Protein AF-0000000084732394 (afdb_homodimer)

Radius of gyration: 26.56 Å; Cα contacts (8 Å, |Δi|>4): 1773; chains: 2; bounding box: 67×70×64 Å

Foldseek 3Di:
DDWDWDAFPLGAIEIEAEDAVFQKKKKKKKFQDAQLPDDPLCRQLVVLLQVQLLQDFPVDGNVRSVVLLVVQDFDWGWDGHHGIIMTMGMGGQVCLLVVLLSVLRSLQGRPSDQVSLVVSLVVLQVVVVVLCVDPVSVLVLVQLCFWQPPRSNSGDNSGDNVSSVPDDSVNSVVVSLVTRASQRMHMYMYYHYDPVSNSVSNCVSNVRGHRDHNDQPPPPDQGDINQGEDEDEDADQKKKKKKKFWFAAPPDLCNLLVQLLQCQQFVDCNHPLNCQQPVPPNFFDDWGWDKDHHLRIIIIMIITIGGPVCVVVSVVSSLVSLVCQQPPFDDPVSLVVSLVVVLVVVVVLCVDNNSVRVQQVVCCSRVVGHDDSVNSNVSSVPDDSVSSNVVSNVRVGNVRMHMGIYYHPDD/DDWDWDAFPLGAIEIEAEDAPFQKKKKKKKFQDAQLPDDPLCRQLVVLLQVQLLQDFPVDGNVRSVVLLVVQDFDWGWDGHRGIIMTMGMGGQVCLLVVLLSVLRSLQGRPSDQVSLVVSLVVLQVVVVVLCVDPVSVLVLVQLCFWQPPRSNSGDNSGDNVSSVPDDSVNSVVVSLVTFASQRMHMYMYYHYDPVSNSVSNCVSNVRGHRDHNDQPPPPDAGDINQGEDEDEDADQKKKKKKKFWFAAPPDLCNLLVQLLQCQQFVDCNHPLNCQQPVPPNFFDDWGWDKDHHLRIIIIMIITIGGPVCVVVSVVSSLVSLVCQQPPFDDPVSLVVSLCVVLVVVVVLVVDNNSVRVQQVVCCSRVVGHDDSVNSNVSSVPDDSVSSNVVSNVRVGNVRMHMGMYYHPDD

Nearest PDB structures (foldseek):
  8bq5-assembly1_AB  TM=9.394E-01  e=5.765E-37  Arabidopsis thaliana
  8ab7-assembly1_A  TM=9.262E-01  e=1.089E-35  Yarrowia lipolytica
  3gwb-assembly1_A  TM=9.019E-01  e=3.569E-32  Pseudomonas protegens Pf-5
  3gwb-assembly1_B  TM=9.046E-01  e=3.987E-32  Pseudomonas protegens Pf-5
  3amj-assembly1_B  TM=9.032E-01  e=2.485E-31  Sphingomonas sp. A1

pLDDT: mean 94.42, std 7.28, range [42.09, 98.69]

Secondary structure (DSSP, 8-state):
---EEEE-TTS-EEEEEE-TT-SEEEEEEEES--GGGS-GGGTTHHHHHHHHTTSB-SS-BHHHHHHHHHHH-SEEEEEE-SS-EEEEEEEEGGGHHHHHHHHHHHHHH----HHHHHHHHHHHHHHHHHHHH-HHHHHHHHHHHHHHTTSGGGS-TT--HHHHHH--HHHHHHHHHHH-STTTEEEEEEES--HHHHHHHHHHHTTTPPP----------PPPP---EEEEE---SSEEEEEEEE---TT-TTHHHHHHHHHHHHSSTTSHHIIIIIITT---S-EEEEEEE-SS-EEEEEEEEE-GGGHHHHHHHHHHHHHHHHHSPPPHHHHHHHHHHHHHHHHHHTT-HHHHHHHHHHHHHHHSSPPPHHHHHHHHHH--HHHHHHHHHHHTTTTS-EEEEEE-S--/---EEEE-TTS-EEEEEE-TT-SEEEEEEEES--GGGS-GGGTTHHHHHHHHTTSB-SS-BHHHHHHHHHHH-SEEEEEE-SS-EEEEEEEEGGGHHHHHHHHHHHHH-----HHHHHHHHHHHHHHHHHHHH-HHHHHHHHHHHHHHTTSGGGS-TT--HHHHHH--HHHHHHHHHHH-STTTEEEEEEES--HHHHHHHHHHHTTTPPP----------PPPP---EEEEE---SSEEEEEEEE---TT-TTHHHHHHHHHHHHSSTTSHHIIIIIITT---S-EEEEEEE-SS-EEEEEEEEE-GGGHHHHHHHHHHHHHHHHHSPPPHHHHHHHHHHHHHHHHHHTT-HHHHHHHHHHHHHHHSSPPPHHHHHHHHHH--HHHHHHHHHHHTTTTS-EEEEEE-S--

Organism: NCBI:txid412449

InterPro domains:
  IPR001431 Peptidase M16, zinc-binding site [PS00143] (34-57)
  IPR007863 Peptidase M16, C-terminal [PF05193] (166-341)
  IPR011249 Metalloenzyme, LuxS/M16 peptidase-like [SSF63411] (2-213)
  IPR011249 Metalloenzyme, LuxS/M16 peptidase-like [SSF63411] (230-410)
  IPR011765 Peptidase M16, N-terminal [PF00675] (21-160)
  IPR050361 Mitochondrial Processing Peptidase/Ubiquinol-cytochrome c Reductase Complex [PTHR11851] (7-393)

Solvent-accessible surface area (backbone atoms only — not comparable to full-atom values): 40675 Å² total; per-residue (Å²): 97,83,62,48,82,45,65,45,96,65,56,32,37,34,38,35,34,83,31,82,88,44,71,29,24,12,40,33,41,38,29,69,45,16,38,41,76,44,52,84,80,38,35,17,44,56,42,49,46,62,59,41,35,56,52,20,33,91,88,32,49,35,66,53,46,26,42,49,53,41,39,59,16,52,46,71,53,68,52,66,45,56,64,29,26,38,43,35,36,38,27,45,33,90,40,50,41,60,49,37,31,50,53,22,39,32,70,49,40,44,62,57,51,64,71,57,49,56,37,48,48,42,19,52,48,38,40,53,36,53,43,64,44,30,60,69,53,39,29,49,49,49,26,32,34,20,24,33,40,86,42,49,76,23,54,56,53,78,34,45,70,68,38,57,70,65,62,45,61,64,55,52,51,51,52,43,64,73,47,54,28,28,20,32,34,38,35,26,34,14,19,22,74,58,63,72,59,36,49,52,28,42,50,62,25,45,61,72,40,46,70,47,71,71,60,70,78,69,89,63,72,69,71,73,68,58,39,29,73,47,77,46,73,41,93,45,63,35,30,36,39,28,36,36,26,67,42,50,23,62,78,42,88,56,44,60,48,50,50,42,48,38,33,46,42,14,56,46,65,57,7,51,45,24,35,59,38,26,64,74,60,18,51,21,56,55,54,35,37,48,77,45,62,37,89,53,27,37,34,31,35,38,41,38,36,24,48,64,94,46,46,66,60,50,54,53,53,52,51,50,56,47,45,37,46,52,72,50,63,57,49,71,66,56,46,52,29,29,44,36,26,55,51,34,44,53,57,58,43,62,71,35,43,57,47,43,23,49,52,45,46,52,27,35,72,72,66,69,40,70,69,45,59,66,57,53,50,49,55,52,68,67,59,44,44,66,56,41,27,50,50,34,50,72,57,33,48,70,82,40,40,15,35,12,39,33,18,55,72,82,133,97,82,63,46,84,44,65,44,95,65,56,33,37,34,38,36,33,82,31,81,88,44,72,30,24,12,40,36,42,37,30,69,45,18,39,41,75,44,52,84,80,40,36,16,46,56,42,49,46,62,57,40,35,57,54,20,32,91,90,33,49,36,66,53,46,26,42,49,53,40,38,57,16,51,46,71,51,68,51,67,46,55,64,29,27,38,43,35,37,38,27,46,34,92,40,50,40,59,50,38,32,50,53,22,38,32,69,49,40,44,62,58,50,64,69,56,47,56,37,47,48,41,19,52,47,39,40,52,36,52,4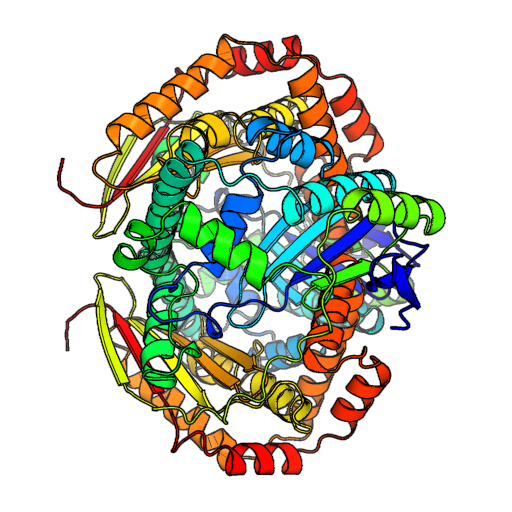3,65,44,32,62,69,53,39,28,48,49,51,25,31,35,22,27,32,41,88,43,48,78,22,54,57,54,78,34,44,69,67,39,56,72,66,62,44,60,65,54,52,50,50,53,44,65,74,48,54,27,26,20,31,34,39,36,27,32,15,19,23,74,57,62,72,59,36,49,53,27,42,48,62,24,45,61,71,40,47,71,47,72,70,60,70,78,70,88,61,71,69,72,72,66,57,38,28,74,45,78,48,72,40,96,46,62,36,30,35,38,28,37,37,24,67,44,49,22,61,78,41,88,57,44,60,47,52,50,42,49,39,33,46,41,16,56,46,66,56,7,50,44,24,35,58,39,28,66,74,61,19,51,20,55,54,54,36,36,49,77,45,62,36,88,53,26,38,33,30,34,37,40,36,38,24,46,65,93,46,46,66,60,50,54,50,52,53,51,50,56,47,43,38,46,52,72,50,63,56,48,72,67,57,48,51,27,31,44,36,26,55,50,35,44,53,59,57,43,60,71,34,42,57,49,43,24,49,51,46,48,50,26,34,72,70,66,69,39,71,70,44,60,68,55,53,51,50,53,49,69,67,60,46,44,66,57,40,28,51,49,34,50,72,58,34,47,70,82,39,40,16,36,12,38,32,15,54,76,80,133

Sequence (822 aa):
MPYIKHTLSNGLAVYSDPVTSSRSAAIGVWVRAGSRYESPKEAGMTHFLEHMCFKGTPSRNAQEIANEMDFLGGEMNAFTSQEMTCFYAHLLTENVSRAALLLGDLLTRSVFDGEELDRERGVVIEEIAESRDDPDDLVTQNLYEAHFGSHPLSRPILGTEESLSSFSREDVQSYFRRNYHSGSMFVTVSGRFSWPSLRESLEQAFSDLPQAPSQRMEDRSAFLPAYGKTQKEKKLEQVHVAIGMPGLPVAHPDQTLLRLLNVHLGGGMSSRLFQEVREKRGLAYSVYSTGQSFADGGLVRISASTRPSKKRELLEILGEEIARLESVPLTDEELSRAKNQVKSSLLLGLESIGTRMNKMGRDILYWGEEVPVETIEARIDSATPEDILRLARAQGFSASRSLSVLGPEKEMPYIKHTLSNGLAVYSDPVTSSRSAAIGVWVRAGSRYESPKEAGMTHFLEHMCFKGTPSRNAQEIANEMDFLGGEMNAFTSQEMTCFYAHLLTENVSRAALLLGDLLTRSVFDGEELDRERGVVIEEIAESRDDPDDLVTQNLYEAHFGSHPLSRPILGTEESLSSFSREDVQSYFRRNYHSGSMFVTVSGRFSWPSLRESLEQAFSDLPQAPSQRMEDRSAFLPAYGKTQKEKKLEQVHVAIGMPGLPVAHPDQTLLRLLNVHLGGGMSSRLFQEVREKRGLAYSVYSTGQSFADGGLVRISASTRPSKKRELLEILGEEIARLESVPLTDEELSRAKNQVKSSLLLGLESIGTRMNKMGRDILYWGEEVPVETIEARIDSATPEDILRLARAQGFSASRSLSVLGPEKE

Structure (mmCIF, N/CA/C/O backbone):
data_AF-0000000084732394-model_v1
#
loop_
_entity.id
_entity.type
_entity.pdbx_description
1 polymer 'Processing peptidase'
#
loop_
_atom_site.group_PDB
_atom_site.id
_atom_site.type_symbol
_atom_site.label_atom_id
_atom_site.label_alt_id
_atom_site.label_comp_id
_atom_site.label_asym_id
_atom_site.label_entity_id
_atom_site.label_seq_id
_atom_site.pdbx_PDB_ins_code
_atom_site.Cartn_x
_atom_site.Cartn_y
_atom_site.Cartn_z
_atom_site.occupancy
_atom_site.B_iso_or_equiv
_atom_site.auth_seq_id
_atom_site.auth_comp_id
_atom_site.auth_asym_id
_atom_site.auth_atom_id
_atom_site.pdbx_PDB_model_num
ATOM 1 N N . MET A 1 1 ? 17.688 -12.133 14.086 1 65.81 1 MET A N 1
ATOM 2 C CA . MET A 1 1 ? 16.969 -12.969 15.047 1 65.81 1 MET A CA 1
ATOM 3 C C . MET A 1 1 ? 17.375 -14.43 14.906 1 65.81 1 MET A C 1
ATOM 5 O O . MET A 1 1 ? 17.703 -14.883 13.805 1 65.81 1 MET A O 1
ATOM 9 N N . PRO A 1 2 ? 17.531 -14.969 16 1 77.38 2 PRO A N 1
ATOM 10 C CA . PRO A 1 2 ? 17.984 -16.359 15.906 1 77.38 2 PRO A CA 1
ATOM 11 C C . PRO A 1 2 ? 16.953 -17.266 15.219 1 77.38 2 PRO A C 1
ATOM 13 O O . PRO A 1 2 ? 15.75 -17.125 15.461 1 77.38 2 PRO A O 1
ATOM 16 N N . TYR A 1 3 ? 17.375 -17.797 14.047 1 90.44 3 TYR A N 1
ATOM 17 C CA . TYR A 1 3 ? 16.531 -18.812 13.414 1 90.44 3 TYR A CA 1
ATOM 18 C C . TYR A 1 3 ? 17.062 -20.219 13.695 1 90.44 3 TYR A C 1
ATOM 20 O O . TYR A 1 3 ? 18.188 -20.375 14.172 1 90.44 3 TYR A O 1
ATOM 28 N N . ILE A 1 4 ? 16.203 -21.203 13.57 1 95.38 4 ILE A N 1
ATOM 29 C CA . ILE A 1 4 ? 16.578 -22.609 13.633 1 95.38 4 ILE A CA 1
ATOM 30 C C . ILE A 1 4 ? 16.578 -23.219 12.227 1 95.38 4 ILE A C 1
ATOM 32 O O . ILE A 1 4 ? 15.578 -23.094 11.508 1 95.38 4 ILE A O 1
ATOM 36 N N . LYS A 1 5 ? 17.688 -23.812 11.883 1 95.88 5 LYS A N 1
ATOM 37 C CA . LYS A 1 5 ? 17.781 -24.469 10.57 1 95.88 5 LYS A CA 1
ATOM 38 C C . LYS A 1 5 ? 17.406 -25.938 10.656 1 95.88 5 LYS A C 1
ATOM 40 O O . LYS A 1 5 ? 17.859 -26.656 11.547 1 95.88 5 LYS A O 1
ATOM 45 N N . HIS A 1 6 ? 16.531 -26.297 9.789 1 96.31 6 HIS A N 1
ATOM 46 C CA . HIS A 1 6 ? 16.125 -27.688 9.602 1 96.31 6 HIS A CA 1
ATOM 47 C C . HIS A 1 6 ? 16.344 -28.141 8.164 1 96.31 6 HIS A C 1
ATOM 49 O O . HIS A 1 6 ? 16.562 -27.328 7.273 1 96.31 6 HIS A O 1
ATOM 55 N N . THR A 1 7 ? 16.406 -29.438 8.008 1 95.25 7 THR A N 1
ATOM 56 C CA . THR A 1 7 ? 16.484 -30.031 6.672 1 95.25 7 THR A CA 1
ATOM 57 C C . THR A 1 7 ? 15.492 -31.188 6.543 1 95.25 7 THR A C 1
ATOM 59 O O . THR A 1 7 ? 15.438 -32.062 7.402 1 95.25 7 THR A O 1
ATOM 62 N N . LEU A 1 8 ? 14.742 -31.078 5.578 1 95.75 8 LEU A N 1
ATOM 63 C CA . LEU A 1 8 ? 13.805 -32.156 5.328 1 95.75 8 LEU A CA 1
ATOM 64 C C . LEU A 1 8 ? 14.531 -33.375 4.762 1 95.75 8 LEU A C 1
ATOM 66 O O . LEU A 1 8 ? 15.719 -33.312 4.457 1 95.75 8 LEU A O 1
ATOM 70 N N . SER A 1 9 ? 13.812 -34.5 4.621 1 93.69 9 SER A N 1
ATOM 71 C CA . SER A 1 9 ? 14.383 -35.75 4.176 1 93.69 9 SER A CA 1
ATOM 72 C C . SER A 1 9 ? 14.93 -35.656 2.758 1 93.69 9 SER A C 1
ATOM 74 O O . SER A 1 9 ? 15.898 -36.312 2.404 1 93.69 9 SER A O 1
ATOM 76 N N . ASN A 1 10 ? 14.383 -34.781 1.988 1 92.12 10 ASN A N 1
ATOM 77 C CA . ASN A 1 10 ? 14.797 -34.656 0.597 1 92.12 10 ASN A CA 1
ATOM 78 C C . ASN A 1 10 ? 15.859 -33.562 0.433 1 92.12 10 ASN A C 1
ATOM 80 O O . ASN A 1 10 ? 16.188 -33.188 -0.689 1 92.12 10 ASN A O 1
ATOM 84 N N . GLY A 1 11 ? 16.234 -33 1.517 1 92.19 11 GLY A N 1
ATOM 85 C CA . GLY A 1 11 ? 17.312 -32.031 1.469 1 92.19 11 GLY A CA 1
ATOM 86 C C . GLY A 1 11 ? 16.828 -30.594 1.47 1 92.19 11 GLY A C 1
ATOM 87 O O . GLY A 1 11 ? 17.625 -29.656 1.549 1 92.19 11 GLY A O 1
ATOM 88 N N . LEU A 1 12 ? 15.562 -30.359 1.409 1 95.56 12 LEU A N 1
ATOM 89 C CA . LEU A 1 12 ? 15.016 -29 1.423 1 95.56 12 LEU A CA 1
ATOM 90 C C . LEU A 1 12 ? 15.266 -28.328 2.77 1 95.56 12 LEU A C 1
ATOM 92 O O . LEU A 1 12 ? 14.914 -28.875 3.816 1 95.56 12 LEU A O 1
ATOM 96 N N . ALA A 1 13 ? 15.906 -27.203 2.688 1 95.81 13 ALA A N 1
ATOM 97 C CA . ALA A 1 13 ? 16.203 -26.469 3.912 1 95.81 13 ALA A CA 1
ATOM 98 C C . ALA A 1 13 ? 14.984 -25.703 4.418 1 95.81 13 ALA A C 1
ATOM 100 O O . ALA A 1 13 ? 14.227 -25.141 3.625 1 95.81 13 ALA A O 1
ATOM 101 N N . VAL A 1 14 ? 14.766 -25.719 5.727 1 97.69 14 VAL A N 1
ATOM 102 C CA . VAL A 1 14 ? 13.711 -24.953 6.387 1 97.69 14 VAL A CA 1
ATOM 103 C C . VAL A 1 14 ? 14.312 -24.125 7.523 1 97.69 14 VAL A C 1
ATOM 105 O O . VAL A 1 14 ? 15.031 -24.656 8.375 1 97.69 14 VAL A O 1
ATOM 108 N N . TYR A 1 15 ? 14.039 -22.828 7.445 1 97.81 15 TYR A N 1
ATOM 109 C CA . TYR A 1 15 ? 14.492 -21.922 8.492 1 97.81 15 TYR A CA 1
ATOM 110 C C . TYR A 1 15 ? 13.32 -21.406 9.32 1 97.81 15 TYR A C 1
ATOM 112 O O . TYR A 1 15 ? 12.359 -20.844 8.773 1 97.81 15 TYR A O 1
ATOM 120 N N . SER A 1 16 ? 13.328 -21.578 10.641 1 97.12 16 SER A N 1
ATOM 121 C CA . SER A 1 16 ? 12.195 -21.234 11.477 1 97.12 16 SER A CA 1
ATOM 122 C C . SER A 1 16 ? 12.586 -20.203 12.531 1 97.12 16 SER A C 1
ATOM 124 O O . SER A 1 16 ? 13.695 -20.25 13.07 1 97.12 16 SER A O 1
ATOM 126 N N . ASP A 1 17 ? 11.742 -19.25 12.727 1 96 17 ASP A N 1
ATOM 127 C CA . ASP A 1 17 ? 11.812 -18.219 13.75 1 96 17 ASP A CA 1
ATOM 128 C C . ASP A 1 17 ? 10.555 -18.219 14.617 1 96 17 ASP A C 1
ATOM 130 O O . ASP A 1 17 ? 9.625 -17.453 14.383 1 96 17 ASP A O 1
ATOM 134 N N . PRO A 1 18 ? 10.562 -19.094 15.695 1 95.81 18 PRO A N 1
ATOM 135 C CA . PRO A 1 18 ? 9.367 -19.203 16.547 1 95.81 18 PRO A CA 1
ATOM 136 C C . PRO A 1 18 ? 9.148 -17.953 17.406 1 95.81 18 PRO A C 1
ATOM 138 O O . PRO A 1 18 ? 10.086 -17.453 18.031 1 95.81 18 PRO A O 1
ATOM 141 N N . VAL A 1 19 ? 7.988 -17.469 17.344 1 93.88 19 VAL A N 1
ATOM 142 C CA . VAL A 1 19 ? 7.531 -16.359 18.172 1 93.88 19 VAL A CA 1
ATOM 143 C C . VAL A 1 19 ? 6.285 -16.781 18.953 1 93.88 19 VAL A C 1
ATOM 145 O O . VAL A 1 19 ? 5.16 -16.609 18.484 1 93.88 19 VAL A O 1
ATOM 148 N N . THR A 1 20 ? 6.398 -17.125 20.203 1 91.25 20 THR A N 1
ATOM 149 C CA . THR A 1 20 ? 5.352 -17.781 20.984 1 91.25 20 THR A CA 1
ATOM 150 C C . THR A 1 20 ? 4.258 -16.781 21.359 1 91.25 20 THR A C 1
ATOM 152 O O . THR A 1 20 ? 3.125 -17.172 21.641 1 91.25 20 THR A O 1
ATOM 155 N N . SER A 1 21 ? 4.559 -15.531 21.375 1 88.5 21 SER A N 1
ATOM 156 C CA . SER A 1 21 ? 3.59 -14.523 21.797 1 88.5 21 SER A CA 1
ATOM 157 C C . SER A 1 21 ? 2.633 -14.18 20.656 1 88.5 21 SER A C 1
ATOM 159 O O . SER A 1 21 ? 1.611 -13.523 20.875 1 88.5 21 SER A O 1
ATOM 161 N N . SER A 1 22 ? 2.975 -14.648 19.469 1 92 22 SER A N 1
ATOM 162 C CA . SER A 1 22 ? 2.154 -14.312 18.312 1 92 22 SER A CA 1
ATOM 163 C C . SER A 1 22 ? 0.938 -15.227 18.203 1 92 22 SER A C 1
ATOM 165 O O . SER A 1 22 ? 0.935 -16.328 18.766 1 92 22 SER A O 1
ATOM 167 N N . ARG A 1 23 ? -0.1 -14.758 17.516 1 91.56 23 ARG A N 1
ATOM 168 C CA . ARG A 1 23 ? -1.273 -15.57 17.219 1 91.56 23 ARG A CA 1
ATOM 169 C C . ARG A 1 23 ? -1.266 -16.031 15.766 1 91.56 23 ARG A C 1
ATOM 171 O O . ARG A 1 23 ? -2.205 -16.688 15.305 1 91.56 23 ARG A O 1
ATOM 178 N N . SER A 1 24 ? -0.222 -15.617 15.055 1 96.19 24 SER A N 1
ATOM 179 C CA . SER A 1 24 ? -0.157 -15.914 13.625 1 96.19 24 SER A CA 1
ATOM 180 C C . SER A 1 24 ? 1.202 -16.484 13.242 1 96.19 24 SER A C 1
ATOM 182 O O . SER A 1 24 ? 2.111 -16.547 14.07 1 96.19 24 SER A O 1
ATOM 184 N N . ALA A 1 25 ? 1.259 -16.938 12.062 1 97.31 25 ALA A N 1
ATOM 185 C CA . ALA A 1 25 ? 2.498 -17.422 11.453 1 97.31 25 ALA A CA 1
ATOM 186 C C . ALA A 1 25 ? 2.574 -17.047 9.977 1 97.31 25 ALA A C 1
ATOM 188 O O . ALA A 1 25 ? 1.546 -16.844 9.328 1 97.31 25 ALA A O 1
ATOM 189 N N . ALA A 1 26 ? 3.758 -16.828 9.586 1 98.06 26 ALA A N 1
ATOM 190 C CA . ALA A 1 26 ? 4.043 -16.578 8.172 1 98.06 26 ALA A CA 1
ATOM 191 C C . ALA A 1 26 ? 5.016 -17.609 7.609 1 98.06 26 ALA A C 1
ATOM 193 O O . ALA A 1 26 ? 6.012 -17.938 8.25 1 98.06 26 ALA A O 1
ATOM 194 N N . ILE A 1 27 ? 4.68 -18.109 6.48 1 98.56 27 ILE A N 1
ATOM 195 C CA . ILE A 1 27 ? 5.527 -19.094 5.812 1 98.56 27 ILE A CA 1
ATOM 196 C C . ILE A 1 27 ? 5.809 -18.641 4.379 1 98.56 27 ILE A C 1
ATOM 198 O O . ILE A 1 27 ? 4.922 -18.125 3.699 1 98.56 27 ILE A O 1
ATOM 202 N N . GLY A 1 28 ? 7.066 -18.734 4.02 1 98.62 28 GLY A N 1
ATOM 203 C CA . GLY A 1 28 ? 7.48 -18.406 2.666 1 98.62 28 GLY A CA 1
ATOM 204 C C . GLY A 1 28 ? 8.336 -19.484 2.023 1 98.62 28 GLY A C 1
ATOM 205 O O . GLY A 1 28 ? 9.211 -20.047 2.67 1 98.62 28 GLY A O 1
ATOM 206 N N . VAL A 1 29 ? 7.969 -19.844 0.833 1 98.69 29 VAL A N 1
ATOM 207 C CA . VAL A 1 29 ? 8.805 -20.688 -0.005 1 98.69 29 VAL A CA 1
ATOM 208 C C . VAL A 1 29 ? 9.547 -19.844 -1.036 1 98.69 29 VAL A C 1
ATOM 210 O O . VAL A 1 29 ? 8.922 -19.219 -1.902 1 98.69 29 VAL A O 1
ATOM 213 N N . TRP A 1 30 ? 10.836 -19.922 -0.92 1 97.94 30 TRP A N 1
ATOM 214 C CA . TRP A 1 30 ? 11.688 -19.078 -1.745 1 97.94 30 TRP A CA 1
ATOM 215 C C . TRP A 1 30 ? 12.336 -19.891 -2.867 1 97.94 30 TRP A C 1
ATOM 217 O O . TRP A 1 30 ? 12.852 -20.984 -2.633 1 97.94 30 TRP A O 1
ATOM 227 N N . VAL A 1 31 ? 12.242 -19.359 -4.039 1 96.81 31 VAL A N 1
ATOM 228 C CA . VAL A 1 31 ? 12.852 -19.969 -5.219 1 96.81 31 VAL A CA 1
ATOM 229 C C . VAL A 1 31 ? 13.891 -19.016 -5.812 1 96.81 31 VAL A C 1
ATOM 231 O O . VAL A 1 31 ? 13.594 -17.859 -6.117 1 96.81 31 VAL A O 1
ATOM 234 N N . ARG A 1 32 ? 15.109 -19.484 -5.953 1 93.56 32 ARG A N 1
ATOM 235 C CA . ARG A 1 32 ? 16.172 -18.719 -6.586 1 93.56 32 ARG A CA 1
ATOM 236 C C . ARG A 1 32 ? 15.969 -18.641 -8.094 1 93.56 32 ARG A C 1
ATOM 238 O O . ARG A 1 32 ? 16.812 -19.094 -8.867 1 93.56 32 ARG A O 1
ATOM 245 N N . ALA A 1 33 ? 14.93 -18.109 -8.469 1 93.31 33 ALA A N 1
ATOM 246 C CA . ALA A 1 33 ? 14.531 -17.875 -9.852 1 93.31 33 ALA A CA 1
ATOM 247 C C . ALA A 1 33 ? 13.891 -16.5 -10.008 1 93.31 33 ALA A C 1
ATOM 249 O O . ALA A 1 33 ? 12.906 -16.188 -9.328 1 93.31 33 ALA A O 1
ATOM 250 N N . GLY A 1 34 ? 14.484 -15.672 -10.82 1 94.88 34 GLY A N 1
ATOM 251 C CA . GLY A 1 34 ? 14.008 -14.336 -11.125 1 94.88 34 GLY A CA 1
ATOM 252 C C . GLY A 1 34 ? 14.164 -13.969 -12.586 1 94.88 34 GLY A C 1
ATOM 253 O O . GLY A 1 34 ? 14.773 -14.711 -13.359 1 94.88 34 GLY A O 1
ATOM 254 N N . SER A 1 35 ? 13.648 -12.867 -12.953 1 95.31 35 SER A N 1
ATOM 255 C CA . SER A 1 35 ? 13.594 -12.469 -14.359 1 95.31 35 SER A CA 1
ATOM 256 C C . SER A 1 35 ? 15 -12.289 -14.93 1 95.31 35 SER A C 1
ATOM 258 O O . SER A 1 35 ? 15.211 -12.461 -16.141 1 95.31 35 SER A O 1
ATOM 260 N N . ARG A 1 36 ? 15.93 -11.969 -14.062 1 92.31 36 ARG A N 1
ATOM 261 C CA . ARG A 1 36 ? 17.281 -11.711 -14.562 1 92.31 36 ARG A CA 1
ATOM 262 C C . ARG A 1 36 ? 17.906 -12.992 -15.109 1 92.31 36 ARG A C 1
ATOM 264 O O . ARG A 1 36 ? 18.859 -12.93 -15.906 1 92.31 36 ARG A O 1
ATOM 271 N N . TYR A 1 37 ? 17.438 -14.141 -14.719 1 91.88 37 TYR A N 1
ATOM 272 C CA . TYR A 1 37 ? 18.047 -15.414 -15.086 1 91.88 37 TYR A CA 1
ATOM 273 C C . TYR A 1 37 ? 17.391 -16.016 -16.312 1 91.88 37 TYR A C 1
ATOM 275 O O . TYR A 1 37 ? 17.797 -17.062 -16.812 1 91.88 37 TYR A O 1
ATOM 283 N N . GLU A 1 38 ? 16.438 -15.367 -16.797 1 95.12 38 GLU A N 1
ATOM 284 C CA . GLU A 1 38 ? 15.727 -15.82 -18 1 95.12 38 GLU A CA 1
ATOM 285 C C . GLU A 1 38 ? 16.578 -15.602 -19.25 1 95.12 38 GLU A C 1
ATOM 287 O O . GLU A 1 38 ? 17.328 -14.633 -19.328 1 95.12 38 GLU A O 1
ATOM 292 N N . SER A 1 39 ? 16.453 -16.547 -20.219 1 93.31 39 SER A N 1
ATOM 293 C CA . SER A 1 39 ? 16.922 -16.234 -21.562 1 93.31 39 SER A CA 1
ATOM 294 C C . SER A 1 39 ? 16.016 -15.211 -22.234 1 93.31 39 SER A C 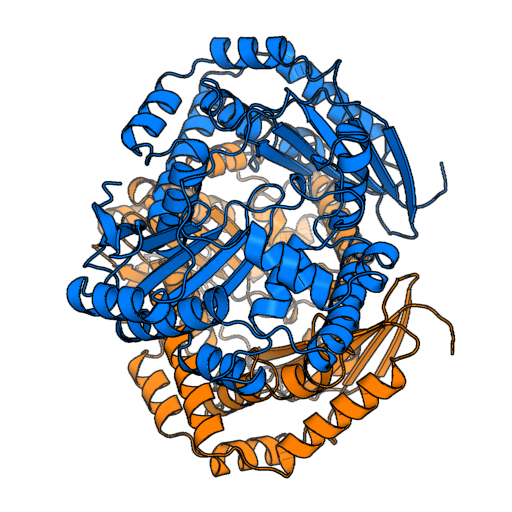1
ATOM 296 O O . SER A 1 39 ? 14.891 -14.969 -21.781 1 93.31 39 SER A O 1
ATOM 298 N N . PRO A 1 40 ? 16.484 -14.594 -23.266 1 92.06 40 PRO A N 1
ATOM 299 C CA . PRO A 1 40 ? 15.633 -13.633 -23.969 1 92.06 40 PRO A CA 1
ATOM 300 C C . PRO A 1 40 ? 14.312 -14.242 -24.422 1 92.06 40 PRO A C 1
ATOM 302 O O . PRO A 1 40 ? 13.266 -13.586 -24.375 1 92.06 40 PRO A O 1
ATOM 305 N N . LYS A 1 41 ? 14.367 -15.508 -24.781 1 94 41 LYS A N 1
ATOM 306 C CA . LYS A 1 41 ? 13.164 -16.203 -25.234 1 94 41 LYS A CA 1
ATOM 307 C C . LYS A 1 41 ? 12.219 -16.484 -24.078 1 94 41 LYS A C 1
ATOM 309 O O . LYS A 1 41 ? 11.023 -16.703 -24.281 1 94 41 LYS A O 1
ATOM 314 N N . GLU A 1 42 ? 12.766 -16.453 -22.906 1 96.12 42 GLU A N 1
ATOM 315 C CA . GLU A 1 42 ? 11.992 -16.797 -21.703 1 96.12 42 GLU A CA 1
ATOM 316 C C . GLU A 1 42 ? 11.531 -15.539 -20.969 1 96.12 42 GLU A C 1
ATOM 318 O O . GLU A 1 42 ? 11.094 -15.617 -19.828 1 96.12 42 GLU A O 1
ATOM 323 N N . ALA A 1 43 ? 11.586 -14.406 -21.656 1 96.56 43 ALA A N 1
ATOM 324 C CA . ALA A 1 43 ? 11.25 -13.141 -21 1 96.56 43 ALA A CA 1
ATOM 325 C C . ALA A 1 43 ? 9.844 -13.18 -20.422 1 96.56 43 ALA A C 1
ATOM 327 O O . ALA A 1 43 ? 8.859 -13.305 -21.172 1 96.56 43 ALA A O 1
ATOM 328 N N . GLY A 1 44 ? 9.75 -13.102 -19.125 1 97.94 44 GLY A N 1
ATOM 329 C CA . GLY A 1 44 ? 8.469 -13.094 -18.438 1 97.94 44 GLY A CA 1
ATOM 330 C C . GLY A 1 44 ? 8.055 -14.461 -17.922 1 97.94 44 GLY A C 1
ATOM 331 O O . GLY A 1 44 ? 7.02 -14.602 -17.281 1 97.94 44 GLY A O 1
ATOM 332 N N . MET A 1 45 ? 8.883 -15.445 -18.125 1 98.06 45 MET A N 1
ATOM 333 C CA . MET A 1 45 ? 8.539 -16.828 -17.812 1 98.06 45 MET A CA 1
ATOM 334 C C . MET A 1 45 ? 8.43 -17.031 -16.297 1 98.06 45 MET A C 1
ATOM 336 O O . MET A 1 45 ? 7.531 -17.719 -15.828 1 98.06 45 MET A O 1
ATOM 340 N N . THR A 1 46 ? 9.344 -16.453 -15.531 1 98.06 46 THR A N 1
ATOM 341 C CA . THR A 1 46 ? 9.328 -16.625 -14.086 1 98.06 46 THR A CA 1
ATOM 342 C C . THR A 1 46 ? 8.008 -16.141 -13.5 1 98.06 46 THR A C 1
ATOM 344 O O . THR A 1 46 ? 7.371 -16.844 -12.711 1 98.06 46 THR A O 1
ATOM 347 N N . HIS A 1 47 ? 7.66 -14.93 -13.898 1 98.5 47 HIS A N 1
ATOM 348 C CA . HIS A 1 47 ? 6.402 -14.352 -13.43 1 98.5 47 HIS A CA 1
ATOM 349 C C . HIS A 1 47 ? 5.207 -15.156 -13.93 1 98.5 47 HIS A C 1
ATOM 351 O O . HIS A 1 47 ? 4.238 -15.359 -13.195 1 98.5 47 HIS A O 1
ATOM 357 N N . PHE A 1 48 ? 5.273 -15.586 -15.188 1 98.38 48 PHE A N 1
ATOM 358 C CA . PHE A 1 48 ? 4.191 -16.375 -15.758 1 98.38 48 PHE A CA 1
ATOM 359 C C . PHE A 1 48 ? 4.012 -17.688 -15 1 98.38 48 PHE A C 1
ATOM 361 O O . PHE A 1 48 ? 2.885 -18.094 -14.711 1 98.38 48 PHE A O 1
ATOM 368 N N . LEU A 1 49 ? 5.078 -18.266 -14.688 1 97.75 49 LEU A N 1
ATOM 369 C CA . LEU A 1 49 ? 5.066 -19.5 -13.906 1 97.75 49 LEU A CA 1
ATOM 370 C C . LEU A 1 49 ? 4.465 -19.266 -12.523 1 97.75 49 LEU A C 1
ATOM 372 O O . LEU A 1 49 ? 3.752 -20.125 -12 1 97.75 49 LEU A O 1
ATOM 376 N N . GLU A 1 50 ? 4.812 -18.172 -11.906 1 97.69 50 GLU A N 1
ATOM 377 C CA . GLU A 1 50 ? 4.211 -17.797 -10.625 1 97.69 50 GLU A CA 1
ATOM 378 C C . GLU A 1 50 ? 2.689 -17.859 -10.695 1 97.69 50 GLU A C 1
ATOM 380 O O . GLU A 1 50 ? 2.049 -18.422 -9.805 1 97.69 50 GLU A O 1
ATOM 385 N N . HIS A 1 51 ? 2.105 -17.312 -11.766 1 97.38 51 HIS A N 1
ATOM 386 C CA . HIS A 1 51 ? 0.665 -17.391 -11.992 1 97.38 51 HIS A CA 1
ATOM 387 C C . HIS A 1 51 ? 0.209 -18.844 -12.164 1 97.38 51 HIS A C 1
ATOM 389 O O . HIS A 1 51 ? -0.777 -19.266 -11.562 1 97.38 51 HIS A O 1
ATOM 395 N N . MET A 1 52 ? 0.919 -19.594 -12.977 1 97.88 52 MET A N 1
ATOM 396 C CA . MET A 1 52 ? 0.513 -20.922 -13.414 1 97.88 52 MET A CA 1
ATOM 397 C C . MET A 1 52 ? 0.548 -21.906 -12.242 1 97.88 52 MET A C 1
ATOM 399 O O . MET A 1 52 ? -0.208 -22.875 -12.227 1 97.88 52 MET A O 1
ATOM 403 N N . CYS A 1 53 ? 1.354 -21.625 -11.258 1 97.62 53 CYS A N 1
ATOM 404 C CA . CYS A 1 53 ? 1.443 -22.516 -10.102 1 97.62 53 CYS A CA 1
ATOM 405 C C . CYS A 1 53 ? 0.116 -22.578 -9.359 1 97.62 53 CYS A C 1
ATOM 407 O O . CYS A 1 53 ? -0.157 -23.547 -8.648 1 97.62 53 CYS A O 1
ATOM 409 N N . PHE A 1 54 ? -0.706 -21.625 -9.523 1 97.38 54 PHE A N 1
ATOM 410 C CA . PHE A 1 54 ? -1.97 -21.562 -8.797 1 97.38 54 PHE A CA 1
ATOM 411 C C . PHE A 1 54 ? -3.105 -22.109 -9.641 1 97.38 54 PHE A C 1
ATOM 413 O O . PHE A 1 54 ? -4.273 -22.016 -9.266 1 97.38 54 PHE A O 1
ATOM 420 N N . LYS A 1 55 ? -2.777 -22.703 -10.781 1 97.19 55 LYS A N 1
ATOM 421 C CA . LYS A 1 55 ? -3.84 -23.016 -11.734 1 97.19 55 LYS A CA 1
ATOM 422 C C . LYS A 1 55 ? -4.188 -24.5 -11.695 1 97.19 55 LYS A C 1
ATOM 424 O O . LYS A 1 55 ? -5.07 -24.953 -12.43 1 97.19 55 LYS A O 1
ATOM 429 N N . GLY A 1 56 ? -3.477 -25.266 -10.898 1 96.75 56 GLY A N 1
ATOM 430 C CA . GLY A 1 56 ? -3.98 -26.625 -10.742 1 96.75 56 GLY A CA 1
ATOM 431 C C . GLY A 1 56 ? -2.885 -27.641 -10.5 1 96.75 56 GLY A C 1
ATOM 432 O O . GLY A 1 56 ? -1.766 -27.484 -10.992 1 96.75 56 GLY A O 1
ATOM 433 N N . THR A 1 57 ? -3.232 -28.609 -9.75 1 97.06 57 THR A N 1
ATOM 434 C CA . THR A 1 57 ? -2.467 -29.828 -9.492 1 97.06 57 THR A CA 1
ATOM 435 C C . THR A 1 57 ? -3.307 -31.062 -9.781 1 97.06 57 THR A C 1
ATOM 437 O O . THR A 1 57 ? -4.492 -30.953 -10.109 1 97.06 57 THR A O 1
ATOM 440 N N . PRO A 1 58 ? -2.684 -32.25 -9.766 1 96.06 58 PRO A N 1
ATOM 441 C CA . PRO A 1 58 ? -3.508 -33.469 -9.969 1 96.06 58 PRO A CA 1
ATOM 442 C C . PRO A 1 58 ? -4.629 -33.594 -8.938 1 96.06 58 PRO A C 1
ATOM 444 O O . PRO A 1 58 ? -5.688 -34.125 -9.242 1 96.06 58 PRO A O 1
ATOM 447 N N . SER A 1 59 ? -4.477 -32.969 -7.77 1 95.19 59 SER A N 1
ATOM 448 C CA . SER A 1 59 ? -5.426 -33.156 -6.676 1 95.19 59 SER A CA 1
ATOM 449 C C . SER A 1 59 ? -6.363 -31.953 -6.555 1 95.19 59 SER A C 1
ATOM 451 O O . SER A 1 59 ? -7.387 -32.031 -5.871 1 95.19 59 SER A O 1
ATOM 453 N N . ARG A 1 60 ? -6.016 -30.828 -7.156 1 96.38 60 ARG A N 1
ATOM 454 C CA . ARG A 1 60 ? -6.781 -29.594 -7.02 1 96.38 60 ARG A CA 1
ATOM 455 C C . ARG A 1 60 ? -6.832 -28.828 -8.336 1 96.38 60 ARG A C 1
ATOM 457 O O . ARG A 1 60 ? -5.805 -28.625 -8.984 1 96.38 60 ARG A O 1
ATOM 464 N N . ASN A 1 61 ? -8.039 -28.438 -8.734 1 96.12 61 ASN A N 1
ATOM 465 C CA . ASN A 1 61 ? -8.109 -27.484 -9.836 1 96.12 61 ASN A CA 1
ATOM 466 C C . ASN A 1 61 ? -7.988 -26.031 -9.344 1 96.12 61 ASN A C 1
ATOM 468 O O . ASN A 1 61 ? -7.855 -25.797 -8.141 1 96.12 61 ASN A O 1
ATOM 472 N N . ALA A 1 62 ? -8 -25.094 -10.234 1 95.94 62 ALA A N 1
ATOM 473 C CA . ALA A 1 62 ? -7.777 -23.688 -9.906 1 95.94 62 ALA A CA 1
ATOM 474 C C . ALA A 1 62 ? -8.812 -23.188 -8.914 1 95.94 62 ALA A C 1
ATOM 476 O O . ALA A 1 62 ? -8.477 -22.484 -7.957 1 95.94 62 ALA A O 1
ATOM 477 N N . GLN A 1 63 ? -10.023 -23.562 -9.078 1 95.81 63 GLN A N 1
ATOM 478 C CA . GLN A 1 63 ? -11.102 -23.125 -8.195 1 95.81 63 GLN A CA 1
ATOM 479 C C . GLN A 1 63 ? -10.922 -23.703 -6.793 1 95.81 63 GLN A C 1
ATOM 481 O O . GLN A 1 63 ? -11.141 -23 -5.801 1 95.81 63 GLN A O 1
ATOM 486 N N . GLU A 1 64 ? -10.57 -24.922 -6.75 1 96.81 64 GLU A N 1
ATOM 487 C CA . GLU A 1 64 ? -10.352 -25.562 -5.457 1 96.81 64 GLU A CA 1
ATOM 488 C C . GLU A 1 64 ? -9.188 -24.922 -4.707 1 96.81 64 GLU A C 1
ATOM 490 O O . GLU A 1 64 ? -9.242 -24.75 -3.488 1 96.81 64 GLU A O 1
ATOM 495 N N . ILE A 1 65 ? -8.148 -24.625 -5.41 1 97.19 65 ILE A N 1
ATOM 496 C CA . ILE A 1 65 ? -7.012 -23.922 -4.82 1 97.19 65 ILE A CA 1
ATOM 497 C C . ILE A 1 65 ? -7.469 -22.578 -4.262 1 97.19 65 ILE A C 1
ATOM 499 O O . ILE A 1 65 ? -7.18 -22.25 -3.109 1 97.19 65 ILE A O 1
ATOM 503 N N . ALA A 1 66 ? -8.203 -21.828 -5.039 1 96.44 66 ALA A N 1
ATOM 504 C CA . ALA A 1 66 ? -8.711 -20.531 -4.613 1 96.44 66 ALA A CA 1
ATOM 505 C C . ALA A 1 66 ? -9.594 -20.656 -3.373 1 96.44 66 ALA A C 1
ATOM 507 O O . ALA A 1 66 ? -9.469 -19.875 -2.432 1 96.44 66 ALA A O 1
ATOM 508 N N . ASN A 1 67 ? -10.484 -21.656 -3.41 1 96.5 67 ASN A N 1
ATOM 509 C CA . ASN A 1 67 ? -11.359 -21.906 -2.27 1 96.5 67 ASN A CA 1
ATOM 510 C C . ASN A 1 67 ? -10.555 -22.203 -1.002 1 96.5 67 ASN A C 1
ATOM 512 O O . ASN A 1 67 ? -10.883 -21.688 0.071 1 96.5 67 ASN A O 1
ATOM 516 N N . GLU A 1 68 ? -9.594 -23 -1.168 1 95.75 68 GLU A N 1
ATOM 517 C CA . GLU A 1 68 ? -8.773 -23.359 -0.014 1 95.75 68 GLU A CA 1
ATOM 518 C C . GLU A 1 68 ? -8 -22.141 0.514 1 95.75 68 GLU A C 1
ATOM 520 O O . GLU A 1 68 ? -7.934 -21.922 1.726 1 95.75 68 GLU A O 1
ATOM 525 N N . MET A 1 69 ? -7.41 -21.422 -0.33 1 95.62 69 MET A N 1
ATOM 526 C CA . MET A 1 69 ? -6.68 -20.219 0.062 1 95.62 69 MET A CA 1
ATOM 527 C C . MET A 1 69 ? -7.578 -19.266 0.838 1 95.62 69 MET A C 1
ATOM 529 O O . MET A 1 69 ? -7.195 -18.75 1.896 1 95.62 69 MET A O 1
ATOM 533 N N . ASP A 1 70 ? -8.734 -19.031 0.312 1 94.56 70 ASP A N 1
ATOM 534 C CA . ASP A 1 70 ? -9.656 -18.094 0.953 1 94.56 70 ASP A CA 1
ATOM 535 C C . ASP A 1 70 ? -10.172 -18.656 2.277 1 94.56 70 ASP A C 1
ATOM 537 O O . ASP A 1 70 ? -10.383 -17.922 3.234 1 94.56 70 ASP A O 1
ATOM 541 N N . PHE A 1 71 ? -10.359 -19.953 2.287 1 93.19 71 PHE A N 1
ATOM 542 C CA . PHE A 1 71 ? -10.828 -20.594 3.51 1 93.19 71 PHE A CA 1
ATOM 543 C C . PHE A 1 71 ? -9.812 -20.453 4.629 1 93.19 71 PHE A C 1
ATOM 545 O O . PHE A 1 71 ? -10.172 -20.203 5.781 1 93.19 71 PHE A O 1
ATOM 552 N N . LEU A 1 72 ? -8.57 -20.656 4.309 1 92.81 72 LEU A N 1
ATOM 553 C CA . LEU A 1 72 ? -7.508 -20.547 5.301 1 92.81 72 LEU A CA 1
ATOM 554 C C . LEU A 1 72 ? -7.461 -19.125 5.887 1 92.81 72 LEU A C 1
ATOM 556 O O . LEU A 1 72 ? -7.027 -18.938 7.023 1 92.81 72 LEU A O 1
ATOM 560 N N . GLY A 1 73 ? -7.949 -18.219 5.086 1 89.38 73 GLY A N 1
ATOM 561 C CA . GLY A 1 73 ? -7.926 -16.844 5.547 1 89.38 73 GLY A CA 1
ATOM 562 C C . GLY A 1 73 ? -6.527 -16.25 5.609 1 89.38 73 GLY A C 1
ATOM 563 O O . GLY A 1 73 ? -5.555 -16.922 5.25 1 89.38 73 GLY A O 1
ATOM 564 N N . GLY A 1 74 ? -6.43 -15.062 5.973 1 91.06 74 GLY A N 1
ATOM 565 C CA . GLY A 1 74 ? -5.137 -14.398 5.941 1 91.06 74 GLY A CA 1
ATOM 566 C C . GLY A 1 74 ? -4.707 -14 4.543 1 91.06 74 GLY A C 1
ATOM 567 O O . GLY A 1 74 ? -5.547 -13.695 3.691 1 91.06 74 GLY A O 1
ATOM 568 N N . GLU A 1 75 ? -3.434 -13.875 4.449 1 93.5 75 GLU A N 1
ATOM 569 C CA . GLU A 1 75 ? -2.863 -13.469 3.168 1 93.5 75 GLU A CA 1
ATOM 570 C C . GLU A 1 75 ? -2.027 -14.594 2.561 1 93.5 75 GLU A C 1
ATOM 572 O O . GLU A 1 75 ? -1.135 -15.141 3.217 1 93.5 75 GLU A O 1
ATOM 577 N N . MET A 1 76 ? -2.363 -15.016 1.429 1 94.69 76 MET A N 1
ATOM 578 C CA . MET A 1 76 ? -1.564 -15.953 0.636 1 94.69 76 MET A CA 1
ATOM 579 C C . MET A 1 76 ? -1.317 -15.398 -0.765 1 94.69 76 MET A C 1
ATOM 581 O O . MET A 1 76 ? -2.262 -15.039 -1.469 1 94.69 76 MET A O 1
ATOM 585 N N . ASN A 1 77 ? -0.129 -15.328 -1.084 1 96.25 77 ASN A N 1
ATOM 586 C CA . ASN A 1 77 ? 0.234 -14.703 -2.352 1 96.25 77 ASN A CA 1
ATOM 587 C C . ASN A 1 77 ? 1.64 -15.102 -2.791 1 96.25 77 ASN A C 1
ATOM 589 O O . ASN A 1 77 ? 2.209 -16.062 -2.27 1 96.25 77 ASN A O 1
ATOM 593 N N . ALA A 1 78 ? 2.037 -14.578 -3.865 1 97.94 78 ALA A N 1
ATOM 594 C CA . ALA A 1 78 ? 3.398 -14.742 -4.371 1 97.94 78 ALA A CA 1
ATOM 595 C C . ALA A 1 78 ? 3.906 -13.461 -5.02 1 97.94 78 ALA A C 1
ATOM 597 O O . ALA A 1 78 ? 3.121 -12.562 -5.336 1 97.94 78 ALA A O 1
ATOM 598 N N . PHE A 1 79 ? 5.199 -13.352 -5.062 1 97.81 79 PHE A N 1
ATOM 599 C CA . PHE A 1 79 ? 5.785 -12.25 -5.824 1 97.81 79 PHE A CA 1
ATOM 600 C C . PHE A 1 79 ? 7.055 -12.703 -6.535 1 97.81 79 PHE A C 1
ATOM 602 O O . PHE A 1 79 ? 7.742 -13.609 -6.07 1 97.81 79 PHE A O 1
ATOM 609 N N . THR A 1 80 ? 7.289 -12.078 -7.676 1 98.06 80 THR A N 1
ATOM 610 C CA . THR A 1 80 ? 8.461 -12.32 -8.508 1 98.06 80 THR A CA 1
ATOM 611 C C . THR A 1 80 ? 9.305 -11.055 -8.633 1 98.06 80 THR A C 1
ATOM 613 O O . THR A 1 80 ? 8.766 -9.953 -8.797 1 98.06 80 THR A O 1
ATOM 616 N N . SER A 1 81 ? 10.539 -11.156 -8.383 1 96.81 81 SER A N 1
ATOM 617 C CA . SER A 1 81 ? 11.492 -10.07 -8.602 1 96.81 81 SER A CA 1
ATOM 618 C C . SER A 1 81 ? 12.57 -10.477 -9.602 1 96.81 81 SER A C 1
ATOM 620 O O . SER A 1 81 ? 12.43 -11.484 -10.297 1 96.81 81 SER A O 1
ATOM 622 N N . GLN A 1 82 ? 13.594 -9.672 -9.773 1 94.56 82 GLN A N 1
ATOM 623 C CA . GLN A 1 82 ? 14.664 -9.93 -10.734 1 94.56 82 GLN A CA 1
ATOM 624 C C . GLN A 1 82 ? 15.492 -11.141 -10.328 1 94.56 82 GLN A C 1
ATOM 626 O O . GLN A 1 82 ? 16.047 -11.844 -11.18 1 94.56 82 GLN A O 1
ATOM 631 N N . GLU A 1 83 ? 15.469 -11.453 -8.984 1 93.94 83 GLU A N 1
ATOM 632 C CA . GLU A 1 83 ? 16.438 -12.469 -8.602 1 93.94 83 GLU A CA 1
ATOM 633 C C . GLU A 1 83 ? 15.766 -13.617 -7.848 1 93.94 83 GLU A C 1
ATOM 635 O O . GLU A 1 83 ? 16.406 -14.625 -7.547 1 93.94 83 GLU A O 1
ATOM 640 N N . MET A 1 84 ? 14.438 -13.43 -7.59 1 95.38 84 MET A N 1
ATOM 641 C CA . MET A 1 84 ? 13.805 -14.469 -6.789 1 95.38 84 MET A CA 1
ATOM 642 C C . MET A 1 84 ? 12.289 -14.461 -6.98 1 95.38 84 MET A C 1
ATOM 644 O O . MET A 1 84 ? 11.734 -13.492 -7.488 1 95.38 84 MET A O 1
ATOM 648 N N . THR A 1 85 ? 11.688 -15.547 -6.664 1 98 85 THR A N 1
ATOM 649 C CA . THR A 1 85 ? 10.25 -15.711 -6.516 1 98 85 THR A CA 1
ATOM 650 C C . THR A 1 85 ? 9.906 -16.25 -5.129 1 98 85 THR A C 1
ATOM 652 O O . THR A 1 85 ? 10.609 -17.109 -4.602 1 98 85 THR A O 1
ATOM 655 N N . CYS A 1 86 ? 8.922 -15.68 -4.492 1 98.56 86 CYS A N 1
ATOM 656 C CA . CYS A 1 86 ? 8.508 -16.125 -3.17 1 98.56 86 CYS A CA 1
ATOM 657 C C . CYS A 1 86 ? 7.008 -16.406 -3.137 1 98.56 86 CYS A C 1
ATOM 659 O O . CYS A 1 86 ? 6.207 -15.578 -3.57 1 98.56 86 CYS A O 1
ATOM 661 N N . PHE A 1 87 ? 6.629 -17.609 -2.758 1 98.62 87 PHE A N 1
ATOM 662 C CA . PHE A 1 87 ? 5.262 -17.969 -2.418 1 98.62 87 PHE A CA 1
ATOM 663 C C . PHE A 1 87 ? 5.059 -17.969 -0.908 1 98.62 87 PHE A C 1
ATOM 665 O O . PHE A 1 87 ? 5.781 -18.656 -0.177 1 98.62 87 PHE A O 1
ATOM 672 N N . TYR A 1 88 ? 4.047 -17.172 -0.461 1 98.44 88 TYR A N 1
ATOM 673 C CA . TYR A 1 88 ? 3.994 -17.016 0.987 1 98.44 88 TYR A CA 1
ATOM 674 C C . TYR A 1 88 ? 2.553 -17 1.481 1 98.44 88 TYR A C 1
ATOM 676 O O . TYR A 1 88 ? 1.619 -16.844 0.689 1 98.44 88 TYR A O 1
ATOM 684 N N . ALA A 1 89 ? 2.436 -17.234 2.791 1 98 89 ALA A N 1
ATOM 685 C CA . ALA A 1 89 ? 1.17 -17.141 3.514 1 98 89 ALA A CA 1
ATOM 686 C C . ALA A 1 89 ? 1.372 -16.547 4.906 1 98 89 ALA A C 1
ATOM 688 O O . ALA A 1 89 ? 2.359 -16.859 5.578 1 98 89 ALA A O 1
ATOM 689 N N . HIS A 1 90 ? 0.648 -15.656 5.234 1 97.75 90 HIS A N 1
ATOM 690 C CA . HIS A 1 90 ? 0.537 -15.102 6.582 1 97.75 90 HIS A CA 1
ATOM 691 C C . HIS A 1 90 ? -0.86 -15.32 7.152 1 97.75 90 HIS A C 1
ATOM 693 O O . HIS A 1 90 ? -1.826 -14.711 6.691 1 97.75 90 HIS A O 1
ATOM 699 N N . LEU A 1 91 ? -0.995 -16.156 8.117 1 97.31 91 LEU A N 1
ATOM 700 C CA . LEU A 1 91 ? -2.301 -16.625 8.57 1 97.31 91 LEU A CA 1
ATOM 701 C C . LEU A 1 91 ? -2.271 -16.969 10.055 1 97.31 91 LEU A C 1
ATOM 703 O O . LEU A 1 91 ? -1.227 -16.859 10.703 1 97.31 91 LEU A O 1
ATOM 707 N N . LEU A 1 92 ? -3.439 -17.328 10.586 1 96.06 92 LEU A N 1
ATOM 708 C CA . LEU A 1 92 ? -3.529 -17.75 11.977 1 96.06 92 LEU A CA 1
ATOM 709 C C . LEU A 1 92 ? -2.758 -19.047 12.195 1 96.06 92 LEU A C 1
ATOM 711 O O . LEU A 1 92 ? -2.707 -19.906 11.312 1 96.06 92 LEU A O 1
ATOM 715 N N . THR A 1 93 ? -2.273 -19.203 13.414 1 96.38 93 THR A N 1
ATOM 716 C CA . THR A 1 93 ? -1.388 -20.297 13.805 1 96.38 93 THR A CA 1
ATOM 717 C C . THR A 1 93 ? -1.998 -21.641 13.43 1 96.38 93 THR A C 1
ATOM 719 O O . THR A 1 93 ? -1.296 -22.531 12.953 1 96.38 93 THR A O 1
ATOM 722 N N . GLU A 1 94 ? -3.283 -21.781 13.578 1 95.56 94 GLU A N 1
ATOM 723 C CA . GLU A 1 94 ? -3.951 -23.078 13.398 1 95.56 94 GLU A CA 1
ATOM 724 C C . GLU A 1 94 ? -3.963 -23.5 11.938 1 95.56 94 GLU A C 1
ATOM 726 O O . GLU A 1 94 ? -4.223 -24.656 11.617 1 95.56 94 GLU A O 1
ATOM 731 N N . ASN A 1 95 ? -3.631 -22.562 11.047 1 96.69 95 ASN A N 1
ATOM 732 C CA . ASN A 1 95 ? -3.771 -22.859 9.617 1 96.69 95 ASN A CA 1
ATOM 733 C C . ASN A 1 95 ? -2.412 -23.031 8.945 1 96.69 95 ASN A C 1
ATOM 735 O O . ASN A 1 95 ? -2.34 -23.312 7.75 1 96.69 95 ASN A O 1
ATOM 739 N N . VAL A 1 96 ? -1.31 -22.922 9.633 1 97.19 96 VAL A N 1
ATOM 740 C CA . VAL A 1 96 ? 0.014 -22.844 9.023 1 97.19 96 VAL A CA 1
ATOM 741 C C . VAL A 1 96 ? 0.365 -24.188 8.375 1 97.19 96 VAL A C 1
ATOM 743 O O . VAL A 1 96 ? 0.942 -24.219 7.289 1 97.19 96 VAL A O 1
ATOM 746 N N . SER A 1 97 ? -0.002 -25.312 9.023 1 97.69 97 SER A N 1
ATOM 747 C CA . SER A 1 97 ? 0.293 -26.641 8.469 1 97.69 97 SER A CA 1
ATOM 748 C C . SER A 1 97 ? -0.481 -26.875 7.176 1 97.69 97 SER A C 1
ATOM 750 O O . SER A 1 97 ? 0.06 -27.422 6.215 1 97.69 97 SER A O 1
ATOM 752 N N . ARG A 1 98 ? -1.668 -26.469 7.16 1 96.88 98 ARG A N 1
ATOM 753 C CA . ARG A 1 98 ? -2.482 -26.594 5.953 1 96.88 98 ARG A CA 1
ATOM 754 C C . ARG A 1 98 ? -1.935 -25.719 4.828 1 96.88 98 ARG A C 1
ATOM 756 O O . ARG A 1 98 ? -1.951 -26.125 3.662 1 96.88 98 ARG A O 1
ATOM 763 N N . ALA A 1 99 ? -1.51 -24.547 5.219 1 97.88 99 ALA A N 1
ATOM 764 C CA . ALA A 1 99 ? -0.896 -23.672 4.227 1 97.88 99 ALA A CA 1
ATOM 765 C C . ALA A 1 99 ? 0.362 -24.297 3.639 1 97.88 99 ALA A C 1
ATOM 767 O O . ALA A 1 99 ? 0.606 -24.203 2.434 1 97.88 99 ALA A O 1
ATOM 768 N N . ALA A 1 100 ? 1.104 -24.953 4.484 1 98.19 100 ALA A N 1
ATOM 769 C CA . ALA A 1 100 ? 2.311 -25.641 4.027 1 98.19 100 ALA A CA 1
ATOM 770 C C . ALA A 1 100 ? 1.968 -26.75 3.035 1 98.19 100 ALA A C 1
ATOM 772 O O . ALA A 1 100 ? 2.637 -26.891 2.008 1 98.19 100 ALA A O 1
ATOM 773 N N . LEU A 1 101 ? 0.933 -27.5 3.33 1 98 101 LEU A N 1
ATOM 774 C CA . LEU A 1 101 ? 0.487 -28.562 2.441 1 98 101 LEU A CA 1
ATOM 775 C C . LEU A 1 101 ? 0.069 -28 1.086 1 98 101 LEU A C 1
ATOM 777 O O . LEU A 1 101 ? 0.441 -28.547 0.043 1 98 101 LEU A O 1
ATOM 781 N N . LEU A 1 102 ? -0.614 -26.938 1.143 1 97.81 102 LEU A N 1
ATOM 782 C CA . LEU A 1 102 ? -1.076 -26.328 -0.096 1 97.81 102 LEU A CA 1
ATOM 783 C C . LEU A 1 102 ? 0.1 -25.797 -0.915 1 97.81 102 LEU A C 1
ATOM 785 O O . LEU A 1 102 ? 0.209 -26.094 -2.107 1 97.81 102 LEU A O 1
ATOM 789 N N . LEU A 1 103 ? 0.996 -25.047 -0.285 1 97.94 103 LEU A N 1
ATOM 790 C CA . LEU A 1 103 ? 2.152 -24.484 -0.974 1 97.94 103 LEU A CA 1
ATOM 791 C C . LEU A 1 103 ? 3.008 -25.594 -1.587 1 97.94 103 LEU A C 1
ATOM 793 O O . LEU A 1 103 ? 3.457 -25.469 -2.729 1 97.94 103 LEU A O 1
ATOM 797 N N . GLY A 1 104 ? 3.207 -26.641 -0.831 1 97.31 104 GLY A N 1
ATOM 798 C CA . GLY A 1 104 ? 3.975 -27.766 -1.362 1 97.31 104 GLY A CA 1
ATOM 799 C C . GLY A 1 104 ? 3.322 -28.406 -2.566 1 97.31 104 GLY A C 1
ATOM 800 O O . GLY A 1 104 ? 4 -28.75 -3.541 1 97.31 104 GLY A O 1
ATOM 801 N N . ASP A 1 105 ? 2.037 -28.562 -2.482 1 96.88 105 ASP A N 1
ATOM 802 C CA . ASP A 1 105 ? 1.3 -29.156 -3.598 1 96.88 105 ASP A CA 1
ATOM 803 C C . ASP A 1 105 ? 1.446 -28.297 -4.859 1 96.88 105 ASP A C 1
ATOM 805 O O . ASP A 1 105 ? 1.724 -28.828 -5.938 1 96.88 105 ASP A O 1
ATOM 809 N N . LEU A 1 106 ? 1.359 -27.031 -4.719 1 97.12 106 LEU A N 1
ATOM 810 C CA . LEU A 1 106 ? 1.449 -26.094 -5.832 1 97.12 106 LEU A CA 1
ATOM 811 C C . LEU A 1 106 ? 2.848 -26.094 -6.441 1 97.12 106 LEU A C 1
ATOM 813 O O . LEU A 1 106 ? 2.998 -26.031 -7.664 1 97.12 106 LEU A O 1
ATOM 817 N N . LEU A 1 107 ? 3.854 -26.25 -5.598 1 97.31 107 LEU A N 1
ATOM 818 C CA . LEU A 1 107 ? 5.219 -26 -6.047 1 97.31 107 LEU A CA 1
ATOM 819 C C . LEU A 1 107 ? 5.926 -27.312 -6.402 1 97.31 107 LEU A C 1
ATOM 821 O O . LEU A 1 107 ? 7.082 -27.297 -6.828 1 97.31 107 LEU A O 1
ATOM 825 N N . THR A 1 108 ? 5.219 -28.469 -6.262 1 96 108 THR A N 1
ATOM 826 C CA . THR A 1 108 ? 5.852 -29.734 -6.602 1 96 108 THR A CA 1
ATOM 827 C C . THR A 1 108 ? 5.012 -30.5 -7.625 1 96 108 THR A C 1
ATOM 829 O O . THR A 1 108 ? 5.527 -31.359 -8.336 1 96 108 THR A O 1
ATOM 832 N N . ARG A 1 109 ? 3.729 -30.156 -7.746 1 95.5 109 ARG A N 1
ATOM 833 C CA . ARG A 1 109 ? 2.871 -31.031 -8.531 1 95.5 109 ARG A CA 1
ATOM 834 C C . ARG A 1 109 ? 1.998 -30.234 -9.492 1 95.5 109 ARG A C 1
ATOM 836 O O . ARG A 1 109 ? 0.943 -30.719 -9.914 1 95.5 109 ARG A O 1
ATOM 843 N N . SER A 1 110 ? 2.367 -29.031 -9.711 1 96.38 110 SER A N 1
ATOM 844 C CA . SER A 1 110 ? 1.573 -28.266 -10.664 1 96.38 110 SER A CA 1
ATOM 845 C C . SER A 1 110 ? 1.519 -28.953 -12.023 1 96.38 110 SER A C 1
ATOM 847 O O . SER A 1 110 ? 2.523 -29.5 -12.492 1 96.38 110 SER A O 1
ATOM 849 N N . VAL A 1 111 ? 0.333 -28.922 -12.688 1 95.94 111 VAL A N 1
ATOM 850 C CA . VAL A 1 111 ? 0.167 -29.719 -13.898 1 95.94 111 VAL A CA 1
ATOM 851 C C . VAL A 1 111 ? 0.32 -28.828 -15.133 1 95.94 111 VAL A C 1
ATOM 853 O O . VAL A 1 111 ? 0.493 -29.328 -16.25 1 95.94 111 VAL A O 1
ATOM 856 N N . PHE A 1 112 ? 0.171 -27.484 -15 1 97.06 112 PHE A N 1
ATOM 857 C CA . PHE A 1 112 ? 0.289 -26.516 -16.078 1 97.06 112 PHE A CA 1
ATOM 858 C C . PHE A 1 112 ? -0.63 -26.891 -17.25 1 97.06 112 PHE A C 1
ATOM 860 O O . PHE A 1 112 ? -0.184 -27 -18.391 1 97.06 112 PHE A O 1
ATOM 867 N N . ASP A 1 113 ? -1.904 -26.969 -16.922 1 96.5 113 ASP A N 1
ATOM 868 C CA . ASP A 1 113 ? -2.918 -27.328 -17.891 1 96.5 113 ASP A CA 1
ATOM 869 C C . ASP A 1 113 ? -2.926 -26.359 -19.078 1 96.5 113 ASP A C 1
ATOM 871 O O . ASP A 1 113 ? -2.818 -25.141 -18.891 1 96.5 113 ASP A O 1
ATOM 875 N N . GLY A 1 114 ? -3.072 -26.938 -20.297 1 96.38 114 GLY A N 1
ATOM 876 C CA . GLY A 1 114 ? -3.002 -26.125 -21.5 1 96.38 114 GLY A CA 1
ATOM 877 C C . GLY A 1 114 ? -4.086 -25.062 -21.562 1 96.38 114 GLY A C 1
ATOM 878 O O . GLY A 1 114 ? -3.826 -23.922 -21.969 1 96.38 114 GLY A O 1
ATOM 879 N N . GLU A 1 115 ? -5.266 -25.438 -21.266 1 95.75 115 GLU A N 1
ATOM 880 C CA . GLU A 1 115 ? -6.371 -24.484 -21.297 1 95.75 115 GLU A CA 1
ATOM 881 C C . GLU A 1 115 ? -6.156 -23.359 -20.281 1 95.75 115 GLU A C 1
ATOM 883 O O . GLU A 1 115 ? -6.438 -22.203 -20.562 1 95.75 115 GLU A O 1
ATOM 888 N N . GLU A 1 116 ? -5.672 -23.797 -19.141 1 96.56 116 GLU A N 1
ATOM 889 C CA . GLU A 1 116 ? -5.363 -22.797 -18.109 1 96.56 116 GLU A CA 1
ATOM 890 C C . GLU A 1 116 ? -4.25 -21.859 -18.562 1 96.56 116 GLU A C 1
ATOM 892 O O . GLU A 1 116 ? -4.277 -20.672 -18.266 1 96.56 116 GLU A O 1
ATOM 897 N N . LEU A 1 117 ? -3.307 -22.406 -19.234 1 97.12 117 LEU A N 1
ATOM 898 C CA . LEU A 1 117 ? -2.197 -21.625 -19.734 1 97.12 117 LEU A CA 1
ATOM 899 C C . LEU A 1 117 ? -2.697 -20.531 -20.688 1 97.12 117 LEU A C 1
ATOM 901 O O . LEU A 1 117 ? -2.297 -19.375 -20.578 1 97.12 117 LEU A O 1
ATOM 905 N N . ASP A 1 118 ? -3.557 -20.922 -21.547 1 95.75 118 ASP A N 1
ATOM 906 C CA . ASP A 1 118 ? -4.098 -19.969 -22.516 1 95.75 118 ASP A CA 1
ATOM 907 C C . ASP A 1 118 ? -4.902 -18.875 -21.812 1 95.75 118 ASP A C 1
ATOM 909 O O . ASP A 1 118 ? -4.77 -17.688 -22.156 1 95.75 118 ASP A O 1
ATOM 913 N N . ARG A 1 119 ? -5.676 -19.234 -20.922 1 95.06 119 ARG A N 1
ATOM 914 C CA . ARG A 1 119 ? -6.469 -18.266 -20.172 1 95.06 119 ARG A CA 1
ATOM 915 C C . ARG A 1 119 ? -5.574 -17.312 -19.391 1 95.06 119 ARG A C 1
ATOM 917 O O . ARG A 1 119 ? -5.793 -16.094 -19.406 1 95.06 119 ARG A O 1
ATOM 924 N N . GLU A 1 120 ? -4.582 -17.891 -18.75 1 96.62 120 GLU A N 1
ATOM 925 C CA . GLU A 1 120 ? -3.703 -17.078 -17.922 1 96.62 120 GLU A CA 1
ATOM 926 C C . GLU A 1 120 ? -2.863 -16.125 -18.75 1 96.62 120 GLU A C 1
ATOM 928 O O . GLU A 1 120 ? -2.529 -15.023 -18.312 1 96.62 120 GLU A O 1
ATOM 933 N N . ARG A 1 121 ? -2.52 -16.547 -19.953 1 96.69 121 ARG A N 1
ATOM 934 C CA . ARG A 1 121 ? -1.83 -15.648 -20.875 1 96.69 121 ARG A CA 1
ATOM 935 C C . ARG A 1 121 ? -2.613 -14.352 -21.078 1 96.69 121 ARG A C 1
ATOM 937 O O . ARG A 1 121 ? -2.041 -13.266 -21.016 1 96.69 121 ARG A O 1
ATOM 944 N N . GLY A 1 122 ? -3.895 -14.508 -21.281 1 95.44 122 GLY A N 1
ATOM 945 C CA . GLY A 1 122 ? -4.746 -13.336 -21.406 1 95.44 122 GLY A CA 1
ATOM 946 C C . GLY A 1 122 ? -4.742 -12.461 -20.172 1 95.44 122 GLY A C 1
ATOM 947 O O . GLY A 1 122 ? -4.684 -11.234 -20.281 1 95.44 122 GLY A O 1
ATOM 948 N N . VAL A 1 123 ? -4.758 -13.055 -19.016 1 97.38 123 VAL A N 1
ATOM 949 C CA . VAL A 1 123 ? -4.77 -12.336 -17.75 1 97.38 123 VAL A CA 1
ATOM 950 C C . VAL A 1 123 ? -3.477 -11.531 -17.594 1 97.38 123 VAL A C 1
ATOM 952 O O . VAL A 1 123 ? -3.508 -10.359 -17.219 1 97.38 123 VAL A O 1
ATOM 955 N N . VAL A 1 124 ? -2.336 -12.148 -17.875 1 98.06 124 VAL A N 1
ATOM 956 C CA . VAL A 1 124 ? -1.041 -11.492 -17.719 1 98.06 124 VAL A CA 1
ATOM 957 C C . VAL A 1 124 ? -0.908 -10.359 -18.734 1 98.06 124 VAL A C 1
ATOM 959 O O . VAL A 1 124 ? -0.313 -9.32 -18.438 1 98.06 124 VAL A O 1
ATOM 962 N N . ILE A 1 125 ? -1.46 -10.555 -19.922 1 97.12 125 ILE A N 1
ATOM 963 C CA . ILE A 1 125 ? -1.453 -9.492 -20.922 1 97.12 125 ILE A CA 1
ATOM 964 C C . ILE A 1 125 ? -2.242 -8.289 -20.406 1 97.12 125 ILE A C 1
ATOM 966 O O . ILE A 1 125 ? -1.827 -7.141 -20.578 1 97.12 125 ILE A O 1
ATOM 970 N N . GLU A 1 126 ? -3.383 -8.539 -19.781 1 96.69 126 GLU A N 1
ATOM 971 C CA . GLU A 1 126 ? -4.141 -7.465 -19.141 1 96.69 126 GLU A CA 1
ATOM 972 C C . GLU A 1 126 ? -3.326 -6.797 -18.031 1 96.69 126 GLU A C 1
ATOM 974 O O . GLU A 1 126 ? -3.414 -5.582 -17.844 1 96.69 126 GLU A O 1
ATOM 979 N N . GLU A 1 127 ? -2.572 -7.578 -17.312 1 97.19 127 GLU A N 1
ATOM 980 C CA . GLU A 1 127 ? -1.699 -7.043 -16.281 1 97.19 127 GLU A CA 1
ATOM 981 C C . GLU A 1 127 ? -0.659 -6.094 -16.859 1 97.19 127 GLU A C 1
ATOM 983 O O . GLU A 1 127 ? -0.391 -5.031 -16.297 1 97.19 127 GLU A O 1
ATOM 988 N N . ILE A 1 128 ? -0.048 -6.5 -17.953 1 97.62 128 ILE A N 1
ATOM 989 C CA . ILE A 1 128 ? 0.926 -5.672 -18.641 1 97.62 128 ILE A CA 1
ATOM 990 C C . ILE A 1 128 ? 0.275 -4.352 -19.062 1 97.62 128 ILE A C 1
ATOM 992 O O . ILE A 1 128 ? 0.844 -3.279 -18.859 1 97.62 128 ILE A O 1
ATOM 996 N N . ALA A 1 129 ? -0.917 -4.43 -19.594 1 96.5 129 ALA A N 1
ATOM 997 C CA . ALA A 1 129 ? -1.648 -3.24 -20.016 1 96.5 129 ALA A CA 1
ATOM 998 C C . ALA A 1 129 ? -1.948 -2.326 -18.828 1 96.5 129 ALA A C 1
ATOM 1000 O O . ALA A 1 129 ? -1.83 -1.104 -18.938 1 96.5 129 ALA A O 1
ATOM 1001 N N . GLU A 1 130 ? -2.34 -2.941 -17.75 1 95.69 130 GLU A N 1
ATOM 1002 C CA . GLU A 1 130 ? -2.607 -2.178 -16.547 1 95.69 130 GLU A CA 1
ATOM 1003 C C . GLU A 1 130 ? -1.358 -1.439 -16.062 1 95.69 130 GLU A C 1
ATOM 1005 O O . GLU A 1 130 ? -1.43 -0.272 -15.68 1 95.69 130 GLU A O 1
ATOM 1010 N N . SER A 1 131 ? -0.247 -2.121 -16.047 1 96 131 SER A N 1
ATOM 1011 C CA . SER A 1 131 ? 1.022 -1.521 -15.656 1 96 131 SER A CA 1
ATOM 1012 C C . SER A 1 131 ? 1.391 -0.356 -16.578 1 96 131 SER A C 1
ATOM 1014 O O . SER A 1 131 ? 1.911 0.662 -16.109 1 96 131 SER A O 1
ATOM 1016 N N . ARG A 1 132 ? 1.122 -0.415 -17.844 1 95.56 132 ARG A N 1
ATOM 1017 C CA . ARG A 1 132 ? 1.436 0.619 -18.828 1 95.56 132 ARG A CA 1
ATOM 1018 C C . ARG A 1 132 ? 0.555 1.849 -18.625 1 95.56 132 ARG A C 1
ATOM 1020 O O . ARG A 1 132 ? 0.905 2.947 -19.062 1 95.56 132 ARG A O 1
ATOM 1027 N N . ASP A 1 133 ? -0.562 1.633 -18 1 95.81 133 ASP A N 1
ATOM 1028 C CA . ASP A 1 133 ? -1.479 2.738 -17.719 1 95.81 133 ASP A CA 1
ATOM 1029 C C . ASP A 1 133 ? -1.07 3.496 -16.469 1 95.81 133 ASP A C 1
ATOM 1031 O O . ASP A 1 133 ? -1.571 4.594 -16.203 1 95.81 133 ASP A O 1
ATOM 1035 N N . ASP A 1 134 ? -0.18 2.934 -15.664 1 96.56 134 ASP A N 1
ATOM 1036 C CA . ASP A 1 134 ? 0.315 3.592 -14.461 1 96.56 134 ASP A CA 1
ATOM 1037 C C . ASP A 1 134 ? 1.61 4.352 -14.734 1 96.56 134 ASP A C 1
ATOM 1039 O O . ASP A 1 134 ? 2.645 3.74 -15.016 1 96.56 134 ASP A O 1
ATOM 1043 N N . PRO A 1 135 ? 1.585 5.676 -14.602 1 96.56 135 PRO A N 1
ATOM 1044 C CA . PRO A 1 135 ? 2.756 6.469 -14.984 1 96.56 135 PRO A CA 1
ATOM 1045 C C . PRO A 1 135 ? 3.998 6.117 -14.172 1 96.56 135 PRO A C 1
ATOM 1047 O O . PRO A 1 135 ? 5.113 6.145 -14.695 1 96.56 135 PRO A O 1
ATOM 1050 N N . ASP A 1 136 ? 3.807 5.809 -12.922 1 96.5 136 ASP A N 1
ATOM 1051 C CA . ASP A 1 136 ? 4.953 5.473 -12.086 1 96.5 136 ASP A CA 1
ATOM 1052 C C . ASP A 1 136 ? 5.602 4.168 -12.531 1 96.5 136 ASP A C 1
ATOM 1054 O O . ASP A 1 136 ? 6.832 4.059 -12.57 1 96.5 136 ASP A O 1
ATOM 1058 N N . ASP A 1 137 ? 4.785 3.188 -12.875 1 96.75 137 ASP A N 1
ATOM 1059 C CA . ASP A 1 137 ? 5.312 1.926 -13.391 1 96.75 137 ASP A CA 1
ATOM 1060 C C . ASP A 1 137 ? 6.055 2.135 -14.703 1 96.75 137 ASP A C 1
ATOM 1062 O O . ASP A 1 137 ? 7.145 1.594 -14.898 1 96.75 137 ASP A O 1
ATOM 1066 N N . LEU A 1 138 ? 5.453 2.893 -15.531 1 97.06 138 LEU A N 1
ATOM 1067 C CA . LEU A 1 138 ? 5.988 3.074 -16.875 1 97.06 138 LEU A CA 1
ATOM 1068 C C . LEU A 1 138 ? 7.305 3.842 -16.844 1 97.06 138 LEU A C 1
ATOM 1070 O O . LEU A 1 138 ? 8.281 3.441 -17.484 1 97.06 138 LEU A O 1
ATOM 1074 N N . VAL A 1 139 ? 7.367 4.941 -16.078 1 97.94 139 VAL A N 1
ATOM 1075 C CA . VAL A 1 139 ? 8.578 5.746 -16.016 1 97.94 139 VAL A CA 1
ATOM 1076 C C . VAL A 1 139 ? 9.703 4.938 -15.375 1 97.94 139 VAL A C 1
ATOM 1078 O O . VAL A 1 139 ? 10.867 5.074 -15.742 1 97.94 139 VAL A O 1
ATOM 1081 N N . THR A 1 140 ? 9.406 4.105 -14.438 1 98 140 THR A N 1
ATOM 1082 C CA . THR A 1 140 ? 10.391 3.266 -13.766 1 98 140 THR A CA 1
ATOM 1083 C C . THR A 1 140 ? 10.938 2.197 -14.711 1 98 140 THR A C 1
ATOM 1085 O O . THR A 1 140 ? 12.141 1.962 -14.758 1 98 140 THR A O 1
ATOM 1088 N N . GLN A 1 141 ? 10.055 1.533 -15.438 1 97.44 141 GLN A N 1
ATOM 1089 C CA . GLN A 1 141 ? 10.508 0.536 -16.406 1 97.44 141 GLN A CA 1
ATOM 1090 C C . GLN A 1 141 ? 11.414 1.163 -17.453 1 97.44 141 GLN A C 1
ATOM 1092 O O . GLN A 1 141 ? 12.43 0.579 -17.828 1 97.44 141 GLN A O 1
ATOM 1097 N N . ASN A 1 142 ? 11.008 2.363 -17.969 1 97.88 142 ASN A N 1
ATOM 1098 C CA . ASN A 1 142 ? 11.852 3.1 -18.906 1 97.88 142 ASN A CA 1
ATOM 1099 C C . ASN A 1 142 ? 13.227 3.393 -18.297 1 97.88 142 ASN A C 1
ATOM 1101 O O . ASN A 1 142 ? 14.242 3.322 -18.984 1 97.88 142 ASN A O 1
ATOM 1105 N N . LEU A 1 143 ? 13.234 3.682 -17.047 1 98.38 143 LEU A N 1
ATOM 1106 C CA . LEU A 1 143 ? 14.492 3.951 -16.359 1 98.38 143 LEU A CA 1
ATOM 1107 C C . LEU A 1 143 ? 15.375 2.703 -16.328 1 98.38 143 LEU A C 1
ATOM 1109 O O . LEU A 1 143 ? 16.578 2.785 -16.531 1 98.38 143 LEU A O 1
ATOM 1113 N N . TYR A 1 144 ? 14.805 1.607 -16.031 1 96.75 144 TYR A N 1
ATOM 1114 C CA . TYR A 1 144 ? 15.57 0.367 -16.016 1 96.75 144 TYR A CA 1
ATOM 1115 C C . TYR A 1 144 ? 16.25 0.127 -17.359 1 96.75 144 TYR A C 1
ATOM 1117 O O . TYR A 1 144 ? 17.438 -0.233 -17.422 1 96.75 144 TYR A O 1
ATOM 1125 N N . GLU A 1 145 ? 15.508 0.359 -18.359 1 96.19 145 GLU A N 1
ATOM 1126 C CA . GLU A 1 145 ? 16.078 0.185 -19.703 1 96.19 145 GLU A CA 1
ATOM 1127 C C . GLU A 1 145 ? 17.234 1.153 -19.938 1 96.19 145 GLU A C 1
ATOM 1129 O O . GLU A 1 145 ? 18.266 0.771 -20.5 1 96.19 145 GLU A O 1
ATOM 1134 N N . ALA A 1 146 ? 17 2.357 -19.516 1 97.38 146 ALA A N 1
ATOM 1135 C CA . ALA A 1 146 ? 18.031 3.373 -19.703 1 97.38 146 ALA A CA 1
ATOM 1136 C C . ALA A 1 146 ? 19.266 3.078 -18.828 1 97.38 146 ALA A C 1
ATOM 1138 O O . ALA A 1 146 ? 20.391 3.322 -19.25 1 97.38 146 ALA A O 1
ATOM 1139 N N . HIS A 1 147 ? 19.047 2.568 -17.672 1 96.94 147 HIS A N 1
ATOM 1140 C CA . HIS A 1 147 ? 20.109 2.396 -16.688 1 96.94 147 HIS A CA 1
ATOM 1141 C C . HIS A 1 147 ? 20.891 1.117 -16.938 1 96.94 147 HIS A C 1
ATOM 1143 O O . HIS A 1 147 ? 22.125 1.128 -16.922 1 96.94 147 HIS A O 1
ATOM 1149 N N . PHE A 1 148 ? 20.203 0.075 -17.281 1 94.56 148 PHE A N 1
ATOM 1150 C CA . PHE A 1 148 ? 20.859 -1.226 -17.359 1 94.56 148 PHE A CA 1
ATOM 1151 C C . PHE A 1 148 ? 21.156 -1.599 -18.797 1 94.56 148 PHE A C 1
ATOM 1153 O O . PHE A 1 148 ? 21.922 -2.525 -19.062 1 94.56 148 PHE A O 1
ATOM 1160 N N . GLY A 1 149 ? 20.578 -0.895 -19.75 1 92.5 149 GLY A N 1
ATOM 1161 C CA . GLY A 1 149 ? 20.812 -1.188 -21.156 1 92.5 149 GLY A CA 1
ATOM 1162 C C . GLY A 1 149 ? 20.312 -2.562 -21.562 1 92.5 149 GLY A C 1
ATOM 1163 O O . GLY A 1 149 ? 19.156 -2.91 -21.328 1 92.5 149 GLY A O 1
ATOM 1164 N N . SER A 1 150 ? 21.172 -3.393 -22.031 1 89.31 150 SER A N 1
ATOM 1165 C CA . SER A 1 150 ? 20.797 -4.707 -22.531 1 89.31 150 SER A CA 1
ATOM 1166 C C . SER A 1 150 ? 20.906 -5.773 -21.453 1 89.31 150 SER A C 1
ATOM 1168 O O . SER A 1 150 ? 20.594 -6.941 -21.688 1 89.31 150 SER A O 1
ATOM 1170 N N . HIS A 1 151 ? 21.406 -5.352 -20.328 1 91.19 151 HIS A N 1
ATOM 1171 C CA . HIS A 1 151 ? 21.516 -6.324 -19.25 1 91.19 151 HIS A CA 1
ATOM 1172 C C . HIS A 1 151 ? 20.156 -6.883 -18.859 1 91.19 151 HIS A C 1
ATOM 1174 O O . HIS A 1 151 ? 19.156 -6.164 -18.891 1 91.19 151 HIS A O 1
ATOM 1180 N N . PRO A 1 152 ? 20.047 -8.133 -18.391 1 91.25 152 PRO A N 1
ATOM 1181 C CA . PRO A 1 152 ? 18.766 -8.781 -18.078 1 91.25 152 PRO A CA 1
ATOM 1182 C C . PRO A 1 152 ? 18 -8.055 -16.969 1 91.25 152 PRO A C 1
ATOM 1184 O O . PRO A 1 152 ? 16.781 -8.203 -16.859 1 91.25 152 PRO A O 1
ATOM 1187 N N . LEU A 1 153 ? 18.672 -7.27 -16.219 1 93.12 153 LEU A N 1
ATOM 1188 C CA . LEU A 1 153 ? 18.031 -6.52 -15.141 1 93.12 153 LEU A CA 1
ATOM 1189 C C . LEU A 1 153 ? 17.062 -5.484 -15.711 1 93.12 153 LEU A C 1
ATOM 1191 O O . LEU A 1 153 ? 16.203 -4.977 -14.984 1 93.12 153 LEU A O 1
ATOM 1195 N N . SER A 1 154 ? 17.234 -5.164 -16.969 1 93.25 154 SER A N 1
ATOM 1196 C CA . SER A 1 154 ? 16.391 -4.148 -17.594 1 93.25 154 SER A CA 1
ATOM 1197 C C . SER A 1 154 ? 15.078 -4.746 -18.078 1 93.25 154 SER A C 1
ATOM 1199 O O . SER A 1 154 ? 14.125 -4.016 -18.344 1 93.25 154 SER A O 1
ATOM 1201 N N . ARG A 1 155 ? 15.031 -6.031 -18.203 1 93.5 155 ARG A N 1
ATOM 1202 C CA . ARG A 1 155 ? 13.859 -6.68 -18.781 1 93.5 155 ARG A CA 1
ATOM 1203 C C . ARG A 1 155 ? 12.656 -6.578 -17.844 1 93.5 155 ARG A C 1
ATOM 1205 O O . ARG A 1 155 ? 12.797 -6.746 -16.641 1 93.5 155 ARG A O 1
ATOM 1212 N N . PRO A 1 156 ? 11.469 -6.305 -18.438 1 96.38 156 PRO A N 1
ATOM 1213 C CA . PRO A 1 156 ? 10.273 -6.297 -17.594 1 96.38 156 PRO A CA 1
ATOM 1214 C C . PRO A 1 156 ? 10 -7.652 -16.938 1 96.38 156 PRO A C 1
ATOM 1216 O O . PRO A 1 156 ? 10.047 -8.688 -17.609 1 96.38 156 PRO A O 1
ATOM 1219 N N . ILE A 1 157 ? 9.727 -7.637 -15.656 1 97.56 157 ILE A N 1
ATOM 1220 C CA . ILE A 1 157 ? 9.43 -8.852 -14.906 1 97.56 157 ILE A CA 1
ATOM 1221 C C . ILE A 1 157 ? 8.203 -9.539 -15.5 1 97.56 157 ILE A C 1
ATOM 1223 O O . ILE A 1 157 ? 8.156 -10.773 -15.586 1 97.56 157 ILE A O 1
ATOM 1227 N N . LEU A 1 158 ? 7.254 -8.766 -16.031 1 97.44 158 LEU A N 1
ATOM 1228 C CA . LEU A 1 158 ? 6 -9.289 -16.562 1 97.44 158 LEU A CA 1
ATOM 1229 C C . LEU A 1 158 ? 6.203 -9.891 -17.953 1 97.44 158 LEU A C 1
ATOM 1231 O O . LEU A 1 158 ? 5.336 -10.609 -18.453 1 97.44 158 LEU A O 1
ATOM 1235 N N . GLY A 1 159 ? 7.297 -9.633 -18.641 1 97 159 GLY A N 1
ATOM 1236 C CA . GLY A 1 159 ? 7.496 -10.023 -20.016 1 97 159 GLY A CA 1
ATOM 1237 C C . GLY A 1 159 ? 6.828 -9.078 -21 1 97 159 GLY A C 1
ATOM 1238 O O . GLY A 1 159 ? 6.59 -7.914 -20.688 1 97 159 GLY A O 1
ATOM 1239 N N . THR A 1 160 ? 6.801 -9.508 -22.188 1 95.75 160 THR A N 1
ATOM 1240 C CA . THR A 1 160 ? 6.125 -8.789 -23.266 1 95.75 160 THR A CA 1
ATOM 1241 C C . THR A 1 160 ? 5 -9.633 -23.859 1 95.75 160 THR A C 1
ATOM 1243 O O . THR A 1 160 ? 4.949 -10.852 -23.641 1 95.75 160 THR A O 1
ATOM 1246 N N . GLU A 1 161 ? 4.121 -8.914 -24.5 1 95.5 161 GLU A N 1
ATOM 1247 C CA . GLU A 1 161 ? 3.053 -9.656 -25.156 1 95.5 161 GLU A CA 1
ATOM 1248 C C . GLU A 1 161 ? 3.617 -10.68 -26.141 1 95.5 161 GLU A C 1
ATOM 1250 O O . GLU A 1 161 ? 3.098 -11.789 -26.266 1 95.5 161 GLU A O 1
ATOM 1255 N N . GLU A 1 162 ? 4.621 -10.328 -26.797 1 96.12 162 GLU A N 1
ATOM 1256 C CA . GLU A 1 162 ? 5.258 -11.203 -27.781 1 96.12 162 GLU A CA 1
ATOM 1257 C C . GLU A 1 162 ? 5.848 -12.445 -27.125 1 96.12 162 GLU A C 1
ATOM 1259 O O . GLU A 1 162 ? 5.617 -13.562 -27.578 1 96.12 162 GLU A O 1
ATOM 1264 N N . SER A 1 163 ? 6.598 -12.234 -26.078 1 96.62 163 SER A N 1
ATOM 1265 C CA . SER A 1 163 ? 7.199 -13.375 -25.406 1 96.62 163 SER A CA 1
ATOM 1266 C C . SER A 1 163 ? 6.137 -14.297 -24.812 1 96.62 163 SER A C 1
ATOM 1268 O O . SER A 1 163 ? 6.195 -15.516 -24.984 1 96.62 163 SER A O 1
ATOM 1270 N N . LEU A 1 164 ? 5.145 -13.742 -24.156 1 96.5 164 LEU A N 1
ATOM 1271 C CA . LEU A 1 164 ? 4.086 -14.523 -23.531 1 96.5 164 LEU A CA 1
ATOM 1272 C C . LEU A 1 164 ? 3.352 -15.375 -24.562 1 96.5 164 LEU A C 1
ATOM 1274 O O . LEU A 1 164 ? 3 -16.531 -24.281 1 96.5 164 LEU A O 1
ATOM 1278 N N . SER A 1 165 ? 3.143 -14.812 -25.734 1 95.62 165 SER A N 1
ATOM 1279 C CA . SER A 1 165 ? 2.396 -15.5 -26.766 1 95.62 165 SER A CA 1
ATOM 1280 C C . SER A 1 165 ? 3.18 -16.688 -27.312 1 95.62 165 SER A C 1
ATOM 1282 O O . SER A 1 165 ? 2.605 -17.594 -27.938 1 95.62 165 SER A O 1
ATOM 1284 N N . SER A 1 166 ? 4.41 -16.719 -27.078 1 96 166 SER A N 1
ATOM 1285 C CA . SER A 1 166 ? 5.262 -17.75 -27.656 1 96 166 SER A CA 1
ATOM 1286 C C . SER A 1 166 ? 5.438 -18.922 -26.688 1 96 166 SER A C 1
ATOM 1288 O O . SER A 1 166 ? 5.918 -19.984 -27.078 1 96 166 SER A O 1
ATOM 1290 N N . PHE A 1 167 ? 5.039 -18.781 -25.453 1 97.12 167 PHE A N 1
ATOM 1291 C CA . PHE A 1 167 ? 5.266 -19.828 -24.469 1 97.12 167 PHE A CA 1
ATOM 1292 C C . PHE A 1 167 ? 4.395 -21.047 -24.734 1 97.12 167 PHE A C 1
ATOM 1294 O O . PHE A 1 167 ? 3.174 -20.922 -24.844 1 97.12 167 PHE A O 1
ATOM 1301 N N . SER A 1 168 ? 4.969 -22.172 -24.844 1 96.94 168 SER A N 1
ATOM 1302 C CA . SER A 1 168 ? 4.23 -23.438 -24.891 1 96.94 168 SER A CA 1
ATOM 1303 C C . SER A 1 168 ? 4.16 -24.094 -23.516 1 96.94 168 SER A C 1
ATOM 1305 O O . SER A 1 168 ? 4.887 -23.688 -22.594 1 96.94 168 SER A O 1
ATOM 1307 N N . ARG A 1 169 ? 3.248 -25 -23.438 1 97.31 169 ARG A N 1
ATOM 1308 C CA . ARG A 1 169 ? 3.143 -25.766 -22.219 1 97.31 169 ARG A CA 1
ATOM 1309 C C . ARG A 1 169 ? 4.465 -26.453 -21.875 1 97.31 169 ARG A C 1
ATOM 1311 O O . ARG A 1 169 ? 4.891 -26.469 -20.719 1 97.31 169 ARG A O 1
ATOM 1318 N N . GLU A 1 170 ? 5.102 -26.938 -22.891 1 97.12 170 GLU A N 1
ATOM 1319 C CA . GLU A 1 170 ? 6.383 -27.609 -22.703 1 97.12 170 GLU A CA 1
ATOM 1320 C C . GLU A 1 170 ? 7.449 -26.641 -22.203 1 97.12 170 GLU A C 1
ATOM 1322 O O . GLU A 1 170 ? 8.289 -27.016 -21.375 1 97.12 170 GLU A O 1
ATOM 1327 N N . ASP A 1 171 ? 7.43 -25.453 -22.703 1 97.19 171 ASP A N 1
ATOM 1328 C CA . ASP A 1 171 ? 8.367 -24.438 -22.25 1 97.19 171 ASP A CA 1
ATOM 1329 C C . ASP A 1 171 ? 8.219 -24.172 -20.75 1 97.19 171 ASP A C 1
ATOM 1331 O O . ASP A 1 171 ? 9.211 -24.109 -20.031 1 97.19 171 ASP A O 1
ATOM 1335 N N . VAL A 1 172 ? 6.984 -24.078 -20.312 1 97.5 172 VAL A N 1
ATOM 1336 C CA . VAL A 1 172 ? 6.684 -23.781 -18.922 1 97.5 172 VAL A CA 1
ATOM 1337 C C . VAL A 1 172 ? 7.121 -24.953 -18.031 1 97.5 172 VAL A C 1
ATOM 1339 O O . VAL A 1 172 ? 7.77 -24.75 -17 1 97.5 172 VAL A O 1
ATOM 1342 N N . GLN A 1 173 ? 6.824 -26.125 -18.484 1 97 173 GLN A N 1
ATOM 1343 C CA . GLN A 1 173 ? 7.18 -27.328 -17.719 1 97 173 GLN A CA 1
ATOM 1344 C C . GLN A 1 173 ? 8.695 -27.469 -17.609 1 97 173 GLN A C 1
ATOM 1346 O O . GLN A 1 173 ? 9.219 -27.812 -16.547 1 97 173 GLN A O 1
ATOM 1351 N N . SER A 1 174 ? 9.297 -27.25 -18.734 1 96.62 174 SER A N 1
ATOM 1352 C CA . SER A 1 174 ? 10.75 -27.359 -18.766 1 96.62 174 SER A CA 1
ATOM 1353 C C . SER A 1 174 ? 11.391 -26.328 -17.828 1 96.62 174 SER A C 1
ATOM 1355 O O . SER A 1 174 ? 12.328 -26.656 -17.094 1 96.62 174 SER A O 1
ATOM 1357 N N . TYR A 1 175 ? 10.914 -25.125 -17.906 1 96.56 175 TYR A N 1
ATOM 1358 C CA . TYR A 1 175 ? 11.422 -24.078 -17.031 1 96.56 175 TYR A CA 1
ATOM 1359 C C . TYR A 1 175 ? 11.195 -24.438 -15.562 1 96.56 175 TYR A C 1
ATOM 1361 O O . TYR A 1 175 ? 12.062 -24.219 -14.719 1 96.56 175 TYR A O 1
ATOM 1369 N N . PHE A 1 176 ? 10.07 -25.016 -15.25 1 96.62 176 PHE A N 1
ATOM 1370 C CA . PHE A 1 176 ? 9.711 -25.438 -13.898 1 96.62 176 PHE A CA 1
ATOM 1371 C C . PHE A 1 176 ? 10.68 -26.5 -13.398 1 96.62 176 PHE A C 1
ATOM 1373 O O . PHE A 1 176 ? 11.234 -26.391 -12.305 1 96.62 176 PHE A O 1
ATOM 1380 N N . ARG A 1 177 ? 10.922 -27.422 -14.195 1 94.12 177 ARG A N 1
ATOM 1381 C CA . ARG A 1 177 ? 11.805 -28.531 -13.828 1 94.12 177 ARG A CA 1
ATOM 1382 C C . ARG A 1 177 ? 13.234 -28.031 -13.586 1 94.12 177 ARG A C 1
ATOM 1384 O O . ARG A 1 177 ? 13.922 -28.531 -12.695 1 94.12 177 ARG A O 1
ATOM 1391 N N . ARG A 1 178 ? 13.57 -27.094 -14.312 1 93.25 178 ARG A N 1
ATOM 1392 C CA . ARG A 1 178 ? 14.93 -26.578 -14.234 1 93.25 178 ARG A CA 1
ATOM 1393 C C . ARG A 1 178 ? 15.133 -25.75 -12.977 1 93.25 178 ARG A C 1
ATOM 1395 O O . ARG A 1 178 ? 16.234 -25.719 -12.414 1 93.25 178 ARG A O 1
ATOM 1402 N N . ASN A 1 179 ? 14.078 -25.125 -12.492 1 94.19 179 ASN A N 1
ATOM 1403 C CA . ASN A 1 179 ? 14.297 -24.094 -11.477 1 94.19 179 ASN A CA 1
ATOM 1404 C C . ASN A 1 179 ? 13.695 -24.484 -10.133 1 94.19 179 ASN A C 1
ATOM 1406 O O . ASN A 1 179 ? 14.031 -23.906 -9.102 1 94.19 179 ASN A O 1
ATOM 1410 N N . TYR A 1 180 ? 12.805 -25.375 -10.125 1 95.25 180 TYR A N 1
ATOM 1411 C CA . TYR A 1 180 ? 12.102 -25.734 -8.891 1 95.25 180 TYR A CA 1
ATOM 1412 C C . TYR A 1 180 ? 12.562 -27.094 -8.375 1 95.25 180 TYR A C 1
ATOM 1414 O O . TYR A 1 180 ? 11.938 -28.109 -8.672 1 95.25 180 TYR A O 1
ATOM 1422 N N . HIS A 1 181 ? 13.547 -27.125 -7.645 1 94.44 181 HIS A N 1
ATOM 1423 C CA . HIS A 1 181 ? 14.141 -28.297 -7.016 1 94.44 181 HIS A CA 1
ATOM 1424 C C . HIS A 1 181 ? 14.75 -27.953 -5.66 1 94.44 181 HIS A C 1
ATOM 1426 O O . HIS A 1 181 ? 14.844 -26.766 -5.305 1 94.44 181 HIS A O 1
ATOM 1432 N N . SER A 1 182 ? 15.133 -28.938 -4.895 1 93.31 182 SER A N 1
ATOM 1433 C CA . SER A 1 182 ? 15.562 -28.75 -3.516 1 93.31 182 SER A CA 1
ATOM 1434 C C . SER A 1 182 ? 16.797 -27.859 -3.439 1 93.31 182 SER A C 1
ATOM 1436 O O . SER A 1 182 ? 17.031 -27.203 -2.426 1 93.31 182 SER A O 1
ATOM 1438 N N . GLY A 1 183 ? 17.578 -27.781 -4.473 1 91.56 183 GLY A N 1
ATOM 1439 C CA . GLY A 1 183 ? 18.781 -26.984 -4.484 1 91.56 183 GLY A CA 1
ATOM 1440 C C . GLY A 1 183 ? 18.531 -25.516 -4.746 1 91.56 183 GLY A C 1
ATOM 1441 O O . GLY A 1 183 ? 19.391 -24.672 -4.496 1 91.56 183 GLY A O 1
ATOM 1442 N N . SER A 1 184 ? 17.375 -25.203 -5.227 1 93.44 184 SER A N 1
ATOM 1443 C CA . SER A 1 184 ? 17.078 -23.812 -5.602 1 93.44 184 SER A CA 1
ATOM 1444 C C . SER A 1 184 ? 16.016 -23.219 -4.688 1 93.44 184 SER A C 1
ATOM 1446 O O . SER A 1 184 ? 15.719 -22.031 -4.773 1 93.44 184 SER A O 1
ATOM 1448 N N . MET A 1 185 ? 15.523 -24.062 -3.801 1 96.25 185 MET A N 1
ATOM 1449 C CA . MET A 1 185 ? 14.406 -23.609 -2.971 1 96.25 185 MET A CA 1
ATOM 1450 C C . MET A 1 185 ? 14.75 -23.719 -1.488 1 96.25 185 MET A C 1
ATOM 1452 O O . MET A 1 185 ? 15.633 -24.5 -1.112 1 96.25 185 MET A O 1
ATOM 1456 N N . PHE A 1 186 ? 14.133 -23.016 -0.673 1 96.88 186 PHE A N 1
ATOM 1457 C CA . PHE A 1 186 ? 14.125 -23.172 0.776 1 96.88 186 PHE A CA 1
ATOM 1458 C C . PHE A 1 186 ? 12.867 -22.578 1.386 1 96.88 186 PHE A C 1
ATOM 1460 O O . PHE A 1 186 ? 12.133 -21.844 0.717 1 96.88 186 PHE A O 1
ATOM 1467 N N . VAL A 1 187 ? 12.594 -22.922 2.639 1 98.31 187 VAL A N 1
ATOM 1468 C CA . VAL A 1 187 ? 11.375 -22.484 3.318 1 98.31 187 VAL A CA 1
ATOM 1469 C C . VAL A 1 187 ? 11.742 -21.656 4.555 1 98.31 187 VAL A C 1
ATOM 1471 O O . VAL A 1 187 ? 12.68 -22 5.277 1 98.31 187 VAL A O 1
ATOM 1474 N N . THR A 1 188 ? 11.055 -20.547 4.723 1 98.31 188 THR A N 1
ATOM 1475 C CA . THR A 1 188 ? 11.148 -19.781 5.961 1 98.31 188 THR A CA 1
ATOM 1476 C C . THR A 1 188 ? 9.797 -19.75 6.676 1 98.31 188 THR A C 1
ATOM 1478 O O . THR A 1 188 ? 8.75 -19.672 6.035 1 98.31 188 THR A O 1
ATOM 1481 N N . VAL A 1 189 ? 9.812 -19.812 8 1 98.31 189 VAL A N 1
ATOM 1482 C CA . VAL A 1 189 ? 8.594 -19.734 8.805 1 98.31 189 VAL A CA 1
ATOM 1483 C C . VAL A 1 189 ? 8.867 -18.891 10.055 1 98.31 189 VAL A C 1
ATOM 1485 O O . VAL A 1 189 ? 9.867 -19.109 10.742 1 98.31 189 VAL A O 1
ATOM 1488 N N . SER A 1 190 ? 8.039 -17.922 10.25 1 97.56 190 SER A N 1
ATOM 1489 C CA . SER A 1 190 ? 8.109 -17.109 11.453 1 97.56 190 SER A CA 1
ATOM 1490 C C . SER A 1 190 ? 6.758 -17.047 12.164 1 97.56 190 SER A C 1
ATOM 1492 O O . SER A 1 190 ? 5.707 -17.109 11.516 1 97.56 190 SER A O 1
ATOM 1494 N N . GLY A 1 191 ? 6.773 -16.938 13.445 1 96.75 191 GLY A N 1
ATOM 1495 C CA . GLY A 1 191 ? 5.551 -16.797 14.219 1 96.75 191 GLY A CA 1
ATOM 1496 C C . GLY A 1 191 ? 5.301 -17.953 15.156 1 96.75 191 GLY A C 1
ATOM 1497 O O . GLY A 1 191 ? 6.242 -18.625 15.602 1 96.75 191 GLY A O 1
ATOM 1498 N N . ARG A 1 192 ? 4.074 -18.188 15.625 1 96.38 192 ARG A N 1
ATOM 1499 C CA . ARG A 1 192 ? 3.693 -19.312 16.484 1 96.38 192 ARG A CA 1
ATOM 1500 C C . ARG A 1 192 ? 3.275 -20.516 15.664 1 96.38 192 ARG A C 1
ATOM 1502 O O . ARG A 1 192 ? 2.418 -20.406 14.781 1 96.38 192 ARG A O 1
ATOM 1509 N N . PHE A 1 193 ? 3.885 -21.625 15.891 1 97.06 193 PHE A N 1
ATOM 1510 C CA . PHE A 1 193 ? 3.574 -22.875 15.211 1 97.06 193 PHE A CA 1
ATOM 1511 C C . PHE A 1 193 ? 4.148 -24.062 15.969 1 97.06 193 PHE A C 1
ATOM 1513 O O . PHE A 1 193 ? 5.039 -23.906 16.797 1 97.06 193 PHE A O 1
ATOM 1520 N N . SER A 1 194 ? 3.59 -25.266 15.781 1 96.44 194 SER A N 1
ATOM 1521 C CA . SER A 1 194 ? 4.152 -26.516 16.25 1 96.44 194 SER A CA 1
ATOM 1522 C C . SER A 1 194 ? 5.109 -27.109 15.219 1 96.4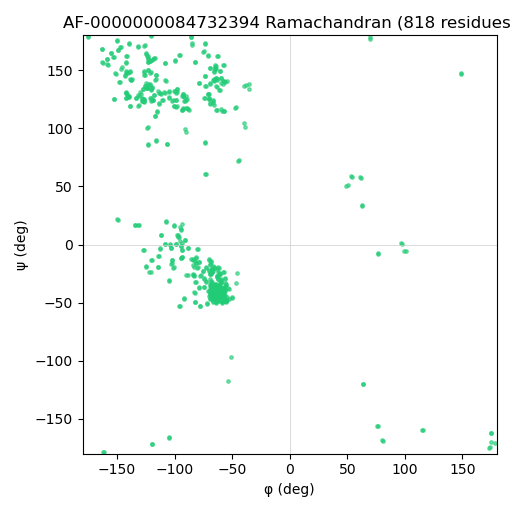4 194 SER A C 1
ATOM 1524 O O . SER A 1 194 ? 4.676 -27.578 14.156 1 96.44 194 SER A O 1
ATOM 1526 N N . TRP A 1 195 ? 6.371 -27.203 15.617 1 96.12 195 TRP A N 1
ATOM 1527 C CA . TRP A 1 195 ? 7.355 -27.672 14.648 1 96.12 195 TRP A CA 1
ATOM 1528 C C . TRP A 1 195 ? 7.082 -29.125 14.258 1 96.12 195 TRP A C 1
ATOM 1530 O O . TRP A 1 195 ? 7.098 -29.469 13.07 1 96.12 195 TRP A O 1
ATOM 1540 N N . PRO A 1 196 ? 6.781 -30 15.203 1 96.94 196 PRO A N 1
ATOM 1541 C CA . PRO A 1 196 ? 6.523 -31.375 14.789 1 96.94 196 PRO A CA 1
ATOM 1542 C C . PRO A 1 196 ? 5.387 -31.484 13.773 1 96.94 196 PRO A C 1
ATOM 1544 O O . PRO A 1 196 ? 5.516 -32.188 12.773 1 96.94 196 PRO A O 1
ATOM 1547 N N . SER A 1 197 ? 4.383 -30.734 14.031 1 97.44 197 SER A N 1
ATOM 1548 C CA . SER A 1 197 ? 3.238 -30.766 13.125 1 97.44 197 SER A CA 1
ATOM 1549 C C . SER A 1 197 ? 3.582 -30.156 11.773 1 97.44 197 SER A C 1
ATOM 1551 O O . SER A 1 197 ? 3.246 -30.719 10.727 1 97.44 197 SER A O 1
ATOM 1553 N N . LEU A 1 198 ? 4.246 -29.031 11.828 1 98 198 LEU A N 1
ATOM 1554 C CA . LEU A 1 198 ? 4.621 -28.359 10.594 1 98 198 LEU A CA 1
ATOM 1555 C C . LEU A 1 198 ? 5.617 -29.188 9.789 1 98 198 LEU A C 1
ATOM 1557 O O . LEU A 1 198 ? 5.512 -29.266 8.562 1 98 198 LEU A O 1
ATOM 1561 N N . ARG A 1 199 ? 6.539 -29.781 10.445 1 97.81 199 ARG A N 1
ATOM 1562 C CA . ARG A 1 199 ? 7.523 -30.625 9.773 1 97.81 199 ARG A CA 1
ATOM 1563 C C . ARG A 1 199 ? 6.844 -31.766 9.031 1 97.81 199 ARG A C 1
ATOM 1565 O O . ARG A 1 199 ? 7.195 -32.062 7.887 1 97.81 199 ARG A O 1
ATOM 1572 N N . GLU A 1 200 ? 5.934 -32.375 9.68 1 98.19 200 GLU A N 1
ATOM 1573 C CA . GLU A 1 200 ? 5.195 -33.469 9.047 1 98.19 200 GLU A CA 1
ATOM 1574 C C . GLU A 1 200 ? 4.504 -33 7.77 1 98.19 200 GLU A C 1
ATOM 1576 O O . GLU A 1 200 ? 4.574 -33.688 6.738 1 98.19 200 GLU A O 1
ATOM 1581 N N . SER A 1 201 ? 3.867 -31.859 7.867 1 98.19 201 SER A N 1
ATOM 1582 C CA . SER A 1 201 ? 3.18 -31.297 6.711 1 98.19 201 SER A CA 1
ATOM 1583 C C . SER A 1 201 ? 4.16 -30.969 5.594 1 98.19 201 SER A C 1
ATOM 1585 O O . SER A 1 201 ? 3.889 -31.234 4.422 1 98.19 201 SER A O 1
ATOM 1587 N N . LEU A 1 202 ? 5.293 -30.391 5.938 1 98.31 202 LEU A N 1
ATOM 1588 C CA . LEU A 1 202 ? 6.297 -30.016 4.949 1 98.31 202 LEU A CA 1
ATOM 1589 C C . LEU A 1 202 ? 6.898 -31.25 4.285 1 98.31 202 LEU A C 1
ATOM 1591 O O . LEU A 1 202 ? 7.094 -31.281 3.068 1 98.31 202 LEU A O 1
ATOM 1595 N N . GLU A 1 203 ? 7.156 -32.312 5.109 1 98.12 203 GLU A N 1
ATOM 1596 C CA . GLU A 1 203 ? 7.688 -33.531 4.566 1 98.12 203 GLU A CA 1
ATOM 1597 C C . GLU A 1 203 ? 6.723 -34.156 3.559 1 98.12 203 GLU A C 1
ATOM 1599 O O . GLU A 1 203 ? 7.141 -34.625 2.49 1 98.12 203 GLU A O 1
ATOM 1604 N N . GLN A 1 204 ? 5.531 -34.125 3.916 1 97.31 204 GLN A N 1
ATOM 1605 C CA . GLN A 1 204 ? 4.504 -34.656 3.029 1 97.31 204 GLN A CA 1
ATOM 1606 C C . GLN A 1 204 ? 4.375 -33.812 1.763 1 97.31 204 GLN A C 1
ATOM 1608 O O . GLN A 1 204 ? 4.367 -34.344 0.653 1 97.31 204 GLN A O 1
ATOM 1613 N N . ALA A 1 205 ? 4.324 -32.562 1.905 1 96.44 205 ALA A N 1
ATOM 1614 C CA . ALA A 1 205 ? 4.02 -31.641 0.815 1 96.44 205 ALA A CA 1
ATOM 1615 C C . ALA A 1 205 ? 5.148 -31.609 -0.211 1 96.44 205 ALA A C 1
ATOM 1617 O O . ALA A 1 205 ? 4.898 -31.5 -1.413 1 96.44 205 ALA A O 1
ATOM 1618 N N . PHE A 1 206 ? 6.371 -31.719 0.256 1 96.81 206 PHE A N 1
ATOM 1619 C CA . PHE A 1 206 ? 7.508 -31.547 -0.642 1 96.81 206 PHE A CA 1
ATOM 1620 C C . PHE A 1 206 ? 8.188 -32.875 -0.924 1 96.81 206 PHE A C 1
ATOM 1622 O O . PHE A 1 206 ? 9.328 -32.906 -1.383 1 96.81 206 PHE A O 1
ATOM 1629 N N . SER A 1 207 ? 7.445 -33.906 -0.698 1 93.94 207 SER A N 1
ATOM 1630 C CA . SER A 1 207 ? 8 -35.25 -0.872 1 93.94 207 SER A CA 1
ATOM 1631 C C . SER A 1 207 ? 8.43 -35.5 -2.318 1 93.94 207 SER A C 1
ATOM 1633 O O . SER A 1 207 ? 9.406 -36.188 -2.574 1 93.94 207 SER A O 1
ATOM 1635 N N . ASP A 1 208 ? 7.758 -34.844 -3.281 1 91.5 208 ASP A N 1
ATOM 1636 C CA . ASP A 1 208 ? 7.996 -35.094 -4.699 1 91.5 208 ASP A CA 1
ATOM 1637 C C . ASP A 1 208 ? 8.961 -34.062 -5.277 1 91.5 208 ASP A C 1
ATOM 1639 O O . ASP A 1 208 ? 9.195 -34.031 -6.488 1 91.5 208 ASP A O 1
ATOM 1643 N N . LEU A 1 209 ? 9.492 -33.25 -4.457 1 94.5 209 LEU A N 1
ATOM 1644 C CA . LEU A 1 209 ? 10.422 -32.25 -4.934 1 94.5 209 LEU A CA 1
ATOM 1645 C C . LEU A 1 209 ? 11.727 -32.875 -5.402 1 94.5 209 LEU A C 1
ATOM 1647 O O . LEU A 1 209 ? 12.367 -33.625 -4.645 1 94.5 209 LEU A O 1
ATOM 1651 N N . PRO A 1 210 ? 12.062 -32.656 -6.66 1 93.5 210 PRO A N 1
ATOM 1652 C CA . PRO A 1 210 ? 13.328 -33.188 -7.133 1 93.5 210 PRO A CA 1
ATOM 1653 C C . PRO A 1 210 ? 14.523 -32.75 -6.297 1 93.5 210 PRO A C 1
ATOM 1655 O O . PRO A 1 210 ? 14.602 -31.578 -5.914 1 93.5 210 PRO A O 1
ATOM 1658 N N . GLN A 1 211 ? 15.406 -33.656 -6.102 1 92.25 211 GLN A N 1
ATOM 1659 C CA . GLN A 1 211 ? 16.609 -33.344 -5.34 1 92.25 211 GLN A CA 1
ATOM 1660 C C . GLN A 1 211 ? 17.734 -32.875 -6.262 1 92.25 211 GLN A C 1
ATOM 1662 O O . GLN A 1 211 ? 17.969 -33.469 -7.32 1 92.25 211 GLN A O 1
ATOM 1667 N N . ALA A 1 212 ? 18.234 -31.781 -5.938 1 88.31 212 ALA A N 1
ATOM 1668 C CA . ALA A 1 212 ? 19.391 -31.25 -6.652 1 88.31 212 ALA A CA 1
ATOM 1669 C C . ALA A 1 212 ? 20.312 -30.484 -5.711 1 88.31 212 ALA A C 1
ATOM 1671 O O . ALA A 1 212 ? 19.875 -30.016 -4.656 1 88.31 212 ALA A O 1
ATOM 1672 N N . PRO A 1 213 ? 21.641 -30.469 -6.117 1 81.62 213 PRO A N 1
ATOM 1673 C CA . PRO A 1 213 ? 22.547 -29.688 -5.281 1 81.62 213 PRO A CA 1
ATOM 1674 C C . PRO A 1 213 ? 22.219 -28.188 -5.312 1 81.62 213 PRO A C 1
ATOM 1676 O O . PRO A 1 213 ? 21.625 -27.703 -6.273 1 81.62 213 PRO A O 1
ATOM 1679 N N . SER A 1 214 ? 22.594 -27.656 -4.199 1 72.75 214 SER A N 1
ATOM 1680 C CA . SER A 1 214 ? 22.359 -26.219 -4.09 1 72.75 214 SER A CA 1
ATOM 1681 C C . SER A 1 214 ? 23.094 -25.453 -5.191 1 72.75 214 SER A C 1
ATOM 1683 O O . SER A 1 214 ? 24.266 -25.719 -5.469 1 72.75 214 SER A O 1
ATOM 1685 N N . GLN A 1 215 ? 22.281 -24.812 -6.023 1 61.75 215 GLN A N 1
ATOM 1686 C CA . GLN A 1 215 ? 22.859 -23.984 -7.07 1 61.75 215 GLN A CA 1
ATOM 1687 C C . GLN A 1 215 ? 23.031 -22.547 -6.594 1 61.75 215 GLN A C 1
ATOM 1689 O O . GLN A 1 215 ? 22.094 -21.922 -6.105 1 61.75 215 GLN A O 1
ATOM 1694 N N . ARG A 1 216 ? 24.344 -22.281 -6.188 1 56.28 216 ARG A N 1
ATOM 1695 C CA . ARG A 1 216 ? 24.562 -20.859 -5.938 1 56.28 216 ARG A CA 1
ATOM 1696 C C . ARG A 1 216 ? 24.453 -20.062 -7.227 1 56.28 216 ARG A C 1
ATOM 1698 O O . ARG A 1 216 ? 24.781 -20.547 -8.305 1 56.28 216 ARG A O 1
ATOM 1705 N N . MET A 1 217 ? 23.609 -19.156 -7.266 1 56.56 217 MET A N 1
ATOM 1706 C CA . MET A 1 217 ? 23.469 -18.266 -8.414 1 56.56 217 MET A CA 1
ATOM 1707 C C . MET A 1 217 ? 24.828 -17.906 -8.992 1 56.56 217 MET A C 1
ATOM 1709 O O . MET A 1 217 ? 25.734 -17.516 -8.266 1 56.56 217 MET A O 1
ATOM 1713 N N . GLU A 1 218 ? 25.203 -18.516 -10.039 1 54.91 218 GLU A N 1
ATOM 1714 C CA . GLU A 1 218 ? 26.484 -18.266 -10.688 1 54.91 218 GLU A CA 1
ATOM 1715 C C . GLU A 1 218 ? 26.875 -16.797 -10.586 1 54.91 218 GLU A C 1
ATOM 1717 O O . GLU A 1 218 ? 26 -15.922 -10.5 1 54.91 218 GLU A O 1
ATOM 1722 N N . ASP A 1 219 ? 28.219 -16.672 -10.289 1 52.91 219 ASP A N 1
ATOM 1723 C CA . ASP A 1 219 ? 28.969 -15.414 -10.297 1 52.91 219 ASP A CA 1
ATOM 1724 C C . ASP A 1 219 ? 28.625 -14.578 -11.531 1 52.91 219 ASP A C 1
ATOM 1726 O O . ASP A 1 219 ? 28.984 -14.945 -12.656 1 52.91 219 ASP A O 1
ATOM 1730 N N . ARG A 1 220 ? 27.5 -14 -11.617 1 56.5 220 ARG A N 1
ATOM 1731 C CA . ARG A 1 220 ? 27.219 -13.18 -12.797 1 56.5 220 ARG A CA 1
ATOM 1732 C C . ARG A 1 220 ? 28.062 -11.906 -12.773 1 56.5 220 ARG A C 1
ATOM 1734 O O . ARG A 1 220 ? 28.438 -11.414 -11.703 1 56.5 220 ARG A O 1
ATOM 1741 N N . SER A 1 221 ? 28.781 -11.656 -13.789 1 56.84 221 SER A N 1
ATOM 1742 C CA . SER A 1 221 ? 29.641 -10.5 -14.039 1 56.84 221 SER A CA 1
ATOM 1743 C C . SER A 1 221 ? 28.984 -9.211 -13.539 1 56.84 221 SER A C 1
ATOM 1745 O O . SER A 1 221 ? 27.766 -9.07 -13.586 1 56.84 221 SER A O 1
ATOM 1747 N N . ALA A 1 222 ? 29.844 -8.508 -12.938 1 62.47 222 ALA A N 1
ATOM 1748 C CA . ALA A 1 222 ? 29.484 -7.156 -12.516 1 62.47 222 ALA A CA 1
ATOM 1749 C C . ALA A 1 222 ? 28.812 -6.387 -13.641 1 62.47 222 ALA A C 1
ATOM 1751 O O . ALA A 1 222 ? 29.25 -6.449 -14.797 1 62.47 222 ALA A O 1
ATOM 1752 N N . PHE A 1 223 ? 27.625 -6.055 -13.367 1 71.62 223 PHE A N 1
ATOM 1753 C CA . PHE A 1 223 ? 26.922 -5.277 -14.375 1 71.62 223 PHE A CA 1
ATOM 1754 C C . PHE A 1 223 ? 27.422 -3.842 -14.406 1 71.62 223 PHE A C 1
ATOM 1756 O O . PHE A 1 223 ? 27.734 -3.258 -13.367 1 71.62 223 PHE A O 1
ATOM 1763 N N . LEU A 1 224 ? 27.828 -3.41 -15.648 1 77.38 224 LEU A N 1
ATOM 1764 C CA . LEU A 1 224 ? 28.109 -1.997 -15.875 1 77.38 224 LEU A CA 1
ATOM 1765 C C . LEU A 1 224 ? 26.859 -1.279 -16.406 1 77.38 224 LEU A C 1
ATOM 1767 O O . LEU A 1 224 ? 26.406 -1.564 -17.516 1 77.38 224 LEU A O 1
ATOM 1771 N N . PRO A 1 225 ? 26.422 -0.359 -15.625 1 87.25 225 PRO A N 1
ATOM 1772 C CA . PRO A 1 225 ? 25.234 0.358 -16.078 1 87.25 225 PRO A CA 1
ATOM 1773 C C . PRO A 1 225 ? 25.484 1.186 -17.328 1 87.25 225 PRO A C 1
ATOM 1775 O O . PRO A 1 225 ? 26.578 1.695 -17.531 1 87.25 225 PRO A O 1
ATOM 1778 N N . ALA A 1 226 ? 24.5 1.384 -18.188 1 88.69 226 ALA A N 1
ATOM 1779 C CA . ALA A 1 226 ? 24.594 2.139 -19.438 1 88.69 226 ALA A CA 1
ATOM 1780 C C . ALA A 1 226 ? 24.422 3.635 -19.188 1 88.69 226 ALA A C 1
ATOM 1782 O O . ALA A 1 226 ? 24.906 4.461 -19.953 1 88.69 226 ALA A O 1
ATOM 1783 N N . TYR A 1 227 ? 23.766 4.008 -18.219 1 94.31 227 TYR A N 1
ATOM 1784 C CA . TYR A 1 227 ? 23.453 5.379 -17.812 1 94.31 227 TYR A CA 1
ATOM 1785 C C . TYR A 1 227 ? 22.891 6.172 -18.984 1 94.31 227 TYR A C 1
ATOM 1787 O O . TYR A 1 227 ? 23.344 7.281 -19.281 1 94.31 227 TYR A O 1
ATOM 1795 N N . GLY A 1 228 ? 21.875 5.59 -19.625 1 95.69 228 GLY A N 1
ATOM 1796 C CA . GLY A 1 228 ? 21.234 6.23 -20.75 1 95.69 228 GLY A CA 1
ATOM 1797 C C . GLY A 1 228 ? 20.156 7.207 -20.344 1 95.69 228 GLY A C 1
ATOM 1798 O O . GLY A 1 228 ? 19.891 7.398 -19.156 1 95.69 228 GLY A O 1
ATOM 1799 N N . LYS A 1 229 ? 19.625 7.941 -21.359 1 97.06 229 LYS A N 1
ATOM 1800 C CA . LYS A 1 229 ? 18.516 8.867 -21.172 1 97.06 229 LYS A CA 1
ATOM 1801 C C . LYS A 1 229 ? 17.359 8.539 -22.125 1 97.06 229 LYS A C 1
ATOM 1803 O O . LYS A 1 229 ? 17.594 8.172 -23.281 1 97.06 229 LYS A O 1
ATOM 1808 N N . THR A 1 230 ? 16.203 8.625 -21.594 1 96.88 230 THR A N 1
ATOM 1809 C CA . THR A 1 230 ? 15.023 8.398 -22.422 1 96.88 230 THR A CA 1
ATOM 1810 C C . THR A 1 230 ? 13.922 9.406 -22.094 1 96.88 230 THR A C 1
ATOM 1812 O O . THR A 1 230 ? 13.789 9.844 -20.953 1 96.88 230 THR A O 1
ATOM 1815 N N . GLN A 1 231 ? 13.219 9.844 -23.125 1 96.38 231 GLN A N 1
ATOM 1816 C CA . GLN A 1 231 ? 12.047 10.703 -23 1 96.38 231 GLN A CA 1
ATOM 1817 C C . GLN A 1 231 ? 10.891 10.164 -23.844 1 96.38 231 GLN A C 1
ATOM 1819 O O . GLN A 1 231 ? 11.031 9.969 -25.062 1 96.38 231 GLN A O 1
ATOM 1824 N N . LYS A 1 232 ? 9.898 9.883 -23.203 1 96.31 232 LYS A N 1
ATOM 1825 C CA . LYS A 1 232 ? 8.719 9.367 -23.891 1 96.31 232 LYS A CA 1
ATOM 1826 C C . LYS A 1 232 ? 7.508 10.266 -23.656 1 96.31 232 LYS A C 1
ATOM 1828 O O . LYS A 1 232 ? 7.383 10.883 -22.594 1 96.31 232 LYS A O 1
ATOM 1833 N N . GLU A 1 233 ? 6.664 10.281 -24.688 1 95.5 233 GLU A N 1
ATOM 1834 C CA . GLU A 1 233 ? 5.473 11.117 -24.609 1 95.5 233 GLU A CA 1
ATOM 1835 C C . GLU A 1 233 ? 4.254 10.305 -24.188 1 95.5 233 GLU A C 1
ATOM 1837 O O . GLU A 1 233 ? 4.066 9.172 -24.641 1 95.5 233 GLU A O 1
ATOM 1842 N N . LYS A 1 234 ? 3.535 10.844 -23.281 1 94.88 234 LYS A N 1
ATOM 1843 C CA . LYS A 1 234 ? 2.236 10.336 -22.844 1 94.88 234 LYS A CA 1
ATOM 1844 C C . LYS A 1 234 ? 1.316 11.469 -22.406 1 94.88 234 LYS A C 1
ATOM 1846 O O . LYS A 1 234 ? 1.771 12.453 -21.828 1 94.88 234 LYS A O 1
ATOM 1851 N N . LYS A 1 235 ? -0.009 11.383 -22.766 1 93.69 235 LYS A N 1
ATOM 1852 C CA . LYS A 1 235 ? -0.97 12.422 -22.406 1 93.69 235 LYS A CA 1
ATOM 1853 C C . LYS A 1 235 ? -1.315 12.375 -20.922 1 93.69 235 LYS A C 1
ATOM 1855 O O . LYS A 1 235 ? -2.291 11.734 -20.531 1 93.69 235 LYS A O 1
ATOM 1860 N N . LEU A 1 236 ? -0.561 13.039 -20.125 1 95.94 236 LEU A N 1
ATOM 1861 C CA . LEU A 1 236 ? -0.7 13.102 -18.672 1 95.94 236 LEU A CA 1
ATOM 1862 C C . LEU A 1 236 ? -0.808 14.547 -18.203 1 95.94 236 LEU A C 1
ATOM 1864 O O . LEU A 1 236 ? -0.549 15.477 -18.969 1 95.94 236 LEU A O 1
ATOM 1868 N N . GLU A 1 237 ? -1.255 14.664 -16.984 1 95.69 237 GLU A N 1
ATOM 1869 C CA . GLU A 1 237 ? -1.276 15.984 -16.359 1 95.69 237 GLU A CA 1
ATOM 1870 C C . GLU A 1 237 ? 0.128 16.422 -15.961 1 95.69 237 GLU A C 1
ATOM 1872 O O . GLU A 1 237 ? 0.456 17.609 -16.047 1 95.69 237 GLU A O 1
ATOM 1877 N N . GLN A 1 238 ? 0.916 15.477 -15.531 1 97.44 238 GLN A N 1
ATOM 1878 C CA . GLN A 1 238 ? 2.242 15.797 -15.016 1 97.44 238 GLN A CA 1
ATOM 1879 C C . GLN A 1 238 ? 3.334 15.164 -15.867 1 97.44 238 GLN A C 1
ATOM 1881 O O . GLN A 1 238 ? 3.057 14.273 -16.672 1 97.44 238 GLN A O 1
ATOM 1886 N N . VAL A 1 239 ? 4.531 15.742 -15.703 1 97.75 239 VAL A N 1
ATOM 1887 C CA . VAL A 1 239 ? 5.75 15.086 -16.172 1 97.75 239 VAL A CA 1
ATOM 1888 C C . VAL A 1 239 ? 6.34 14.234 -15.055 1 97.75 239 VAL A C 1
ATOM 1890 O O . VAL A 1 239 ? 6.582 14.734 -13.953 1 97.75 239 VAL A O 1
ATOM 1893 N N . HIS A 1 240 ? 6.504 12.969 -15.344 1 98.06 240 HIS A N 1
ATOM 1894 C CA . HIS A 1 240 ? 7.113 12.047 -14.391 1 98.06 240 HIS A CA 1
ATOM 1895 C C . HIS A 1 240 ? 8.594 11.836 -14.703 1 98.06 240 HIS A C 1
ATOM 1897 O O . HIS A 1 240 ? 8.953 11.555 -15.844 1 98.06 240 HIS A O 1
ATOM 1903 N N . VAL A 1 241 ? 9.398 11.969 -13.664 1 98.12 241 VAL A N 1
ATOM 1904 C CA . VAL A 1 241 ? 10.852 11.891 -13.82 1 98.12 241 VAL A CA 1
ATOM 1905 C C . VAL A 1 241 ? 11.414 10.805 -12.898 1 98.12 241 VAL A C 1
ATOM 1907 O O . VAL A 1 241 ? 11.016 10.703 -11.734 1 98.12 241 VAL A O 1
ATOM 1910 N N . ALA A 1 242 ? 12.297 10.008 -13.445 1 98.56 242 ALA A N 1
ATOM 1911 C CA . ALA A 1 242 ? 13.086 9.047 -12.664 1 98.56 242 ALA A CA 1
ATOM 1912 C C . ALA A 1 242 ? 14.562 9.148 -13.008 1 98.56 242 ALA A C 1
ATOM 1914 O O . ALA A 1 242 ? 14.938 9.164 -14.188 1 98.56 242 ALA A O 1
ATOM 1915 N N . ILE A 1 243 ? 15.375 9.289 -12.016 1 98.62 243 ILE A N 1
ATOM 1916 C CA . ILE A 1 243 ? 16.828 9.312 -12.18 1 98.62 243 ILE A CA 1
ATOM 1917 C C . ILE A 1 243 ? 17.438 8.078 -11.523 1 98.62 243 ILE A C 1
ATOM 1919 O O . ILE A 1 243 ? 17.078 7.723 -10.398 1 98.62 243 ILE A O 1
ATOM 1923 N N . GLY A 1 244 ? 18.281 7.414 -12.258 1 98.19 244 GLY A N 1
ATOM 1924 C CA . GLY A 1 244 ? 18.984 6.262 -11.734 1 98.19 244 GLY A CA 1
ATOM 1925 C C . GLY A 1 244 ? 20.469 6.531 -11.484 1 98.19 244 GLY A C 1
ATOM 1926 O O . GLY A 1 244 ? 21.156 7.094 -12.344 1 98.19 244 GLY A O 1
ATOM 1927 N N . MET A 1 245 ? 20.906 6.18 -10.328 1 97.62 245 MET A N 1
ATOM 1928 C CA . MET A 1 245 ? 22.297 6.281 -9.93 1 97.62 245 MET A CA 1
ATOM 1929 C C . MET A 1 245 ? 22.844 4.926 -9.484 1 97.62 245 MET A C 1
ATOM 1931 O O . MET A 1 245 ? 22.062 4.004 -9.211 1 97.62 245 MET A O 1
ATOM 1935 N N . PRO A 1 246 ? 24.172 4.871 -9.469 1 95.56 246 PRO A N 1
ATOM 1936 C CA . PRO A 1 246 ? 24.719 3.574 -9.078 1 95.56 246 PRO A CA 1
ATOM 1937 C C . PRO A 1 246 ? 24.375 3.191 -7.641 1 95.56 246 PRO A C 1
ATOM 1939 O O . PRO A 1 246 ? 24.375 4.047 -6.75 1 95.56 246 PRO A O 1
ATOM 1942 N N . GLY A 1 247 ? 23.984 1.909 -7.484 1 95.38 247 GLY A N 1
ATOM 1943 C CA . GLY A 1 247 ? 23.828 1.317 -6.168 1 95.38 247 GLY A CA 1
ATOM 1944 C C . GLY A 1 247 ? 24.953 0.367 -5.797 1 95.38 247 GLY A C 1
ATOM 1945 O O . GLY A 1 247 ? 26.047 0.455 -6.344 1 95.38 247 GLY A O 1
ATOM 1946 N N . LEU A 1 248 ? 24.734 -0.425 -4.738 1 95.12 248 LEU A N 1
ATOM 1947 C CA . LEU A 1 248 ? 25.703 -1.4 -4.258 1 95.12 248 LEU A CA 1
ATOM 1948 C C . LEU A 1 248 ? 25.094 -2.803 -4.234 1 95.12 248 LEU A C 1
ATOM 1950 O O . LEU A 1 248 ? 23.891 -2.959 -4.074 1 95.12 248 LEU A O 1
ATOM 1954 N N . PRO A 1 249 ? 25.984 -3.816 -4.434 1 92.62 249 PRO A N 1
ATOM 1955 C CA . PRO A 1 249 ? 25.5 -5.176 -4.188 1 92.62 249 PRO A CA 1
ATOM 1956 C C . PRO A 1 249 ? 24.969 -5.363 -2.771 1 92.62 249 PRO A C 1
ATOM 1958 O O . PRO A 1 249 ? 25.406 -4.68 -1.845 1 92.62 249 PRO A O 1
ATOM 1961 N N . VAL A 1 250 ? 24.094 -6.289 -2.611 1 91.5 250 VAL A N 1
ATOM 1962 C CA . VAL A 1 250 ? 23.422 -6.535 -1.341 1 91.5 250 VAL A CA 1
ATOM 1963 C C . VAL A 1 250 ? 24.453 -6.828 -0.256 1 91.5 250 VAL A C 1
ATOM 1965 O O . VAL A 1 250 ? 24.328 -6.352 0.875 1 91.5 250 VAL A O 1
ATOM 1968 N N . ALA A 1 251 ? 25.469 -7.555 -0.55 1 87.69 251 ALA A N 1
ATOM 1969 C CA . ALA A 1 251 ? 26.422 -8.016 0.453 1 87.69 251 ALA A CA 1
ATOM 1970 C C . ALA A 1 251 ? 27.578 -7.027 0.607 1 87.69 251 ALA A C 1
ATOM 1972 O O . ALA A 1 251 ? 28.547 -7.301 1.32 1 87.69 251 ALA A O 1
ATOM 1973 N N . HIS A 1 252 ? 27.516 -5.914 -0.089 1 92.25 252 HIS A N 1
ATOM 1974 C CA . HIS A 1 252 ? 28.594 -4.922 0.013 1 92.25 252 HIS A CA 1
ATOM 1975 C C . HIS A 1 252 ? 28.688 -4.371 1.431 1 92.25 252 HIS A C 1
ATOM 1977 O O . HIS A 1 252 ? 27.672 -4.086 2.068 1 92.25 252 HIS A O 1
ATOM 1983 N N . PRO A 1 253 ? 29.844 -4.117 1.961 1 92.62 253 PRO A N 1
ATOM 1984 C CA . PRO A 1 253 ? 30.031 -3.662 3.342 1 92.62 253 PRO A CA 1
ATOM 1985 C C . PRO A 1 253 ? 29.469 -2.256 3.574 1 92.62 253 PRO A C 1
ATOM 1987 O O . PRO A 1 253 ? 29.125 -1.904 4.707 1 92.62 253 PRO A O 1
ATOM 1990 N N . ASP A 1 254 ? 29.344 -1.515 2.518 1 96.5 254 ASP A N 1
ATOM 1991 C CA . ASP A 1 254 ? 28.922 -0.123 2.646 1 96.5 254 ASP A CA 1
ATOM 1992 C C . ASP A 1 254 ? 27.422 0.012 2.475 1 96.5 254 ASP A C 1
ATOM 1994 O O . ASP A 1 254 ? 26.906 1.116 2.273 1 96.5 254 ASP A O 1
ATOM 1998 N N . GLN A 1 255 ? 26.734 -1.104 2.516 1 95.62 255 GLN A N 1
ATOM 1999 C CA . GLN A 1 255 ? 25.297 -1.072 2.303 1 95.62 255 GLN A CA 1
ATOM 2000 C C . GLN A 1 255 ? 24.609 -0.19 3.338 1 95.62 255 GLN A C 1
ATOM 2002 O O . GLN A 1 255 ? 23.656 0.533 3.016 1 95.62 255 GLN A O 1
ATOM 2007 N N . THR A 1 256 ? 25.062 -0.288 4.562 1 96.69 256 THR A N 1
ATOM 2008 C CA . THR A 1 256 ? 24.484 0.523 5.621 1 96.69 256 THR A CA 1
ATOM 2009 C C . THR A 1 256 ? 24.703 2.01 5.348 1 96.69 256 THR A C 1
ATOM 2011 O O . THR A 1 256 ? 23.797 2.82 5.547 1 96.69 256 THR A O 1
ATOM 2014 N N . LEU A 1 257 ? 25.859 2.379 4.871 1 98.06 257 LEU A N 1
ATOM 2015 C CA . LEU A 1 257 ? 26.156 3.764 4.527 1 98.06 257 LEU A CA 1
ATOM 2016 C C . LEU A 1 257 ? 25.25 4.25 3.402 1 98.06 257 LEU A C 1
ATOM 2018 O O . LEU A 1 257 ? 24.75 5.379 3.439 1 98.06 257 LEU A O 1
ATOM 2022 N N . LEU A 1 258 ? 25.047 3.385 2.424 1 97.94 258 LEU A N 1
ATOM 2023 C CA . LEU A 1 258 ? 24.188 3.742 1.311 1 97.94 258 LEU A CA 1
ATOM 2024 C C . LEU A 1 258 ? 22.75 3.963 1.789 1 97.94 258 LEU A C 1
ATOM 2026 O O . LEU A 1 258 ? 22.062 4.871 1.312 1 97.94 258 LEU A O 1
ATOM 2030 N N . ARG A 1 259 ? 22.297 3.135 2.695 1 97.19 259 ARG A N 1
ATOM 2031 C CA . ARG A 1 259 ? 20.969 3.289 3.254 1 97.19 259 ARG A CA 1
ATOM 2032 C C . ARG A 1 259 ? 20.812 4.625 3.977 1 97.19 259 ARG A C 1
ATOM 2034 O O . ARG A 1 259 ? 19.812 5.32 3.814 1 97.19 259 ARG A O 1
ATOM 2041 N N . LEU A 1 260 ? 21.766 4.934 4.77 1 98.06 260 LEU A N 1
ATOM 2042 C CA . LEU A 1 260 ? 21.75 6.207 5.48 1 98.06 260 LEU A CA 1
ATOM 2043 C C . LEU A 1 260 ? 21.766 7.375 4.5 1 98.06 260 LEU A C 1
ATOM 2045 O O . LEU A 1 260 ? 21.047 8.359 4.691 1 98.06 260 LEU A O 1
ATOM 2049 N N . LEU A 1 261 ? 22.578 7.23 3.479 1 97.94 261 LEU A N 1
ATOM 2050 C CA . LEU A 1 261 ? 22.641 8.258 2.441 1 97.94 261 LEU A CA 1
ATOM 2051 C C . LEU A 1 261 ? 21.281 8.422 1.758 1 97.94 261 LEU A C 1
ATOM 2053 O O . LEU A 1 261 ? 20.859 9.539 1.494 1 97.94 261 LEU A O 1
ATOM 2057 N N . ASN A 1 262 ? 20.672 7.34 1.458 1 97.62 262 ASN A N 1
ATOM 2058 C CA . ASN A 1 262 ? 19.375 7.375 0.803 1 97.62 262 ASN A CA 1
ATOM 2059 C C . ASN A 1 262 ? 18.328 8.062 1.675 1 97.62 262 ASN A C 1
ATOM 2061 O O . ASN A 1 262 ? 17.484 8.797 1.17 1 97.62 262 ASN A O 1
ATOM 2065 N N . VAL A 1 263 ? 18.328 7.738 2.949 1 96.81 263 VAL A N 1
ATOM 2066 C CA . VAL A 1 263 ? 17.406 8.375 3.881 1 96.81 263 VAL A CA 1
ATOM 2067 C C . VAL A 1 263 ? 17.625 9.891 3.877 1 96.81 263 VAL A C 1
ATOM 2069 O O . VAL A 1 263 ? 16.672 10.664 3.863 1 96.81 263 VAL A O 1
ATOM 2072 N N . HIS A 1 264 ? 18.859 10.273 3.885 1 97.12 264 HIS A N 1
ATOM 2073 C CA . HIS A 1 264 ? 19.219 11.68 3.855 1 97.12 264 HIS A CA 1
ATOM 2074 C C . HIS A 1 264 ? 18.766 12.344 2.561 1 97.12 264 HIS A C 1
ATOM 2076 O O . HIS A 1 264 ? 18.266 13.477 2.574 1 97.12 264 HIS A O 1
ATOM 2082 N N . LEU A 1 265 ? 18.828 11.641 1.493 1 97.94 265 LEU A N 1
ATOM 2083 C CA . LEU A 1 265 ? 18.547 12.18 0.17 1 97.94 265 LEU A CA 1
ATOM 2084 C C . LEU A 1 265 ? 17.047 12.312 -0.056 1 97.94 265 LEU A C 1
ATOM 2086 O O . LEU A 1 265 ? 16.562 13.383 -0.435 1 97.94 265 LEU A O 1
ATOM 2090 N N . GLY A 1 266 ? 16.375 11.18 0.176 1 97.31 266 GLY A N 1
ATOM 2091 C CA . GLY A 1 266 ? 14.969 11.211 -0.176 1 97.31 266 GLY A CA 1
ATOM 2092 C C . GLY A 1 266 ? 14.117 10.32 0.703 1 97.31 266 GLY A C 1
ATOM 2093 O O . GLY A 1 266 ? 13.047 9.867 0.288 1 97.31 266 GLY A O 1
ATOM 2094 N N . GLY A 1 267 ? 14.492 9.891 1.938 1 92.12 267 GLY A N 1
ATOM 2095 C CA . GLY A 1 267 ? 13.805 8.898 2.758 1 92.12 267 GLY A CA 1
ATOM 2096 C C . GLY A 1 267 ? 12.828 9.508 3.742 1 92.12 267 GLY A C 1
ATOM 2097 O O . GLY A 1 267 ? 12.273 8.812 4.594 1 92.12 267 GLY A O 1
ATOM 2098 N N . GLY A 1 268 ? 12.359 10.695 3.662 1 91.38 268 GLY A N 1
ATOM 2099 C CA . GLY A 1 268 ? 11.453 11.289 4.625 1 91.38 268 GLY A CA 1
ATOM 2100 C C . GLY A 1 268 ? 11.164 12.758 4.352 1 91.38 268 GLY A C 1
ATOM 2101 O O . GLY A 1 268 ? 11.555 13.281 3.309 1 91.38 268 GLY A O 1
ATOM 2102 N N . MET A 1 269 ? 10.523 13.281 5.359 1 94 269 MET A N 1
ATOM 2103 C CA . MET A 1 269 ? 10.07 14.656 5.168 1 94 269 MET A CA 1
ATOM 2104 C C . MET A 1 269 ? 11.219 15.633 5.344 1 94 269 MET A C 1
ATOM 2106 O O . MET A 1 269 ? 11.18 16.75 4.816 1 94 269 MET A O 1
ATOM 2110 N N . SER A 1 270 ? 12.227 15.289 6.117 1 95.56 270 SER A N 1
ATOM 2111 C CA . SER A 1 270 ? 13.359 16.188 6.359 1 95.56 270 SER A CA 1
ATOM 2112 C C . SER A 1 270 ? 14.445 15.992 5.301 1 95.56 270 SER A C 1
ATOM 2114 O O . SER A 1 270 ? 15.461 16.688 5.32 1 95.56 270 SER A O 1
ATOM 2116 N N . SER A 1 271 ? 14.25 15.055 4.398 1 97.06 271 SER A N 1
ATOM 2117 C CA . SER A 1 271 ? 15.25 14.75 3.381 1 97.06 271 SER A CA 1
ATOM 2118 C C . SER A 1 271 ? 15.5 15.945 2.473 1 97.06 271 SER A C 1
ATOM 2120 O O . SER A 1 271 ? 14.656 16.844 2.369 1 97.06 271 SER A O 1
ATOM 2122 N N . ARG A 1 272 ? 16.594 15.914 1.782 1 97.31 272 ARG A N 1
ATOM 2123 C CA . ARG A 1 272 ? 17 17.031 0.919 1 97.31 272 ARG A CA 1
ATOM 2124 C C . ARG A 1 272 ? 16.016 17.203 -0.235 1 97.31 272 ARG A C 1
ATOM 2126 O O . ARG A 1 272 ? 15.594 18.312 -0.537 1 97.31 272 ARG A O 1
ATOM 2133 N N . LEU A 1 273 ? 15.688 16.125 -0.807 1 98.19 273 LEU A N 1
ATOM 2134 C CA . LEU A 1 273 ? 14.781 16.203 -1.95 1 98.19 273 LEU A CA 1
ATOM 2135 C C . LEU A 1 273 ? 13.414 16.734 -1.529 1 98.19 273 LEU A C 1
ATOM 2137 O O . LEU A 1 273 ? 12.852 17.594 -2.197 1 98.19 273 LEU A O 1
ATOM 2141 N N . PHE A 1 274 ? 12.914 16.266 -0.446 1 97.5 274 PHE A N 1
ATOM 2142 C CA . PHE A 1 274 ? 11.609 16.719 0.033 1 97.5 274 PHE A CA 1
ATOM 2143 C C . PHE A 1 274 ? 11.648 18.203 0.361 1 97.5 274 PHE A C 1
ATOM 2145 O O . PHE A 1 274 ? 10.758 18.953 -0.045 1 97.5 274 PHE A O 1
ATOM 2152 N N . GLN A 1 275 ? 12.633 18.609 1.058 1 97.38 275 GLN A N 1
ATOM 2153 C CA . GLN A 1 275 ? 12.742 20 1.48 1 97.38 275 GLN A CA 1
ATOM 2154 C C . GLN A 1 275 ? 12.938 20.922 0.283 1 97.38 275 GLN A C 1
ATOM 2156 O O . GLN A 1 275 ? 12.227 21.922 0.137 1 97.38 275 GLN A O 1
ATOM 2161 N N . GLU A 1 276 ? 13.812 20.578 -0.628 1 97.81 276 GLU A N 1
ATOM 2162 C CA . GLU A 1 276 ? 14.195 21.469 -1.716 1 97.81 276 GLU A CA 1
ATOM 2163 C C . GLU A 1 276 ? 13.141 21.469 -2.822 1 97.81 276 GLU A C 1
ATOM 2165 O O . GLU A 1 276 ? 12.867 22.516 -3.424 1 97.81 276 GLU A O 1
ATOM 2170 N N . VAL A 1 277 ? 12.57 20.344 -3.059 1 97.81 277 VAL A N 1
ATOM 2171 C CA . VAL A 1 277 ? 11.672 20.234 -4.203 1 97.81 277 VAL A CA 1
ATOM 2172 C C . VAL A 1 277 ? 10.242 20.531 -3.77 1 97.81 277 VAL A C 1
ATOM 2174 O O . VAL A 1 277 ? 9.547 21.328 -4.406 1 97.81 277 VAL A O 1
ATOM 2177 N N . ARG A 1 278 ? 9.789 19.984 -2.691 1 96.62 278 ARG A N 1
ATOM 2178 C CA . ARG A 1 278 ? 8.391 20.078 -2.293 1 96.62 278 ARG A CA 1
ATOM 2179 C C . ARG A 1 278 ? 8.18 21.203 -1.296 1 96.62 278 ARG A C 1
ATOM 2181 O O . ARG A 1 278 ? 7.375 22.109 -1.538 1 96.62 278 ARG A O 1
ATOM 2188 N N . GLU A 1 279 ? 8.922 21.234 -0.228 1 95.44 279 GLU A N 1
ATOM 2189 C CA . GLU A 1 279 ? 8.664 22.172 0.869 1 95.44 279 GLU A CA 1
ATOM 2190 C C . GLU A 1 279 ? 9.016 23.594 0.477 1 95.44 279 GLU A C 1
ATOM 2192 O O . GLU A 1 279 ? 8.203 24.516 0.637 1 95.44 279 GLU A O 1
ATOM 2197 N N . LYS A 1 280 ? 10.172 23.844 -0.045 1 95.69 280 LYS A N 1
ATOM 2198 C CA . LYS A 1 280 ? 10.664 25.203 -0.305 1 95.69 280 LYS A CA 1
ATOM 2199 C C . LYS A 1 280 ? 10.117 25.734 -1.623 1 95.69 280 LYS A C 1
ATOM 2201 O O . LYS A 1 280 ? 9.844 26.938 -1.743 1 95.69 280 LYS A O 1
ATOM 2206 N N . ARG A 1 281 ? 9.898 24.828 -2.615 1 96 281 ARG A N 1
ATOM 2207 C CA . ARG A 1 281 ? 9.625 25.344 -3.951 1 96 281 ARG A CA 1
ATOM 2208 C C . ARG A 1 281 ? 8.258 24.906 -4.449 1 96 281 ARG A C 1
ATOM 2210 O O . ARG A 1 281 ? 7.77 25.391 -5.469 1 96 281 ARG A O 1
ATOM 2217 N N . GLY A 1 282 ? 7.641 23.938 -3.779 1 94.88 282 GLY A N 1
ATOM 2218 C CA . GLY A 1 282 ? 6.312 23.484 -4.164 1 94.88 282 GLY A CA 1
ATOM 2219 C C . GLY A 1 282 ? 6.273 22.875 -5.555 1 94.88 282 GLY A C 1
ATOM 2220 O O . GLY A 1 282 ? 5.258 22.953 -6.246 1 94.88 282 GLY A O 1
ATOM 2221 N N . LEU A 1 283 ? 7.328 22.203 -6.008 1 95 283 LEU A N 1
ATOM 2222 C CA . LEU A 1 283 ? 7.457 21.719 -7.379 1 95 283 LEU A CA 1
ATOM 2223 C C . LEU A 1 283 ? 6.754 20.375 -7.559 1 95 283 LEU A C 1
ATOM 2225 O O . LEU A 1 283 ? 6.41 20 -8.68 1 95 283 LEU A O 1
ATOM 2229 N N . ALA A 1 284 ? 6.633 19.656 -6.477 1 96.31 284 ALA A N 1
ATOM 2230 C CA . ALA A 1 284 ? 6.098 18.297 -6.574 1 96.31 284 ALA A CA 1
ATOM 2231 C C . ALA A 1 284 ? 5.395 17.891 -5.277 1 96.31 284 ALA A C 1
ATOM 2233 O O . ALA A 1 284 ? 5.781 18.328 -4.191 1 96.31 284 ALA A O 1
ATOM 2234 N N . TYR A 1 285 ? 4.395 17.094 -5.496 1 93.31 285 TYR A N 1
ATOM 2235 C CA . TYR A 1 285 ? 3.795 16.453 -4.332 1 93.31 285 TYR A CA 1
ATOM 2236 C C . TYR A 1 285 ? 4.586 15.219 -3.924 1 93.31 285 TYR A C 1
ATOM 2238 O O . TYR A 1 285 ? 4.898 15.031 -2.746 1 93.31 285 TYR A O 1
ATOM 2246 N N . SER A 1 286 ? 4.859 14.391 -4.895 1 94.75 286 SER A N 1
ATOM 2247 C CA . SER A 1 286 ? 5.645 13.195 -4.629 1 94.75 286 SER A CA 1
ATOM 2248 C C . SER A 1 286 ? 7.09 13.367 -5.086 1 94.75 286 SER A C 1
ATOM 2250 O O . SER A 1 286 ? 7.348 13.633 -6.262 1 94.75 286 SER A O 1
ATOM 2252 N N . VAL A 1 287 ? 8.07 13.188 -4.211 1 97.62 287 VAL A N 1
ATOM 2253 C CA . VAL A 1 287 ? 9.5 13.172 -4.488 1 97.62 287 VAL A CA 1
ATOM 2254 C C . VAL A 1 287 ? 10.219 12.312 -3.451 1 97.62 287 VAL A C 1
ATOM 2256 O O . VAL A 1 287 ? 10.047 12.516 -2.246 1 97.62 287 VAL A O 1
ATOM 2259 N N . TYR A 1 288 ? 10.961 11.359 -3.938 1 98.25 288 TYR A N 1
ATOM 2260 C CA . TYR A 1 288 ? 11.648 10.461 -3.023 1 98.25 288 TYR A CA 1
ATOM 2261 C C . TYR A 1 288 ? 12.766 9.703 -3.74 1 98.25 288 TYR A C 1
ATOM 2263 O O . TYR A 1 288 ? 12.883 9.781 -4.965 1 98.25 288 TYR A O 1
ATOM 2271 N N . SER A 1 289 ? 13.562 9.086 -2.949 1 98.31 289 SER A N 1
ATOM 2272 C CA . SER A 1 289 ? 14.586 8.18 -3.469 1 98.31 289 SER A CA 1
ATOM 2273 C C . SER A 1 289 ? 14.484 6.805 -2.82 1 98.31 289 SER A C 1
ATOM 2275 O O . SER A 1 289 ? 14.055 6.684 -1.669 1 98.31 289 SER A O 1
ATOM 2277 N N . THR A 1 290 ? 14.789 5.855 -3.609 1 97.56 290 THR A N 1
ATOM 2278 C CA . THR A 1 290 ? 14.773 4.48 -3.125 1 97.56 290 THR A CA 1
ATOM 2279 C C . THR A 1 290 ? 15.969 3.705 -3.664 1 97.56 290 THR A C 1
ATOM 2281 O O . THR A 1 290 ? 16.469 3.998 -4.754 1 97.56 290 THR A O 1
ATOM 2284 N N . GLY A 1 291 ? 16.406 2.76 -2.828 1 95.94 291 GLY A N 1
ATOM 2285 C CA . GLY A 1 291 ? 17.484 1.892 -3.258 1 95.94 291 GLY A CA 1
ATOM 2286 C C . GLY A 1 291 ? 17.031 0.481 -3.58 1 95.94 291 GLY A C 1
ATOM 2287 O O . GLY A 1 291 ? 16.141 -0.053 -2.92 1 95.94 291 GLY A O 1
ATOM 2288 N N . GLN A 1 292 ? 17.609 -0.032 -4.602 1 95 292 GLN A N 1
ATOM 2289 C CA . GLN A 1 292 ? 17.453 -1.437 -4.965 1 95 292 GLN A CA 1
ATOM 2290 C C . GLN A 1 292 ? 18.812 -2.107 -5.16 1 95 292 GLN A C 1
ATOM 2292 O O . GLN A 1 292 ? 19.656 -1.612 -5.914 1 95 292 GLN A O 1
ATOM 2297 N N . SER A 1 293 ? 19 -3.174 -4.406 1 94.5 293 SER A N 1
ATOM 2298 C CA . SER A 1 293 ? 20.281 -3.873 -4.516 1 94.5 293 SER A CA 1
ATOM 2299 C C . SER A 1 293 ? 20.094 -5.289 -5.055 1 94.5 293 SER A C 1
ATOM 2301 O O . SER A 1 293 ? 19.078 -5.93 -4.785 1 94.5 293 SER A O 1
ATOM 2303 N N . PHE A 1 294 ? 21.062 -5.727 -5.816 1 92.38 294 PHE A N 1
ATOM 2304 C CA . PHE A 1 294 ? 21.141 -7.074 -6.371 1 92.38 294 PHE A CA 1
ATOM 2305 C C . PHE A 1 294 ? 22.406 -7.777 -5.914 1 92.38 294 PHE A C 1
ATOM 2307 O O . PHE A 1 294 ? 23.172 -7.234 -5.109 1 92.38 294 PHE A O 1
ATOM 2314 N N . ALA A 1 295 ? 22.562 -8.984 -6.359 1 88.5 295 ALA A N 1
ATOM 2315 C CA . ALA A 1 295 ? 23.719 -9.781 -5.957 1 88.5 295 ALA A CA 1
ATOM 2316 C C . ALA A 1 295 ? 25.016 -9.117 -6.383 1 88.5 295 ALA A C 1
ATOM 2318 O O . ALA A 1 295 ? 26.031 -9.195 -5.672 1 88.5 295 ALA A O 1
ATOM 2319 N N . ASP A 1 296 ? 25.031 -8.375 -7.527 1 88.62 296 ASP A N 1
ATOM 2320 C CA . ASP A 1 296 ? 26.281 -7.887 -8.094 1 88.62 296 ASP A CA 1
ATOM 2321 C C . ASP A 1 296 ? 26.203 -6.398 -8.43 1 88.62 296 ASP A C 1
ATOM 2323 O O . ASP A 1 296 ? 27 -5.887 -9.211 1 88.62 296 ASP A O 1
ATOM 2327 N N . GLY A 1 297 ? 25.25 -5.727 -7.887 1 90.69 297 GLY A N 1
ATOM 2328 C CA . GLY A 1 297 ? 25.094 -4.301 -8.109 1 90.69 297 GLY A CA 1
ATOM 2329 C C . GLY A 1 297 ? 23.828 -3.729 -7.48 1 90.69 297 GLY A C 1
ATOM 2330 O O . GLY A 1 297 ? 23.328 -4.266 -6.488 1 90.69 297 GLY A O 1
ATOM 2331 N N . GLY A 1 298 ? 23.5 -2.545 -7.988 1 93.69 298 GLY A N 1
ATOM 2332 C CA . GLY A 1 298 ? 22.297 -1.917 -7.457 1 93.69 298 GLY A CA 1
ATOM 2333 C C . GLY A 1 298 ? 21.938 -0.629 -8.172 1 93.69 298 GLY A C 1
ATOM 2334 O O . GLY A 1 298 ? 22.547 -0.271 -9.172 1 93.69 298 GLY A O 1
ATOM 2335 N N . LEU A 1 299 ? 20.875 -0.067 -7.723 1 96.19 299 LEU A N 1
ATOM 2336 C CA . LEU A 1 299 ? 20.297 1.155 -8.273 1 96.19 299 LEU A CA 1
ATOM 2337 C C . LEU A 1 299 ? 19.734 2.039 -7.168 1 96.19 299 LEU A C 1
ATOM 2339 O O . LEU A 1 299 ? 19.016 1.558 -6.293 1 96.19 299 LEU A O 1
ATOM 2343 N N . VAL A 1 300 ? 20.156 3.275 -7.117 1 97.5 300 VAL A N 1
ATOM 2344 C CA . VAL A 1 300 ? 19.469 4.301 -6.355 1 97.5 300 VAL A CA 1
ATOM 2345 C C . VAL A 1 300 ? 18.578 5.129 -7.289 1 97.5 300 VAL A C 1
ATOM 2347 O O . VAL A 1 300 ? 19.078 5.758 -8.227 1 97.5 300 VAL A O 1
ATOM 2350 N N . ARG A 1 301 ? 17.344 5.117 -7.055 1 98.19 301 ARG A N 1
ATOM 2351 C CA . ARG A 1 301 ? 16.406 5.777 -7.945 1 98.19 301 ARG A CA 1
ATOM 2352 C C . ARG A 1 301 ? 15.758 6.98 -7.266 1 98.19 301 ARG A C 1
ATOM 2354 O O . ARG A 1 301 ? 15.32 6.891 -6.117 1 98.19 301 ARG A O 1
ATOM 2361 N N . ILE A 1 302 ? 15.75 8.078 -7.887 1 98.56 302 ILE A N 1
ATOM 2362 C CA . ILE A 1 302 ? 14.969 9.242 -7.492 1 98.56 302 ILE A CA 1
ATOM 2363 C C . ILE A 1 302 ? 13.703 9.328 -8.352 1 98.56 302 ILE A C 1
ATOM 2365 O O . ILE A 1 302 ? 13.758 9.125 -9.562 1 98.56 302 ILE A O 1
ATOM 2369 N N . SER A 1 303 ? 12.617 9.523 -7.746 1 98.5 303 SER A N 1
ATOM 2370 C CA . SER A 1 303 ? 11.344 9.68 -8.438 1 98.5 303 SER A CA 1
ATOM 2371 C C . SER A 1 303 ? 10.648 10.977 -8.031 1 98.5 303 SER A C 1
ATOM 2373 O O . SER A 1 303 ? 10.586 11.312 -6.852 1 98.5 303 SER A O 1
ATOM 2375 N N . ALA A 1 304 ? 10.117 11.672 -9.031 1 98.19 304 ALA A N 1
ATOM 2376 C CA . ALA A 1 304 ? 9.344 12.891 -8.805 1 98.19 304 ALA A CA 1
ATOM 2377 C C . ALA A 1 304 ? 8.43 13.188 -9.992 1 98.19 304 ALA A C 1
ATOM 2379 O O . ALA A 1 304 ? 8.656 12.695 -11.094 1 98.19 304 ALA A O 1
ATOM 2380 N N . SER A 1 305 ? 7.434 13.867 -9.773 1 97.62 305 SER A N 1
ATOM 2381 C CA . SER A 1 305 ? 6.523 14.32 -10.82 1 97.62 305 SER A CA 1
ATOM 2382 C C . SER A 1 305 ? 6.105 15.766 -10.602 1 97.62 305 SER A C 1
ATOM 2384 O O . SER A 1 305 ? 5.938 16.203 -9.453 1 97.62 305 SER A O 1
ATOM 2386 N N . THR A 1 306 ? 5.984 16.516 -11.633 1 97.56 306 THR A N 1
ATOM 2387 C CA . THR A 1 306 ? 5.633 17.938 -11.57 1 97.56 306 THR A CA 1
ATOM 2388 C C . THR A 1 306 ? 4.848 18.359 -12.812 1 97.56 306 THR A C 1
ATOM 2390 O O . THR A 1 306 ? 4.699 17.562 -13.75 1 97.56 306 THR A O 1
ATOM 2393 N N . ARG A 1 307 ? 4.258 19.531 -12.75 1 96.12 307 ARG A N 1
ATOM 2394 C CA . ARG A 1 307 ? 3.609 20.078 -13.945 1 96.12 307 ARG A CA 1
ATOM 2395 C C . ARG A 1 307 ? 4.625 20.344 -15.047 1 96.12 307 ARG A C 1
ATOM 2397 O O . ARG A 1 307 ? 5.781 20.672 -14.766 1 96.12 307 ARG A O 1
ATOM 2404 N N . PRO A 1 308 ? 4.18 20.312 -16.297 1 96.38 308 PRO A N 1
ATOM 2405 C CA . PRO A 1 308 ? 5.094 20.438 -17.438 1 96.38 308 PRO A CA 1
ATOM 2406 C C . PRO A 1 308 ? 5.898 21.734 -17.422 1 96.38 308 PRO A C 1
ATOM 2408 O O . PRO A 1 308 ? 7.094 21.719 -17.734 1 96.38 308 PRO A O 1
ATOM 2411 N N . SER A 1 309 ? 5.352 22.828 -17.016 1 95.69 309 SER A N 1
ATOM 2412 C CA . SER A 1 309 ? 6.008 24.125 -17.047 1 95.69 309 SER A CA 1
ATOM 2413 C C . SER A 1 309 ? 7.164 24.188 -16.062 1 95.69 309 SER A C 1
ATOM 2415 O O . SER A 1 309 ? 8.008 25.078 -16.125 1 95.69 309 SER A O 1
ATOM 2417 N N . LYS A 1 310 ? 7.238 23.234 -15.133 1 96.38 310 LYS A N 1
ATOM 2418 C CA . LYS A 1 310 ? 8.258 23.281 -14.086 1 96.38 310 LYS A CA 1
ATOM 2419 C C . LYS A 1 310 ? 9.273 22.156 -14.266 1 96.38 310 LYS A C 1
ATOM 2421 O O . LYS A 1 310 ? 10.125 21.938 -13.398 1 96.38 310 LYS A O 1
ATOM 2426 N N . LYS A 1 311 ? 9.195 21.453 -15.359 1 96.56 311 LYS A N 1
ATOM 2427 C CA . LYS A 1 311 ? 10.055 20.297 -15.633 1 96.56 311 LYS A CA 1
ATOM 2428 C C . LYS A 1 311 ? 11.531 20.688 -15.539 1 96.56 311 LYS A C 1
ATOM 2430 O O . LYS A 1 311 ? 12.305 20.016 -14.852 1 96.56 311 LYS A O 1
ATOM 2435 N N . ARG A 1 312 ? 11.914 21.781 -16.203 1 96.75 312 ARG A N 1
ATOM 2436 C CA . ARG A 1 312 ? 13.305 22.219 -16.25 1 96.75 312 ARG A CA 1
ATOM 2437 C C . ARG A 1 312 ? 13.812 22.578 -14.859 1 96.75 312 ARG A C 1
ATOM 2439 O O . ARG A 1 312 ? 14.914 22.172 -14.469 1 96.75 312 ARG A O 1
ATOM 2446 N N . GLU A 1 313 ? 13.047 23.312 -14.211 1 97.75 313 GLU A N 1
ATOM 2447 C CA . GLU A 1 313 ? 13.422 23.703 -12.852 1 97.75 313 GLU A CA 1
ATOM 2448 C C . GLU A 1 313 ? 13.609 22.469 -11.969 1 97.75 313 GLU A C 1
ATOM 2450 O O . GLU A 1 313 ? 14.586 22.391 -11.219 1 97.75 313 GLU A O 1
ATOM 2455 N N . LEU A 1 314 ? 12.711 21.516 -12.023 1 97.94 314 LEU A N 1
ATOM 2456 C CA . LEU A 1 314 ? 12.797 20.297 -11.242 1 97.94 314 LEU A CA 1
ATOM 2457 C C . LEU A 1 314 ? 14.094 19.547 -11.539 1 97.94 314 LEU A C 1
ATOM 2459 O O . LEU A 1 314 ? 14.828 19.172 -10.625 1 97.94 314 LEU A O 1
ATOM 2463 N N . LEU A 1 315 ? 14.383 19.375 -12.82 1 97.56 315 LEU A N 1
ATOM 2464 C CA . LEU A 1 315 ? 15.57 18.625 -13.219 1 97.56 315 LEU A CA 1
ATOM 2465 C C . LEU A 1 315 ? 16.844 19.328 -12.727 1 97.56 315 LEU A C 1
ATOM 2467 O O . LEU A 1 315 ? 17.797 18.656 -12.32 1 97.56 315 LEU A O 1
ATOM 2471 N N . GLU A 1 316 ? 16.828 20.625 -12.781 1 98.06 316 GLU A N 1
ATOM 2472 C CA . GLU A 1 316 ? 17.984 21.391 -12.312 1 98.06 316 GLU A CA 1
ATOM 2473 C C . GLU A 1 316 ? 18.203 21.188 -10.812 1 98.06 316 GLU A C 1
ATOM 2475 O O . GLU A 1 316 ? 19.328 20.938 -10.383 1 98.06 316 GLU A O 1
ATOM 2480 N N . ILE A 1 317 ? 17.172 21.266 -10.086 1 98.19 317 ILE A N 1
ATOM 2481 C CA . ILE A 1 317 ? 17.266 21.125 -8.641 1 98.19 317 ILE A CA 1
ATOM 2482 C C . ILE A 1 317 ? 17.688 19.703 -8.281 1 98.19 317 ILE A C 1
ATOM 2484 O O . ILE A 1 317 ? 18.516 19.5 -7.383 1 98.19 317 ILE A O 1
ATOM 2488 N N . LEU A 1 318 ? 17.125 18.688 -8.938 1 98.31 318 LEU A N 1
ATOM 2489 C CA . LEU A 1 318 ? 17.516 17.297 -8.695 1 98.31 318 LEU A CA 1
ATOM 2490 C C . LEU A 1 318 ? 19.016 17.125 -8.969 1 98.31 318 LEU A C 1
ATOM 2492 O O . LEU A 1 318 ? 19.719 16.484 -8.188 1 98.31 318 LEU A O 1
ATOM 2496 N N . GLY A 1 319 ? 19.484 17.688 -10.07 1 97.81 319 GLY A N 1
ATOM 2497 C CA . GLY A 1 319 ? 20.891 17.625 -10.398 1 97.81 319 GLY A CA 1
ATOM 2498 C C . GLY A 1 319 ? 21.781 18.266 -9.344 1 97.81 319 GLY A C 1
ATOM 2499 O O . GLY A 1 319 ? 22.828 17.719 -8.992 1 97.81 319 GLY A O 1
ATOM 2500 N N . GLU A 1 320 ? 21.328 19.375 -8.883 1 97.94 320 GLU A N 1
ATOM 2501 C CA . GLU A 1 320 ? 22.078 20.094 -7.852 1 97.94 320 GLU A CA 1
ATOM 2502 C C . GLU A 1 320 ? 22.172 19.281 -6.566 1 97.94 320 GLU A C 1
ATOM 2504 O O . GLU A 1 320 ? 23.25 19.188 -5.961 1 97.94 320 GLU A O 1
ATOM 2509 N N . GLU A 1 321 ? 21.078 18.719 -6.156 1 97.94 321 GLU A N 1
ATOM 2510 C CA . GLU A 1 321 ? 21.047 17.953 -4.914 1 97.94 321 GLU A CA 1
ATOM 2511 C C . GLU A 1 321 ? 21.906 16.703 -5.031 1 97.94 321 GLU A C 1
ATOM 2513 O O . GLU A 1 321 ? 22.516 16.266 -4.055 1 97.94 321 GLU A O 1
ATOM 2518 N N . ILE A 1 322 ? 21.922 16.109 -6.199 1 98 322 ILE A N 1
ATOM 2519 C CA . ILE A 1 322 ? 22.781 14.945 -6.438 1 98 322 ILE A CA 1
ATOM 2520 C C . ILE A 1 322 ? 24.25 15.359 -6.32 1 98 322 ILE A C 1
ATOM 2522 O O . ILE A 1 322 ? 25.031 14.672 -5.656 1 98 322 ILE A O 1
ATOM 2526 N N . ALA A 1 323 ? 24.594 16.484 -6.926 1 97.5 323 ALA A N 1
ATOM 2527 C CA . ALA A 1 323 ? 25.969 16.984 -6.871 1 97.5 323 ALA A CA 1
ATOM 2528 C C . ALA A 1 323 ? 26.391 17.281 -5.438 1 97.5 323 ALA A C 1
ATOM 2530 O O . ALA A 1 323 ? 27.547 17.031 -5.055 1 97.5 323 ALA A O 1
ATOM 2531 N N . ARG A 1 324 ? 25.5 17.719 -4.68 1 97.25 324 ARG A N 1
ATOM 2532 C CA . ARG A 1 324 ? 25.781 18.094 -3.299 1 97.25 324 ARG A CA 1
ATOM 2533 C C . ARG A 1 324 ? 26.094 16.875 -2.447 1 97.25 324 ARG A C 1
ATOM 2535 O O . ARG A 1 324 ? 26.766 16.984 -1.424 1 97.25 324 ARG A O 1
ATOM 2542 N N . LEU A 1 325 ? 25.609 15.727 -2.83 1 96.69 325 LEU A N 1
ATOM 2543 C CA . LEU A 1 325 ? 25.906 14.508 -2.09 1 96.69 325 LEU A CA 1
ATOM 2544 C C . LEU A 1 325 ? 27.406 14.25 -2.062 1 96.69 325 LEU A C 1
ATOM 2546 O O . LEU A 1 325 ? 27.922 13.672 -1.104 1 96.69 325 LEU A O 1
ATOM 2550 N N . GLU A 1 326 ? 28.094 14.688 -3.096 1 96.94 326 GLU A N 1
ATOM 2551 C CA . GLU A 1 326 ? 29.516 14.391 -3.266 1 96.94 326 GLU A CA 1
ATOM 2552 C C . GLU A 1 326 ? 30.391 15.5 -2.695 1 96.94 326 GLU A C 1
ATOM 2554 O O . GLU A 1 326 ? 31.594 15.336 -2.549 1 96.94 326 GLU A O 1
ATOM 2559 N N . SER A 1 327 ? 29.75 16.641 -2.348 1 96.75 327 SER A N 1
ATOM 2560 C CA . SER A 1 327 ? 30.594 17.781 -1.987 1 96.75 327 SER A CA 1
ATOM 2561 C C . SER A 1 327 ? 30.281 18.266 -0.57 1 96.75 327 SER A C 1
ATOM 2563 O O . SER A 1 327 ? 31.125 18.891 0.07 1 96.75 327 SER A O 1
ATOM 2565 N N . VAL A 1 328 ? 29.094 17.984 -0.096 1 96.5 328 VAL A N 1
ATOM 2566 C CA . VAL A 1 328 ? 28.688 18.5 1.204 1 96.5 328 VAL A CA 1
ATOM 2567 C C . VAL A 1 328 ? 28.469 17.344 2.18 1 96.5 328 VAL A C 1
ATOM 2569 O O . VAL A 1 328 ? 27.531 16.547 2.025 1 96.5 328 VAL A O 1
ATOM 2572 N N . PRO A 1 329 ? 29.25 17.266 3.182 1 96.75 329 PRO A N 1
ATOM 2573 C CA . PRO A 1 329 ? 29.062 16.219 4.18 1 96.75 329 PRO A CA 1
ATOM 2574 C C . PRO A 1 329 ? 27.797 16.422 5.02 1 96.75 329 PRO A C 1
ATOM 2576 O O . PRO A 1 329 ? 27.375 17.562 5.219 1 96.75 329 PRO A O 1
ATOM 2579 N N . LEU A 1 330 ? 27.281 15.305 5.469 1 97.56 330 LEU A N 1
ATOM 2580 C CA . LEU A 1 330 ? 26.188 15.398 6.422 1 97.56 330 LEU A CA 1
ATOM 2581 C C . LEU A 1 330 ? 26.656 16.062 7.715 1 97.56 330 LEU A C 1
ATOM 2583 O O . LEU A 1 330 ? 27.766 15.836 8.172 1 97.56 330 LEU A O 1
ATOM 2587 N N . THR A 1 331 ? 25.75 16.859 8.297 1 97.12 331 THR A N 1
ATOM 2588 C CA . THR A 1 331 ? 26.016 17.328 9.656 1 97.12 331 THR A CA 1
ATOM 2589 C C . THR A 1 331 ? 25.766 16.203 10.664 1 97.12 331 THR A C 1
ATOM 2591 O O . THR A 1 331 ? 25.141 15.203 10.336 1 97.12 331 THR A O 1
ATOM 2594 N N . ASP A 1 332 ? 26.234 16.406 11.859 1 96.62 332 ASP A N 1
ATOM 2595 C CA . ASP A 1 332 ? 26.016 15.422 12.914 1 96.62 332 ASP A CA 1
ATOM 2596 C C . ASP A 1 332 ? 24.516 15.25 13.195 1 96.62 332 ASP A C 1
ATOM 2598 O O . ASP A 1 332 ? 24.062 14.141 13.469 1 96.62 332 ASP A O 1
ATOM 2602 N N . GLU A 1 333 ? 23.828 16.281 13.133 1 95.94 333 GLU A N 1
ATOM 2603 C CA . GLU A 1 333 ? 22.391 16.234 13.375 1 95.94 333 GLU A CA 1
ATOM 2604 C C . GLU A 1 333 ? 21.672 15.453 12.281 1 95.94 333 GLU A C 1
ATOM 2606 O O . GLU A 1 333 ? 20.797 14.648 12.57 1 95.94 333 GLU A O 1
ATOM 2611 N N . GLU A 1 334 ? 22.062 15.734 11.055 1 96.62 334 GLU A N 1
ATOM 2612 C CA . GLU A 1 334 ? 21.469 15.016 9.922 1 96.62 334 GLU A CA 1
ATOM 2613 C C . GLU A 1 334 ? 21.75 13.523 10.016 1 96.62 334 GLU A C 1
ATOM 2615 O O . GLU A 1 334 ? 20.859 12.703 9.781 1 96.62 334 GLU A O 1
ATOM 2620 N N . LEU A 1 335 ? 22.969 13.203 10.336 1 97.75 335 LEU A N 1
ATOM 2621 C CA . LEU A 1 335 ? 23.344 11.797 10.438 1 97.75 335 LEU A CA 1
ATOM 2622 C C . LEU A 1 335 ? 22.594 11.125 11.594 1 97.75 335 LEU A C 1
ATOM 2624 O O . LEU A 1 335 ? 22.125 9.992 11.461 1 97.75 335 LEU A O 1
ATOM 2628 N N . SER A 1 336 ? 22.562 11.812 12.703 1 96.81 336 SER A N 1
ATOM 2629 C CA . SER A 1 336 ? 21.844 11.258 13.852 1 96.81 336 SER A CA 1
ATOM 2630 C C . SER A 1 336 ? 20.391 10.977 13.516 1 96.81 336 SER A C 1
ATOM 2632 O O . SER A 1 336 ? 19.844 9.945 13.906 1 96.81 336 SER A O 1
ATOM 2634 N N . ARG A 1 337 ? 19.766 11.836 12.836 1 95.62 337 ARG A N 1
ATOM 2635 C CA . ARG A 1 337 ? 18.375 11.656 12.414 1 95.62 337 ARG A CA 1
ATOM 2636 C C . ARG A 1 337 ? 18.25 10.461 11.484 1 95.62 337 ARG A C 1
ATOM 2638 O O . ARG A 1 337 ? 17.328 9.648 11.641 1 95.62 337 ARG A O 1
ATOM 2645 N N . ALA A 1 338 ? 19.078 10.383 10.523 1 96.81 338 ALA A N 1
ATOM 2646 C CA . ALA A 1 338 ? 19.062 9.25 9.594 1 96.81 338 ALA A CA 1
ATOM 2647 C C . ALA A 1 338 ? 19.266 7.93 10.328 1 96.81 338 ALA A C 1
ATOM 2649 O O . ALA A 1 338 ? 18.562 6.953 10.062 1 96.81 338 ALA A O 1
ATOM 2650 N N . LYS A 1 339 ? 20.25 7.949 11.258 1 97.25 339 LYS A N 1
ATOM 2651 C CA . LYS A 1 339 ? 20.5 6.75 12.055 1 97.25 339 LYS A CA 1
ATOM 2652 C C . LYS A 1 339 ? 19.25 6.332 12.836 1 97.25 339 LYS A C 1
ATOM 2654 O O . LYS A 1 339 ? 18.875 5.16 12.812 1 97.25 339 LYS A O 1
ATOM 2659 N N . ASN A 1 340 ? 18.641 7.246 13.453 1 94.81 340 ASN A N 1
ATOM 2660 C CA . ASN A 1 340 ? 17.453 6.957 14.234 1 94.81 340 ASN A CA 1
ATOM 2661 C C . ASN A 1 340 ? 16.312 6.43 13.352 1 94.81 340 ASN A C 1
ATOM 2663 O O . ASN A 1 340 ? 15.594 5.512 13.75 1 94.81 340 ASN A O 1
ATOM 2667 N N . GLN A 1 341 ? 16.188 7.012 12.219 1 94.69 341 GLN A N 1
ATOM 2668 C CA . GLN A 1 341 ? 15.141 6.594 11.297 1 94.69 341 GLN A CA 1
ATOM 2669 C C . GLN A 1 341 ? 15.352 5.156 10.836 1 94.69 341 GLN A C 1
ATOM 2671 O O . GLN A 1 341 ? 14.414 4.352 10.852 1 94.69 341 GLN A O 1
ATOM 2676 N N . VAL A 1 342 ? 16.547 4.84 10.414 1 95.44 342 VAL A N 1
ATOM 2677 C CA . VAL A 1 342 ? 16.844 3.502 9.914 1 95.44 342 VAL A CA 1
ATOM 2678 C C . VAL A 1 342 ? 16.688 2.479 11.031 1 95.44 342 VAL A C 1
ATOM 2680 O O . VAL A 1 342 ? 16.094 1.416 10.836 1 95.44 342 VAL A O 1
ATOM 2683 N N . LYS A 1 343 ? 17.141 2.842 12.227 1 95.06 343 LYS A N 1
ATOM 2684 C CA . LYS A 1 343 ? 17.047 1.937 13.367 1 95.06 343 LYS A CA 1
ATOM 2685 C C . LYS A 1 343 ? 15.586 1.719 13.773 1 95.06 343 LYS A C 1
ATOM 2687 O O . LYS A 1 343 ? 15.164 0.587 14.031 1 95.06 343 LYS A O 1
ATOM 2692 N N . SER A 1 344 ? 14.883 2.773 13.859 1 93.94 344 SER A N 1
ATOM 2693 C CA . SER A 1 344 ? 13.469 2.676 14.227 1 93.94 344 SER A CA 1
ATOM 2694 C C . SER A 1 344 ? 12.695 1.819 13.227 1 93.94 344 SER A C 1
ATOM 2696 O O . SER A 1 344 ? 11.891 0.978 13.617 1 93.94 344 SER A O 1
ATOM 2698 N N . SER A 1 345 ? 12.914 2.096 11.945 1 93.5 345 SER A N 1
ATOM 2699 C CA . SER A 1 345 ? 12.242 1.314 10.906 1 93.5 345 SER A CA 1
ATOM 2700 C C . SER A 1 345 ? 12.57 -0.17 11.039 1 93.5 345 SER A C 1
ATOM 2702 O O . SER A 1 345 ? 11.695 -1.021 10.875 1 93.5 345 SER A O 1
ATOM 2704 N N . LEU A 1 346 ? 13.766 -0.456 11.297 1 92.56 346 LEU A N 1
ATOM 2705 C CA . LEU A 1 346 ? 14.203 -1.835 11.484 1 92.56 346 LEU A CA 1
ATOM 2706 C C . LEU A 1 346 ? 13.484 -2.477 12.664 1 92.56 346 LEU A C 1
ATOM 2708 O O . LEU A 1 346 ? 12.898 -3.555 12.539 1 92.56 346 LEU A O 1
ATOM 2712 N N . LEU A 1 347 ? 13.453 -1.813 13.742 1 91.31 347 LEU A N 1
ATOM 2713 C CA . LEU A 1 347 ? 12.898 -2.357 14.977 1 91.31 347 LEU A CA 1
ATOM 2714 C C . LEU A 1 347 ? 11.375 -2.484 14.875 1 91.31 347 LEU A C 1
ATOM 2716 O O . LEU A 1 347 ? 10.805 -3.48 15.32 1 91.31 347 LEU A O 1
ATOM 2720 N N . LEU A 1 348 ? 10.758 -1.516 14.281 1 92.44 348 LEU A N 1
ATOM 2721 C CA . LEU A 1 348 ? 9.312 -1.579 14.094 1 92.44 348 LEU A CA 1
ATOM 2722 C C . LEU A 1 348 ? 8.938 -2.699 13.125 1 92.44 348 LEU A C 1
ATOM 2724 O O . LEU A 1 348 ? 7.926 -3.375 13.312 1 92.44 348 LEU A O 1
ATOM 2728 N N . GLY A 1 349 ? 9.742 -2.812 12.031 1 91.88 349 GLY A N 1
ATOM 2729 C CA . GLY A 1 349 ? 9.508 -3.898 11.094 1 91.88 349 GLY A CA 1
ATOM 2730 C C . GLY A 1 349 ? 9.547 -5.27 11.742 1 91.88 349 GLY A C 1
ATOM 2731 O O . GLY A 1 349 ? 8.773 -6.156 11.375 1 91.88 349 GLY A O 1
ATOM 2732 N N . LEU A 1 350 ? 10.258 -5.469 12.75 1 88.56 350 LEU A N 1
ATOM 2733 C CA . LEU A 1 350 ? 10.461 -6.758 13.398 1 88.56 350 LEU A CA 1
ATOM 2734 C C . LEU A 1 350 ? 9.281 -7.102 14.297 1 88.56 350 LEU A C 1
ATOM 2736 O O . LEU A 1 350 ? 9.172 -8.234 14.781 1 88.56 350 LEU A O 1
ATOM 2740 N N . GLU A 1 351 ? 8.352 -6.195 14.398 1 88.88 351 GLU A N 1
ATOM 2741 C CA . GLU A 1 351 ? 7.129 -6.492 15.133 1 88.88 351 GLU A CA 1
ATOM 2742 C C . GLU A 1 351 ? 6.152 -7.301 14.281 1 88.88 351 GLU A C 1
ATOM 2744 O O . GLU A 1 351 ? 5.254 -7.957 14.812 1 88.88 351 GLU A O 1
ATOM 2749 N N . SER A 1 352 ? 6.324 -7.266 13.016 1 91.94 352 SER A N 1
ATOM 2750 C CA . SER A 1 352 ? 5.453 -7.98 12.086 1 91.94 352 SER A CA 1
ATOM 2751 C C . SER A 1 352 ? 6.004 -9.359 11.758 1 91.94 352 SER A C 1
ATOM 2753 O O . SER A 1 352 ? 7.137 -9.492 11.289 1 91.94 352 SER A O 1
ATOM 2755 N N . ILE A 1 353 ? 5.129 -10.352 11.938 1 94.62 353 ILE A N 1
ATOM 2756 C CA . ILE A 1 353 ? 5.523 -11.734 11.664 1 94.62 353 ILE A CA 1
ATOM 2757 C C . ILE A 1 353 ? 5.848 -11.898 10.18 1 94.62 353 ILE A C 1
ATOM 2759 O O . ILE A 1 353 ? 6.805 -12.586 9.82 1 94.62 353 ILE A O 1
ATOM 2763 N N . GLY A 1 354 ? 5.062 -11.266 9.336 1 96 354 GLY A N 1
ATOM 2764 C CA . GLY A 1 354 ? 5.34 -11.312 7.91 1 96 354 GLY A CA 1
ATOM 2765 C C . GLY A 1 354 ? 6.672 -10.68 7.543 1 96 354 GLY A C 1
ATOM 2766 O O . GLY A 1 354 ? 7.402 -11.211 6.703 1 96 354 GLY A O 1
ATOM 2767 N N . THR A 1 355 ? 6.996 -9.555 8.18 1 95.06 355 THR A N 1
ATOM 2768 C CA . THR A 1 355 ? 8.258 -8.875 7.914 1 95.06 355 THR A CA 1
ATOM 2769 C C . THR A 1 355 ? 9.438 -9.727 8.383 1 95.06 355 THR A C 1
ATOM 2771 O O . THR A 1 355 ? 10.469 -9.781 7.719 1 95.06 355 THR A O 1
ATOM 2774 N N . ARG A 1 356 ? 9.266 -10.344 9.523 1 95 356 ARG A N 1
ATOM 2775 C CA . ARG A 1 356 ? 10.312 -11.227 10.039 1 95 356 ARG A CA 1
ATOM 2776 C C . ARG A 1 356 ? 10.594 -12.367 9.062 1 95 356 ARG A C 1
ATOM 2778 O O . ARG A 1 356 ? 11.75 -12.656 8.75 1 95 356 ARG A O 1
ATOM 2785 N N . MET A 1 357 ? 9.555 -12.977 8.625 1 97.19 357 MET A N 1
ATOM 2786 C CA . MET A 1 357 ? 9.688 -14.078 7.676 1 97.19 357 MET A CA 1
ATOM 2787 C C . MET A 1 357 ? 10.383 -13.625 6.398 1 97.19 357 MET A C 1
ATOM 2789 O O . MET A 1 357 ? 11.289 -14.297 5.906 1 97.19 357 MET A O 1
ATOM 2793 N N . ASN A 1 358 ? 9.992 -12.477 5.902 1 96.56 358 ASN A N 1
ATOM 2794 C CA . ASN A 1 358 ? 10.562 -11.938 4.668 1 96.56 358 ASN A CA 1
ATOM 2795 C C . ASN A 1 358 ? 12.023 -11.547 4.844 1 96.56 358 ASN A C 1
ATOM 2797 O O . ASN A 1 358 ? 12.852 -11.82 3.973 1 96.56 358 ASN A O 1
ATOM 2801 N N . LYS A 1 359 ? 12.312 -10.867 5.934 1 94.75 359 LYS A N 1
ATOM 2802 C CA . LYS A 1 359 ? 13.703 -10.5 6.211 1 94.75 359 LYS A CA 1
ATOM 2803 C C . LYS A 1 359 ? 14.594 -11.734 6.262 1 94.75 359 LYS A C 1
ATOM 2805 O O . LYS A 1 359 ? 15.688 -11.742 5.691 1 94.75 359 LYS A O 1
ATOM 2810 N N . MET A 1 360 ? 14.172 -12.766 6.957 1 95.75 360 MET A N 1
ATOM 2811 C CA . MET A 1 360 ? 14.914 -14.016 7.055 1 95.75 360 MET A CA 1
ATOM 2812 C C . MET A 1 360 ? 15.18 -14.602 5.672 1 95.75 360 MET A C 1
ATOM 2814 O O . MET A 1 360 ? 16.312 -14.984 5.359 1 95.75 360 MET A O 1
ATOM 2818 N N . GLY A 1 361 ? 14.133 -14.664 4.863 1 96.31 361 GLY A N 1
ATOM 2819 C CA . GLY A 1 361 ? 14.273 -15.203 3.52 1 96.31 361 GLY A CA 1
ATOM 2820 C C . GLY A 1 361 ? 15.281 -14.445 2.674 1 96.31 361 GLY A C 1
ATOM 2821 O O . GLY A 1 361 ? 16.125 -15.047 2.018 1 96.31 361 GLY A O 1
ATOM 2822 N N . ARG A 1 362 ? 15.234 -13.195 2.738 1 93.88 362 ARG A N 1
ATOM 2823 C CA . ARG A 1 362 ? 16.156 -12.367 1.961 1 93.88 362 ARG A CA 1
ATOM 2824 C C . ARG A 1 362 ? 17.578 -12.516 2.463 1 93.88 362 ARG A C 1
ATOM 2826 O O . ARG A 1 362 ? 18.516 -12.602 1.668 1 93.88 362 ARG A O 1
ATOM 2833 N N . ASP A 1 363 ? 17.781 -12.508 3.799 1 92.81 363 ASP A N 1
ATOM 2834 C CA . ASP A 1 363 ? 19.109 -12.688 4.363 1 92.81 363 ASP A CA 1
ATOM 2835 C C . ASP A 1 363 ? 19.719 -14.008 3.904 1 92.81 363 ASP A C 1
ATOM 2837 O O . ASP A 1 363 ? 20.891 -14.055 3.523 1 92.81 363 ASP A O 1
ATOM 2841 N N . ILE A 1 364 ? 18.922 -15.023 3.959 1 92.88 364 ILE A N 1
ATOM 2842 C CA . ILE A 1 364 ? 19.406 -16.328 3.557 1 92.88 364 ILE A CA 1
ATOM 2843 C C . ILE A 1 364 ? 19.75 -16.328 2.068 1 92.88 364 ILE A C 1
ATOM 2845 O O . ILE A 1 364 ? 20.781 -16.875 1.658 1 92.88 364 ILE A O 1
ATOM 2849 N N . LEU A 1 365 ? 18.953 -15.688 1.317 1 91.06 365 LEU A N 1
ATOM 2850 C CA . LEU A 1 365 ? 19.156 -15.633 -0.127 1 91.06 365 LEU A CA 1
ATOM 2851 C C . LEU A 1 365 ? 20.453 -14.922 -0.473 1 91.06 365 LEU A C 1
ATOM 2853 O O . LEU A 1 365 ? 21.203 -15.391 -1.329 1 91.06 365 LEU A O 1
ATOM 2857 N N . TYR A 1 366 ? 20.797 -13.906 0.217 1 88.5 366 TYR A N 1
ATOM 2858 C CA . TYR A 1 366 ? 21.891 -13.047 -0.236 1 88.5 366 TYR A CA 1
ATOM 2859 C C . TYR A 1 366 ? 23.141 -13.289 0.592 1 88.5 366 TYR A C 1
ATOM 2861 O O . TYR A 1 366 ? 24.266 -13.133 0.094 1 88.5 366 TYR A O 1
ATOM 2869 N N . TRP A 1 367 ? 22.953 -13.656 1.861 1 87.38 367 TRP A N 1
ATOM 2870 C CA . TRP A 1 367 ? 24.109 -13.805 2.734 1 87.38 367 TRP A CA 1
ATOM 2871 C C . TRP A 1 367 ? 24.281 -15.258 3.166 1 87.38 367 TRP A C 1
ATOM 2873 O O . TRP A 1 367 ? 25.312 -15.617 3.748 1 87.38 367 TRP A O 1
ATOM 2883 N N . GLY A 1 368 ? 23.344 -16.078 2.893 1 87.62 368 GLY A N 1
ATOM 2884 C CA . GLY A 1 368 ? 23.406 -17.469 3.309 1 87.62 368 GLY A CA 1
ATOM 2885 C C . GLY A 1 368 ? 23.094 -17.656 4.777 1 87.62 368 GLY A C 1
ATOM 2886 O O . GLY A 1 368 ? 22.969 -18.797 5.246 1 87.62 368 GLY A O 1
ATOM 2887 N N . GLU A 1 369 ? 22.984 -16.547 5.469 1 89.44 369 GLU A N 1
ATOM 2888 C CA . GLU A 1 369 ? 22.656 -16.562 6.887 1 89.44 369 GLU A CA 1
ATOM 2889 C C . GLU A 1 369 ? 21.953 -15.273 7.312 1 89.44 369 GLU A C 1
ATOM 2891 O O . GLU A 1 369 ? 21.984 -14.273 6.59 1 89.44 369 GLU A O 1
ATOM 2896 N N . GLU A 1 370 ? 21.328 -15.438 8.422 1 89.12 370 GLU A N 1
ATOM 2897 C CA . GLU A 1 370 ? 20.656 -14.25 8.938 1 89.12 370 GLU A CA 1
ATOM 2898 C C . GLU A 1 370 ? 21.656 -13.25 9.492 1 89.12 370 GLU A C 1
ATOM 2900 O O . GLU A 1 370 ? 22.641 -13.633 10.148 1 89.12 370 GLU A O 1
ATOM 2905 N N . VAL A 1 371 ? 21.516 -12.008 9.211 1 89.06 371 VAL A N 1
ATOM 2906 C CA . VAL A 1 371 ? 22.312 -10.938 9.797 1 89.06 371 VAL A CA 1
ATOM 2907 C C . VAL A 1 371 ? 21.641 -10.438 11.07 1 89.06 371 VAL A C 1
ATOM 2909 O O . VAL A 1 371 ? 20.531 -9.906 11.031 1 89.06 371 VAL A O 1
ATOM 2912 N N . PRO A 1 372 ? 22.328 -10.602 12.164 1 90.06 372 PRO A N 1
ATOM 2913 C CA . PRO A 1 372 ? 21.734 -10.18 13.438 1 90.06 372 PRO A CA 1
ATOM 2914 C C . PRO A 1 372 ? 21.406 -8.68 13.469 1 90.06 372 PRO A C 1
ATOM 2916 O O . PRO A 1 372 ? 22.172 -7.875 12.922 1 90.06 372 PRO A O 1
ATOM 2919 N N . VAL A 1 373 ? 20.328 -8.414 14.102 1 90.5 373 VAL A N 1
ATOM 2920 C CA . VAL A 1 373 ? 19.875 -7.031 14.211 1 90.5 373 VAL A CA 1
ATOM 2921 C C . VAL A 1 373 ? 20.953 -6.191 14.891 1 90.5 373 VAL A C 1
ATOM 2923 O O . VAL A 1 373 ? 21.203 -5.043 14.516 1 90.5 373 VAL A O 1
ATOM 2926 N N . GLU A 1 374 ? 21.641 -6.766 15.875 1 92.81 374 GLU A N 1
ATOM 2927 C CA . GLU A 1 374 ? 22.688 -6.074 16.609 1 92.81 374 GLU A CA 1
ATOM 2928 C C . GLU A 1 374 ? 23.844 -5.672 15.688 1 92.81 374 GLU A C 1
ATOM 2930 O O . GLU A 1 374 ? 24.453 -4.621 15.875 1 92.81 374 GLU A O 1
ATOM 2935 N N . THR A 1 375 ? 24.094 -6.527 14.781 1 93.06 375 THR A N 1
ATOM 2936 C CA . THR A 1 375 ? 25.156 -6.23 13.812 1 93.06 375 THR A CA 1
ATOM 2937 C C . THR A 1 375 ? 24.766 -5.043 12.938 1 93.06 375 THR A C 1
ATOM 2939 O O . THR A 1 375 ? 25.578 -4.148 12.695 1 93.06 375 THR A O 1
ATOM 2942 N N . ILE A 1 376 ? 23.547 -5.051 12.508 1 93.12 376 ILE A N 1
ATOM 2943 C CA . ILE A 1 376 ? 23.047 -3.953 11.688 1 93.12 376 ILE A CA 1
ATOM 2944 C C . ILE A 1 376 ? 23.094 -2.652 12.484 1 93.12 376 ILE A C 1
ATOM 2946 O O . ILE A 1 376 ? 23.562 -1.626 11.992 1 93.12 376 ILE A O 1
ATOM 2950 N N . GLU A 1 377 ? 22.656 -2.711 13.719 1 95.06 377 GLU A N 1
ATOM 2951 C CA . GLU A 1 377 ? 22.656 -1.538 14.586 1 95.06 377 GLU A CA 1
ATOM 2952 C C . GLU A 1 377 ? 24.062 -1.009 14.797 1 95.06 377 GLU A C 1
ATOM 2954 O O . GLU A 1 377 ? 24.281 0.204 14.781 1 95.06 377 GLU A O 1
ATOM 2959 N N . ALA A 1 378 ? 24.984 -1.896 14.977 1 96.81 378 ALA A N 1
ATOM 2960 C CA . ALA A 1 378 ? 26.375 -1.507 15.188 1 96.81 378 ALA A CA 1
ATOM 2961 C C . ALA A 1 378 ? 26.953 -0.799 13.961 1 96.81 378 ALA A C 1
ATOM 2963 O O . ALA A 1 378 ? 27.688 0.184 14.086 1 96.81 378 ALA A O 1
ATOM 2964 N N . ARG A 1 379 ? 26.594 -1.325 12.812 1 96.81 379 ARG A N 1
ATOM 2965 C CA . ARG A 1 379 ? 27.047 -0.699 11.57 1 96.81 379 ARG A CA 1
ATOM 2966 C C . ARG A 1 379 ? 26.469 0.703 11.43 1 96.81 379 ARG A C 1
ATOM 2968 O O . ARG A 1 379 ? 27.172 1.631 11.008 1 96.81 379 ARG A O 1
ATOM 2975 N N . ILE A 1 380 ? 25.219 0.835 11.758 1 97.81 380 ILE A N 1
ATOM 2976 C CA . ILE A 1 380 ? 24.562 2.137 11.703 1 97.81 380 ILE A CA 1
ATOM 2977 C C . ILE A 1 380 ? 25.25 3.104 12.664 1 97.81 380 ILE A C 1
ATOM 2979 O O . ILE A 1 380 ? 25.594 4.227 12.289 1 97.81 380 ILE A O 1
ATOM 2983 N N . ASP A 1 381 ? 25.562 2.662 13.859 1 97.56 381 ASP A N 1
ATOM 2984 C CA . ASP A 1 381 ? 26.125 3.508 14.906 1 97.56 381 ASP A CA 1
ATOM 2985 C C . ASP A 1 381 ? 27.547 3.938 14.555 1 97.56 381 ASP A C 1
ATOM 2987 O O . ASP A 1 381 ? 27.969 5.039 14.914 1 97.56 381 ASP A O 1
ATOM 2991 N N . SER A 1 382 ? 28.219 3.158 13.859 1 97.75 382 SER A N 1
ATOM 2992 C CA . SER A 1 382 ? 29.625 3.406 13.594 1 97.75 382 SER A CA 1
ATOM 2993 C C . SER A 1 382 ? 29.797 4.332 12.391 1 97.75 382 SER A C 1
ATOM 2995 O O . SER A 1 382 ? 30.891 4.855 12.156 1 97.75 382 SER A O 1
ATOM 2997 N N . ALA A 1 383 ? 28.766 4.539 11.664 1 98.31 383 ALA A N 1
ATOM 2998 C CA . ALA A 1 383 ? 28.859 5.355 10.453 1 98.31 383 ALA A CA 1
ATOM 2999 C C . ALA A 1 383 ? 29.188 6.809 10.797 1 98.31 383 ALA A C 1
ATOM 3001 O O . ALA A 1 383 ? 28.656 7.355 11.766 1 98.31 383 ALA A O 1
ATOM 3002 N N . THR A 1 384 ? 30.031 7.473 10 1 98.25 384 THR A N 1
ATOM 3003 C CA . THR A 1 384 ? 30.391 8.883 10.156 1 98.25 384 THR A CA 1
ATOM 3004 C C . THR A 1 384 ? 30.047 9.672 8.898 1 98.25 384 THR A C 1
ATOM 3006 O O . THR A 1 384 ? 29.875 9.094 7.824 1 98.25 384 THR A O 1
ATOM 3009 N N . PRO A 1 385 ? 29.906 10.992 9.102 1 98.19 385 PRO A N 1
ATOM 3010 C CA . PRO A 1 385 ? 29.672 11.812 7.91 1 98.19 385 PRO A CA 1
ATOM 3011 C C . PRO A 1 385 ? 30.75 11.633 6.844 1 98.19 385 PRO A C 1
ATOM 3013 O O . PRO A 1 385 ? 30.453 11.633 5.648 1 98.19 385 PRO A O 1
ATOM 3016 N N . GLU A 1 386 ? 31.969 11.438 7.27 1 97.88 386 GLU A N 1
ATOM 3017 C CA . GLU A 1 386 ? 33.062 11.25 6.34 1 97.88 386 GLU A CA 1
ATOM 3018 C C . GLU A 1 386 ? 32.938 9.945 5.562 1 97.88 386 GLU A C 1
ATOM 3020 O O . GLU A 1 386 ? 33.25 9.883 4.379 1 97.88 386 GLU A O 1
ATOM 3025 N N . ASP A 1 387 ? 32.438 8.906 6.273 1 98.12 387 ASP A N 1
ATOM 3026 C CA . ASP A 1 387 ? 32.188 7.633 5.602 1 98.12 387 ASP A CA 1
ATOM 3027 C C . ASP A 1 387 ? 31.188 7.793 4.473 1 98.12 387 ASP A C 1
ATOM 3029 O O . ASP A 1 387 ? 31.359 7.242 3.387 1 98.12 387 ASP A O 1
ATOM 3033 N N . ILE A 1 388 ? 30.172 8.523 4.75 1 98.25 388 ILE A N 1
ATOM 3034 C CA . ILE A 1 388 ? 29.078 8.703 3.793 1 98.25 388 ILE A CA 1
ATOM 3035 C C . ILE A 1 388 ? 29.562 9.539 2.609 1 98.25 388 ILE A C 1
ATOM 3037 O O . ILE A 1 388 ? 29.266 9.227 1.456 1 98.25 388 ILE A O 1
ATOM 3041 N N . LEU A 1 389 ? 30.312 10.578 2.916 1 98.12 389 LEU A N 1
ATOM 3042 C CA . LEU A 1 389 ? 30.859 11.406 1.853 1 98.12 389 LEU A CA 1
ATOM 3043 C C . LEU A 1 389 ? 31.812 10.594 0.975 1 98.12 389 LEU A C 1
ATOM 3045 O O . LEU A 1 389 ? 31.797 10.727 -0.251 1 98.12 389 LEU A O 1
ATOM 3049 N N . ARG A 1 390 ? 32.656 9.828 1.612 1 98 390 ARG A N 1
ATOM 3050 C CA . ARG A 1 390 ? 33.562 8.945 0.879 1 98 390 ARG A CA 1
ATOM 3051 C C . ARG A 1 390 ? 32.781 8.031 -0.069 1 98 390 ARG A C 1
ATOM 3053 O O . ARG A 1 390 ? 33.156 7.883 -1.233 1 98 390 ARG A O 1
ATOM 3060 N N . LEU A 1 391 ? 31.75 7.43 0.429 1 98.06 391 LEU A N 1
ATOM 3061 C CA . LEU A 1 391 ? 30.922 6.543 -0.393 1 98.06 391 LEU A CA 1
ATOM 3062 C C . LEU A 1 391 ? 30.312 7.301 -1.57 1 98.06 391 LEU A C 1
ATOM 3064 O O . LEU A 1 391 ? 30.328 6.809 -2.701 1 98.06 391 LEU A O 1
ATOM 3068 N N . ALA A 1 392 ? 29.766 8.461 -1.307 1 97.88 392 ALA A N 1
ATOM 3069 C CA . ALA A 1 392 ? 29.141 9.258 -2.355 1 97.88 392 ALA A CA 1
ATOM 3070 C C . ALA A 1 392 ? 30.125 9.594 -3.465 1 97.88 392 ALA A C 1
ATOM 3072 O O . ALA A 1 392 ? 29.812 9.484 -4.648 1 97.88 392 ALA A O 1
ATOM 3073 N N . ARG A 1 393 ? 31.328 9.953 -3.08 1 97.5 393 ARG A N 1
ATOM 3074 C CA . ARG A 1 393 ? 32.375 10.289 -4.043 1 97.5 393 ARG A CA 1
ATOM 3075 C C . ARG A 1 393 ? 32.812 9.055 -4.832 1 97.5 393 ARG A C 1
ATOM 3077 O O . ARG A 1 393 ? 33.031 9.125 -6.043 1 97.5 393 ARG A O 1
ATOM 3084 N N . ALA A 1 394 ? 32.875 7.992 -4.137 1 96.56 394 ALA A N 1
ATOM 3085 C CA . ALA A 1 394 ? 33.281 6.746 -4.789 1 96.56 394 ALA A CA 1
ATOM 3086 C C . ALA A 1 394 ? 32.219 6.32 -5.82 1 96.56 394 ALA A C 1
ATOM 3088 O O . ALA A 1 394 ? 32.562 5.77 -6.871 1 96.56 394 ALA A O 1
ATOM 3089 N N . GLN A 1 395 ? 30.969 6.535 -5.504 1 95 395 GLN A N 1
ATOM 3090 C CA . GLN A 1 395 ? 29.875 6.148 -6.395 1 95 395 GLN A CA 1
ATOM 3091 C C . GLN A 1 395 ? 29.797 7.074 -7.605 1 95 395 GLN A C 1
ATOM 3093 O O . GLN A 1 395 ? 29.344 6.664 -8.68 1 95 395 GLN A O 1
ATOM 3098 N N . GLY A 1 396 ? 30.156 8.305 -7.445 1 95.62 396 GLY A N 1
ATOM 3099 C CA . GLY A 1 396 ? 30.125 9.266 -8.539 1 95.62 396 GLY A CA 1
ATOM 3100 C C . GLY A 1 396 ? 28.734 9.469 -9.117 1 95.62 396 GLY A C 1
ATOM 3101 O O . GLY A 1 396 ? 28.547 9.344 -10.328 1 95.62 396 GLY A O 1
ATOM 3102 N N . PHE A 1 397 ? 27.828 9.867 -8.312 1 94.69 397 PHE A N 1
ATOM 3103 C CA . PHE A 1 397 ? 26.422 9.977 -8.68 1 94.69 397 PHE A CA 1
ATOM 3104 C C . PHE A 1 397 ? 26.234 11.008 -9.781 1 94.69 397 PHE A C 1
ATOM 3106 O O . PHE A 1 397 ? 25.391 10.82 -10.672 1 94.69 397 PHE A O 1
ATOM 3113 N N . SER A 1 398 ? 26.953 12.07 -9.742 1 93.81 398 SER A N 1
ATOM 3114 C CA . SER A 1 398 ? 26.781 13.164 -10.688 1 93.81 398 SER A CA 1
ATOM 3115 C C . SER A 1 398 ? 27.219 12.758 -12.086 1 93.81 398 SER A C 1
ATOM 3117 O O . SER A 1 398 ? 26.594 13.156 -13.078 1 93.81 398 SER A O 1
ATOM 3119 N N . ALA A 1 399 ? 28.203 11.945 -12.164 1 93.75 399 ALA A N 1
ATOM 3120 C CA . ALA A 1 399 ? 28.766 11.562 -13.453 1 93.75 399 ALA A CA 1
ATOM 3121 C C . ALA A 1 399 ? 28.062 10.328 -14.008 1 93.75 399 ALA A C 1
ATOM 3123 O O . ALA A 1 399 ? 28.047 10.117 -15.227 1 93.75 399 ALA A O 1
ATOM 3124 N N . SER A 1 400 ? 27.562 9.602 -13.188 1 94.62 400 SER A N 1
ATOM 3125 C CA . SER A 1 400 ? 26.938 8.336 -13.57 1 94.62 400 SER A CA 1
ATOM 3126 C C . SER A 1 400 ? 25.453 8.344 -13.266 1 94.62 400 SER A C 1
ATOM 3128 O O . SER A 1 400 ? 25.031 7.891 -12.195 1 94.62 400 SER A O 1
ATOM 3130 N N . ARG A 1 401 ? 24.703 8.766 -14.219 1 95.88 401 ARG A N 1
ATOM 3131 C CA . ARG A 1 401 ? 23.266 8.836 -13.984 1 95.88 401 ARG A CA 1
ATOM 3132 C C . ARG A 1 401 ? 22.484 8.461 -15.242 1 95.88 401 ARG A C 1
ATOM 3134 O O . ARG A 1 401 ? 22.938 8.711 -16.359 1 95.88 401 ARG A O 1
ATOM 3141 N N . SER A 1 402 ? 21.391 7.848 -15.062 1 98 402 SER A N 1
ATOM 3142 C CA . SER A 1 402 ? 20.391 7.621 -16.094 1 98 402 SER A CA 1
ATOM 3143 C C . SER A 1 402 ? 19.156 8.484 -15.852 1 98 402 SER A C 1
ATOM 3145 O O . SER A 1 402 ? 18.938 8.961 -14.742 1 98 402 SER A O 1
ATOM 3147 N N . LEU A 1 403 ? 18.406 8.75 -16.922 1 98.19 403 LEU A N 1
ATOM 3148 C CA . LEU A 1 403 ? 17.25 9.625 -16.828 1 98.19 403 LEU A CA 1
ATOM 3149 C C . LEU A 1 403 ? 16.078 9.086 -17.656 1 98.19 403 LEU A C 1
ATOM 3151 O O . LEU A 1 403 ? 16.266 8.68 -18.797 1 98.19 403 LEU A O 1
ATOM 3155 N N . SER A 1 404 ? 14.961 8.969 -17 1 98.5 404 SER A N 1
ATOM 3156 C CA . SER A 1 404 ? 13.703 8.68 -17.688 1 98.5 404 SER A CA 1
ATOM 3157 C C . SER A 1 404 ? 12.68 9.789 -17.453 1 98.5 404 SER A C 1
ATOM 3159 O O . SER A 1 404 ? 12.375 10.133 -16.312 1 98.5 404 SER A O 1
ATOM 3161 N N . VAL A 1 405 ? 12.172 10.367 -18.516 1 98.12 405 VAL A N 1
ATOM 3162 C CA . VAL A 1 405 ? 11.148 11.406 -18.469 1 98.12 405 VAL A CA 1
ATOM 3163 C C . VAL A 1 405 ? 9.914 10.953 -19.234 1 98.12 405 VAL A C 1
ATOM 3165 O O . VAL A 1 405 ? 10.016 10.477 -20.375 1 98.12 405 VAL A O 1
ATOM 3168 N N . LEU A 1 406 ? 8.805 11 -18.562 1 97.81 406 LEU A N 1
ATOM 3169 C CA . LEU A 1 406 ? 7.512 10.617 -19.125 1 97.81 406 LEU A CA 1
ATOM 3170 C C . LEU A 1 406 ? 6.488 11.734 -18.953 1 97.81 406 LEU A C 1
ATOM 3172 O O . LEU A 1 406 ? 6.223 12.164 -17.828 1 97.81 406 LEU A O 1
ATOM 3176 N N . GLY A 1 407 ? 5.902 12.227 -20 1 95.38 407 GLY A N 1
ATOM 3177 C CA . GLY A 1 407 ? 4.918 13.281 -19.859 1 95.38 407 GLY A CA 1
ATOM 3178 C C . GLY A 1 407 ? 4.441 13.844 -21.188 1 95.38 407 GLY A C 1
ATOM 3179 O O . GLY A 1 407 ? 4.688 13.25 -22.234 1 95.38 407 GLY A O 1
ATOM 3180 N N . PRO A 1 408 ? 3.609 14.914 -21.141 1 91.06 408 PRO A N 1
ATOM 3181 C CA . PRO A 1 408 ? 3.041 15.477 -22.375 1 91.06 408 PRO A CA 1
ATOM 3182 C C . PRO A 1 408 ? 4.094 16.109 -23.266 1 91.06 408 PRO A C 1
ATOM 3184 O O . PRO A 1 408 ? 5.18 16.469 -22.812 1 91.06 408 PRO A O 1
ATOM 3187 N N . GLU A 1 409 ? 4.047 15.977 -24.828 1 65.5 409 GLU A N 1
ATOM 3188 C CA . GLU A 1 409 ? 4.969 16.406 -25.891 1 65.5 409 GLU A CA 1
ATOM 3189 C C . GLU A 1 409 ? 5.426 17.844 -25.672 1 65.5 409 GLU A C 1
ATOM 3191 O O . GLU A 1 409 ? 6.457 18.25 -26.203 1 65.5 409 GLU A O 1
ATOM 3196 N N . LYS A 1 410 ? 4.77 18.828 -25.156 1 56.22 410 LYS A N 1
ATOM 3197 C CA . LYS A 1 410 ? 5.094 20.125 -25.719 1 56.22 410 LYS A CA 1
ATOM 3198 C C . LYS A 1 410 ? 6.602 20.375 -25.719 1 56.22 410 LYS A C 1
ATOM 3200 O O . LYS A 1 410 ? 7.184 20.734 -26.734 1 56.22 410 LYS A O 1
ATOM 3205 N N . GLU A 1 411 ? 7.234 21.125 -24.688 1 42.91 411 GLU A N 1
ATOM 3206 C CA . GLU A 1 411 ? 8.531 21.781 -24.781 1 42.91 411 GLU A CA 1
ATOM 3207 C C . GLU A 1 411 ? 9.664 20.844 -24.375 1 42.91 411 GLU A C 1
ATOM 3209 O O . GLU A 1 411 ? 9.508 20.047 -23.438 1 42.91 411 GLU A O 1
ATOM 3214 N N . MET B 1 1 ? -11.547 -4.82 22.016 1 65.81 1 MET B N 1
ATOM 3215 C CA . MET B 1 1 ? -10.492 -4.844 23.016 1 65.81 1 MET B CA 1
ATOM 3216 C C . MET B 1 1 ? -10.758 -3.818 24.109 1 65.81 1 MET B C 1
ATOM 3218 O O . MET B 1 1 ? -11.328 -2.758 23.859 1 65.81 1 MET B O 1
ATOM 3222 N N . PRO B 1 2 ? -10.562 -4.277 25.234 1 77.12 2 PRO B N 1
ATOM 3223 C CA . PRO B 1 2 ? -10.844 -3.332 26.312 1 77.12 2 PRO B CA 1
ATOM 3224 C C . PRO B 1 2 ? -9.945 -2.1 26.281 1 77.12 2 PRO B C 1
ATOM 3226 O O . PRO B 1 2 ? -8.742 -2.219 26.016 1 77.12 2 PRO B O 1
ATOM 3229 N N . TYR B 1 3 ? -10.594 -0.932 26.047 1 90.25 3 TYR B N 1
ATOM 3230 C CA . TYR B 1 3 ? -9.852 0.316 26.172 1 90.25 3 TYR B CA 1
ATOM 3231 C C . TYR B 1 3 ? -10.133 0.987 27.516 1 90.25 3 TYR B C 1
ATOM 3233 O O . TYR B 1 3 ? -11.07 0.611 28.219 1 90.25 3 TYR B O 1
ATOM 3241 N N . ILE B 1 4 ? -9.234 1.846 27.953 1 95.38 4 ILE B N 1
ATOM 3242 C CA . ILE B 1 4 ? -9.414 2.697 29.125 1 95.38 4 ILE B CA 1
ATOM 3243 C C . ILE B 1 4 ? -9.695 4.133 28.672 1 95.38 4 ILE B C 1
ATOM 3245 O O . ILE B 1 4 ? -8.938 4.699 27.875 1 95.38 4 ILE B O 1
ATOM 3249 N N . LYS B 1 5 ? -10.789 4.656 29.188 1 96 5 LYS B N 1
ATOM 3250 C CA . LYS B 1 5 ? -11.133 6.035 28.859 1 96 5 LYS B CA 1
ATOM 3251 C C . LYS B 1 5 ? -10.578 7.008 29.891 1 96 5 LYS B C 1
ATOM 3253 O O . LYS B 1 5 ? -10.703 6.777 31.094 1 96 5 LYS B O 1
ATOM 3258 N N . HIS B 1 6 ? -9.922 7.996 29.406 1 96.38 6 HIS B N 1
ATOM 3259 C CA . HIS B 1 6 ? -9.422 9.102 30.203 1 96.38 6 HIS B CA 1
ATOM 3260 C C . HIS B 1 6 ? -9.953 10.438 29.703 1 96.38 6 HIS B C 1
ATOM 3262 O O . HIS B 1 6 ? -10.484 10.516 28.594 1 96.38 6 HIS B O 1
ATOM 3268 N N . THR B 1 7 ? -9.898 11.406 30.547 1 95.31 7 THR B N 1
ATOM 3269 C CA . THR B 1 7 ? -10.242 12.773 30.172 1 95.31 7 THR B CA 1
ATOM 3270 C C . THR B 1 7 ? -9.195 13.758 30.688 1 95.31 7 THR B C 1
ATOM 3272 O O . THR B 1 7 ? -8.82 13.719 31.859 1 95.31 7 THR B O 1
ATOM 3275 N N . LEU B 1 8 ? -8.734 14.477 29.797 1 95.81 8 LEU B N 1
ATOM 3276 C CA . LEU B 1 8 ? -7.77 15.492 30.203 1 95.81 8 LEU B CA 1
ATOM 3277 C C . LEU B 1 8 ? -8.469 16.641 30.938 1 95.81 8 LEU B C 1
ATOM 3279 O O . LEU B 1 8 ? -9.695 16.688 31 1 95.81 8 LEU B O 1
ATOM 3283 N N . SER B 1 9 ? -7.684 17.562 31.484 1 93.69 9 SER B N 1
ATOM 3284 C CA . SER B 1 9 ? -8.203 18.672 32.281 1 93.69 9 SER B CA 1
ATOM 3285 C C . SER B 1 9 ? -9.102 19.594 31.453 1 93.69 9 SER B C 1
ATOM 3287 O O . SER B 1 9 ? -10.039 20.188 31.969 1 93.69 9 SER B O 1
ATOM 3289 N N . ASN B 1 10 ? -8.859 19.641 30.203 1 92.12 10 ASN B N 1
ATOM 3290 C CA . ASN B 1 10 ? -9.633 20.531 29.328 1 92.12 10 ASN B CA 1
ATOM 3291 C C . ASN B 1 10 ? -10.812 19.797 28.703 1 92.12 10 ASN B C 1
ATOM 3293 O O . ASN B 1 10 ? -11.461 20.328 27.797 1 92.12 10 ASN B O 1
ATOM 3297 N N . GLY B 1 11 ? -10.961 18.578 29.047 1 92.19 11 GLY B N 1
ATOM 3298 C CA . GLY B 1 11 ? -12.125 17.844 28.578 1 92.19 11 GLY B CA 1
ATOM 3299 C C . GLY B 1 11 ? -11.828 16.938 27.406 1 92.19 11 GLY B C 1
ATOM 3300 O O . GLY B 1 11 ? -12.688 16.172 26.969 1 92.19 11 GLY B O 1
ATOM 3301 N N . LEU B 1 12 ? -10.656 16.969 26.859 1 95.56 12 LEU B N 1
ATOM 3302 C CA . LEU B 1 12 ? -10.289 16.109 25.734 1 95.56 12 LEU B CA 1
ATOM 3303 C C . LEU B 1 12 ? -10.258 14.648 26.156 1 95.56 12 LEU B C 1
ATOM 3305 O O . LEU B 1 12 ? -9.586 14.289 27.125 1 95.56 12 LEU B O 1
ATOM 3309 N N . ALA B 1 13 ? -11.016 13.883 25.438 1 95.88 13 ALA B N 1
ATOM 3310 C CA . ALA B 1 13 ? -11.086 12.453 25.75 1 95.88 13 ALA B CA 1
ATOM 3311 C C . ALA B 1 13 ? -9.867 11.719 25.203 1 95.88 13 ALA B C 1
ATOM 3313 O O . ALA B 1 13 ? -9.406 12.008 24.094 1 95.88 13 ALA B O 1
ATOM 3314 N N . VAL B 1 14 ? -9.328 10.789 25.969 1 97.75 14 VAL B N 1
ATOM 3315 C CA . VAL B 1 14 ? -8.242 9.914 25.547 1 97.75 14 VAL B CA 1
ATOM 3316 C C . VAL B 1 14 ? -8.625 8.453 25.812 1 97.75 14 VAL B C 1
ATOM 3318 O O . VAL B 1 14 ? -9.039 8.102 26.922 1 97.75 14 VAL B O 1
ATOM 3321 N N . TYR B 1 15 ? -8.516 7.68 24.734 1 97.81 15 TYR B N 1
ATOM 3322 C CA . TYR B 1 15 ? -8.789 6.25 24.844 1 97.81 15 TYR B CA 1
ATOM 3323 C C . TYR B 1 15 ? -7.508 5.438 24.688 1 97.81 15 TYR B C 1
ATOM 3325 O O . TYR B 1 15 ? -6.793 5.574 23.703 1 97.81 15 TYR B O 1
ATOM 3333 N N . SER B 1 16 ? -7.172 4.59 25.641 1 97.19 16 SER B N 1
ATOM 3334 C CA . SER B 1 16 ? -5.902 3.871 25.625 1 97.19 16 SER B CA 1
ATOM 3335 C C . SER B 1 16 ? -6.125 2.361 25.641 1 97.19 16 SER B C 1
ATOM 3337 O O . SER B 1 16 ? -7.051 1.871 26.281 1 97.19 16 SER B O 1
ATOM 3339 N N . ASP B 1 17 ? -5.375 1.679 24.859 1 96.06 17 ASP B N 1
ATOM 3340 C CA . ASP B 1 17 ? -5.297 0.225 24.75 1 96.06 17 ASP B CA 1
ATOM 3341 C C . ASP B 1 17 ? -3.867 -0.264 24.984 1 96.06 17 ASP B C 1
ATOM 3343 O O . ASP B 1 17 ? -3.127 -0.502 24.031 1 96.06 17 ASP B O 1
ATOM 3347 N N . PRO B 1 18 ? -3.492 -0.469 26.312 1 95.88 18 PRO B N 1
ATOM 3348 C CA . PRO B 1 18 ? -2.119 -0.886 26.609 1 95.88 18 PRO B CA 1
ATOM 3349 C C . PRO B 1 18 ? -1.834 -2.324 26.172 1 95.88 18 PRO B C 1
ATOM 3351 O O . PRO B 1 18 ? -2.637 -3.223 26.438 1 95.88 18 PRO B O 1
ATOM 3354 N N . VAL B 1 19 ? -0.794 -2.471 25.469 1 93.94 19 VAL B N 1
ATOM 3355 C CA . VAL B 1 19 ? -0.272 -3.771 25.062 1 93.94 19 VAL B CA 1
ATOM 3356 C C . VAL B 1 19 ? 1.17 -3.922 25.547 1 93.94 19 VAL B C 1
ATOM 3358 O O . VAL B 1 19 ? 2.109 -3.566 24.844 1 93.94 19 VAL B O 1
ATOM 3361 N N . THR B 1 20 ? 1.413 -4.621 26.609 1 91.19 20 THR B N 1
ATOM 3362 C CA . THR B 1 20 ? 2.689 -4.633 27.328 1 91.19 20 THR B CA 1
ATOM 3363 C C . THR B 1 20 ? 3.723 -5.453 26.547 1 91.19 20 THR B C 1
ATOM 3365 O O . THR B 1 20 ? 4.93 -5.262 26.734 1 91.19 20 THR B O 1
ATOM 3368 N N . SER B 1 21 ? 3.303 -6.332 25.719 1 88.56 21 SER B N 1
ATOM 3369 C CA . SER B 1 21 ? 4.223 -7.199 25 1 88.56 21 SER B CA 1
ATOM 3370 C C . SER B 1 21 ? 4.812 -6.488 23.781 1 88.56 21 SER B C 1
ATOM 3372 O O . SER B 1 21 ? 5.777 -6.969 23.188 1 88.56 21 SER B O 1
ATOM 3374 N N . SER B 1 22 ? 4.234 -5.34 23.469 1 92.12 22 SER B N 1
ATOM 3375 C CA . SER B 1 22 ? 4.688 -4.621 22.281 1 92.12 22 SER B CA 1
ATOM 3376 C C . SER B 1 22 ? 5.934 -3.797 22.578 1 92.12 22 SER B C 1
ATOM 3378 O O . SER B 1 22 ? 6.211 -3.479 23.734 1 92.12 22 SER B O 1
ATOM 3380 N N . ARG B 1 23 ? 6.703 -3.484 21.531 1 91.75 23 ARG B N 1
ATOM 3381 C CA . ARG B 1 23 ? 7.844 -2.584 21.641 1 91.75 23 ARG B CA 1
ATOM 3382 C C . ARG B 1 23 ? 7.523 -1.214 21.062 1 91.75 23 ARG B C 1
ATOM 3384 O O . ARG B 1 23 ? 8.391 -0.337 21 1 91.75 23 ARG B O 1
ATOM 3391 N N . SER B 1 24 ? 6.289 -1.092 20.578 1 96.25 24 SER B N 1
ATOM 3392 C CA . SER B 1 24 ? 5.898 0.146 19.922 1 96.25 24 SER B CA 1
ATOM 3393 C C . SER B 1 24 ? 4.559 0.654 20.438 1 96.25 24 SER B C 1
ATOM 3395 O O . SER B 1 24 ? 3.904 -0.017 21.25 1 96.25 24 SER B O 1
ATOM 3397 N N . ALA B 1 25 ? 4.258 1.828 20.062 1 97.38 25 ALA B N 1
ATOM 3398 C CA . ALA B 1 25 ? 2.967 2.451 20.344 1 97.38 25 ALA B CA 1
ATOM 3399 C C . ALA B 1 25 ? 2.473 3.27 19.156 1 97.38 25 ALA B C 1
ATOM 3401 O O . ALA B 1 25 ? 3.271 3.734 18.344 1 97.38 25 ALA B O 1
ATOM 3402 N N . ALA B 1 26 ? 1.205 3.281 19.047 1 98.06 26 ALA B N 1
ATOM 3403 C CA . ALA B 1 26 ? 0.542 4.109 18.047 1 98.06 26 ALA B CA 1
ATOM 3404 C C . ALA B 1 26 ? -0.419 5.098 18.703 1 98.06 26 ALA B C 1
ATOM 3406 O O . ALA B 1 26 ? -1.173 4.734 19.609 1 98.06 26 ALA B O 1
ATOM 3407 N N . ILE B 1 27 ? -0.333 6.305 18.281 1 98.56 27 ILE B N 1
ATOM 3408 C CA . ILE B 1 27 ? -1.202 7.355 18.797 1 98.56 27 ILE B CA 1
ATOM 3409 C C . ILE B 1 27 ? -1.892 8.07 17.641 1 98.56 27 ILE B C 1
ATOM 3411 O O . ILE B 1 27 ? -1.274 8.328 16.609 1 98.56 27 ILE B O 1
ATOM 3415 N N . GLY B 1 28 ? -3.182 8.258 17.797 1 98.62 28 GLY B N 1
ATOM 3416 C CA . GLY B 1 28 ? -3.967 8.977 16.812 1 98.62 28 GLY B CA 1
ATOM 3417 C C . GLY B 1 28 ? -4.824 10.078 17.406 1 98.62 28 GLY B C 1
ATOM 3418 O O . GLY B 1 28 ? -5.438 9.883 18.469 1 98.62 28 GLY B O 1
ATOM 3419 N N . VAL B 1 29 ? -4.734 11.234 16.844 1 98.69 29 VAL B N 1
ATOM 3420 C CA . VAL B 1 29 ? -5.648 12.32 17.156 1 98.69 29 VAL B CA 1
ATOM 3421 C C . VAL B 1 29 ? -6.719 12.43 16.062 1 98.69 29 VAL B C 1
ATOM 3423 O O . VAL B 1 29 ? -6.414 12.727 14.914 1 98.69 29 VAL B O 1
ATOM 3426 N N . TRP B 1 30 ? -7.918 12.242 16.531 1 97.94 30 TRP B N 1
ATOM 3427 C CA . TRP B 1 30 ? -9.047 12.188 15.609 1 97.94 30 TRP B CA 1
ATOM 3428 C C . TRP B 1 30 ? -9.859 13.477 15.664 1 97.94 30 TRP B C 1
ATOM 3430 O O . TRP B 1 30 ? -10.164 13.984 16.75 1 97.94 30 TRP B O 1
ATOM 3440 N N . VAL B 1 31 ? -10.141 13.992 14.508 1 96.88 31 VAL B N 1
ATOM 3441 C CA . VAL B 1 31 ? -10.953 15.195 14.367 1 96.88 31 VAL B CA 1
ATOM 3442 C C . VAL B 1 31 ? -12.211 14.875 13.57 1 96.88 31 VAL B C 1
ATOM 3444 O O . VAL B 1 31 ? -12.133 14.359 12.445 1 96.88 31 VAL B O 1
ATOM 3447 N N . ARG B 1 32 ? -13.367 15.156 14.133 1 93.62 32 ARG B N 1
ATOM 3448 C CA . ARG B 1 32 ? -14.641 14.977 13.438 1 93.62 32 ARG B CA 1
ATOM 3449 C C . ARG B 1 32 ? -14.836 16.062 12.375 1 93.62 32 ARG B C 1
ATOM 3451 O O . ARG B 1 32 ? -15.789 16.828 12.445 1 93.62 32 ARG B O 1
ATOM 3458 N N . ALA B 1 33 ? -13.992 16.094 11.5 1 93.38 33 ALA B N 1
ATOM 3459 C CA . ALA B 1 33 ? -13.992 17 10.352 1 93.38 33 ALA B CA 1
ATOM 3460 C C . ALA B 1 33 ? -13.578 16.266 9.078 1 93.38 33 ALA B C 1
ATOM 3462 O O . ALA B 1 33 ? -12.5 15.672 9.016 1 93.38 33 ALA B O 1
ATOM 3463 N N . GLY B 1 34 ? -14.461 16.234 8.109 1 94.94 34 GLY B N 1
ATOM 3464 C CA . GLY B 1 34 ? -14.234 15.625 6.809 1 94.94 34 GLY B CA 1
ATOM 3465 C C . GLY B 1 34 ? -14.797 16.438 5.66 1 94.94 34 GLY B C 1
ATOM 3466 O O . GLY B 1 34 ? -15.5 17.438 5.883 1 94.94 34 GLY B O 1
ATOM 3467 N N . SER B 1 35 ? -14.516 16.047 4.488 1 95.38 35 SER B N 1
ATOM 3468 C CA . SER B 1 35 ? -14.875 16.812 3.303 1 95.38 35 SER B CA 1
ATOM 3469 C C . SER B 1 35 ? -16.391 16.953 3.164 1 95.38 35 SER B C 1
ATOM 3471 O O . SER B 1 35 ? -16.875 17.938 2.598 1 95.38 35 SER B O 1
ATOM 3473 N N . ARG B 1 36 ? -17.094 16 3.709 1 92.38 36 ARG B N 1
ATOM 3474 C CA . ARG B 1 36 ? -18.547 16.047 3.555 1 92.38 36 ARG B CA 1
ATOM 3475 C C . ARG B 1 36 ? -19.141 17.219 4.309 1 92.38 36 ARG B C 1
ATOM 3477 O O . ARG B 1 36 ? -20.25 17.656 4.004 1 92.38 36 ARG B O 1
ATOM 3484 N N . TYR B 1 37 ? -18.453 17.75 5.285 1 92.06 37 TYR B N 1
ATOM 3485 C CA . TYR B 1 37 ? -19 18.797 6.145 1 92.06 37 TYR B CA 1
ATOM 3486 C C . TYR B 1 37 ? -18.609 20.172 5.641 1 92.06 37 TYR B C 1
ATOM 3488 O O . TYR B 1 37 ? -19 21.188 6.219 1 92.06 37 TYR B O 1
ATOM 3496 N N . GLU B 1 38 ? -17.891 20.219 4.621 1 95.19 38 GLU B N 1
ATOM 3497 C CA . GLU B 1 38 ? -17.469 21.484 4.02 1 95.19 38 GLU B CA 1
ATOM 3498 C C . GLU B 1 38 ? -18.625 22.156 3.287 1 95.19 38 GLU B C 1
ATOM 3500 O O . GLU B 1 38 ? -19.484 21.469 2.705 1 95.19 38 GLU B O 1
ATOM 3505 N N . SER B 1 39 ? -18.641 23.516 3.334 1 93.56 39 SER B N 1
ATOM 3506 C CA . SER B 1 39 ? -19.469 24.234 2.373 1 93.56 39 SER B CA 1
ATOM 3507 C C . SER B 1 39 ? -18.891 24.156 0.966 1 93.56 39 SER B C 1
ATOM 3509 O O . SER B 1 39 ? -17.734 23.781 0.792 1 93.56 39 SER B O 1
ATOM 3511 N N . PRO B 1 40 ? -19.688 24.438 -0.013 1 92.38 40 PRO B N 1
ATOM 3512 C CA . PRO B 1 40 ? -19.156 24.391 -1.377 1 92.38 40 PRO B CA 1
ATOM 3513 C C . PRO B 1 40 ? -17.938 25.297 -1.556 1 92.38 40 PRO B C 1
ATOM 3515 O O . PRO B 1 40 ? -16.984 24.938 -2.266 1 92.38 40 PRO B O 1
ATOM 3518 N N . LYS B 1 41 ? -17.938 26.406 -0.842 1 94.12 41 LYS B N 1
ATOM 3519 C CA . LYS B 1 41 ? -16.812 27.344 -0.933 1 94.12 41 LYS B CA 1
ATOM 3520 C C . LYS B 1 41 ? -15.578 26.797 -0.236 1 94.12 41 LYS B C 1
ATOM 3522 O O . LYS B 1 41 ? -14.461 27.234 -0.518 1 94.12 41 LYS B O 1
ATOM 3527 N N . GLU B 1 42 ? -15.812 25.844 0.633 1 96.25 42 GLU B N 1
ATOM 3528 C CA . GLU B 1 42 ? -14.719 25.297 1.436 1 96.25 42 GLU B CA 1
ATOM 3529 C C . GLU B 1 42 ? -14.227 23.969 0.865 1 96.25 42 GLU B C 1
ATOM 3531 O O . GLU B 1 42 ? -13.5 23.234 1.533 1 96.25 42 GLU B O 1
ATOM 3536 N N . ALA B 1 43 ? -14.586 23.703 -0.38 1 96.62 43 ALA B N 1
ATOM 3537 C CA . ALA B 1 43 ? -14.242 22.422 -0.977 1 96.62 43 ALA B CA 1
ATOM 3538 C C . ALA B 1 43 ? -12.734 22.172 -0.95 1 96.62 43 ALA B C 1
ATOM 3540 O O . ALA B 1 43 ? -11.977 22.922 -1.577 1 96.62 43 ALA B O 1
ATOM 3541 N N . GLY B 1 44 ? -12.328 21.188 -0.213 1 97.94 44 GLY B N 1
ATOM 3542 C CA . GLY B 1 44 ? -10.914 20.828 -0.118 1 97.94 44 GLY B CA 1
ATOM 3543 C C . GLY B 1 44 ? -10.234 21.406 1.107 1 97.94 44 GLY B C 1
ATOM 3544 O O . GLY B 1 44 ? -9.062 21.141 1.354 1 97.94 44 GLY B O 1
ATOM 3545 N N . MET B 1 45 ? -10.969 22.125 1.92 1 98.12 45 MET B N 1
ATOM 3546 C CA . MET B 1 45 ? -10.391 22.859 3.045 1 98.12 45 MET B CA 1
ATOM 3547 C C . MET B 1 45 ? -9.883 21.891 4.117 1 98.12 45 MET B C 1
ATOM 3549 O O . MET B 1 45 ? -8.82 22.109 4.699 1 98.12 45 MET B O 1
ATOM 3553 N N . THR B 1 46 ? -10.633 20.828 4.406 1 98.06 46 THR B N 1
ATOM 3554 C CA . THR B 1 46 ? -10.227 19.891 5.438 1 98.06 46 THR B CA 1
ATOM 3555 C C . THR B 1 46 ? -8.867 19.281 5.109 1 98.06 46 THR B C 1
ATOM 3557 O O . THR B 1 46 ? -7.977 19.234 5.961 1 98.06 46 THR B O 1
ATOM 3560 N N . HIS B 1 47 ? -8.773 18.812 3.887 1 98.56 47 HIS B N 1
ATOM 3561 C CA . HIS B 1 47 ? -7.516 18.219 3.438 1 98.56 47 HIS B CA 1
ATOM 3562 C C . HIS B 1 47 ? -6.402 19.266 3.406 1 98.56 47 HIS B C 1
ATOM 3564 O O . HIS B 1 47 ? -5.262 18.969 3.773 1 98.56 47 HIS B O 1
ATOM 3570 N N . PHE B 1 48 ? -6.73 20.469 2.945 1 98.44 48 PHE B N 1
ATOM 3571 C CA . PHE B 1 48 ? -5.75 21.547 2.893 1 98.44 48 PHE B CA 1
ATOM 3572 C C . PHE B 1 48 ? -5.234 21.875 4.289 1 98.44 48 PHE B C 1
ATOM 3574 O O . PHE B 1 48 ? -4.031 22.078 4.48 1 98.44 48 PHE B O 1
ATOM 3581 N N . LEU B 1 49 ? -6.113 21.922 5.18 1 97.75 49 LEU B N 1
ATOM 3582 C CA . LEU B 1 49 ? -5.762 22.172 6.574 1 97.75 49 LEU B CA 1
ATOM 3583 C C . LEU B 1 49 ? -4.859 21.062 7.113 1 97.75 49 LEU B C 1
ATOM 3585 O O . LEU B 1 49 ? -3.943 21.328 7.895 1 97.75 49 LEU B O 1
ATOM 3589 N N . GLU B 1 50 ? -5.148 19.828 6.789 1 97.75 50 GLU B N 1
ATOM 3590 C CA . GLU B 1 50 ? -4.289 18.719 7.164 1 97.75 50 GLU B CA 1
ATOM 3591 C C . GLU B 1 50 ? -2.838 18.984 6.781 1 97.75 50 GLU B C 1
ATOM 3593 O O . GLU B 1 50 ? -1.931 18.781 7.594 1 97.75 50 GLU B O 1
ATOM 3598 N N . HIS B 1 51 ? -2.617 19.469 5.559 1 97.38 51 HIS B N 1
ATOM 3599 C CA . HIS B 1 51 ? -1.282 19.859 5.109 1 97.38 51 HIS B CA 1
ATOM 3600 C C . HIS B 1 51 ? -0.726 21 5.945 1 97.38 51 HIS B C 1
ATOM 3602 O O . HIS B 1 51 ? 0.427 20.953 6.379 1 97.38 51 HIS B O 1
ATOM 3608 N N . MET B 1 52 ? -1.528 22.016 6.172 1 97.88 52 MET B N 1
ATOM 3609 C CA . MET B 1 52 ? -1.099 23.281 6.777 1 97.88 52 MET B CA 1
ATOM 3610 C C . MET B 1 52 ? -0.719 23.078 8.242 1 97.88 52 MET B C 1
ATOM 3612 O O . MET B 1 52 ? 0.125 23.797 8.773 1 97.88 52 MET B O 1
ATOM 3616 N N . CYS B 1 53 ? -1.264 22.062 8.859 1 97.62 53 CYS B N 1
ATOM 3617 C CA . CYS B 1 53 ? -0.953 21.797 10.258 1 97.62 53 CYS B CA 1
ATOM 3618 C C . CYS B 1 53 ? 0.519 21.438 10.43 1 97.62 53 CYS B C 1
ATOM 3620 O O . CYS B 1 53 ? 1.073 21.594 11.523 1 97.62 53 CYS B O 1
ATOM 3622 N N . PHE B 1 54 ? 1.152 21.031 9.406 1 97.38 54 PHE B N 1
ATOM 3623 C CA . PHE B 1 54 ? 2.545 20.594 9.492 1 97.38 54 PHE B CA 1
ATOM 3624 C C . PHE B 1 54 ? 3.482 21.719 9.078 1 97.38 54 PHE B C 1
ATOM 3626 O O . PHE B 1 54 ? 4.691 21.516 8.953 1 97.38 54 PHE B O 1
ATOM 3633 N N . LYS B 1 55 ? 2.949 22.922 8.883 1 97.19 55 LYS B N 1
ATOM 3634 C CA . LYS B 1 55 ? 3.758 23.953 8.242 1 97.19 55 LYS B CA 1
ATOM 3635 C C . LYS B 1 55 ? 4.277 24.969 9.266 1 97.19 55 LYS B C 1
ATOM 3637 O O . LYS B 1 55 ? 4.996 25.891 8.914 1 97.19 55 LYS B O 1
ATOM 3642 N N . GLY B 1 56 ? 3.875 24.797 10.516 1 96.75 56 GLY B N 1
ATOM 3643 C CA . GLY B 1 56 ? 4.555 25.656 11.484 1 96.75 56 GLY B CA 1
ATOM 3644 C C . GLY B 1 56 ? 3.68 26.031 12.664 1 96.75 56 GLY B C 1
ATOM 3645 O O . GLY B 1 56 ? 2.463 26.156 12.523 1 96.75 56 GLY B O 1
ATOM 3646 N N . THR B 1 57 ? 4.324 26.156 13.758 1 97.12 57 THR B N 1
ATOM 3647 C CA . THR B 1 57 ? 3.795 26.688 15.008 1 97.12 57 THR B CA 1
ATOM 3648 C C . THR B 1 57 ? 4.676 27.828 15.523 1 97.12 57 THR B C 1
ATOM 3650 O O . THR B 1 57 ? 5.715 28.141 14.938 1 97.12 57 THR B O 1
ATOM 3653 N N . PRO B 1 58 ? 4.223 28.547 16.578 1 96.12 58 PRO B N 1
ATOM 3654 C CA . PRO B 1 58 ? 5.102 29.578 17.109 1 96.12 58 PRO B CA 1
ATOM 3655 C C . PRO B 1 58 ? 6.457 29.047 17.562 1 96.12 58 PRO B C 1
ATOM 3657 O O . PRO B 1 58 ? 7.461 29.75 17.516 1 96.12 58 PRO B O 1
ATOM 3660 N N . SER B 1 59 ? 6.535 27.75 17.891 1 95.25 59 SER B N 1
ATOM 3661 C CA . SER B 1 59 ? 7.742 27.172 18.469 1 95.25 59 SER B CA 1
ATOM 3662 C C . SER B 1 59 ? 8.531 26.391 17.422 1 95.25 59 SER B C 1
ATOM 3664 O O . SER B 1 59 ? 9.703 26.062 17.641 1 95.25 59 SER B O 1
ATOM 3666 N N . ARG B 1 60 ? 7.91 26.062 16.297 1 96.44 60 ARG B N 1
ATOM 3667 C CA . ARG B 1 60 ? 8.539 25.219 15.281 1 96.44 60 ARG B CA 1
ATOM 3668 C C . ARG B 1 60 ? 8.164 25.688 13.883 1 96.44 60 ARG B C 1
ATOM 3670 O O . ARG B 1 60 ? 6.984 25.922 13.594 1 96.44 60 ARG B O 1
ATOM 3677 N N . ASN B 1 61 ? 9.164 25.859 13.039 1 96.19 61 ASN B N 1
ATOM 3678 C CA . ASN B 1 61 ? 8.844 26.031 11.625 1 96.19 61 ASN B CA 1
ATOM 3679 C C . ASN B 1 61 ? 8.688 24.703 10.906 1 96.19 61 ASN B C 1
ATOM 3681 O O . ASN B 1 61 ? 8.844 23.641 11.523 1 96.19 61 ASN B O 1
ATOM 3685 N N . ALA B 1 62 ? 8.375 24.719 9.656 1 96 62 ALA B N 1
ATOM 3686 C CA . ALA B 1 62 ? 8.078 23.516 8.883 1 96 62 ALA B CA 1
ATOM 3687 C C . ALA B 1 62 ? 9.273 22.562 8.875 1 96 62 ALA B C 1
ATOM 3689 O O . ALA B 1 62 ? 9.109 21.359 9.047 1 96 62 ALA B O 1
ATOM 3690 N N . GLN B 1 63 ? 10.43 23.078 8.734 1 95.81 63 GLN B N 1
ATOM 3691 C CA . GLN B 1 63 ? 11.641 22.266 8.703 1 95.81 63 GLN B CA 1
ATOM 3692 C C . GLN B 1 63 ? 11.891 21.609 10.055 1 95.81 63 GLN B C 1
ATOM 3694 O O . GLN B 1 63 ? 12.273 20.438 10.117 1 95.81 63 GLN B O 1
ATOM 3699 N N . GLU B 1 64 ? 11.711 22.344 11.07 1 96.81 64 GLU B N 1
ATOM 3700 C CA . GLU B 1 64 ? 11.898 21.797 12.406 1 96.81 64 GLU B CA 1
ATOM 3701 C C . GLU B 1 64 ? 10.906 20.688 12.703 1 96.81 64 GLU B C 1
ATOM 3703 O O . GLU B 1 64 ? 11.25 19.688 13.336 1 96.81 64 GLU B O 1
ATOM 3708 N N . ILE B 1 65 ? 9.688 20.875 12.305 1 97.19 65 ILE B N 1
ATOM 3709 C CA . ILE B 1 65 ? 8.664 19.844 12.453 1 97.19 65 ILE B CA 1
ATOM 3710 C C . ILE B 1 65 ? 9.094 18.578 11.695 1 97.19 65 ILE B C 1
ATOM 3712 O O . ILE B 1 65 ? 9.07 17.484 12.258 1 97.19 65 ILE B O 1
ATOM 3716 N N . ALA B 1 66 ? 9.516 18.734 10.477 1 96.44 66 ALA B N 1
ATOM 3717 C CA . ALA B 1 66 ? 9.969 17.625 9.656 1 96.44 66 ALA B CA 1
ATOM 3718 C C . ALA B 1 66 ? 11.141 16.906 10.312 1 96.44 66 ALA B C 1
ATOM 3720 O O . ALA B 1 66 ? 11.172 15.672 10.359 1 96.44 66 ALA B O 1
ATOM 3721 N N . ASN B 1 67 ? 12.102 17.688 10.797 1 96.44 67 ASN B N 1
ATOM 3722 C CA . ASN B 1 67 ? 13.258 17.125 11.477 1 96.44 67 ASN B CA 1
ATOM 3723 C C . ASN B 1 67 ? 12.844 16.297 12.688 1 96.44 67 ASN B C 1
ATOM 3725 O O . ASN B 1 67 ? 13.375 15.211 12.906 1 96.44 67 ASN B O 1
ATOM 3729 N N . GLU B 1 68 ? 11.969 16.844 13.414 1 95.69 68 GLU B N 1
ATOM 3730 C CA . GLU B 1 68 ? 11.523 16.141 14.609 1 95.69 68 GLU B CA 1
ATOM 3731 C C . GLU B 1 68 ? 10.781 14.859 14.25 1 95.69 68 GLU B C 1
ATOM 3733 O O . GLU B 1 68 ? 11 13.812 14.875 1 95.69 68 GLU B O 1
ATOM 3738 N N . MET B 1 69 ? 9.914 14.906 13.336 1 95.56 69 MET B N 1
ATOM 3739 C CA . MET B 1 69 ? 9.18 13.734 12.883 1 95.56 69 MET B CA 1
ATOM 3740 C C . MET B 1 69 ? 10.133 12.625 12.445 1 95.56 69 MET B C 1
ATOM 3742 O O . MET B 1 69 ? 9.977 11.469 12.836 1 95.56 69 MET B O 1
ATOM 3746 N N . ASP B 1 70 ? 11.078 13 11.648 1 94.44 70 ASP B N 1
ATOM 3747 C CA . ASP B 1 70 ? 12.023 12.016 11.133 1 94.44 70 ASP B CA 1
ATOM 3748 C C . ASP B 1 70 ? 12.922 11.477 12.25 1 94.44 70 ASP B C 1
ATOM 3750 O O . ASP B 1 70 ? 13.289 10.305 12.25 1 94.44 70 ASP B O 1
ATOM 3754 N N . PHE B 1 71 ? 13.258 12.367 13.164 1 93.19 71 PHE B N 1
ATOM 3755 C CA . PHE B 1 71 ? 14.094 11.945 14.281 1 93.19 71 PHE B CA 1
ATOM 3756 C C . PHE B 1 71 ? 13.383 10.906 15.133 1 93.19 71 PHE B C 1
ATOM 3758 O O . PHE B 1 71 ? 14 9.938 15.586 1 93.19 71 PHE B O 1
ATOM 3765 N N . LEU B 1 72 ? 12.133 11.133 15.391 1 92.62 72 LEU B N 1
ATOM 3766 C CA . LEU B 1 72 ? 11.352 10.203 16.203 1 92.62 72 LEU B CA 1
ATOM 3767 C C . LEU B 1 72 ? 11.305 8.82 15.547 1 92.62 72 LEU B C 1
ATOM 3769 O O . LEU B 1 72 ? 11.148 7.812 16.234 1 92.62 72 LEU B O 1
ATOM 3773 N N . GLY B 1 73 ? 11.469 8.859 14.266 1 89.12 73 GLY B N 1
ATOM 3774 C CA . GLY B 1 73 ? 11.414 7.594 13.555 1 89.12 73 GLY B CA 1
ATOM 3775 C C . GLY B 1 73 ? 10.023 6.992 13.516 1 89.12 73 GLY B C 1
ATOM 3776 O O . GLY B 1 73 ? 9.07 7.586 14.023 1 89.12 73 GLY B O 1
ATOM 3777 N N . GLY B 1 74 ? 9.867 5.93 12.875 1 91 74 GLY B N 1
ATOM 3778 C CA . GLY B 1 74 ? 8.547 5.359 12.695 1 91 74 GLY B CA 1
ATOM 3779 C C . GLY B 1 74 ? 7.727 6.074 11.641 1 91 74 GLY B C 1
ATOM 3780 O O . GLY B 1 74 ? 8.281 6.605 10.672 1 91 74 GLY B O 1
ATOM 3781 N N . GLU B 1 75 ? 6.457 5.91 11.82 1 93.56 75 GLU B N 1
ATOM 3782 C CA . GLU B 1 75 ? 5.535 6.52 10.867 1 93.56 75 GLU B CA 1
ATOM 3783 C C . GLU B 1 75 ? 4.707 7.617 11.531 1 93.56 75 GLU B C 1
ATOM 3785 O O . GLU B 1 75 ? 4.086 7.395 12.57 1 93.56 75 GLU B O 1
ATOM 3790 N N . MET B 1 76 ? 4.789 8.773 11.039 1 94.69 76 MET B N 1
ATOM 3791 C CA . MET B 1 76 ? 3.924 9.883 11.43 1 94.69 76 MET B CA 1
ATOM 3792 C C . MET B 1 76 ? 3.266 10.516 10.211 1 94.69 76 MET B C 1
ATOM 3794 O O . MET B 1 76 ? 3.949 10.898 9.258 1 94.69 76 MET B O 1
ATOM 3798 N N . ASN B 1 77 ? 2.033 10.578 10.266 1 96.19 77 ASN B N 1
ATOM 3799 C CA . ASN B 1 77 ? 1.289 11.047 9.094 1 96.19 77 ASN B CA 1
ATOM 3800 C C . ASN B 1 77 ? -0.128 11.469 9.469 1 96.19 77 ASN B C 1
ATOM 3802 O O . ASN B 1 77 ? -0.434 11.656 10.648 1 96.19 77 ASN B O 1
ATOM 3806 N N . ALA B 1 78 ? -0.844 11.859 8.508 1 98 78 ALA B N 1
ATOM 3807 C CA . ALA B 1 78 ? -2.26 12.188 8.656 1 98 78 ALA B CA 1
ATOM 3808 C C . ALA B 1 78 ? -3.061 11.742 7.438 1 98 78 ALA B C 1
ATOM 3810 O O . ALA B 1 78 ? -2.488 11.461 6.383 1 98 78 ALA B O 1
ATOM 3811 N N . PHE B 1 79 ? -4.32 11.539 7.664 1 97.81 79 PHE B N 1
ATOM 3812 C CA . PHE B 1 79 ? -5.203 11.289 6.531 1 97.81 79 PHE B CA 1
ATOM 3813 C C . PHE B 1 79 ? -6.551 11.977 6.734 1 97.81 79 PHE B C 1
ATOM 3815 O O . PHE B 1 79 ? -6.984 12.18 7.871 1 97.81 79 PHE B O 1
ATOM 3822 N N . THR B 1 80 ? -7.145 12.375 5.613 1 98 80 THR B N 1
ATOM 3823 C CA . THR B 1 80 ? -8.453 13.008 5.562 1 98 80 THR B CA 1
ATOM 3824 C C . THR B 1 80 ? -9.445 12.156 4.773 1 98 80 THR B C 1
ATOM 3826 O O . THR B 1 80 ? -9.094 11.602 3.729 1 98 80 THR B O 1
ATOM 3829 N N . SER B 1 81 ? -10.555 11.898 5.324 1 96.81 81 SER B N 1
ATOM 3830 C CA . SER B 1 81 ? -11.648 11.227 4.629 1 96.81 81 SER B CA 1
ATOM 3831 C C . SER B 1 81 ? -12.891 12.109 4.574 1 96.81 81 SER B C 1
ATOM 3833 O O . SER B 1 81 ? -12.82 13.312 4.84 1 96.81 81 SER B O 1
ATOM 3835 N N . GLN B 1 82 ? -14.008 11.586 4.129 1 94.56 82 GLN B N 1
ATOM 3836 C CA . GLN B 1 82 ? -15.25 12.336 3.982 1 94.56 82 GLN B CA 1
ATOM 3837 C C . GLN B 1 82 ? -15.812 12.75 5.344 1 94.56 82 GLN B C 1
ATOM 3839 O O . GLN B 1 82 ? -16.484 13.781 5.461 1 94.56 82 GLN B O 1
ATOM 3844 N N . GLU B 1 83 ? -15.406 11.977 6.41 1 93.88 83 GLU B N 1
ATOM 3845 C CA . GLU B 1 83 ? -16.125 12.266 7.652 1 93.88 83 GLU B CA 1
ATOM 3846 C C . GLU B 1 83 ? -15.148 12.555 8.789 1 93.88 83 GLU B C 1
ATOM 3848 O O . GLU B 1 83 ? -15.57 12.93 9.891 1 93.88 83 GLU B O 1
ATOM 3853 N N . MET B 1 84 ? -13.828 12.391 8.477 1 95.38 84 MET B N 1
ATOM 3854 C CA . MET B 1 84 ? -12.898 12.57 9.586 1 95.38 84 MET B CA 1
ATOM 3855 C C . MET B 1 84 ? -11.5 12.883 9.078 1 95.38 84 MET B C 1
ATOM 3857 O O . MET B 1 84 ? -11.203 12.672 7.898 1 95.38 84 MET B O 1
ATOM 3861 N N . THR B 1 85 ? -10.719 13.438 9.914 1 98 85 THR B N 1
ATOM 3862 C CA . THR B 1 85 ? -9.273 13.609 9.758 1 98 85 THR B CA 1
ATOM 3863 C C . THR B 1 85 ? -8.531 12.992 10.938 1 98 85 THR B C 1
ATOM 3865 O O . THR B 1 85 ? -8.977 13.094 12.086 1 98 85 THR B O 1
ATOM 3868 N N . CYS B 1 86 ? -7.484 12.258 10.672 1 98.56 86 CYS B N 1
ATOM 3869 C CA . CYS B 1 86 ? -6.691 11.641 11.727 1 98.56 86 CYS B CA 1
ATOM 3870 C C . CYS B 1 86 ? -5.215 11.969 11.578 1 98.56 86 CYS B C 1
ATOM 3872 O O . CYS B 1 86 ? -4.652 11.828 10.492 1 98.56 86 CYS B O 1
ATOM 3874 N N . PHE B 1 87 ? -4.625 12.547 12.602 1 98.62 87 PHE B N 1
ATOM 3875 C CA . PHE B 1 87 ? -3.18 12.695 12.727 1 98.62 87 PHE B CA 1
ATOM 3876 C C . PHE B 1 87 ? -2.6 11.609 13.625 1 98.62 87 PHE B C 1
ATOM 3878 O O . PHE B 1 87 ? -3.029 11.445 14.766 1 98.62 87 PHE B O 1
ATOM 3885 N N . TYR B 1 88 ? -1.6 10.859 13.07 1 98.5 88 TYR B N 1
ATOM 3886 C CA . TYR B 1 88 ? -1.197 9.695 13.844 1 98.5 88 TYR B CA 1
ATOM 3887 C C . TYR B 1 88 ? 0.311 9.484 13.773 1 98.5 88 TYR B C 1
ATOM 3889 O O . TYR B 1 88 ? 0.985 10.07 12.922 1 98.5 88 TYR B O 1
ATOM 3897 N N . ALA B 1 89 ? 0.781 8.695 14.734 1 98.06 89 ALA B N 1
ATOM 3898 C CA . ALA B 1 89 ? 2.172 8.25 14.805 1 98.06 89 ALA B CA 1
ATOM 3899 C C . ALA B 1 89 ? 2.266 6.812 15.297 1 98.06 89 ALA B C 1
ATOM 3901 O O . ALA B 1 89 ? 1.524 6.41 16.203 1 98.06 89 ALA B O 1
ATOM 3902 N N . HIS B 1 90 ? 2.947 6.055 14.664 1 97.75 90 HIS B N 1
ATOM 3903 C CA . HIS B 1 90 ? 3.332 4.711 15.078 1 97.75 90 HIS B CA 1
ATOM 3904 C C . HIS B 1 90 ? 4.844 4.598 15.242 1 97.75 90 HIS B C 1
ATOM 3906 O O . HIS B 1 90 ? 5.582 4.641 14.258 1 97.75 90 HIS B O 1
ATOM 3912 N N . LEU B 1 91 ? 5.312 4.461 16.422 1 97.31 91 LEU B N 1
ATOM 3913 C CA . LEU B 1 91 ? 6.734 4.594 16.719 1 97.31 91 LEU B CA 1
ATOM 3914 C C . LEU B 1 91 ? 7.129 3.727 17.906 1 97.31 91 LEU B C 1
ATOM 3916 O O . LEU B 1 91 ? 6.277 3.057 18.5 1 97.31 91 LEU B O 1
ATOM 3920 N N . LEU B 1 92 ? 8.43 3.705 18.203 1 96.12 92 LEU B N 1
ATOM 3921 C CA . LEU B 1 92 ? 8.922 2.979 19.375 1 96.12 92 LEU B CA 1
ATOM 3922 C C . LEU B 1 92 ? 8.383 3.594 20.656 1 96.12 92 LEU B C 1
ATOM 3924 O O . LEU B 1 92 ? 8.203 4.809 20.734 1 96.12 92 LEU B O 1
ATOM 3928 N N . THR B 1 93 ? 8.25 2.736 21.656 1 96.44 93 THR B N 1
ATOM 3929 C CA . THR B 1 93 ? 7.621 3.082 22.922 1 96.44 93 THR B CA 1
ATOM 3930 C C . THR B 1 93 ? 8.266 4.328 23.531 1 96.44 93 THR B C 1
ATOM 3932 O O . THR B 1 93 ? 7.566 5.195 24.062 1 96.44 93 THR B O 1
ATOM 3935 N N . GLU B 1 94 ? 9.555 4.473 23.406 1 95.62 94 GLU B N 1
ATOM 3936 C CA . GLU B 1 94 ? 10.297 5.539 24.062 1 95.62 94 GLU B CA 1
ATOM 3937 C C . GLU B 1 94 ? 9.977 6.898 23.453 1 95.62 94 GLU B C 1
ATOM 3939 O O . GLU B 1 94 ? 10.281 7.938 24.047 1 95.62 94 GLU B O 1
ATOM 3944 N N . ASN B 1 95 ? 9.328 6.898 22.281 1 96.69 95 ASN B N 1
ATOM 3945 C CA . ASN B 1 95 ? 9.133 8.148 21.562 1 96.69 95 ASN B CA 1
ATOM 3946 C C . ASN B 1 95 ? 7.68 8.602 21.609 1 96.69 95 ASN B C 1
ATOM 3948 O O . ASN B 1 95 ? 7.34 9.672 21.094 1 96.69 95 ASN B O 1
ATOM 3952 N N . VAL B 1 96 ? 6.777 7.898 22.25 1 97.19 96 VAL B N 1
ATOM 3953 C CA . VAL B 1 96 ? 5.344 8.148 22.141 1 97.19 96 VAL B CA 1
ATOM 3954 C C . VAL B 1 96 ? 4.996 9.469 22.812 1 97.19 96 VAL B C 1
ATOM 3956 O O . VAL B 1 96 ? 4.168 10.234 22.312 1 97.19 96 VAL B O 1
ATOM 3959 N N . SER B 1 97 ? 5.641 9.797 23.953 1 97.75 97 SER B N 1
ATOM 3960 C CA . SER B 1 97 ? 5.367 11.055 24.656 1 97.75 97 SER B CA 1
ATOM 3961 C C . SER B 1 97 ? 5.809 12.25 23.812 1 97.75 97 SER B C 1
ATOM 3963 O O . SER B 1 97 ? 5.109 13.266 23.766 1 97.75 97 SER B O 1
ATOM 3965 N N . ARG B 1 98 ? 6.895 12.125 23.203 1 96.88 98 ARG B N 1
ATOM 3966 C CA . ARG B 1 98 ? 7.387 13.188 22.328 1 96.88 98 ARG B CA 1
ATOM 3967 C C . ARG B 1 98 ? 6.469 13.375 21.125 1 96.88 98 ARG B C 1
ATOM 3969 O O . ARG B 1 98 ? 6.238 14.5 20.688 1 96.88 98 ARG B O 1
ATOM 3976 N N . ALA B 1 99 ? 6.027 12.258 20.609 1 97.88 99 ALA B N 1
ATOM 3977 C CA . ALA B 1 99 ? 5.082 12.32 19.5 1 97.88 99 ALA B CA 1
ATOM 3978 C C . ALA B 1 99 ? 3.799 13.031 19.922 1 97.88 99 ALA B C 1
ATOM 3980 O O . ALA B 1 99 ? 3.242 13.828 19.156 1 97.88 99 ALA B O 1
ATOM 3981 N N . ALA B 1 100 ? 3.377 12.766 21.125 1 98.19 100 ALA B N 1
ATOM 3982 C CA . ALA B 1 100 ? 2.184 13.414 21.641 1 98.19 100 ALA B CA 1
ATOM 3983 C C . ALA B 1 100 ? 2.383 14.93 21.75 1 98.19 100 ALA B C 1
ATOM 3985 O O . ALA B 1 100 ? 1.496 15.703 21.391 1 98.19 100 ALA B O 1
ATOM 3986 N N . LEU B 1 101 ? 3.539 15.336 22.219 1 98.06 101 LEU B N 1
ATOM 3987 C CA . LEU B 1 101 ? 3.861 16.75 22.344 1 98.06 101 LEU B CA 1
ATOM 3988 C C . LEU B 1 101 ? 3.85 17.422 20.969 1 98.06 101 LEU B C 1
ATOM 3990 O O . LEU B 1 101 ? 3.287 18.5 20.812 1 98.06 101 LEU B O 1
ATOM 3994 N N . LEU B 1 102 ? 4.402 16.75 20.031 1 97.88 102 LEU B N 1
ATOM 3995 C CA . LEU B 1 102 ? 4.457 17.297 18.688 1 97.88 102 LEU B 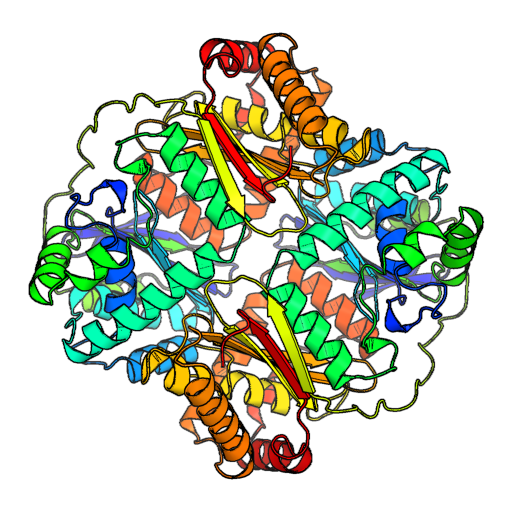CA 1
ATOM 3996 C C . LEU B 1 102 ? 3.057 17.406 18.094 1 97.88 102 LEU B C 1
ATOM 3998 O O . LEU B 1 102 ? 2.68 18.469 17.578 1 97.88 102 LEU B O 1
ATOM 4002 N N . LEU B 1 103 ? 2.273 16.344 18.172 1 97.94 103 LEU B N 1
ATOM 4003 C CA . LEU B 1 103 ? 0.921 16.344 17.625 1 97.94 103 LEU B CA 1
ATOM 4004 C C . LEU B 1 103 ? 0.072 17.438 18.266 1 97.94 103 LEU B C 1
ATOM 4006 O O . LEU B 1 103 ? -0.664 18.141 17.578 1 97.94 103 LEU B O 1
ATOM 4010 N N . GLY B 1 104 ? 0.191 17.562 19.562 1 97.38 104 GLY B N 1
ATOM 4011 C CA . GLY B 1 104 ? -0.555 18.609 20.25 1 97.38 104 GLY B CA 1
ATOM 4012 C C . GLY B 1 104 ? -0.159 20 19.812 1 97.38 104 GLY B C 1
ATOM 4013 O O . GLY B 1 104 ? -1.019 20.875 19.625 1 97.38 104 GLY B O 1
ATOM 4014 N N . ASP B 1 105 ? 1.118 20.188 19.656 1 96.94 105 ASP B N 1
ATOM 4015 C CA . ASP B 1 105 ? 1.61 21.484 19.188 1 96.94 105 ASP B CA 1
ATOM 4016 C C . ASP B 1 105 ? 1.048 21.828 17.812 1 96.94 105 ASP B C 1
ATOM 4018 O O . ASP B 1 105 ? 0.569 22.938 17.578 1 96.94 105 ASP B O 1
ATOM 4022 N N . LEU B 1 106 ? 1.016 20.875 16.938 1 97.12 106 LEU B N 1
ATOM 4023 C CA . LEU B 1 106 ? 0.534 21.062 15.562 1 97.12 106 LEU B CA 1
ATOM 4024 C C . LEU B 1 106 ? -0.962 21.359 15.547 1 97.12 106 LEU B C 1
ATOM 4026 O O . LEU B 1 106 ? -1.428 22.188 14.766 1 97.12 106 LEU B O 1
ATOM 4030 N N . LEU B 1 107 ? -1.691 20.719 16.453 1 97.38 107 LEU B N 1
ATOM 4031 C CA . LEU B 1 107 ? -3.146 20.734 16.328 1 97.38 107 LEU B CA 1
ATOM 4032 C C . LEU B 1 107 ? -3.764 21.781 17.25 1 97.38 107 LEU B C 1
ATOM 4034 O O . LEU B 1 107 ? -4.984 21.953 17.266 1 97.38 107 LEU B O 1
ATOM 4038 N N . THR B 1 108 ? -2.916 22.531 18.016 1 96.12 108 THR B N 1
ATOM 4039 C CA . THR B 1 108 ? -3.463 23.562 18.891 1 96.12 108 THR B CA 1
ATOM 4040 C C . THR B 1 108 ? -2.83 24.922 18.594 1 96.12 108 THR B C 1
ATOM 4042 O O . THR B 1 108 ? -3.406 25.953 18.922 1 96.12 108 THR B O 1
ATOM 4045 N N . ARG B 1 109 ? -1.665 24.922 17.922 1 95.56 109 ARG B N 1
ATOM 4046 C CA . ARG B 1 109 ? -0.939 26.188 17.875 1 95.56 109 ARG B CA 1
ATOM 4047 C C . ARG B 1 109 ? -0.44 26.469 16.453 1 95.56 109 ARG B C 1
ATOM 4049 O O . ARG B 1 109 ? 0.516 27.219 16.266 1 95.56 109 ARG B O 1
ATOM 4056 N N . SER B 1 110 ? -1.002 25.781 15.531 1 96.5 110 SER B N 1
ATOM 4057 C CA . SER B 1 110 ? -0.574 26.062 14.164 1 96.5 110 SER B CA 1
ATOM 4058 C C . SER B 1 110 ? -0.792 27.531 13.805 1 96.5 110 SER B C 1
ATOM 4060 O O . SER B 1 110 ? -1.815 28.109 14.156 1 96.5 110 SER B O 1
ATOM 4062 N N . VAL B 1 111 ? 0.17 28.125 13.055 1 95.94 111 VAL B N 1
ATOM 4063 C CA . VAL B 1 111 ? 0.112 29.578 12.844 1 95.94 111 VAL B CA 1
ATOM 4064 C C . VAL B 1 111 ? -0.451 29.875 11.453 1 95.94 111 VAL B C 1
ATOM 4066 O O . VAL B 1 111 ? -0.851 31 11.164 1 95.94 111 VAL B O 1
ATOM 4069 N N . PHE B 1 112 ? -0.421 28.891 10.5 1 97.06 112 PHE B N 1
ATOM 4070 C CA . PHE B 1 112 ? -0.923 29.031 9.141 1 97.06 112 PHE B CA 1
ATOM 4071 C C . PHE B 1 112 ? -0.297 30.234 8.445 1 97.06 112 PHE B C 1
ATOM 4073 O O . PHE B 1 112 ? -1.008 31.094 7.918 1 97.06 112 PHE B O 1
ATOM 4080 N N . ASP B 1 113 ? 1.024 30.188 8.383 1 96.56 113 ASP B N 1
ATOM 4081 C CA . ASP B 1 113 ? 1.786 31.281 7.777 1 96.56 113 ASP B CA 1
ATOM 4082 C C . ASP B 1 113 ? 1.378 31.484 6.32 1 96.56 113 ASP B C 1
ATOM 4084 O O . ASP B 1 113 ? 1.186 30.531 5.578 1 96.56 113 ASP B O 1
ATOM 4088 N N . GLY B 1 114 ? 1.272 32.781 5.941 1 96.44 114 GLY B N 1
ATOM 4089 C CA . GLY B 1 114 ? 0.802 33.125 4.605 1 96.44 114 GLY B CA 1
ATOM 4090 C C . GLY B 1 114 ? 1.702 32.594 3.506 1 96.44 114 GLY B C 1
ATOM 4091 O O . GLY B 1 114 ? 1.219 32.094 2.486 1 96.44 114 GLY B O 1
ATOM 4092 N N . GLU B 1 115 ? 2.957 32.75 3.66 1 95.88 115 GLU B N 1
ATOM 4093 C CA . GLU B 1 115 ? 3.9 32.25 2.662 1 95.88 115 GLU B CA 1
ATOM 4094 C C . GLU B 1 115 ? 3.826 30.734 2.539 1 95.88 115 GLU B C 1
ATOM 4096 O O . GLU B 1 115 ? 3.891 30.188 1.434 1 95.88 115 GLU B O 1
ATOM 4101 N N . GLU B 1 116 ? 3.703 30.125 3.691 1 96.62 116 GLU B N 1
ATOM 4102 C CA . GLU B 1 116 ? 3.559 28.672 3.697 1 96.62 116 GLU B CA 1
ATOM 4103 C C . GLU B 1 116 ? 2.266 28.25 3.008 1 96.62 116 GLU B C 1
ATOM 4105 O O . GLU B 1 116 ? 2.232 27.234 2.316 1 96.62 116 GLU B O 1
ATOM 4110 N N . LEU B 1 117 ? 1.255 29 3.238 1 97.19 117 LEU B N 1
ATOM 4111 C CA . LEU B 1 117 ? -0.033 28.719 2.615 1 97.19 117 LEU B CA 1
ATOM 4112 C C . LEU B 1 117 ? 0.079 28.75 1.094 1 97.19 117 LEU B C 1
ATOM 4114 O O . LEU B 1 117 ? -0.411 27.844 0.412 1 97.19 117 LEU B O 1
ATOM 4118 N N . ASP B 1 118 ? 0.722 29.734 0.612 1 95.88 118 ASP B N 1
ATOM 4119 C CA . ASP B 1 118 ? 0.885 29.875 -0.832 1 95.88 118 ASP B CA 1
ATOM 4120 C C . ASP B 1 118 ? 1.708 28.719 -1.402 1 95.88 118 ASP B C 1
ATOM 4122 O O . ASP B 1 118 ? 1.357 28.156 -2.441 1 95.88 118 ASP B O 1
ATOM 4126 N N . ARG B 1 119 ? 2.73 28.391 -0.762 1 95.19 119 ARG B N 1
ATOM 4127 C CA . ARG B 1 119 ? 3.57 27.281 -1.205 1 95.19 119 ARG B CA 1
ATOM 4128 C C . ARG B 1 119 ? 2.797 25.969 -1.19 1 95.19 119 ARG B C 1
ATOM 4130 O O . ARG B 1 119 ? 2.861 25.188 -2.146 1 95.19 119 ARG B O 1
ATOM 4137 N N . GLU B 1 120 ? 2.074 25.766 -0.113 1 96.69 120 GLU B N 1
ATOM 4138 C CA . GLU B 1 120 ? 1.353 24.5 0.046 1 96.69 120 GLU B CA 1
ATOM 4139 C C . GLU B 1 120 ? 0.219 24.391 -0.969 1 96.69 120 GLU B C 1
ATOM 4141 O O . GLU B 1 120 ? -0.116 23.281 -1.407 1 96.69 120 GLU B O 1
ATOM 4146 N N . ARG B 1 121 ? -0.371 25.5 -1.31 1 96.75 121 ARG B N 1
ATOM 4147 C CA . ARG B 1 121 ? -1.373 25.516 -2.369 1 96.75 121 ARG B CA 1
ATOM 4148 C C . ARG B 1 121 ? -0.822 24.875 -3.646 1 96.75 121 ARG B C 1
ATOM 4150 O O . ARG B 1 121 ? -1.484 24.047 -4.273 1 96.75 121 ARG B O 1
ATOM 4157 N N . GLY B 1 122 ? 0.373 25.281 -3.996 1 95.56 122 GLY B N 1
ATOM 4158 C CA . GLY B 1 122 ? 1.022 24.703 -5.156 1 95.56 122 GLY B CA 1
ATOM 4159 C C . GLY B 1 122 ? 1.232 23.203 -5.027 1 95.56 122 GLY B C 1
ATOM 4160 O O . GLY B 1 122 ? 1.009 22.453 -5.98 1 95.56 122 GLY B O 1
ATOM 4161 N N . VAL B 1 123 ? 1.618 22.75 -3.867 1 97.5 123 VAL B N 1
ATOM 4162 C CA . VAL B 1 123 ? 1.871 21.328 -3.607 1 97.5 123 VAL B CA 1
ATOM 4163 C C . VAL B 1 123 ? 0.577 20.531 -3.77 1 97.5 123 VAL B C 1
ATOM 4165 O O . VAL B 1 123 ? 0.565 19.484 -4.402 1 97.5 123 VAL B O 1
ATOM 4168 N N . VAL B 1 124 ? -0.522 21.031 -3.199 1 98.06 124 VAL B N 1
ATOM 4169 C CA . VAL B 1 124 ? -1.799 20.328 -3.254 1 98.06 124 VAL B CA 1
ATOM 4170 C C . VAL B 1 124 ? -2.314 20.297 -4.691 1 98.06 124 VAL B C 1
ATOM 4172 O O . VAL B 1 124 ? -2.93 19.312 -5.117 1 98.06 124 VAL B O 1
ATOM 4175 N N . ILE B 1 125 ? -2.074 21.359 -5.43 1 97.12 125 ILE B N 1
ATOM 4176 C CA . ILE B 1 125 ? -2.457 21.391 -6.84 1 97.12 125 ILE B CA 1
ATOM 4177 C C . ILE B 1 125 ? -1.704 20.297 -7.598 1 97.12 125 ILE B C 1
ATOM 4179 O O . ILE B 1 125 ? -2.281 19.609 -8.445 1 97.12 125 ILE B O 1
ATOM 4183 N N . GLU B 1 126 ? -0.418 20.141 -7.312 1 96.75 126 GLU B N 1
ATOM 4184 C CA . GLU B 1 126 ? 0.346 19.031 -7.895 1 96.75 126 GLU B CA 1
ATOM 4185 C C . GLU B 1 126 ? -0.228 17.688 -7.484 1 96.75 126 GLU B C 1
ATOM 4187 O O . GLU B 1 126 ? -0.24 16.75 -8.281 1 96.75 126 GLU B O 1
ATOM 4192 N N . GLU B 1 127 ? -0.669 17.578 -6.262 1 97.19 127 GLU B N 1
ATOM 4193 C CA . GLU B 1 127 ? -1.302 16.359 -5.781 1 97.19 127 GLU B CA 1
ATOM 4194 C C . GLU B 1 127 ? -2.559 16.031 -6.586 1 97.19 127 GLU B C 1
ATOM 4196 O O . GLU B 1 127 ? -2.791 14.883 -6.941 1 97.19 127 GLU B O 1
ATOM 4201 N N . ILE B 1 128 ? -3.381 17.047 -6.805 1 97.69 128 ILE B N 1
ATOM 4202 C CA . ILE B 1 128 ? -4.59 16.891 -7.609 1 97.69 128 ILE B CA 1
ATOM 4203 C C . ILE B 1 128 ? -4.223 16.391 -9 1 97.69 128 ILE B C 1
ATOM 4205 O O . ILE B 1 128 ? -4.836 15.445 -9.516 1 97.69 128 ILE B O 1
ATOM 4209 N N . ALA B 1 129 ? -3.209 16.969 -9.586 1 96.56 129 ALA B N 1
ATOM 4210 C CA . ALA B 1 129 ? -2.752 16.562 -10.914 1 96.56 129 ALA B CA 1
ATOM 4211 C C . ALA B 1 129 ? -2.266 15.117 -10.914 1 96.56 129 ALA B C 1
ATOM 4213 O O . ALA B 1 129 ? -2.547 14.367 -11.852 1 96.56 129 ALA B O 1
ATOM 4214 N N . GLU B 1 130 ? -1.546 14.781 -9.891 1 95.69 130 GLU B N 1
ATOM 4215 C CA . GLU B 1 130 ? -1.069 13.406 -9.758 1 95.69 130 GLU B CA 1
ATOM 4216 C C . GLU B 1 130 ? -2.234 12.43 -9.68 1 95.69 130 GLU B C 1
ATOM 4218 O O . GLU B 1 130 ? -2.203 11.367 -10.32 1 95.69 130 GLU B O 1
ATOM 4223 N N . SER B 1 131 ? -3.209 12.742 -8.883 1 96.06 131 SER B N 1
ATOM 4224 C CA . SER B 1 131 ? -4.395 11.898 -8.758 1 96.06 131 SER B CA 1
ATOM 4225 C C . SER B 1 131 ? -5.117 11.75 -10.094 1 96.06 131 SER B C 1
ATOM 4227 O O . SER B 1 131 ? -5.613 10.672 -10.414 1 96.06 131 SER B O 1
ATOM 4229 N N . ARG B 1 132 ? -5.18 12.766 -10.922 1 95.62 132 ARG B N 1
ATOM 4230 C CA . ARG B 1 132 ? -5.852 12.758 -12.219 1 95.62 132 ARG B CA 1
ATOM 4231 C C . ARG B 1 132 ? -5.102 11.891 -13.219 1 95.62 132 ARG B C 1
ATOM 4233 O O . ARG B 1 132 ? -5.676 11.445 -14.211 1 95.62 132 ARG B O 1
ATOM 4240 N N . ASP B 1 133 ? -3.838 11.688 -12.945 1 95.88 133 ASP B N 1
ATOM 4241 C CA . ASP B 1 133 ? -3.021 10.859 -13.828 1 95.88 133 ASP B CA 1
ATOM 4242 C C . ASP B 1 133 ? -3.178 9.375 -13.484 1 95.88 133 ASP B C 1
ATOM 4244 O O . ASP B 1 133 ? -2.758 8.508 -14.258 1 95.88 133 ASP B O 1
ATOM 4248 N N . ASP B 1 134 ? -3.76 9.055 -12.344 1 96.56 134 ASP B N 1
ATOM 4249 C CA . ASP B 1 134 ? -4.004 7.672 -11.945 1 96.56 134 ASP B CA 1
ATOM 4250 C C . ASP B 1 134 ? -5.406 7.223 -12.352 1 96.56 134 ASP B C 1
ATOM 4252 O O . ASP B 1 134 ? -6.402 7.719 -11.812 1 96.56 134 ASP B O 1
ATOM 4256 N N . PRO B 1 135 ? -5.5 6.246 -13.234 1 96.56 135 PRO B N 1
ATOM 4257 C CA . PRO B 1 135 ? -6.812 5.867 -13.766 1 96.56 135 PRO B CA 1
ATOM 4258 C C . PRO B 1 135 ? -7.758 5.355 -12.68 1 96.56 135 PRO B C 1
ATOM 4260 O O . PRO B 1 135 ? -8.969 5.59 -12.742 1 96.56 135 PRO B O 1
ATOM 4263 N N . ASP B 1 136 ? -7.219 4.668 -11.727 1 96.5 136 ASP B N 1
ATOM 4264 C CA . ASP B 1 136 ? -8.07 4.141 -10.664 1 96.5 136 ASP B CA 1
ATOM 4265 C C . ASP B 1 136 ? -8.656 5.27 -9.82 1 96.5 136 ASP B C 1
ATOM 4267 O O . ASP B 1 136 ? -9.828 5.223 -9.453 1 96.5 136 ASP B O 1
ATOM 4271 N N . ASP B 1 137 ? -7.852 6.266 -9.523 1 96.75 137 ASP B N 1
ATOM 4272 C CA . ASP B 1 137 ? -8.344 7.426 -8.781 1 96.75 137 ASP B CA 1
ATOM 4273 C C . ASP B 1 137 ? -9.414 8.172 -9.57 1 96.75 137 ASP B C 1
ATOM 4275 O O . ASP B 1 137 ? -10.445 8.547 -9.016 1 96.75 137 ASP B O 1
ATOM 4279 N N . LEU B 1 138 ? -9.133 8.352 -10.797 1 97.06 138 LEU B N 1
ATOM 4280 C CA . LEU B 1 138 ? -10.008 9.156 -11.633 1 97.06 138 LEU B CA 1
ATOM 4281 C C . LEU B 1 138 ? -11.352 8.461 -11.836 1 97.06 138 LEU B C 1
ATOM 4283 O O . LEU B 1 138 ? -12.406 9.086 -11.703 1 97.06 138 LEU B O 1
ATOM 4287 N N . VAL B 1 139 ? -11.344 7.168 -12.164 1 97.94 139 VAL B N 1
ATOM 4288 C CA . VAL B 1 139 ? -12.586 6.445 -12.406 1 97.94 139 VAL B CA 1
ATOM 4289 C C . VAL B 1 139 ? -13.406 6.379 -11.125 1 97.94 139 VAL B C 1
ATOM 4291 O O . VAL B 1 139 ? -14.641 6.426 -11.156 1 97.94 139 VAL B O 1
ATOM 4294 N N . THR B 1 140 ? -12.797 6.281 -10 1 98 140 THR B N 1
ATOM 4295 C CA . THR B 1 140 ? -13.469 6.23 -8.711 1 98 140 THR B CA 1
ATOM 4296 C C . THR B 1 140 ? -14.109 7.578 -8.383 1 98 140 THR B C 1
ATOM 4298 O O . THR B 1 140 ? -15.258 7.633 -7.93 1 98 140 THR B O 1
ATOM 4301 N N . GLN B 1 141 ? -13.359 8.664 -8.562 1 97.5 141 GLN B N 1
ATOM 4302 C CA . GLN B 1 141 ? -13.93 9.992 -8.32 1 97.5 141 GLN B CA 1
ATOM 4303 C C . GLN B 1 141 ? -15.141 10.242 -9.211 1 97.5 141 GLN B C 1
ATOM 4305 O O . GLN B 1 141 ? -16.141 10.789 -8.758 1 97.5 141 GLN B O 1
ATOM 4310 N N . ASN B 1 142 ? -15.016 9.859 -10.531 1 97.94 142 ASN B N 1
ATOM 4311 C CA . ASN B 1 142 ? -16.156 9.953 -11.438 1 97.94 142 ASN B CA 1
ATOM 4312 C C . ASN B 1 142 ? -17.344 9.156 -10.922 1 97.94 142 ASN B C 1
ATOM 4314 O O . ASN B 1 142 ? -18.5 9.594 -11.055 1 97.94 142 ASN B O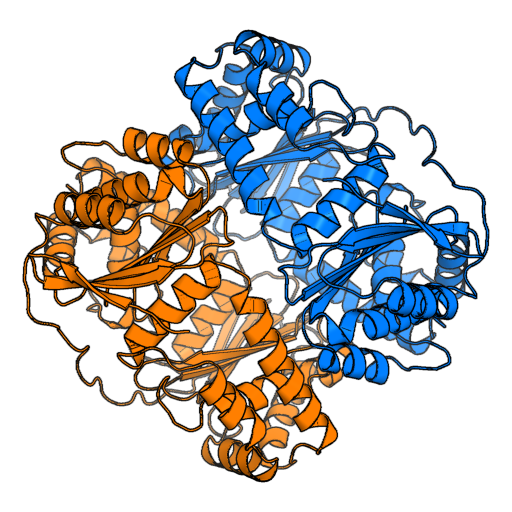 1
ATOM 4318 N N . LEU B 1 143 ? -17.078 8.039 -10.344 1 98.38 143 LEU B N 1
ATOM 4319 C CA . LEU B 1 143 ? -18.141 7.215 -9.797 1 98.38 143 LEU B CA 1
ATOM 4320 C C . LEU B 1 143 ? -18.844 7.922 -8.633 1 98.38 143 LEU B C 1
ATOM 4322 O O . LEU B 1 143 ? -20.062 7.879 -8.516 1 98.38 143 LEU B O 1
ATOM 4326 N N . TYR B 1 144 ? -18.094 8.508 -7.789 1 96.75 144 TYR B N 1
ATOM 4327 C CA . TYR B 1 144 ? -18.688 9.234 -6.672 1 96.75 144 TYR B CA 1
ATOM 4328 C C . TYR B 1 144 ? -19.656 10.305 -7.164 1 96.75 144 TYR B C 1
ATOM 4330 O O . TYR B 1 144 ? -20.75 10.445 -6.633 1 96.75 144 TYR B O 1
ATOM 4338 N N . GLU B 1 145 ? -19.219 10.984 -8.156 1 96.19 145 GLU B N 1
ATOM 4339 C CA . GLU B 1 145 ? -20.078 12.016 -8.719 1 96.19 145 GLU B CA 1
ATOM 4340 C C . GLU B 1 145 ? -21.359 11.414 -9.289 1 96.19 145 GLU B C 1
ATOM 4342 O O . GLU B 1 145 ? -22.438 11.953 -9.094 1 96.19 145 GLU B O 1
ATOM 4347 N N . ALA B 1 146 ? -21.172 10.312 -9.961 1 97.44 146 ALA B N 1
ATOM 4348 C CA . ALA B 1 146 ? -22.328 9.648 -10.555 1 97.44 146 ALA B CA 1
ATOM 4349 C C . ALA B 1 146 ? -23.25 9.07 -9.484 1 97.44 146 ALA B C 1
ATOM 4351 O O . ALA B 1 146 ? -24.469 9.086 -9.633 1 97.44 146 ALA B O 1
ATOM 4352 N N . HIS B 1 147 ? -22.688 8.578 -8.438 1 97.06 147 HIS B N 1
ATOM 4353 C CA . HIS B 1 147 ? -23.422 7.84 -7.418 1 97.06 147 HIS B CA 1
ATOM 4354 C C . HIS B 1 147 ? -24.094 8.789 -6.438 1 97.06 147 HIS B C 1
ATOM 4356 O O . HIS B 1 147 ? -25.281 8.625 -6.113 1 97.06 147 HIS B O 1
ATOM 4362 N N . PHE B 1 148 ? -23.406 9.812 -6.062 1 94.69 148 PHE B N 1
ATOM 4363 C CA . PHE B 1 148 ? -23.906 10.664 -4.988 1 94.69 148 PHE B CA 1
ATOM 4364 C C . PHE B 1 148 ? -24.516 11.945 -5.547 1 94.69 148 PHE B C 1
ATOM 4366 O O . PHE B 1 148 ? -25.203 12.672 -4.828 1 94.69 148 PHE B O 1
ATOM 4373 N N . GLY B 1 149 ? -24.297 12.242 -6.797 1 92.56 149 GLY B N 1
ATOM 4374 C CA . GLY B 1 149 ? -24.844 13.445 -7.406 1 92.56 149 GLY B CA 1
ATOM 4375 C C . GLY B 1 149 ? -24.312 14.727 -6.781 1 92.56 149 GLY B C 1
ATOM 4376 O O . GLY B 1 149 ? -23.109 14.914 -6.672 1 92.56 149 GLY B O 1
ATOM 4377 N N . SER B 1 150 ? -25.156 15.523 -6.25 1 89.38 150 SER B N 1
ATOM 4378 C CA . SER B 1 150 ? -24.781 16.828 -5.703 1 89.38 150 SER B CA 1
ATOM 4379 C C . SER B 1 150 ? -24.484 16.734 -4.211 1 89.38 150 SER B C 1
ATOM 4381 O O . SER B 1 150 ? -24.109 17.719 -3.58 1 89.38 150 SER B O 1
ATOM 4383 N N . HIS B 1 151 ? -24.719 15.555 -3.693 1 91.25 151 HIS B N 1
ATOM 4384 C CA . HIS B 1 151 ? -24.438 15.398 -2.27 1 91.25 151 HIS B CA 1
ATOM 4385 C C . HIS B 1 151 ? -22.969 15.648 -1.97 1 91.25 151 HIS B C 1
ATOM 4387 O O . HIS B 1 151 ? -22.094 15.305 -2.77 1 91.25 151 HIS B O 1
ATOM 4393 N N . PRO B 1 152 ? -22.594 16.156 -0.779 1 91.31 152 PRO B N 1
ATOM 4394 C CA . PRO B 1 152 ? -21.203 16.5 -0.428 1 91.31 152 PRO B CA 1
ATOM 4395 C C . PRO B 1 152 ? -20.281 15.289 -0.467 1 91.31 152 PRO B C 1
ATOM 4397 O O . PRO B 1 152 ? -19.062 15.453 -0.604 1 91.31 152 PRO B O 1
ATOM 4400 N N . LEU B 1 153 ? -20.812 14.125 -0.396 1 93.19 153 LEU B N 1
ATOM 4401 C CA . LEU B 1 153 ? -20.016 12.914 -0.438 1 93.19 153 LEU B CA 1
ATOM 4402 C C . LEU B 1 153 ? -19.344 12.75 -1.803 1 93.19 153 LEU B C 1
ATOM 4404 O O . LEU B 1 153 ? -18.391 11.977 -1.946 1 93.19 153 LEU B O 1
ATOM 4408 N N . SER B 1 154 ? -19.875 13.438 -2.779 1 93.38 154 SER B N 1
ATOM 4409 C CA . SER B 1 154 ? -19.359 13.32 -4.133 1 93.38 154 SER B CA 1
ATOM 4410 C C . SER B 1 154 ? -18.141 14.219 -4.332 1 93.38 154 SER B C 1
ATOM 4412 O O . SER B 1 154 ? -17.375 14.039 -5.285 1 93.38 154 SER B O 1
ATOM 4414 N N . ARG B 1 155 ? -17.969 15.188 -3.494 1 93.69 155 ARG B N 1
ATOM 4415 C CA . ARG B 1 155 ? -16.922 16.188 -3.684 1 93.69 155 ARG B CA 1
ATOM 4416 C C . ARG B 1 155 ? -15.539 15.562 -3.473 1 93.69 155 ARG B C 1
ATOM 4418 O O . ARG B 1 155 ? -15.344 14.766 -2.551 1 93.69 155 ARG B O 1
ATOM 4425 N N . PRO B 1 156 ? -14.578 15.938 -4.352 1 96.44 156 PRO B N 1
ATOM 4426 C CA . PRO B 1 156 ? -13.219 15.453 -4.125 1 96.44 156 PRO B CA 1
ATOM 4427 C C . PRO B 1 156 ? -12.641 15.906 -2.787 1 96.44 156 PRO B C 1
ATOM 4429 O O . PRO B 1 156 ? -12.742 17.094 -2.439 1 96.44 156 PRO B O 1
ATOM 4432 N N . ILE B 1 157 ? -12.047 14.984 -2.059 1 97.56 157 ILE B N 1
ATOM 4433 C CA . ILE B 1 157 ? -11.438 15.281 -0.766 1 97.56 157 ILE B CA 1
ATOM 4434 C C . ILE B 1 157 ? -10.336 16.328 -0.942 1 97.56 157 ILE B C 1
ATOM 4436 O O . ILE B 1 157 ? -10.172 17.203 -0.102 1 97.56 157 ILE B O 1
ATOM 4440 N N . LEU B 1 158 ? -9.656 16.312 -2.094 1 97.5 158 LEU B N 1
ATOM 4441 C CA . LEU B 1 158 ? -8.523 17.188 -2.357 1 97.5 158 LEU B CA 1
ATOM 4442 C C . LEU B 1 158 ? -9 18.594 -2.738 1 97.5 158 LEU B C 1
ATOM 4444 O O . LEU B 1 158 ? -8.219 19.547 -2.744 1 97.5 158 LEU B O 1
ATOM 4448 N N . GLY B 1 159 ? -10.258 18.797 -3.072 1 97.06 159 GLY B N 1
ATOM 4449 C CA . GLY B 1 159 ? -10.758 20.047 -3.607 1 97.06 159 GLY B CA 1
ATOM 4450 C C . GLY B 1 159 ? -10.477 20.219 -5.09 1 97.06 159 GLY B C 1
ATOM 4451 O O . GLY B 1 159 ? -10.305 19.234 -5.812 1 97.06 159 GLY B O 1
ATOM 4452 N N . THR B 1 160 ? -10.695 21.391 -5.52 1 95.81 160 THR B N 1
ATOM 4453 C CA . THR B 1 160 ? -10.406 21.781 -6.895 1 95.81 160 THR B CA 1
ATOM 4454 C C . THR B 1 160 ? -9.383 22.906 -6.934 1 95.81 160 THR B C 1
ATOM 4456 O O . THR B 1 160 ? -9.141 23.562 -5.922 1 95.81 160 THR B O 1
ATOM 4459 N N . GLU B 1 161 ? -8.781 22.984 -8.086 1 95.56 161 GLU B N 1
ATOM 4460 C CA . GLU B 1 161 ? -7.84 24.094 -8.234 1 95.56 161 GLU B CA 1
ATOM 4461 C C . GLU B 1 161 ? -8.516 25.438 -7.961 1 95.56 161 GLU B C 1
ATOM 4463 O O . GLU B 1 161 ? -7.918 26.328 -7.352 1 95.56 161 GLU B O 1
ATOM 4468 N N . GLU B 1 162 ? -9.68 25.578 -8.367 1 96.19 162 GLU B N 1
ATOM 4469 C CA . GLU B 1 162 ? -10.445 26.797 -8.18 1 96.19 162 GLU B CA 1
ATOM 4470 C C . GLU B 1 162 ? -10.695 27.078 -6.703 1 96.19 162 GLU B C 1
ATOM 4472 O O . GLU B 1 162 ? -10.461 28.188 -6.223 1 96.19 162 GLU B O 1
ATOM 4477 N N . SER B 1 163 ? -11.18 26.078 -6.02 1 96.69 163 SER B N 1
ATOM 4478 C CA . SER B 1 163 ? -11.453 26.281 -4.598 1 96.69 163 SER B CA 1
ATOM 4479 C C . SER B 1 163 ? -10.18 26.578 -3.824 1 96.69 163 SER B C 1
ATOM 4481 O O . SER B 1 163 ? -10.141 27.516 -3.02 1 96.69 163 SER B O 1
ATOM 4483 N N . LEU B 1 164 ? -9.125 25.844 -4.07 1 96.62 164 LEU B N 1
ATOM 4484 C CA . LEU B 1 164 ? -7.855 26.031 -3.373 1 96.62 164 LEU B CA 1
ATOM 4485 C C . LEU B 1 164 ? -7.316 27.438 -3.58 1 96.62 164 LEU B C 1
ATOM 4487 O O . LEU B 1 164 ? -6.77 28.047 -2.652 1 96.62 164 LEU B O 1
ATOM 4491 N N . SER B 1 165 ? -7.473 27.938 -4.773 1 95.69 165 SER B N 1
ATOM 4492 C CA . SER B 1 165 ? -6.941 29.266 -5.113 1 95.69 165 SER B CA 1
ATOM 4493 C C . SER B 1 165 ? -7.699 30.359 -4.383 1 95.69 165 SER B C 1
ATOM 4495 O O . SER B 1 165 ? -7.195 31.484 -4.246 1 95.69 165 SER B O 1
ATOM 4497 N N . SER B 1 166 ? -8.812 30.078 -3.9 1 96.12 166 SER B N 1
ATOM 4498 C CA . SER B 1 166 ? -9.656 31.094 -3.283 1 96.12 166 SER B CA 1
ATOM 4499 C C . SER B 1 166 ? -9.445 31.141 -1.773 1 96.12 166 SER B C 1
ATOM 4501 O O . SER B 1 166 ? -9.883 32.094 -1.112 1 96.12 166 SER B O 1
ATOM 4503 N N . PHE B 1 167 ? -8.766 30.188 -1.205 1 97.19 167 PHE B N 1
ATOM 4504 C CA . PHE B 1 167 ? -8.609 30.125 0.243 1 97.19 167 PHE B CA 1
ATOM 4505 C C . PHE B 1 167 ? -7.699 31.25 0.739 1 97.19 167 PHE B C 1
ATOM 4507 O O . PHE B 1 167 ? -6.562 31.375 0.278 1 97.19 167 PHE B O 1
ATOM 4514 N N . SER B 1 168 ? -8.141 32.031 1.643 1 97 168 SER B N 1
ATOM 4515 C CA . SER B 1 168 ? -7.297 32.969 2.352 1 97 168 SER B CA 1
ATOM 4516 C C . SER B 1 168 ? -6.801 32.406 3.674 1 97 168 SER B C 1
ATOM 4518 O O . SER B 1 168 ? -7.309 31.391 4.145 1 97 168 SER B O 1
ATOM 4520 N N . ARG B 1 169 ? -5.801 33.062 4.152 1 97.31 169 ARG B N 1
ATOM 4521 C CA . ARG B 1 169 ? -5.297 32.688 5.469 1 97.31 169 ARG B CA 1
ATOM 4522 C C . ARG B 1 169 ? -6.406 32.75 6.516 1 97.31 169 ARG B C 1
ATOM 4524 O O . ARG B 1 169 ? -6.516 31.859 7.359 1 97.31 169 ARG B O 1
ATOM 4531 N N . GLU B 1 170 ? -7.215 33.75 6.406 1 97.19 170 GLU B N 1
ATOM 4532 C CA . GLU B 1 170 ? -8.32 33.906 7.348 1 97.19 170 GLU B CA 1
ATOM 4533 C C . GLU B 1 170 ? -9.328 32.781 7.223 1 97.19 170 GLU B C 1
ATOM 4535 O O . GLU B 1 170 ? -9.883 32.312 8.227 1 97.19 170 GLU B O 1
ATOM 4540 N N . ASP B 1 171 ? -9.578 32.344 6.016 1 97.25 171 ASP B N 1
ATOM 4541 C CA . ASP B 1 171 ? -10.477 31.219 5.797 1 97.25 171 ASP B CA 1
ATOM 4542 C C . ASP B 1 171 ? -9.984 29.969 6.512 1 97.25 171 ASP B C 1
ATOM 4544 O O . ASP B 1 171 ? -10.758 29.281 7.176 1 97.25 171 ASP B O 1
ATOM 4548 N N . VAL B 1 172 ? -8.695 29.719 6.398 1 97.5 172 VAL B N 1
ATOM 4549 C CA . VAL B 1 172 ? -8.086 28.531 6.984 1 97.5 172 VAL B CA 1
ATOM 4550 C C . VAL B 1 172 ? -8.141 28.609 8.508 1 97.5 172 VAL B C 1
ATOM 4552 O O . VAL B 1 172 ? -8.523 27.641 9.18 1 97.5 172 VAL B O 1
ATOM 4555 N N . GLN B 1 173 ? -7.832 29.75 9.016 1 97 173 GLN B N 1
ATOM 4556 C CA . GLN B 1 173 ? -7.848 29.953 10.461 1 97 173 GLN B CA 1
ATOM 4557 C C . GLN B 1 173 ? -9.258 29.812 11.023 1 97 173 GLN B C 1
ATOM 4559 O O . GLN B 1 173 ? -9.445 29.203 12.078 1 97 173 GLN B O 1
ATOM 4564 N N . SER B 1 174 ? -10.148 30.422 10.312 1 96.62 174 SER B N 1
ATOM 4565 C CA . SER B 1 174 ? -11.531 30.328 10.75 1 96.62 174 SER B CA 1
ATOM 4566 C C . SER B 1 174 ? -12.031 28.891 10.742 1 96.62 174 SER B C 1
ATOM 4568 O O . SER B 1 174 ? -12.703 28.453 11.68 1 96.62 174 SER B O 1
ATOM 4570 N N . TYR B 1 175 ? -11.734 28.203 9.688 1 96.56 175 TYR B N 1
ATOM 4571 C CA . TYR B 1 175 ? -12.117 26.797 9.594 1 96.56 175 TYR B CA 1
ATOM 4572 C C . TYR B 1 175 ? -11.484 25.984 10.719 1 96.56 175 TYR B C 1
ATOM 4574 O O . TYR B 1 175 ? -12.133 25.125 11.312 1 96.56 175 TYR B O 1
ATOM 4582 N N . PHE B 1 176 ? -10.25 26.25 11.047 1 96.62 176 PHE B N 1
ATOM 4583 C CA . PHE B 1 176 ? -9.508 25.594 12.117 1 96.62 176 PHE B CA 1
ATOM 4584 C C . PHE B 1 176 ? -10.188 25.828 13.461 1 96.62 176 PHE B C 1
ATOM 4586 O O . PHE B 1 176 ? -10.461 24.875 14.203 1 96.62 176 PHE B O 1
ATOM 4593 N N . ARG B 1 177 ? -10.531 27 13.711 1 94.12 177 ARG B N 1
ATOM 4594 C CA . ARG B 1 177 ? -11.156 27.375 14.984 1 94.12 177 ARG B CA 1
ATOM 4595 C C . ARG B 1 177 ? -12.523 26.703 15.133 1 94.12 177 ARG B C 1
ATOM 4597 O O . ARG B 1 177 ? -12.898 26.297 16.234 1 94.12 177 ARG B O 1
ATOM 4604 N N . ARG B 1 178 ? -13.141 26.562 14.055 1 93.25 178 ARG B N 1
ATOM 4605 C CA . ARG B 1 178 ? -14.492 26 14.078 1 93.25 178 ARG B CA 1
ATOM 4606 C C . ARG B 1 178 ? -14.461 24.5 14.32 1 93.25 178 ARG B C 1
ATOM 4608 O O . ARG B 1 178 ? -15.375 23.953 14.93 1 93.25 178 ARG B O 1
ATOM 4615 N N . ASN B 1 179 ? -13.391 23.844 13.883 1 94.31 179 ASN B N 1
ATOM 4616 C CA . ASN B 1 179 ? -13.469 22.391 13.82 1 94.31 179 ASN B CA 1
ATOM 4617 C C . ASN B 1 179 ? -12.5 21.734 14.797 1 94.31 179 ASN B C 1
ATOM 4619 O O . ASN B 1 179 ? -12.633 20.547 15.117 1 94.31 179 ASN B O 1
ATOM 4623 N N . TYR B 1 180 ? -11.531 22.422 15.234 1 95.25 180 TYR B N 1
ATOM 4624 C CA . TYR B 1 180 ? -10.508 21.844 16.094 1 95.25 180 TYR B CA 1
ATOM 4625 C C . TYR B 1 180 ? -10.656 22.312 17.531 1 95.25 180 TYR B C 1
ATOM 4627 O O . TYR B 1 180 ? -10.023 23.297 17.938 1 95.25 180 TYR B O 1
ATOM 4635 N N . HIS B 1 181 ? -11.414 21.688 18.266 1 94.44 181 HIS B N 1
ATOM 4636 C CA . HIS B 1 181 ? -11.68 21.938 19.672 1 94.44 181 HIS B CA 1
ATOM 4637 C C . HIS B 1 181 ? -11.961 20.641 20.438 1 94.44 181 HIS B C 1
ATOM 4639 O O . HIS B 1 181 ? -12.102 19.578 19.828 1 94.44 181 HIS B O 1
ATOM 4645 N N . SER B 1 182 ? -12.023 20.703 21.734 1 93.19 182 SER B N 1
ATOM 4646 C CA . SER B 1 182 ? -12.102 19.516 22.578 1 93.19 182 SER B CA 1
ATOM 4647 C C . SER B 1 182 ? -13.375 18.719 22.297 1 93.19 182 SER B C 1
ATOM 4649 O O . SER B 1 182 ? -13.414 17.516 22.5 1 93.19 182 SER B O 1
ATOM 4651 N N . GLY B 1 183 ? -14.383 19.344 21.781 1 91.56 183 GLY B N 1
ATOM 4652 C CA . GLY B 1 183 ? -15.641 18.672 21.5 1 91.56 183 GLY B CA 1
ATOM 4653 C C . GLY B 1 183 ? -15.633 17.906 20.188 1 91.56 183 GLY B C 1
ATOM 4654 O O . GLY B 1 183 ? -16.5 17.062 19.953 1 91.56 183 GLY B O 1
ATOM 4655 N N . SER B 1 184 ? -14.695 18.188 19.375 1 93.44 184 SER B N 1
ATOM 4656 C CA . SER B 1 184 ? -14.664 17.562 18.047 1 93.44 184 SER B CA 1
ATOM 4657 C C . SER B 1 184 ? -13.484 16.609 17.906 1 93.44 184 SER B C 1
ATOM 4659 O O . SER B 1 184 ? -13.352 15.922 16.891 1 93.44 184 SER B O 1
ATOM 4661 N N . MET B 1 185 ? -12.68 16.578 18.953 1 96.31 185 MET B N 1
ATOM 4662 C CA . MET B 1 185 ? -11.453 15.797 18.859 1 96.31 185 MET B CA 1
ATOM 4663 C C . MET B 1 185 ? -11.391 14.75 19.969 1 96.31 185 MET B C 1
ATOM 4665 O O . MET B 1 185 ? -12.047 14.891 21 1 96.31 185 MET B O 1
ATOM 4669 N N . PHE B 1 186 ? -10.672 13.75 19.797 1 96.88 186 PHE B N 1
ATOM 4670 C CA . PHE B 1 186 ? -10.281 12.797 20.828 1 96.88 186 PHE B CA 1
ATOM 4671 C C . PHE B 1 186 ? -8.984 12.094 20.438 1 96.88 186 PHE B C 1
ATOM 4673 O O . PHE B 1 186 ? -8.539 12.172 19.297 1 96.88 186 PHE B O 1
ATOM 4680 N N . VAL B 1 187 ? -8.359 11.43 21.422 1 98.31 187 VAL B N 1
ATOM 4681 C CA . VAL B 1 187 ? -7.066 10.781 21.219 1 98.31 187 VAL B CA 1
ATOM 4682 C C . VAL B 1 187 ? -7.195 9.281 21.484 1 98.31 187 VAL B C 1
ATOM 4684 O O . VAL B 1 187 ? -7.879 8.867 22.422 1 98.31 187 VAL B O 1
ATOM 4687 N N . THR B 1 188 ? -6.609 8.5 20.594 1 98.31 188 THR B N 1
ATOM 4688 C CA . THR B 1 188 ? -6.473 7.066 20.828 1 98.31 188 THR B CA 1
ATOM 4689 C C . THR B 1 188 ? -5 6.672 20.906 1 98.31 188 THR B C 1
ATOM 4691 O O . THR B 1 188 ? -4.168 7.211 20.172 1 98.31 188 THR B O 1
ATOM 4694 N N . VAL B 1 189 ? -4.672 5.75 21.797 1 98.38 189 VAL B N 1
ATOM 4695 C CA . VAL B 1 189 ? -3.309 5.238 21.922 1 98.38 189 VAL B CA 1
ATOM 4696 C C . VAL B 1 189 ? -3.342 3.734 22.172 1 98.38 189 VAL B C 1
ATOM 4698 O O . VAL B 1 189 ? -4.109 3.252 23 1 98.38 189 VAL B O 1
ATOM 4701 N N . SER B 1 190 ? -2.605 3.033 21.375 1 97.56 190 SER B N 1
ATOM 4702 C CA . SER B 1 190 ? -2.457 1.592 21.547 1 97.56 190 SER B CA 1
ATOM 4703 C C . SER B 1 190 ? -0.986 1.191 21.609 1 97.56 190 SER B C 1
ATOM 4705 O O . SER B 1 190 ? -0.14 1.822 20.969 1 97.56 190 SER B O 1
ATOM 4707 N N . GLY B 1 191 ? -0.689 0.161 22.328 1 96.81 191 GLY B N 1
ATOM 4708 C CA . GLY B 1 191 ? 0.667 -0.361 22.391 1 96.81 191 GLY B CA 1
ATOM 4709 C C . GLY B 1 191 ? 1.284 -0.24 23.781 1 96.81 191 GLY B C 1
ATOM 4710 O O . GLY B 1 191 ? 0.574 -0.245 24.781 1 96.81 191 GLY B O 1
ATOM 4711 N N . ARG B 1 192 ? 2.615 -0.275 23.922 1 96.44 192 ARG B N 1
ATOM 4712 C CA . ARG B 1 192 ? 3.332 -0.124 25.188 1 96.44 192 ARG B CA 1
ATOM 4713 C C . ARG B 1 192 ? 3.666 1.34 25.453 1 96.44 192 ARG B C 1
ATOM 4715 O O . ARG B 1 192 ? 4.27 2.008 24.625 1 96.44 192 ARG B O 1
ATOM 4722 N N . PHE B 1 193 ? 3.252 1.845 26.562 1 97.12 193 PHE B N 1
ATOM 4723 C CA . PHE B 1 193 ? 3.518 3.219 26.969 1 97.12 193 PHE B CA 1
ATOM 4724 C C . PHE B 1 193 ? 3.293 3.389 28.469 1 97.12 193 PHE B C 1
ATOM 4726 O O . PHE B 1 193 ? 2.633 2.562 29.109 1 97.12 193 PHE B O 1
ATOM 4733 N N . SER B 1 194 ? 3.916 4.383 29.094 1 96.44 194 SER B N 1
ATOM 4734 C CA . SER B 1 194 ? 3.637 4.82 30.453 1 96.44 194 SER B CA 1
ATOM 4735 C C . SER B 1 194 ? 2.525 5.867 30.484 1 96.44 194 SER B C 1
ATOM 4737 O O . SER B 1 194 ? 2.719 7 30.047 1 96.44 194 SER B O 1
ATOM 4739 N N . TRP B 1 195 ? 1.42 5.48 31.125 1 96.19 195 TRP B N 1
ATOM 4740 C CA . TRP B 1 195 ? 0.281 6.395 31.109 1 96.19 195 TRP B CA 1
ATOM 4741 C C . TRP B 1 195 ? 0.611 7.68 31.859 1 96.19 195 TRP B C 1
ATOM 4743 O O . TRP B 1 195 ? 0.332 8.781 31.375 1 96.19 195 TRP B O 1
ATOM 4753 N N . PRO B 1 196 ? 1.239 7.605 33.031 1 96.94 196 PRO B N 1
ATOM 4754 C CA . PRO B 1 196 ? 1.54 8.859 33.719 1 96.94 196 PRO B CA 1
ATOM 4755 C C . PRO B 1 196 ? 2.387 9.812 32.875 1 96.94 196 PRO B C 1
ATOM 4757 O O . PRO B 1 196 ? 2.084 11.008 32.781 1 96.94 196 PRO B O 1
ATOM 4760 N N . SER B 1 197 ? 3.334 9.227 32.219 1 97.44 197 SER B N 1
ATOM 4761 C CA . SER B 1 197 ? 4.207 10.055 31.391 1 97.44 197 SER B CA 1
ATOM 4762 C C . SER B 1 197 ? 3.463 10.594 30.172 1 97.44 197 SER B C 1
ATOM 4764 O O . SER B 1 197 ? 3.584 11.781 29.844 1 97.44 197 SER B O 1
ATOM 4766 N N . LEU B 1 198 ? 2.713 9.742 29.547 1 98 198 LEU B N 1
ATOM 4767 C CA . LEU B 1 198 ? 1.964 10.141 28.359 1 98 198 LEU B CA 1
ATOM 4768 C C . LEU B 1 198 ? 0.898 11.172 28.719 1 98 198 LEU B C 1
ATOM 4770 O O . LEU B 1 198 ? 0.695 12.141 27.984 1 98 198 LEU B O 1
ATOM 4774 N N . ARG B 1 199 ? 0.243 10.992 29.812 1 97.81 199 ARG B N 1
ATOM 4775 C CA . ARG B 1 199 ? -0.776 11.93 30.25 1 97.81 199 ARG B CA 1
ATOM 4776 C C . ARG B 1 199 ? -0.183 13.328 30.453 1 97.81 199 ARG B C 1
ATOM 4778 O O . ARG B 1 199 ? -0.78 14.32 30.047 1 97.81 199 ARG B O 1
ATOM 4785 N N . GLU B 1 200 ? 0.927 13.367 31.094 1 98.19 200 GLU B N 1
ATOM 4786 C CA . GLU B 1 200 ? 1.601 14.641 31.312 1 98.19 200 GLU B CA 1
ATOM 4787 C C . GLU B 1 200 ? 1.884 15.344 29.984 1 98.19 200 GLU B C 1
ATOM 4789 O O . GLU B 1 200 ? 1.634 16.547 29.844 1 98.19 200 GLU B O 1
ATOM 4794 N N . SER B 1 201 ? 2.391 14.586 29.047 1 98.25 201 SER B N 1
ATOM 4795 C CA . SER B 1 201 ? 2.691 15.141 27.719 1 98.25 201 SER B CA 1
ATOM 4796 C C . SER B 1 201 ? 1.425 15.625 27.031 1 98.25 201 SER B C 1
ATOM 4798 O O . SER B 1 201 ? 1.418 16.688 26.406 1 98.25 201 SER B O 1
ATOM 4800 N N . LEU B 1 202 ? 0.36 14.867 27.109 1 98.31 202 LEU B N 1
ATOM 4801 C CA . LEU B 1 202 ? -0.9 15.219 26.469 1 98.31 202 LEU B CA 1
ATOM 4802 C C . LEU B 1 202 ? -1.505 16.469 27.109 1 98.31 202 LEU B C 1
ATOM 4804 O O . LEU B 1 202 ? -2.004 17.344 26.422 1 98.31 202 LEU B O 1
ATOM 4808 N N . GLU B 1 203 ? -1.43 16.531 28.469 1 98.12 203 GLU B N 1
ATOM 4809 C CA . GLU B 1 203 ? -1.932 17.703 29.172 1 98.12 203 GLU B CA 1
ATOM 4810 C C . GLU B 1 203 ? -1.193 18.969 28.75 1 98.12 203 GLU B C 1
ATOM 4812 O O . GLU B 1 203 ? -1.814 20 28.516 1 98.12 203 GLU B O 1
ATOM 4817 N N . GLN B 1 204 ? 0.047 18.797 28.641 1 97.31 204 GLN B N 1
ATOM 4818 C CA . GLN B 1 204 ? 0.87 19.938 28.219 1 97.31 204 GLN B CA 1
ATOM 4819 C C . GLN B 1 204 ? 0.574 20.312 26.766 1 97.31 204 GLN B C 1
ATOM 4821 O O . GLN B 1 204 ? 0.359 21.5 26.469 1 97.31 204 GLN B O 1
ATOM 4826 N N . ALA B 1 205 ? 0.508 19.391 25.922 1 96.44 205 ALA B N 1
ATOM 4827 C CA . ALA B 1 205 ? 0.423 19.609 24.484 1 96.44 205 ALA B CA 1
ATOM 4828 C C . ALA B 1 205 ? -0.927 20.203 24.094 1 96.44 205 ALA B C 1
ATOM 4830 O O . ALA B 1 205 ? -1.008 21.047 23.188 1 96.44 205 ALA B O 1
ATOM 4831 N N . PHE B 1 206 ? -1.969 19.797 24.781 1 96.81 206 PHE B N 1
ATOM 4832 C CA . PHE B 1 206 ? -3.307 20.203 24.375 1 96.81 206 PHE B CA 1
ATOM 4833 C C . PHE B 1 206 ? -3.881 21.234 25.344 1 96.81 206 PHE B C 1
ATOM 4835 O O . PHE B 1 206 ? -5.094 21.453 25.359 1 96.81 206 PHE B O 1
ATOM 4842 N N . SER B 1 207 ? -2.998 21.844 26.062 1 94 207 SER B N 1
ATOM 4843 C CA . SER B 1 207 ? -3.428 22.797 27.078 1 94 207 SER B CA 1
ATOM 4844 C C . SER B 1 207 ? -4.176 23.969 26.453 1 94 207 SER B C 1
ATOM 4846 O O . SER B 1 207 ? -5.105 24.516 27.047 1 94 207 SER B O 1
ATOM 4848 N N . ASP B 1 208 ? -3.848 24.328 25.188 1 91.44 208 ASP B N 1
ATOM 4849 C CA . ASP B 1 208 ? -4.414 25.5 24.547 1 91.44 208 ASP B CA 1
ATOM 4850 C C . ASP B 1 208 ? -5.609 25.125 23.672 1 91.44 208 ASP B C 1
ATOM 4852 O O . ASP B 1 208 ? -6.148 25.953 22.953 1 91.44 208 ASP B O 1
ATOM 4856 N N . LEU B 1 209 ? -5.996 23.922 23.734 1 94.5 209 LEU B N 1
ATOM 4857 C CA . LEU B 1 209 ? -7.133 23.484 22.938 1 94.5 209 LEU B CA 1
ATOM 4858 C C . LEU B 1 209 ? -8.43 24.109 23.453 1 94.5 209 LEU B C 1
ATOM 4860 O O . LEU B 1 209 ? -8.766 23.969 24.625 1 94.5 209 LEU B O 1
ATOM 4864 N N . PRO B 1 210 ? -9.102 24.844 22.562 1 93.5 210 PRO B N 1
ATOM 4865 C CA . PRO B 1 210 ? -10.375 25.406 23 1 93.5 210 PRO B CA 1
ATOM 4866 C C . PRO B 1 210 ? -11.359 24.359 23.5 1 93.5 210 PRO B C 1
ATOM 4868 O O . PRO B 1 210 ? -11.469 23.281 22.906 1 93.5 210 PRO B O 1
ATOM 4871 N N . GLN B 1 211 ? -12.039 24.703 24.531 1 92.19 211 GLN B N 1
ATOM 4872 C CA . GLN B 1 211 ? -13.039 23.797 25.078 1 92.19 211 GLN B CA 1
ATOM 4873 C C . GLN B 1 211 ? -14.406 24.031 24.438 1 92.19 211 GLN B C 1
ATOM 4875 O O . GLN B 1 211 ? -14.836 25.172 24.266 1 92.19 211 GLN B O 1
ATOM 4880 N N . ALA B 1 212 ? -14.953 23.016 23.984 1 88.44 212 ALA B N 1
ATOM 4881 C CA . ALA B 1 212 ? -16.297 23.047 23.422 1 88.44 212 ALA B CA 1
ATOM 4882 C C . ALA B 1 212 ? -17.031 21.734 23.688 1 88.44 212 ALA B C 1
ATOM 4884 O O . ALA B 1 212 ? -16.406 20.688 23.891 1 88.44 212 ALA B O 1
ATOM 4885 N N . PRO B 1 213 ? -18.406 21.875 23.781 1 81.81 213 PRO B N 1
ATOM 4886 C CA . PRO B 1 213 ? -19.141 20.625 23.953 1 81.81 213 PRO B CA 1
ATOM 4887 C C . PRO B 1 213 ? -19.031 19.688 22.75 1 81.81 213 PRO B C 1
ATOM 4889 O O . PRO B 1 213 ? -18.75 20.141 21.641 1 81.81 213 PRO B O 1
ATOM 4892 N N . SER B 1 214 ? -19.172 18.422 23.141 1 74 214 SER B N 1
ATOM 4893 C CA . SER B 1 214 ? -19.094 17.406 22.094 1 74 214 SER B CA 1
ATOM 4894 C C . SER B 1 214 ? -20.156 17.625 21.031 1 74 214 SER B C 1
ATOM 4896 O O . SER B 1 214 ? -21.328 17.891 21.359 1 74 214 SER B O 1
ATOM 4898 N N . GLN B 1 215 ? -19.656 17.938 19.828 1 63 215 GLN B N 1
ATOM 4899 C CA . GLN B 1 215 ? -20.562 18.109 18.703 1 63 215 GLN B CA 1
ATOM 4900 C C . GLN B 1 215 ? -20.766 16.781 17.969 1 63 215 GLN B C 1
ATOM 4902 O O . GLN B 1 215 ? -19.797 16.125 17.609 1 63 215 GLN B O 1
ATOM 4907 N N . ARG B 1 216 ? -21.938 16.125 18.375 1 55.72 216 ARG B N 1
ATOM 4908 C CA . ARG B 1 216 ? -22.25 14.969 17.531 1 55.72 216 ARG B CA 1
ATOM 4909 C C . ARG B 1 216 ? -22.578 15.414 16.109 1 55.72 216 ARG B C 1
ATOM 4911 O O . ARG B 1 216 ? -23.141 16.484 15.906 1 55.72 216 ARG B O 1
ATOM 4918 N N . MET B 1 217 ? -21.859 14.977 15.219 1 56.41 217 MET B N 1
ATOM 4919 C CA . MET B 1 217 ? -22.125 15.289 13.82 1 56.41 217 MET B CA 1
ATOM 4920 C C . MET B 1 217 ? -23.625 15.258 13.523 1 56.41 217 MET B C 1
ATOM 4922 O O . MET B 1 217 ? -24.312 14.312 13.891 1 56.41 217 MET B O 1
ATOM 4926 N N . GLU B 1 218 ? -24.172 16.406 13.391 1 54.66 218 GLU B N 1
ATOM 4927 C CA . GLU B 1 218 ? -25.594 16.547 13.109 1 54.66 218 GLU B CA 1
ATOM 4928 C C . GLU B 1 218 ? -26.094 15.438 12.188 1 54.66 218 GLU B C 1
ATOM 4930 O O . GLU B 1 218 ? -25.344 14.938 11.344 1 54.66 218 GLU B O 1
ATOM 4935 N N . ASP B 1 219 ? -27.25 14.93 12.672 1 53 219 ASP B N 1
ATOM 4936 C CA . ASP B 1 219 ? -28.078 13.961 11.945 1 53 219 ASP B CA 1
ATOM 4937 C C . ASP B 1 219 ? -28.234 14.375 10.484 1 53 219 ASP B C 1
ATOM 4939 O O . ASP B 1 219 ? -28.875 15.375 10.18 1 53 219 ASP B O 1
ATOM 4943 N N . ARG B 1 220 ? -27.234 14.281 9.641 1 56.41 220 ARG B N 1
ATOM 4944 C CA . ARG B 1 220 ? -27.516 14.656 8.258 1 56.41 220 ARG B CA 1
ATOM 4945 C C . ARG B 1 220 ? -28.406 13.625 7.574 1 56.41 220 ARG B C 1
ATOM 4947 O O . ARG B 1 220 ? -28.422 12.461 7.961 1 56.41 220 ARG B O 1
ATOM 4954 N N . SER B 1 221 ? -29.438 14.047 6.961 1 57 221 SER B N 1
ATOM 4955 C CA . SER B 1 221 ? -30.453 13.328 6.188 1 57 221 SER B CA 1
ATOM 4956 C C . SER B 1 221 ? -29.828 12.203 5.371 1 57 221 SER B C 1
ATOM 4958 O O . SER B 1 221 ? -28.688 12.312 4.922 1 57 221 SER B O 1
ATOM 4960 N N . ALA B 1 222 ? -30.547 11.195 5.453 1 62.09 222 ALA B N 1
ATOM 4961 C CA . ALA B 1 222 ? -30.234 10.031 4.625 1 62.09 222 ALA B CA 1
ATOM 4962 C C . ALA B 1 222 ? -29.969 10.438 3.182 1 62.09 222 ALA B C 1
ATOM 4964 O O . ALA B 1 222 ? -30.688 11.273 2.621 1 62.09 222 ALA B O 1
ATOM 4965 N N . PHE B 1 223 ? -28.812 10.156 2.811 1 71.69 223 PHE B N 1
ATOM 4966 C CA . PHE B 1 223 ? -28.469 10.477 1.427 1 71.69 223 PHE B CA 1
ATOM 4967 C C . PHE B 1 223 ? -29.141 9.492 0.472 1 71.69 223 PHE B C 1
ATOM 4969 O O . PHE B 1 223 ? -29.219 8.297 0.763 1 71.69 223 PHE B O 1
ATOM 4976 N N . LEU B 1 224 ? -29.906 10.086 -0.525 1 77.56 224 LEU B N 1
ATOM 4977 C CA . LEU B 1 224 ? -30.391 9.281 -1.639 1 77.56 224 LEU B CA 1
ATOM 4978 C C . LEU B 1 224 ? -29.422 9.328 -2.816 1 77.56 224 LEU B C 1
ATOM 4980 O O . LEU B 1 224 ? -29.234 10.383 -3.422 1 77.56 224 LEU B O 1
ATOM 4984 N N . PRO B 1 225 ? -28.906 8.188 -3.104 1 87.19 225 PRO B N 1
ATOM 4985 C CA . PRO B 1 225 ? -27.969 8.172 -4.219 1 87.19 225 PRO B CA 1
ATOM 4986 C C . PRO B 1 225 ? -28.625 8.508 -5.555 1 87.19 225 PRO B C 1
ATOM 4988 O O . PRO B 1 225 ? -29.781 8.18 -5.773 1 87.19 225 PRO B O 1
ATOM 4991 N N . ALA B 1 226 ? -27.922 9.125 -6.492 1 88.81 226 ALA B N 1
ATOM 4992 C CA . ALA B 1 226 ? -28.406 9.523 -7.812 1 88.81 226 ALA B CA 1
ATOM 4993 C C . ALA B 1 226 ? -28.344 8.359 -8.797 1 88.81 226 ALA B C 1
ATOM 4995 O O . ALA B 1 226 ? -29.109 8.305 -9.766 1 88.81 226 ALA B O 1
ATOM 4996 N N . TYR B 1 227 ? -27.516 7.461 -8.609 1 94.44 227 TYR B N 1
ATOM 4997 C CA . TYR B 1 227 ? -27.266 6.285 -9.438 1 94.44 227 TYR B CA 1
ATOM 4998 C C . TYR B 1 227 ? -27.109 6.676 -10.906 1 94.44 227 TYR B C 1
ATOM 5000 O O . TYR B 1 227 ? -27.75 6.086 -11.781 1 94.44 227 TYR B O 1
ATOM 5008 N N . GLY B 1 228 ? -26.25 7.66 -11.148 1 95.69 228 GLY B N 1
ATOM 5009 C CA . GLY B 1 228 ? -26 8.141 -12.5 1 95.69 228 GLY B CA 1
ATOM 5010 C C . GLY B 1 228 ? -24.953 7.312 -13.242 1 95.69 228 GLY B C 1
ATOM 5011 O O . GLY B 1 228 ? -24.422 6.344 -12.695 1 95.69 228 GLY B O 1
ATOM 5012 N N . LYS B 1 229 ? -24.812 7.602 -14.547 1 97.06 229 LYS B N 1
ATOM 5013 C CA . LYS B 1 229 ? -23.797 6.984 -15.398 1 97.06 229 LYS B CA 1
ATOM 5014 C C . LYS B 1 229 ? -22.906 8.039 -16.047 1 97.06 229 LYS B C 1
ATOM 5016 O O . LYS B 1 229 ? -23.375 9.102 -16.438 1 97.06 229 LYS B O 1
ATOM 5021 N N . THR B 1 230 ? -21.656 7.723 -16.062 1 96.88 230 THR B N 1
ATOM 5022 C CA . THR B 1 230 ? -20.703 8.625 -16.719 1 96.88 230 THR B CA 1
ATOM 5023 C C . THR B 1 230 ? -19.688 7.844 -17.547 1 96.88 230 THR B C 1
ATOM 5025 O O . THR B 1 230 ? -19.312 6.727 -17.172 1 96.88 230 THR B O 1
ATOM 5028 N N . GLN B 1 231 ? -19.328 8.367 -18.688 1 96.44 231 GLN B N 1
ATOM 5029 C CA . GLN B 1 231 ? -18.266 7.852 -19.547 1 96.44 231 GLN B CA 1
ATOM 5030 C C . GLN B 1 231 ? -17.312 8.961 -19.969 1 96.44 231 GLN B C 1
ATOM 5032 O O . GLN B 1 231 ? -17.734 9.969 -20.547 1 96.44 231 GLN B O 1
ATOM 5037 N N . LYS B 1 232 ? -16.156 8.797 -19.625 1 96.31 232 LYS B N 1
ATOM 5038 C CA . LYS B 1 232 ? -15.141 9.781 -19.969 1 96.31 232 LYS B CA 1
ATOM 5039 C C . LYS B 1 232 ? -14.023 9.148 -20.797 1 96.31 232 LYS B C 1
ATOM 5041 O O . LYS B 1 232 ? -13.695 7.969 -20.609 1 96.31 232 LYS B O 1
ATOM 5046 N N . GLU B 1 233 ? -13.477 9.984 -21.672 1 95.56 233 GLU B N 1
ATOM 5047 C CA . GLU B 1 233 ? -12.406 9.508 -22.531 1 95.56 233 GLU B CA 1
ATOM 5048 C C . GLU B 1 233 ? -11.039 9.883 -21.984 1 95.56 233 GLU B C 1
ATOM 5050 O O . GLU B 1 233 ? -10.852 10.992 -21.484 1 95.56 233 GLU B O 1
ATOM 5055 N N . LYS B 1 234 ? -10.18 8.945 -21.984 1 94.88 234 LYS B N 1
ATOM 5056 C CA . LYS B 1 234 ? -8.766 9.117 -21.672 1 94.88 234 LYS B CA 1
ATOM 5057 C C . LYS B 1 234 ? -7.898 8.148 -22.469 1 94.88 234 LYS B C 1
ATOM 5059 O O . LYS B 1 234 ? -8.297 7.004 -22.703 1 94.88 234 LYS B O 1
ATOM 5064 N N . LYS B 1 235 ? -6.707 8.625 -22.969 1 93.69 235 LYS B N 1
ATOM 5065 C CA . LYS B 1 235 ? -5.812 7.781 -23.75 1 93.69 235 LYS B CA 1
ATOM 5066 C C . LYS B 1 235 ? -5.094 6.762 -22.875 1 93.69 235 LYS B C 1
ATOM 5068 O O . LYS B 1 235 ? -3.988 7.02 -22.391 1 93.69 235 LYS B O 1
ATOM 5073 N N . LEU B 1 236 ? -5.688 5.633 -22.672 1 95.94 236 LEU B N 1
ATOM 5074 C CA . LEU B 1 236 ? -5.188 4.539 -21.844 1 95.94 236 LEU B CA 1
ATOM 5075 C C . LEU B 1 236 ? -5.129 3.24 -22.641 1 95.94 236 LEU B C 1
ATOM 5077 O O . LEU B 1 236 ? -5.672 3.158 -23.75 1 95.94 236 LEU B O 1
ATOM 5081 N N . GLU B 1 237 ? -4.41 2.326 -22.062 1 95.69 237 GLU B N 1
ATOM 5082 C CA . GLU B 1 237 ? -4.379 0.987 -22.641 1 95.69 237 GLU B CA 1
ATOM 5083 C C . GLU B 1 237 ? -5.676 0.233 -22.359 1 95.69 237 GLU B C 1
ATOM 5085 O O . GLU B 1 237 ? -6.148 -0.538 -23.203 1 95.69 237 GLU B O 1
ATOM 5090 N N . GLN B 1 238 ? -6.215 0.449 -21.203 1 97.38 238 GLN B N 1
ATOM 5091 C CA . GLN B 1 238 ? -7.395 -0.299 -20.781 1 97.38 238 GLN B CA 1
ATOM 5092 C C . GLN B 1 238 ? -8.586 0.628 -20.562 1 97.38 238 GLN B C 1
ATOM 5094 O O . GLN B 1 238 ? -8.422 1.848 -20.484 1 97.38 238 GLN B O 1
ATOM 5099 N N . VAL B 1 239 ? -9.766 -0.012 -20.578 1 97.75 239 VAL B N 1
ATOM 5100 C CA . VAL B 1 239 ? -10.984 0.628 -20.078 1 97.75 239 VAL B CA 1
ATOM 5101 C C . VAL B 1 239 ? -11.164 0.306 -18.594 1 97.75 239 VAL B C 1
ATOM 5103 O O . VAL B 1 239 ? -11.172 -0.863 -18.203 1 97.75 239 VAL B O 1
ATOM 5106 N N . HIS B 1 240 ? -11.25 1.343 -17.812 1 98.06 240 HIS B N 1
ATOM 5107 C CA . HIS B 1 240 ? -11.484 1.193 -16.375 1 98.06 240 HIS B CA 1
ATOM 5108 C C . HIS B 1 240 ? -12.953 1.395 -16.031 1 98.06 240 HIS B C 1
ATOM 5110 O O . HIS B 1 240 ? -13.562 2.379 -16.453 1 98.06 240 HIS B O 1
ATOM 5116 N N . VAL B 1 241 ? -13.477 0.454 -15.273 1 98.12 241 VAL B N 1
ATOM 5117 C CA . VAL B 1 241 ? -14.898 0.455 -14.945 1 98.12 241 VAL B CA 1
ATOM 5118 C C . VAL B 1 241 ? -15.07 0.44 -13.422 1 98.12 241 VAL B C 1
ATOM 5120 O O . VAL B 1 241 ? -14.383 -0.302 -12.719 1 98.12 241 VAL B O 1
ATOM 5123 N N . ALA B 1 242 ? -15.977 1.271 -12.961 1 98.62 242 ALA B N 1
ATOM 5124 C CA . ALA B 1 242 ? -16.422 1.246 -11.57 1 98.62 242 ALA B CA 1
ATOM 5125 C C . ALA B 1 242 ? -17.938 1.26 -11.477 1 98.62 242 ALA B C 1
ATOM 5127 O O . ALA B 1 242 ? -18.609 2.064 -12.141 1 98.62 242 ALA B O 1
ATOM 5128 N N . ILE B 1 243 ? -18.469 0.345 -10.734 1 98.62 243 ILE B N 1
ATOM 5129 C CA . ILE B 1 243 ? -19.906 0.287 -10.492 1 98.62 243 ILE B CA 1
ATOM 5130 C C . ILE B 1 243 ? -20.188 0.562 -9.016 1 98.62 243 ILE B C 1
ATOM 5132 O O . ILE B 1 243 ? -19.516 0.02 -8.133 1 98.62 243 ILE B O 1
ATOM 5136 N N . GLY B 1 244 ? -21.125 1.442 -8.781 1 98.19 244 GLY B N 1
ATOM 5137 C CA . GLY B 1 244 ? -21.531 1.746 -7.418 1 98.19 244 GLY B CA 1
ATOM 5138 C C . GLY B 1 244 ? -22.922 1.213 -7.086 1 98.19 244 GLY B C 1
ATOM 5139 O O . GLY B 1 244 ? -23.859 1.384 -7.863 1 98.19 244 GLY B O 1
ATOM 5140 N N . MET B 1 245 ? -23 0.553 -5.988 1 97.62 245 MET B N 1
ATOM 5141 C CA . MET B 1 245 ? -24.25 0.028 -5.457 1 97.62 245 MET B CA 1
ATOM 5142 C C . MET B 1 245 ? -24.5 0.541 -4.039 1 97.62 245 MET B C 1
ATOM 5144 O O . MET B 1 245 ? -23.594 1.058 -3.395 1 97.62 245 MET B O 1
ATOM 5148 N N . PRO B 1 246 ? -25.766 0.417 -3.646 1 95.62 246 PRO B N 1
ATOM 5149 C CA . PRO B 1 246 ? -26.062 0.931 -2.305 1 95.62 246 PRO B CA 1
ATOM 5150 C C . PRO B 1 246 ? -25.312 0.175 -1.213 1 95.62 246 PRO B C 1
ATOM 5152 O O . PRO B 1 246 ? -25.172 -1.051 -1.28 1 95.62 246 PRO B O 1
ATOM 5155 N N . GLY B 1 247 ? -24.75 0.953 -0.271 1 95.44 247 GLY B N 1
ATOM 5156 C CA . GLY B 1 247 ? -24.188 0.401 0.95 1 95.44 247 GLY B CA 1
ATOM 5157 C C . GLY B 1 247 ? -25.062 0.633 2.17 1 95.44 247 GLY B C 1
ATOM 5158 O O . GLY B 1 247 ? -26.266 0.848 2.043 1 95.44 247 GLY B O 1
ATOM 5159 N N . LEU B 1 248 ? -24.484 0.419 3.357 1 95.06 248 LEU B N 1
ATOM 5160 C CA . LEU B 1 248 ? -25.172 0.607 4.625 1 95.06 248 LEU B CA 1
ATOM 5161 C C . LEU B 1 248 ? -24.422 1.596 5.516 1 95.06 248 LEU B C 1
ATOM 5163 O O . LEU B 1 248 ? -23.203 1.721 5.422 1 95.06 248 LEU B O 1
ATOM 5167 N N . PRO B 1 249 ? -25.219 2.307 6.367 1 92.62 249 PRO B N 1
ATOM 5168 C CA . PRO B 1 249 ? -24.531 3.094 7.391 1 92.62 249 PRO B CA 1
ATOM 5169 C C . PRO B 1 249 ? -23.641 2.242 8.281 1 92.62 249 PRO B C 1
ATOM 5171 O O . PRO B 1 249 ? -23.906 1.052 8.477 1 92.62 249 PRO B O 1
ATOM 5174 N N . VAL B 1 250 ? -22.656 2.844 8.836 1 91.44 250 VAL B N 1
ATOM 5175 C CA . VAL B 1 250 ? -21.656 2.148 9.641 1 91.44 250 VAL B CA 1
ATOM 5176 C C . VAL B 1 250 ? -22.328 1.43 10.805 1 91.44 250 VAL B C 1
ATOM 5178 O O . VAL B 1 250 ? -21.969 0.296 11.133 1 91.44 250 VAL B O 1
ATOM 5181 N N . ALA B 1 251 ? -23.281 2.021 11.406 1 87.75 251 ALA B N 1
ATOM 5182 C CA . ALA B 1 251 ? -23.891 1.482 12.625 1 87.75 251 ALA B CA 1
ATOM 5183 C C . ALA B 1 251 ? -25.078 0.577 12.297 1 87.75 251 ALA B C 1
ATOM 5185 O O . ALA B 1 251 ? -25.781 0.127 13.195 1 87.75 251 ALA B O 1
ATOM 5186 N N . HIS B 1 252 ? -25.328 0.347 11.023 1 92.31 252 HIS B N 1
ATOM 5187 C CA . HIS B 1 252 ? -26.453 -0.513 10.633 1 92.31 252 HIS B CA 1
ATOM 5188 C C . HIS B 1 252 ? -26.25 -1.936 11.148 1 92.31 252 HIS B C 1
ATOM 5190 O O . HIS B 1 252 ? -25.141 -2.475 11.086 1 92.31 252 HIS B O 1
ATOM 5196 N N . PRO B 1 253 ? -27.25 -2.621 11.602 1 92.62 253 PRO B N 1
ATOM 5197 C CA . PRO B 1 253 ? -27.109 -3.959 12.18 1 92.62 253 PRO B CA 1
ATOM 5198 C C . PRO B 1 253 ? -26.688 -5.008 11.148 1 92.62 253 PRO B C 1
ATOM 5200 O O . PRO B 1 253 ? -26.109 -6.031 11.508 1 92.62 253 PRO B O 1
ATOM 5203 N N . ASP B 1 254 ? -26.922 -4.715 9.906 1 96.5 254 ASP B N 1
ATOM 5204 C CA . ASP B 1 254 ? -26.656 -5.691 8.852 1 96.5 254 ASP B CA 1
ATOM 5205 C C . ASP B 1 254 ? -25.266 -5.484 8.258 1 96.5 254 ASP B C 1
ATOM 5207 O O . ASP B 1 254 ? -24.953 -6.016 7.191 1 96.5 254 ASP B O 1
ATOM 5211 N N . GLN B 1 255 ? -24.469 -4.688 8.93 1 95.56 255 GLN B N 1
ATOM 5212 C CA . GLN B 1 255 ? -23.141 -4.387 8.398 1 95.56 255 GLN B CA 1
ATOM 5213 C C . GLN B 1 255 ? -22.328 -5.66 8.227 1 95.56 255 GLN B C 1
ATOM 5215 O O . GLN B 1 255 ? -21.578 -5.801 7.258 1 95.56 255 GLN B O 1
ATOM 5220 N N . THR B 1 256 ? -22.438 -6.547 9.188 1 96.69 256 THR B N 1
ATOM 5221 C CA . THR B 1 256 ? -21.703 -7.797 9.109 1 96.69 256 THR B CA 1
ATOM 5222 C C . THR B 1 256 ? -22.156 -8.617 7.902 1 96.69 256 THR B C 1
ATOM 5224 O O . THR B 1 256 ? -21.328 -9.203 7.199 1 96.69 256 THR B O 1
ATOM 5227 N N . LEU B 1 257 ? -23.438 -8.648 7.633 1 98.06 257 LEU B N 1
ATOM 5228 C CA . LEU B 1 257 ? -23.969 -9.359 6.473 1 98.06 257 LEU B CA 1
ATOM 5229 C C . LEU B 1 257 ? -23.438 -8.75 5.176 1 98.06 257 LEU B C 1
ATOM 5231 O O . LEU B 1 257 ? -23.094 -9.477 4.246 1 98.06 257 LEU B O 1
ATOM 5235 N N . LEU B 1 258 ? -23.406 -7.438 5.148 1 97.94 258 LEU B N 1
ATOM 5236 C CA . LEU B 1 258 ? -22.891 -6.758 3.961 1 97.94 258 LEU B CA 1
ATOM 5237 C C . LEU B 1 258 ? -21.422 -7.094 3.732 1 97.94 258 LEU B C 1
ATOM 5239 O O . LEU B 1 258 ? -21 -7.27 2.59 1 97.94 258 LEU B O 1
ATOM 5243 N N . ARG B 1 259 ? -20.672 -7.148 4.793 1 97.25 259 ARG B N 1
ATOM 5244 C CA . ARG B 1 259 ? -19.266 -7.508 4.688 1 97.25 259 ARG B CA 1
ATOM 5245 C C . ARG B 1 259 ? -19.094 -8.914 4.121 1 97.25 259 ARG B C 1
ATOM 5247 O O . ARG B 1 259 ? -18.25 -9.148 3.252 1 97.25 259 ARG B O 1
ATOM 5254 N N . LEU B 1 260 ? -19.828 -9.812 4.641 1 98.12 260 LEU B N 1
ATOM 5255 C CA . LEU B 1 260 ? -19.797 -11.188 4.148 1 98.12 260 LEU B CA 1
ATOM 5256 C C . LEU B 1 260 ? -20.188 -11.25 2.678 1 98.12 260 LEU B C 1
ATOM 5258 O O . LEU B 1 260 ? -19.562 -11.961 1.893 1 98.12 260 LEU B O 1
ATOM 5262 N N . LEU B 1 261 ? -21.219 -10.492 2.352 1 98 261 LEU B N 1
ATOM 5263 C CA . LEU B 1 261 ? -21.656 -10.43 0.963 1 98 261 LEU B CA 1
ATOM 5264 C C . LEU B 1 261 ? -20.547 -9.875 0.067 1 98 261 LEU B C 1
ATOM 5266 O O . LEU B 1 261 ? -20.328 -10.383 -1.036 1 98 261 LEU B O 1
ATOM 5270 N N . ASN B 1 262 ? -19.922 -8.859 0.511 1 97.69 262 ASN B N 1
ATOM 5271 C CA . ASN B 1 262 ? -18.844 -8.25 -0.26 1 97.69 262 ASN B CA 1
ATOM 5272 C C . ASN B 1 262 ? -17.688 -9.234 -0.485 1 97.69 262 ASN B C 1
ATOM 5274 O O . ASN B 1 262 ? -17.094 -9.258 -1.562 1 97.69 262 ASN B O 1
ATOM 5278 N N . VAL B 1 263 ? -17.328 -9.953 0.555 1 96.88 263 VAL B N 1
ATOM 5279 C CA . VAL B 1 263 ? -16.281 -10.961 0.435 1 96.88 263 VAL B CA 1
ATOM 5280 C C . VAL B 1 263 ? -16.672 -11.992 -0.62 1 96.88 263 VAL B C 1
ATOM 5282 O O . VAL B 1 263 ? -15.836 -12.391 -1.442 1 96.88 263 VAL B O 1
ATOM 5285 N N . HIS B 1 264 ? -17.891 -12.391 -0.583 1 97.25 264 HIS B N 1
ATOM 5286 C CA . HIS B 1 264 ? -18.406 -13.352 -1.546 1 97.25 264 HIS B CA 1
ATOM 5287 C C . HIS B 1 264 ? -18.375 -12.789 -2.963 1 97.25 264 HIS B C 1
ATOM 5289 O O . HIS B 1 264 ? -18.031 -13.5 -3.91 1 97.25 264 HIS B O 1
ATOM 5295 N N . LEU B 1 265 ? -18.625 -11.547 -3.104 1 98 265 LEU B N 1
ATOM 5296 C CA . LEU B 1 265 ? -18.766 -10.906 -4.406 1 98 265 LEU B CA 1
ATOM 5297 C C . LEU B 1 265 ? -17.391 -10.656 -5.027 1 98 265 LEU B C 1
ATOM 5299 O O . LEU B 1 265 ? -17.141 -11.039 -6.176 1 98 265 LEU B O 1
ATOM 5303 N N . GLY B 1 266 ? -16.562 -9.992 -4.223 1 97.31 266 GLY B N 1
ATOM 5304 C CA . GLY B 1 266 ? -15.297 -9.594 -4.824 1 97.31 266 GLY B CA 1
ATOM 5305 C C . GLY B 1 266 ? -14.156 -9.531 -3.832 1 97.31 266 GLY B C 1
ATOM 5306 O O . GLY B 1 266 ? -13.188 -8.797 -4.031 1 97.31 266 GLY B O 1
ATOM 5307 N N . GLY B 1 267 ? -14.133 -10.188 -2.65 1 92.56 267 GLY B N 1
ATOM 5308 C CA . GLY B 1 267 ? -13.156 -10.031 -1.582 1 92.56 267 GLY B CA 1
ATOM 5309 C C . GLY B 1 267 ? -12.031 -11.047 -1.651 1 92.56 267 GLY B C 1
ATOM 5310 O O . GLY B 1 267 ? -11.188 -11.102 -0.756 1 92.56 267 GLY B O 1
ATOM 5311 N N . GLY B 1 268 ? -11.781 -11.773 -2.676 1 91.62 268 GLY B N 1
ATOM 5312 C CA . GLY B 1 268 ? -10.727 -12.773 -2.736 1 91.62 268 GLY B CA 1
ATOM 5313 C C . GLY B 1 268 ? -10.68 -13.516 -4.059 1 91.62 268 GLY B C 1
ATOM 5314 O O . GLY B 1 268 ? -11.391 -13.156 -5.004 1 91.62 268 GLY B O 1
ATOM 5315 N N . MET B 1 269 ? -9.852 -14.523 -3.984 1 94.12 269 MET B N 1
ATOM 5316 C CA . MET B 1 269 ? -9.617 -15.25 -5.23 1 94.12 269 MET B CA 1
ATOM 5317 C C . MET B 1 269 ? -10.789 -16.172 -5.551 1 94.12 269 MET B C 1
ATOM 5319 O O . MET B 1 269 ? -11.016 -16.516 -6.711 1 94.12 269 MET B O 1
ATOM 5323 N N . SER B 1 270 ? -11.531 -16.625 -4.543 1 95.75 270 SER B N 1
ATOM 5324 C CA . SER B 1 270 ? -12.656 -17.531 -4.758 1 95.75 270 SER B CA 1
ATOM 5325 C C . SER B 1 270 ? -13.945 -16.75 -5.012 1 95.75 270 SER B C 1
ATOM 5327 O O . SER B 1 270 ? -15 -17.359 -5.23 1 95.75 270 SER B O 1
ATOM 5329 N N . SER B 1 271 ? -13.883 -15.445 -4.945 1 97.12 271 SER B N 1
ATOM 5330 C CA . SER B 1 271 ? -15.07 -14.609 -5.102 1 97.12 271 SER B CA 1
ATOM 5331 C C . SER B 1 271 ? -15.68 -14.766 -6.492 1 97.12 271 SER B C 1
ATOM 5333 O O . SER B 1 271 ? -15 -15.188 -7.43 1 97.12 271 SER B O 1
ATOM 5335 N N . ARG B 1 272 ? -16.906 -14.367 -6.629 1 97.38 272 ARG B N 1
ATOM 5336 C CA . ARG B 1 272 ? -17.625 -14.516 -7.883 1 97.38 272 ARG B CA 1
ATOM 5337 C C . ARG B 1 272 ? -17 -13.672 -8.984 1 97.38 272 ARG B C 1
ATOM 5339 O O . ARG B 1 272 ? -16.797 -14.156 -10.109 1 97.38 272 ARG B O 1
ATOM 5346 N N . LEU B 1 273 ? -16.703 -12.484 -8.641 1 98.25 273 LEU B N 1
ATOM 5347 C CA . LEU B 1 273 ? -16.141 -11.594 -9.648 1 98.25 273 LEU B CA 1
ATOM 5348 C C . LEU B 1 273 ? -14.781 -12.102 -10.117 1 98.25 273 LEU B C 1
ATOM 5350 O O . LEU B 1 273 ? -14.508 -12.133 -11.32 1 98.25 273 LEU B O 1
ATOM 5354 N N . PHE B 1 274 ? -13.969 -12.531 -9.211 1 97.56 274 PHE B N 1
ATOM 5355 C CA . PHE B 1 274 ? -12.648 -13.039 -9.57 1 97.56 274 PHE B CA 1
ATOM 5356 C C . PHE B 1 274 ? -12.766 -14.273 -10.453 1 97.56 274 PHE B C 1
ATOM 5358 O O . PHE B 1 274 ? -12.102 -14.375 -11.484 1 97.56 274 PHE B O 1
ATOM 5365 N N . GLN B 1 275 ? -13.586 -15.172 -10.062 1 97.38 275 GLN B N 1
ATOM 5366 C CA . GLN B 1 275 ? -13.742 -16.422 -10.797 1 97.38 275 GLN B CA 1
ATOM 5367 C C . GLN B 1 275 ? -14.344 -16.188 -12.18 1 97.38 275 GLN B C 1
ATOM 5369 O O . GLN B 1 275 ? -13.812 -16.656 -13.18 1 97.38 275 GLN B O 1
ATOM 5374 N N . GLU B 1 276 ? -15.375 -15.391 -12.273 1 97.81 276 GLU B N 1
ATOM 5375 C CA . GLU B 1 276 ? -16.125 -15.227 -13.516 1 97.81 276 GLU B CA 1
ATOM 5376 C C . GLU B 1 276 ? -15.391 -14.297 -14.484 1 97.81 276 GLU B C 1
ATOM 5378 O O . GLU B 1 276 ? -15.398 -14.523 -15.695 1 97.81 276 GLU B O 1
ATOM 5383 N N . VAL B 1 277 ? -14.773 -13.297 -13.953 1 97.88 277 VAL B N 1
ATOM 5384 C CA . VAL B 1 277 ? -14.195 -12.273 -14.812 1 97.88 277 VAL B CA 1
ATOM 5385 C C . VAL B 1 277 ? -12.742 -12.633 -15.125 1 97.88 277 VAL B C 1
ATOM 5387 O O . VAL B 1 277 ? -12.328 -12.617 -16.297 1 97.88 277 VAL B O 1
ATOM 5390 N N . ARG B 1 278 ? -11.969 -13 -14.156 1 96.69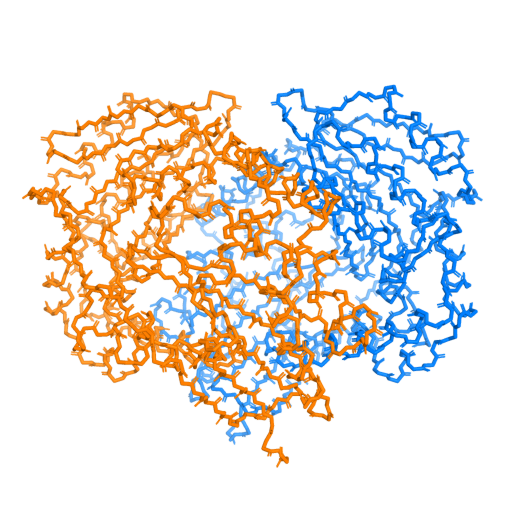 278 ARG B N 1
ATOM 5391 C CA . ARG B 1 278 ? -10.539 -13.195 -14.328 1 96.69 278 ARG B CA 1
ATOM 5392 C C . ARG B 1 278 ? -10.203 -14.656 -14.594 1 96.69 278 ARG B C 1
ATOM 5394 O O . ARG B 1 278 ? -9.594 -14.992 -15.609 1 96.69 278 ARG B O 1
ATOM 5401 N N . GLU B 1 279 ? -10.656 -15.555 -13.75 1 95.44 279 GLU B N 1
ATOM 5402 C CA . GLU B 1 279 ? -10.234 -16.953 -13.812 1 95.44 279 GLU B CA 1
ATOM 5403 C C . GLU B 1 279 ? -10.844 -17.656 -15.023 1 95.44 279 GLU B C 1
ATOM 5405 O O . GLU B 1 279 ? -10.125 -18.297 -15.797 1 95.44 279 GLU B O 1
ATOM 5410 N N . LYS B 1 280 ? -12.117 -17.578 -15.234 1 95.69 280 LYS B N 1
ATOM 5411 C CA . LYS B 1 280 ? -12.812 -18.344 -16.266 1 95.69 280 LYS B CA 1
ATOM 5412 C C . LYS B 1 280 ? -12.68 -17.672 -17.625 1 95.69 280 LYS B C 1
ATOM 5414 O O . LYS B 1 280 ? -12.586 -18.359 -18.656 1 95.69 280 LYS B O 1
ATOM 5419 N N . ARG B 1 281 ? -12.609 -16.312 -17.641 1 96 281 ARG B N 1
ATOM 5420 C CA . ARG B 1 281 ? -12.758 -15.648 -18.938 1 96 281 ARG B CA 1
ATOM 5421 C C . ARG B 1 281 ? -11.516 -14.828 -19.266 1 96 281 ARG B C 1
ATOM 5423 O O . ARG B 1 281 ? -11.367 -14.344 -20.391 1 96 281 ARG B O 1
ATOM 5430 N N . GLY B 1 282 ? -10.641 -14.602 -18.297 1 94.88 282 GLY B N 1
ATOM 5431 C CA . GLY B 1 282 ? -9.414 -13.859 -18.547 1 94.88 282 GLY B CA 1
ATOM 5432 C C . GLY B 1 282 ? -9.664 -12.422 -18.984 1 94.88 282 GLY B C 1
ATOM 5433 O O . GLY B 1 282 ? -8.883 -11.859 -19.75 1 94.88 282 GLY B O 1
ATOM 5434 N N . LEU B 1 283 ? -10.711 -11.758 -18.5 1 94.94 283 LEU B N 1
ATOM 5435 C CA . LEU B 1 283 ? -11.133 -10.445 -18.984 1 94.94 283 LEU B CA 1
ATOM 5436 C C . LEU B 1 283 ? -10.344 -9.336 -18.297 1 94.94 283 LEU B C 1
ATOM 5438 O O . LEU B 1 283 ? -10.242 -8.227 -18.812 1 94.94 283 LEU B O 1
ATOM 5442 N N . ALA B 1 284 ? -9.875 -9.633 -17.094 1 96.31 284 ALA B N 1
ATOM 5443 C CA . ALA B 1 284 ? -9.227 -8.594 -16.297 1 96.31 284 ALA B CA 1
ATOM 5444 C C . ALA B 1 284 ? -8.18 -9.195 -15.367 1 96.31 284 ALA B C 1
ATOM 5446 O O . ALA B 1 284 ? -8.328 -10.336 -14.906 1 96.31 284 ALA B O 1
ATOM 5447 N N . TYR B 1 285 ? -7.184 -8.398 -15.18 1 93.31 285 TYR B N 1
ATOM 5448 C CA . TYR B 1 285 ? -6.238 -8.766 -14.125 1 93.31 285 TYR B CA 1
ATOM 5449 C C . TYR B 1 285 ? -6.754 -8.328 -12.758 1 93.31 285 TYR B C 1
ATOM 5451 O O . TYR B 1 285 ? -6.734 -9.117 -11.805 1 93.31 285 TYR B O 1
ATOM 5459 N N . SER B 1 286 ? -7.156 -7.094 -12.695 1 94.81 286 SER B N 1
ATOM 5460 C CA . SER B 1 286 ? -7.707 -6.582 -11.445 1 94.81 286 SER B CA 1
ATOM 5461 C C . SER B 1 286 ? -9.227 -6.527 -11.5 1 94.81 286 SER B C 1
ATOM 5463 O O . SER B 1 286 ? -9.805 -5.863 -12.359 1 94.81 286 SER B O 1
ATOM 5465 N N . VAL B 1 287 ? -9.93 -7.164 -10.57 1 97.69 287 VAL B N 1
ATOM 5466 C CA . VAL B 1 287 ? -11.375 -7.109 -10.367 1 97.69 287 VAL B CA 1
ATOM 5467 C C . VAL B 1 287 ? -11.703 -7.383 -8.898 1 97.69 287 VAL B C 1
ATOM 5469 O O . VAL B 1 287 ? -11.266 -8.383 -8.336 1 97.69 287 VAL B O 1
ATOM 5472 N N . TYR B 1 288 ? -12.422 -6.473 -8.32 1 98.25 288 TYR B N 1
ATOM 5473 C CA . TYR B 1 288 ? -12.742 -6.621 -6.902 1 98.25 288 TYR B CA 1
ATOM 5474 C C . TYR B 1 288 ? -13.914 -5.719 -6.516 1 98.25 288 TYR B C 1
ATOM 5476 O O . TYR B 1 288 ? -14.352 -4.883 -7.312 1 98.25 288 TYR B O 1
ATOM 5484 N N . SER B 1 289 ? -14.406 -5.969 -5.363 1 98.31 289 SER B N 1
ATOM 5485 C CA . SER B 1 289 ? -15.414 -5.098 -4.766 1 98.31 289 SER B CA 1
ATOM 5486 C C . SER B 1 289 ? -14.992 -4.645 -3.369 1 98.31 289 SER B C 1
ATOM 5488 O O . SER B 1 289 ? -14.281 -5.363 -2.666 1 98.31 289 SER B O 1
ATOM 5490 N N . THR B 1 290 ? -15.383 -3.469 -3.09 1 97.56 290 THR B N 1
ATOM 5491 C CA . THR B 1 290 ? -15.086 -2.9 -1.78 1 97.56 290 THR B CA 1
ATOM 5492 C C . THR B 1 290 ? -16.281 -2.129 -1.241 1 97.56 290 THR B C 1
ATOM 5494 O O . THR B 1 290 ? -17.078 -1.588 -2.014 1 97.56 290 THR B O 1
ATOM 5497 N N . GLY B 1 291 ? -16.359 -2.148 0.087 1 96 291 GLY B N 1
ATOM 5498 C CA . GLY B 1 291 ? -17.422 -1.38 0.733 1 96 291 GLY B CA 1
ATOM 5499 C C . GLY B 1 291 ? -16.891 -0.146 1.448 1 96 291 GLY B C 1
ATOM 5500 O O . GLY B 1 291 ? -15.805 -0.168 2.025 1 96 291 GLY B O 1
ATOM 5501 N N . GLN B 1 292 ? -17.656 0.872 1.331 1 94.94 292 GLN B N 1
ATOM 5502 C CA . GLN B 1 292 ? -17.438 2.098 2.092 1 94.94 292 GLN B CA 1
ATOM 5503 C C . GLN B 1 292 ? -18.719 2.531 2.812 1 94.94 292 GLN B C 1
ATOM 5505 O O . GLN B 1 292 ? -19.781 2.652 2.193 1 94.94 292 GLN B O 1
ATOM 5510 N N . SER B 1 293 ? -18.578 2.678 4.109 1 94.44 293 SER B N 1
ATOM 5511 C CA . SER B 1 293 ? -19.75 3.074 4.883 1 94.44 293 SER B CA 1
ATOM 5512 C C . SER B 1 293 ? -19.547 4.438 5.535 1 94.44 293 SER B C 1
ATOM 5514 O O . SER B 1 293 ? -18.422 4.793 5.91 1 94.44 293 SER B O 1
ATOM 5516 N N . PHE B 1 294 ? -20.625 5.176 5.629 1 92.38 294 PHE B N 1
ATOM 5517 C CA . PHE B 1 294 ? -20.688 6.473 6.289 1 92.38 294 PHE B CA 1
ATOM 5518 C C . PHE B 1 294 ? -21.703 6.457 7.422 1 92.38 294 PHE B C 1
ATOM 5520 O O . PHE B 1 294 ? -22.297 5.414 7.723 1 92.38 294 PHE B O 1
ATOM 5527 N N . ALA B 1 295 ? -21.812 7.582 8.078 1 88.31 295 ALA B N 1
ATOM 5528 C CA . ALA B 1 295 ? -22.734 7.68 9.211 1 88.31 295 ALA B CA 1
ATOM 5529 C C . ALA B 1 295 ? -24.172 7.395 8.789 1 88.31 295 ALA B C 1
ATOM 5531 O O . ALA B 1 295 ? -24.938 6.816 9.555 1 88.31 295 ALA B O 1
ATOM 5532 N N . ASP B 1 296 ? -24.547 7.73 7.531 1 88.69 296 ASP B N 1
ATOM 5533 C CA . ASP B 1 296 ? -25.953 7.68 7.145 1 88.69 296 ASP B CA 1
ATOM 5534 C C . ASP B 1 296 ? -26.141 6.941 5.82 1 88.69 296 ASP B C 1
ATOM 5536 O O . ASP B 1 296 ? -27.172 7.09 5.156 1 88.69 296 ASP B O 1
ATOM 5540 N N . GLY B 1 297 ? -25.172 6.207 5.426 1 90.69 297 GLY B N 1
ATOM 5541 C CA . GLY B 1 297 ? -25.25 5.438 4.195 1 90.69 297 GLY B CA 1
ATOM 5542 C C . GLY B 1 297 ? -23.953 4.738 3.846 1 90.69 297 GLY B C 1
ATOM 5543 O O . GLY B 1 297 ? -23.156 4.43 4.73 1 90.69 297 GLY B O 1
ATOM 5544 N N . GLY B 1 298 ? -23.891 4.352 2.572 1 93.69 298 GLY B N 1
ATOM 5545 C CA . GLY B 1 298 ? -22.688 3.682 2.137 1 93.69 298 GLY B CA 1
ATOM 5546 C C . GLY B 1 298 ? -22.672 3.389 0.647 1 93.69 298 GLY B C 1
ATOM 5547 O O . GLY B 1 298 ? -23.562 3.814 -0.085 1 93.69 298 GLY B O 1
ATOM 5548 N N . LEU B 1 299 ? -21.594 2.814 0.237 1 96.19 299 LEU B N 1
ATOM 5549 C CA . LEU B 1 299 ? -21.328 2.469 -1.155 1 96.19 299 LEU B CA 1
ATOM 5550 C C . LEU B 1 299 ? -20.609 1.132 -1.254 1 96.19 299 LEU B C 1
ATOM 5552 O O . LEU B 1 299 ? -19.641 0.894 -0.532 1 96.19 299 LEU B O 1
ATOM 5556 N N . VAL B 1 300 ? -21.141 0.208 -2.021 1 97.5 300 VAL B N 1
ATOM 5557 C CA . VAL B 1 300 ? -20.391 -0.957 -2.477 1 97.5 300 VAL B CA 1
ATOM 5558 C C . VAL B 1 300 ? -19.875 -0.72 -3.895 1 97.5 300 VAL B C 1
ATOM 5560 O O . VAL B 1 300 ? -20.672 -0.515 -4.82 1 97.5 300 VAL B O 1
ATOM 5563 N N . ARG B 1 301 ? -18.641 -0.734 -4.059 1 98.25 301 ARG B N 1
ATOM 5564 C CA . ARG B 1 301 ? -18.031 -0.411 -5.344 1 98.25 301 ARG B CA 1
ATOM 5565 C C . ARG B 1 301 ? -17.375 -1.64 -5.969 1 98.25 301 ARG B C 1
ATOM 5567 O O . ARG B 1 301 ? -16.656 -2.373 -5.293 1 98.25 301 ARG B O 1
ATOM 5574 N N . ILE B 1 302 ? -17.656 -1.916 -7.164 1 98.62 302 ILE B N 1
ATOM 5575 C CA . ILE B 1 302 ? -16.938 -2.895 -7.973 1 98.62 302 ILE B CA 1
ATOM 5576 C C . ILE B 1 302 ? -15.945 -2.18 -8.898 1 98.62 302 ILE B C 1
ATOM 5578 O O . ILE B 1 302 ? -16.281 -1.157 -9.5 1 98.62 302 ILE B O 1
ATOM 5582 N N . SER B 1 303 ? -14.773 -2.631 -8.945 1 98.5 303 SER B N 1
ATOM 5583 C CA . SER B 1 303 ? -13.742 -2.08 -9.82 1 98.5 303 SER B CA 1
ATOM 5584 C C . SER B 1 303 ? -13.125 -3.164 -10.695 1 98.5 303 SER B C 1
ATOM 5586 O O . SER B 1 303 ? -12.805 -4.254 -10.211 1 98.5 303 SER B O 1
ATOM 5588 N N . ALA B 1 304 ? -12.945 -2.84 -11.969 1 98.19 304 ALA B N 1
ATOM 5589 C CA . ALA B 1 304 ? -12.289 -3.73 -12.922 1 98.19 304 ALA B CA 1
ATOM 5590 C C . ALA B 1 304 ? -11.742 -2.953 -14.117 1 98.19 304 ALA B C 1
ATOM 5592 O O . ALA B 1 304 ? -12.195 -1.839 -14.398 1 98.19 304 ALA B O 1
ATOM 5593 N N . SER B 1 305 ? -10.805 -3.438 -14.719 1 97.62 305 SER B N 1
ATOM 5594 C CA . SER B 1 305 ? -10.258 -2.867 -15.945 1 97.62 305 SER B CA 1
ATOM 5595 C C . SER B 1 305 ? -9.961 -3.951 -16.984 1 97.62 305 SER B C 1
ATOM 5597 O O . SER B 1 305 ? -9.547 -5.059 -16.625 1 97.62 305 SER B O 1
ATOM 5599 N N . THR B 1 306 ? -10.195 -3.688 -18.219 1 97.56 306 THR B N 1
ATOM 5600 C CA . THR B 1 306 ? -10 -4.641 -19.297 1 97.56 306 THR B CA 1
ATOM 5601 C C . THR B 1 306 ? -9.617 -3.92 -20.594 1 97.56 306 THR B C 1
ATOM 5603 O O . THR B 1 306 ? -9.625 -2.688 -20.641 1 97.56 306 THR B O 1
ATOM 5606 N N . ARG B 1 307 ? -9.172 -4.68 -21.562 1 96.19 307 ARG B N 1
ATOM 5607 C CA . ARG B 1 307 ? -8.906 -4.094 -22.859 1 96.19 307 ARG B CA 1
ATOM 5608 C C . ARG B 1 307 ? -10.195 -3.584 -23.5 1 96.19 307 ARG B C 1
ATOM 5610 O O . ARG B 1 307 ? -11.273 -4.145 -23.281 1 96.19 307 ARG B O 1
ATOM 5617 N N . PRO B 1 308 ? -10.086 -2.604 -24.391 1 96.38 308 PRO B N 1
ATOM 5618 C CA . PRO B 1 308 ? -11.273 -1.951 -24.953 1 96.38 308 PRO B CA 1
ATOM 5619 C C . PRO B 1 308 ? -12.188 -2.928 -25.703 1 96.38 308 PRO B C 1
ATOM 5621 O O . PRO B 1 308 ? -13.406 -2.83 -25.594 1 96.38 308 PRO B O 1
ATOM 5624 N N . SER B 1 309 ? -11.695 -3.893 -26.391 1 95.69 309 SER B N 1
ATOM 5625 C CA . SER B 1 309 ? -12.477 -4.82 -27.203 1 95.69 309 SER B CA 1
ATOM 5626 C C . SER B 1 309 ? -13.344 -5.723 -26.328 1 95.69 309 SER B C 1
ATOM 5628 O O . SER B 1 309 ? -14.273 -6.359 -26.812 1 95.69 309 SER B O 1
ATOM 5630 N N . LYS B 1 310 ? -13.062 -5.766 -25.031 1 96.38 310 LYS B N 1
ATOM 5631 C CA . LYS B 1 310 ? -13.781 -6.676 -24.141 1 96.38 310 LYS B CA 1
ATOM 5632 C C . LYS B 1 310 ? -14.672 -5.906 -23.156 1 96.38 310 LYS B C 1
ATOM 5634 O O . LYS B 1 310 ? -15.242 -6.492 -22.234 1 96.38 310 LYS B O 1
ATOM 5639 N N . LYS B 1 311 ? -14.789 -4.621 -23.359 1 96.56 311 LYS B N 1
ATOM 5640 C CA . LYS B 1 311 ? -15.555 -3.754 -22.469 1 96.56 311 LYS B CA 1
ATOM 5641 C C . LYS B 1 311 ? -17 -4.246 -22.312 1 96.56 311 LYS B C 1
ATOM 5643 O O . LYS B 1 311 ? -17.484 -4.395 -21.203 1 96.56 311 LYS B O 1
ATOM 5648 N N . ARG B 1 312 ? -17.656 -4.543 -23.453 1 96.75 312 ARG B N 1
ATOM 5649 C CA . ARG B 1 312 ? -19.062 -4.953 -23.438 1 96.75 312 ARG B CA 1
ATOM 5650 C C . ARG B 1 312 ? -19.234 -6.277 -22.703 1 96.75 312 ARG B C 1
ATOM 5652 O O . ARG B 1 312 ? -20.141 -6.418 -21.875 1 96.75 312 ARG B O 1
ATOM 5659 N N . GLU B 1 313 ? -18.422 -7.152 -23.031 1 97.69 313 GLU B N 1
ATOM 5660 C CA . GLU B 1 313 ? -18.484 -8.453 -22.359 1 97.69 313 GLU B CA 1
ATOM 5661 C C . GLU B 1 313 ? -18.297 -8.305 -20.859 1 97.69 313 GLU B C 1
ATOM 5663 O O . GLU B 1 313 ? -19.031 -8.906 -20.078 1 97.69 313 GLU B O 1
ATOM 5668 N N . LEU B 1 314 ? -17.328 -7.516 -20.422 1 97.94 314 LEU B N 1
ATOM 5669 C CA . LEU B 1 314 ? -17.078 -7.285 -19 1 97.94 314 LEU B CA 1
ATOM 5670 C C . LEU B 1 314 ? -18.312 -6.715 -18.312 1 97.94 314 LEU B C 1
ATOM 5672 O O . LEU B 1 314 ? -18.734 -7.223 -17.281 1 97.94 314 LEU B O 1
ATOM 5676 N N . LEU B 1 315 ? -18.891 -5.695 -18.922 1 97.56 315 LEU B N 1
ATOM 5677 C CA . LEU B 1 315 ? -20.062 -5.039 -18.328 1 97.56 315 LEU B CA 1
ATOM 5678 C C . LEU B 1 315 ? -21.219 -6.012 -18.203 1 97.56 315 LEU B C 1
ATOM 5680 O O . LEU B 1 315 ? -21.969 -5.977 -17.219 1 97.56 315 LEU B O 1
ATOM 5684 N N . GLU B 1 316 ? -21.375 -6.844 -19.203 1 98.06 316 GLU B N 1
ATOM 5685 C CA . GLU B 1 316 ? -22.453 -7.84 -19.172 1 98.06 316 GLU B CA 1
ATOM 5686 C C . GLU B 1 316 ? -22.266 -8.82 -18.016 1 98.06 316 GLU B C 1
ATOM 5688 O O . GLU B 1 316 ? -23.203 -9.102 -17.266 1 98.06 316 GLU B O 1
ATOM 5693 N N . ILE B 1 317 ? -21.094 -9.273 -17.875 1 98.19 317 ILE B N 1
ATOM 5694 C CA . ILE B 1 317 ? -20.797 -10.258 -16.828 1 98.19 317 ILE B CA 1
ATOM 5695 C C . ILE B 1 317 ? -20.953 -9.617 -15.453 1 98.19 317 ILE B C 1
ATOM 5697 O O . ILE B 1 317 ? -21.484 -10.234 -14.531 1 98.19 317 ILE B O 1
ATOM 5701 N N . LEU B 1 318 ? -20.453 -8.398 -15.273 1 98.31 318 LEU B N 1
ATOM 5702 C CA . LEU B 1 318 ? -20.625 -7.691 -14.008 1 98.31 318 LEU B CA 1
ATOM 5703 C C . LEU B 1 318 ? -22.094 -7.535 -13.664 1 98.31 318 LEU B C 1
ATOM 5705 O O . LEU B 1 318 ? -22.5 -7.773 -12.523 1 98.31 318 LEU B O 1
ATOM 5709 N N . GLY B 1 319 ? -22.891 -7.172 -14.656 1 97.88 319 GLY B N 1
ATOM 5710 C CA . GLY B 1 319 ? -24.328 -7.051 -14.445 1 97.88 319 GLY B CA 1
ATOM 5711 C C . GLY B 1 319 ? -24.984 -8.352 -14.031 1 97.88 319 GLY B C 1
ATOM 5712 O O . GLY B 1 319 ? -25.828 -8.367 -13.133 1 97.88 319 GLY B O 1
ATOM 5713 N N . GLU B 1 320 ? -24.562 -9.391 -14.672 1 98 320 GLU B N 1
ATOM 5714 C CA . GLU B 1 320 ? -25.094 -10.711 -14.359 1 98 320 GLU B CA 1
ATOM 5715 C C . GLU B 1 320 ? -24.766 -11.109 -12.922 1 98 320 GLU B C 1
ATOM 5717 O O . GLU B 1 320 ? -25.625 -11.625 -12.203 1 98 320 GLU B O 1
ATOM 5722 N N . GLU B 1 321 ? -23.547 -10.922 -12.547 1 98 321 GLU B N 1
ATOM 5723 C CA . GLU B 1 321 ? -23.109 -11.32 -11.211 1 98 321 GLU B CA 1
ATOM 5724 C C . GLU B 1 321 ? -23.812 -10.484 -10.141 1 98 321 GLU B C 1
ATOM 5726 O O . GLU B 1 321 ? -24.094 -10.984 -9.047 1 98 321 GLU B O 1
ATOM 5731 N N . ILE B 1 322 ? -24.062 -9.234 -10.43 1 98.06 322 ILE B N 1
ATOM 5732 C CA . ILE B 1 322 ? -24.812 -8.383 -9.508 1 98.06 322 ILE B CA 1
ATOM 5733 C C . ILE B 1 322 ? -26.234 -8.914 -9.352 1 98.06 322 ILE B C 1
ATOM 5735 O O . ILE B 1 322 ? -26.734 -9.039 -8.234 1 98.06 322 ILE B O 1
ATOM 5739 N N . ALA B 1 323 ? -26.859 -9.266 -10.484 1 97.62 323 ALA B N 1
ATOM 5740 C CA . ALA B 1 323 ? -28.219 -9.797 -10.453 1 97.62 323 ALA B CA 1
ATOM 5741 C C . ALA B 1 323 ? -28.297 -11.094 -9.664 1 97.62 323 ALA B C 1
ATOM 5743 O O . ALA B 1 323 ? -29.266 -11.344 -8.945 1 97.62 323 ALA B O 1
ATOM 5744 N N . ARG B 1 324 ? -27.297 -11.844 -9.742 1 97.31 324 ARG B N 1
ATOM 5745 C CA . ARG B 1 324 ? -27.25 -13.141 -9.086 1 97.31 324 ARG B CA 1
ATOM 5746 C C . ARG B 1 324 ? -27.188 -12.984 -7.566 1 97.31 324 ARG B C 1
ATOM 5748 O O . ARG B 1 324 ? -27.594 -13.883 -6.828 1 97.31 324 ARG B O 1
ATOM 5755 N N . LEU B 1 325 ? -26.688 -11.883 -7.082 1 96.81 325 LEU B N 1
ATOM 5756 C CA . LEU B 1 325 ? -26.656 -11.648 -5.645 1 96.81 325 LEU B CA 1
ATOM 5757 C C . LEU B 1 325 ? -28.062 -11.672 -5.051 1 96.81 325 LEU B C 1
ATOM 5759 O O . LEU B 1 325 ? -28.25 -12.055 -3.895 1 96.81 325 LEU B O 1
ATOM 5763 N N . GLU B 1 326 ? -29.031 -11.273 -5.848 1 97.06 326 GLU B N 1
ATOM 5764 C CA . GLU B 1 326 ? -30.391 -11.117 -5.367 1 97.06 326 GLU B CA 1
ATOM 5765 C C . GLU B 1 326 ? -31.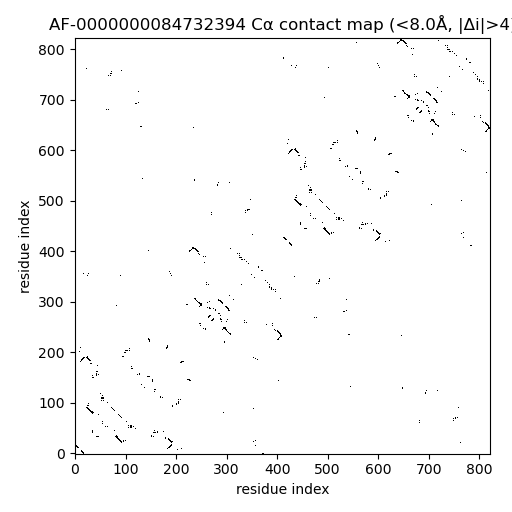219 -12.383 -5.605 1 97.06 326 GLU B C 1
ATOM 5767 O O . GLU B 1 326 ? -32.312 -12.523 -5.074 1 97.06 326 GLU B O 1
ATOM 5772 N N . SER B 1 327 ? -30.641 -13.32 -6.398 1 96.81 327 SER B N 1
ATOM 5773 C CA . SER B 1 327 ? -31.484 -14.445 -6.797 1 96.81 327 SER B CA 1
ATOM 5774 C C . SER B 1 327 ? -30.891 -15.773 -6.336 1 96.81 327 SER B C 1
ATOM 5776 O O . SER B 1 327 ? -31.609 -16.766 -6.188 1 96.81 327 SER B O 1
ATOM 5778 N N . VAL B 1 328 ? -29.578 -15.797 -6.121 1 96.62 328 VAL B N 1
ATOM 5779 C CA . VAL B 1 328 ? -28.906 -17.047 -5.789 1 96.62 328 VAL B CA 1
ATOM 5780 C C . VAL B 1 328 ? -28.328 -16.969 -4.383 1 96.62 328 VAL B C 1
ATOM 5782 O O . VAL B 1 328 ? -27.375 -16.219 -4.137 1 96.62 328 VAL B O 1
ATOM 5785 N N . PRO B 1 329 ? -28.828 -17.75 -3.496 1 96.88 329 PRO B N 1
ATOM 5786 C CA . PRO B 1 329 ? -28.266 -17.766 -2.143 1 96.88 329 PRO B CA 1
ATOM 5787 C C . PRO B 1 329 ? -26.875 -18.359 -2.09 1 96.88 329 PRO B C 1
ATOM 5789 O O . PRO B 1 329 ? -26.531 -19.219 -2.914 1 96.88 329 PRO B O 1
ATOM 5792 N N . LEU B 1 330 ? -26.125 -17.891 -1.115 1 97.69 330 LEU B N 1
ATOM 5793 C CA . LEU B 1 330 ? -24.844 -18.531 -0.87 1 97.69 330 LEU B CA 1
ATOM 5794 C C . LEU B 1 330 ? -25.031 -19.984 -0.43 1 97.69 330 LEU B C 1
ATOM 5796 O O . LEU B 1 330 ? -25.969 -20.297 0.314 1 97.69 330 LEU B O 1
ATOM 5800 N N . THR B 1 331 ? -24.125 -20.844 -0.891 1 97.19 331 THR B N 1
ATOM 5801 C CA . THR B 1 331 ? -24.078 -22.172 -0.313 1 97.19 331 THR B CA 1
ATOM 5802 C C . THR B 1 331 ? -23.453 -22.141 1.08 1 97.19 331 THR B C 1
ATOM 5804 O O . THR B 1 331 ? -22.828 -21.141 1.46 1 97.19 331 THR B O 1
ATOM 5807 N N . ASP B 1 332 ? -23.609 -23.219 1.812 1 96.75 332 ASP B N 1
ATOM 5808 C CA . ASP B 1 332 ? -23.016 -23.312 3.141 1 96.75 332 ASP B CA 1
ATOM 5809 C C . ASP B 1 332 ? -21.5 -23.219 3.061 1 96.75 332 ASP B C 1
ATOM 5811 O O . ASP B 1 332 ? -20.859 -22.625 3.932 1 96.75 332 ASP B O 1
ATOM 5815 N N . GLU B 1 333 ? -20.969 -23.781 2.078 1 96.06 333 GLU B N 1
ATOM 5816 C CA . GLU B 1 333 ? -19.516 -23.766 1.896 1 96.06 333 GLU B CA 1
ATOM 5817 C C . GLU B 1 333 ? -19.016 -22.359 1.603 1 96.06 333 GLU B C 1
ATOM 5819 O O . GLU B 1 333 ? -18 -21.922 2.15 1 96.06 333 GLU B O 1
ATOM 5824 N N . GLU B 1 334 ? -19.734 -21.688 0.723 1 96.75 334 GLU B N 1
ATOM 5825 C CA . GLU B 1 334 ? -19.375 -20.312 0.386 1 96.75 334 GLU B CA 1
ATOM 5826 C C . GLU B 1 334 ? -19.453 -19.406 1.612 1 96.75 334 GLU B C 1
ATOM 5828 O O . GLU B 1 334 ? -18.562 -18.578 1.84 1 96.75 334 GLU B O 1
ATOM 5833 N N . LEU B 1 335 ? -20.5 -19.562 2.369 1 97.88 335 LEU B N 1
ATOM 5834 C CA . LEU B 1 335 ? -20.672 -18.75 3.564 1 97.88 335 LEU B CA 1
ATOM 5835 C C . LEU B 1 335 ? -19.594 -19.062 4.594 1 97.88 335 LEU B C 1
ATOM 5837 O O . LEU B 1 335 ? -19.047 -18.141 5.223 1 97.88 335 LEU B O 1
ATOM 5841 N N . SER B 1 336 ? -19.344 -20.328 4.773 1 96.88 336 SER B N 1
ATOM 5842 C CA . SER B 1 336 ? -18.312 -20.719 5.719 1 96.88 336 SER B CA 1
ATOM 5843 C C . SER B 1 336 ? -16.969 -20.125 5.344 1 96.88 336 SER B C 1
ATOM 5845 O O . SER B 1 336 ? -16.219 -19.656 6.211 1 96.88 336 SER B O 1
ATOM 5847 N N . ARG B 1 337 ? -16.641 -20.125 4.125 1 95.75 337 ARG B N 1
ATOM 5848 C CA . ARG B 1 337 ? -15.398 -19.531 3.639 1 95.75 337 ARG B CA 1
ATOM 5849 C C . ARG B 1 337 ? -15.367 -18.031 3.895 1 95.75 337 ARG B C 1
ATOM 5851 O O . ARG B 1 337 ? -14.359 -17.5 4.359 1 95.75 337 ARG B O 1
ATOM 5858 N N . ALA B 1 338 ? -16.406 -17.375 3.566 1 96.88 338 ALA B N 1
ATOM 5859 C CA . ALA B 1 338 ? -16.5 -15.93 3.803 1 96.88 338 ALA B CA 1
ATOM 5860 C C . ALA B 1 338 ? -16.359 -15.609 5.289 1 96.88 338 ALA B C 1
ATOM 5862 O O . ALA B 1 338 ? -15.633 -14.672 5.656 1 96.88 338 ALA B O 1
ATOM 5863 N N . LYS B 1 339 ? -17.047 -16.422 6.113 1 97.38 339 LYS B N 1
ATOM 5864 C CA . LYS B 1 339 ? -16.953 -16.234 7.559 1 97.38 339 LYS B CA 1
ATOM 5865 C C . LYS B 1 339 ? -15.508 -16.375 8.031 1 97.38 339 LYS B C 1
ATOM 5867 O O . LYS B 1 339 ? -15.016 -15.539 8.789 1 97.38 339 LYS B O 1
ATOM 5872 N N . ASN B 1 340 ? -14.867 -17.375 7.598 1 94.94 340 ASN B N 1
ATOM 5873 C CA . ASN B 1 340 ? -13.484 -17.625 7.992 1 94.94 340 ASN B CA 1
ATOM 5874 C C . ASN B 1 340 ? -12.57 -16.484 7.539 1 94.94 340 ASN B C 1
ATOM 5876 O O . ASN B 1 340 ? -11.672 -16.078 8.273 1 94.94 340 ASN B O 1
ATOM 5880 N N . GLN B 1 341 ? -12.805 -16.031 6.371 1 94.75 341 GLN B N 1
ATOM 5881 C CA . GLN B 1 341 ? -11.984 -14.945 5.828 1 94.75 341 GLN B CA 1
ATOM 5882 C C . GLN B 1 341 ? -12.141 -13.672 6.648 1 94.75 341 GLN B C 1
ATOM 5884 O O . GLN B 1 341 ? -11.148 -13.039 7.012 1 94.75 341 GLN B O 1
ATOM 5889 N N . VAL B 1 342 ? -13.367 -13.289 6.926 1 95.5 342 VAL B N 1
ATOM 5890 C CA . VAL B 1 342 ? -13.641 -12.062 7.668 1 95.5 342 VAL B CA 1
ATOM 5891 C C . VAL B 1 342 ? -13.086 -12.188 9.086 1 95.5 342 VAL B C 1
ATOM 5893 O O . VAL B 1 342 ? -12.445 -11.258 9.594 1 95.5 342 VAL B O 1
ATOM 5896 N N . LYS B 1 343 ? -13.242 -13.352 9.68 1 95.12 343 LYS B N 1
ATOM 5897 C CA . LYS B 1 343 ? -12.75 -13.578 11.039 1 95.12 343 LYS B CA 1
ATOM 5898 C C . LYS B 1 343 ? -11.227 -13.562 11.078 1 95.12 343 LYS B C 1
ATOM 5900 O O . LYS B 1 343 ? -10.633 -12.945 11.969 1 95.12 343 LYS B O 1
ATOM 5905 N N . SER B 1 344 ? -10.648 -14.25 10.18 1 94.06 344 SER B N 1
ATOM 5906 C CA . SER B 1 344 ? -9.195 -14.289 10.117 1 94.06 344 SER B CA 1
ATOM 5907 C C . SER B 1 344 ? -8.609 -12.898 9.922 1 94.06 344 SER B C 1
ATOM 5909 O O . SER B 1 344 ? -7.633 -12.531 10.586 1 94.06 344 SER B O 1
ATOM 5911 N N . SER B 1 345 ? -9.18 -12.156 8.969 1 93.56 345 SER B N 1
ATOM 5912 C CA . SER B 1 345 ? -8.711 -10.797 8.727 1 93.56 345 SER B CA 1
ATOM 5913 C C . SER B 1 345 ? -8.82 -9.938 9.977 1 93.56 345 SER B C 1
ATOM 5915 O O . SER B 1 345 ? -7.922 -9.148 10.273 1 93.56 345 SER B O 1
ATOM 5917 N N . LEU B 1 346 ? -9.867 -10.07 10.664 1 92.62 346 LEU B N 1
ATOM 5918 C CA . LEU B 1 346 ? -10.078 -9.336 11.906 1 92.62 346 LEU B CA 1
ATOM 5919 C C . LEU B 1 346 ? -9.016 -9.695 12.938 1 92.62 346 LEU B C 1
ATOM 5921 O O . LEU B 1 346 ? -8.367 -8.812 13.5 1 92.62 346 LEU B O 1
ATOM 5925 N N . LEU B 1 347 ? -8.781 -10.922 13.125 1 91.25 347 LEU B N 1
ATOM 5926 C CA . LEU B 1 347 ? -7.867 -11.398 14.156 1 91.25 347 LEU B CA 1
ATOM 5927 C C . LEU B 1 347 ? -6.422 -11.07 13.797 1 91.25 347 LEU B C 1
ATOM 5929 O O . LEU B 1 347 ? -5.641 -10.664 14.664 1 91.25 347 LEU B O 1
ATOM 5933 N N . LEU B 1 348 ? -6.086 -11.219 12.555 1 92.38 348 LEU B N 1
ATOM 5934 C CA . LEU B 1 348 ? -4.738 -10.875 12.109 1 92.38 348 LEU B CA 1
ATOM 5935 C C . LEU B 1 348 ? -4.496 -9.375 12.227 1 92.38 348 LEU B C 1
ATOM 5937 O O . LEU B 1 348 ? -3.396 -8.945 12.57 1 92.38 348 LEU B O 1
ATOM 5941 N N . GLY B 1 349 ? -5.535 -8.586 11.836 1 91.88 349 GLY B N 1
ATOM 5942 C CA . GLY B 1 349 ? -5.43 -7.145 11.977 1 91.88 349 GLY B CA 1
ATOM 5943 C C . GLY B 1 349 ? -5.137 -6.707 13.398 1 91.88 349 GLY B C 1
ATOM 5944 O O . GLY B 1 349 ? -4.391 -5.754 13.625 1 91.88 349 GLY B O 1
ATOM 5945 N N . LEU B 1 350 ? -5.527 -7.395 14.367 1 88.5 350 LEU B N 1
ATOM 5946 C CA . LEU B 1 350 ? -5.402 -7.031 15.773 1 88.5 350 LEU B CA 1
ATOM 5947 C C . LEU B 1 350 ? -3.998 -7.332 16.281 1 88.5 350 LEU B C 1
ATOM 5949 O O . LEU B 1 350 ? -3.637 -6.918 17.391 1 88.5 350 LEU B O 1
ATOM 5953 N N . GLU B 1 351 ? -3.197 -7.906 15.438 1 88.88 351 GLU B N 1
ATOM 5954 C CA . GLU B 1 351 ? -1.799 -8.109 15.797 1 88.88 351 GLU B CA 1
ATOM 5955 C C . GLU B 1 351 ? -0.984 -6.836 15.609 1 88.88 351 GLU B C 1
ATOM 5957 O O . GLU B 1 351 ? 0.097 -6.691 16.188 1 88.88 351 GLU B O 1
ATOM 5962 N N . SER B 1 352 ? -1.487 -5.941 14.836 1 91.94 352 SER B N 1
ATOM 5963 C CA . SER B 1 352 ? -0.802 -4.684 14.555 1 91.94 352 SER B CA 1
ATOM 5964 C C . SER B 1 352 ? -1.255 -3.582 15.508 1 91.94 352 SER B C 1
ATOM 5966 O O . SER B 1 352 ? -2.447 -3.285 15.602 1 91.94 352 SER B O 1
ATOM 5968 N N . ILE B 1 353 ? -0.245 -2.943 16.125 1 94.69 353 ILE B N 1
ATOM 5969 C CA . ILE B 1 353 ? -0.532 -1.868 17.062 1 94.69 353 ILE B CA 1
ATOM 5970 C C . ILE B 1 353 ? -1.206 -0.708 16.328 1 94.69 353 ILE B C 1
ATOM 5972 O O . ILE B 1 353 ? -2.137 -0.092 16.859 1 94.69 353 ILE B O 1
ATOM 5976 N N . GLY B 1 354 ? -0.749 -0.418 15.141 1 96.06 354 GLY B N 1
ATOM 5977 C CA . GLY B 1 354 ? -1.376 0.625 14.344 1 96.06 354 GLY B CA 1
ATOM 5978 C C . GLY B 1 354 ? -2.82 0.32 13.992 1 96.06 354 GLY B C 1
ATOM 5979 O O . GLY B 1 354 ? -3.676 1.207 14.039 1 96.06 354 GLY B O 1
ATOM 5980 N N . THR B 1 355 ? -3.098 -0.938 13.664 1 95.06 355 THR B N 1
ATOM 5981 C CA . THR B 1 355 ? -4.457 -1.344 13.32 1 95.06 355 THR B CA 1
ATOM 5982 C C . THR B 1 355 ? -5.371 -1.26 14.539 1 95.06 355 THR B C 1
ATOM 5984 O O . THR B 1 355 ? -6.527 -0.853 14.43 1 95.06 355 THR B O 1
ATOM 5987 N N . ARG B 1 356 ? -4.844 -1.654 15.672 1 95 356 ARG B N 1
ATOM 5988 C CA . ARG B 1 356 ? -5.609 -1.559 16.906 1 95 356 ARG B CA 1
ATOM 5989 C C . ARG B 1 356 ? -6 -0.113 17.203 1 95 356 ARG B C 1
ATOM 5991 O O . ARG B 1 356 ? -7.156 0.175 17.516 1 95 356 ARG B O 1
ATOM 5998 N N . MET B 1 357 ? -5.047 0.735 17.094 1 97.19 357 MET B N 1
ATOM 5999 C CA . MET B 1 357 ? -5.285 2.154 17.344 1 97.19 357 MET B CA 1
ATOM 6000 C C . MET B 1 357 ? -6.332 2.705 16.391 1 97.19 357 MET B C 1
ATOM 6002 O O . MET B 1 357 ? -7.25 3.414 16.797 1 97.19 357 MET B O 1
ATOM 6006 N N . ASN B 1 358 ? -6.223 2.344 15.125 1 96.56 358 ASN B N 1
ATOM 6007 C CA . ASN B 1 358 ? -7.141 2.822 14.102 1 96.56 358 ASN B CA 1
ATOM 6008 C C . ASN B 1 358 ? -8.547 2.266 14.305 1 96.56 358 ASN B C 1
ATOM 6010 O O . ASN B 1 358 ? -9.531 2.99 14.164 1 96.56 358 ASN B O 1
ATOM 6014 N N . LYS B 1 359 ? -8.625 0.976 14.562 1 94.81 359 LYS B N 1
ATOM 6015 C CA . LYS B 1 359 ? -9.93 0.368 14.828 1 94.81 359 LYS B CA 1
ATOM 6016 C C . LYS B 1 359 ? -10.633 1.055 16 1 94.81 359 LYS B C 1
ATOM 6018 O O . LYS B 1 359 ? -11.82 1.353 15.922 1 94.81 359 LYS B O 1
ATOM 6023 N N . MET B 1 360 ? -9.93 1.28 17.078 1 95.81 360 MET B N 1
ATOM 6024 C CA . MET B 1 360 ? -10.477 1.961 18.25 1 95.81 360 MET B CA 1
ATOM 6025 C C . MET B 1 360 ? -11.016 3.338 17.875 1 95.81 360 MET B C 1
ATOM 6027 O O . MET B 1 360 ? -12.133 3.693 18.25 1 95.81 360 MET B O 1
ATOM 6031 N N . GLY B 1 361 ? -10.203 4.094 17.141 1 96.25 361 GLY B N 1
ATOM 6032 C CA . GLY B 1 361 ? -10.625 5.422 16.734 1 96.25 361 GLY B CA 1
ATOM 6033 C C . GLY B 1 361 ? -11.891 5.418 15.898 1 96.25 361 GLY B C 1
ATOM 6034 O O . GLY B 1 361 ? -12.805 6.203 16.141 1 96.25 361 GLY B O 1
ATOM 6035 N N . ARG B 1 362 ? -11.984 4.543 15 1 93.81 362 ARG B N 1
ATOM 6036 C CA . ARG B 1 362 ? -13.156 4.449 14.141 1 93.81 362 ARG B CA 1
ATOM 6037 C C . ARG B 1 362 ? -14.383 4.016 14.938 1 93.81 362 ARG B C 1
ATOM 6039 O O . ARG B 1 362 ? -15.477 4.547 14.742 1 93.81 362 ARG B O 1
ATOM 6046 N N . ASP B 1 363 ? -14.219 3.006 15.828 1 92.81 363 ASP B N 1
ATOM 6047 C CA . ASP B 1 363 ? -15.336 2.561 16.656 1 92.81 363 ASP B CA 1
ATOM 6048 C C . ASP B 1 363 ? -15.891 3.711 17.5 1 92.81 363 ASP B C 1
ATOM 6050 O O . ASP B 1 363 ? -17.109 3.885 17.594 1 92.81 363 ASP B O 1
ATOM 6054 N N . ILE B 1 364 ? -14.984 4.438 18.062 1 92.94 364 ILE B N 1
ATOM 6055 C CA . ILE B 1 364 ? -15.414 5.551 18.891 1 92.94 364 ILE B CA 1
ATOM 6056 C C . ILE B 1 364 ? -16.125 6.598 18.047 1 92.94 364 ILE B C 1
ATOM 6058 O O . ILE B 1 364 ? -17.156 7.148 18.453 1 92.94 364 ILE B O 1
ATOM 6062 N N . LEU B 1 365 ? -15.625 6.824 16.891 1 91 365 LEU B N 1
ATOM 6063 C CA . LEU B 1 365 ? -16.188 7.828 16 1 91 365 LEU B CA 1
ATOM 6064 C C . LEU B 1 365 ? -17.609 7.453 15.594 1 91 365 LEU B C 1
ATOM 6066 O O . LEU B 1 365 ? -18.516 8.305 15.594 1 91 365 LEU B O 1
ATOM 6070 N N . TYR B 1 366 ? -17.875 6.227 15.367 1 88.38 366 TYR B N 1
ATOM 6071 C CA . TYR B 1 366 ? -19.141 5.859 14.734 1 88.38 366 TYR B CA 1
ATOM 6072 C C . TYR B 1 366 ? -20.109 5.27 15.758 1 88.38 366 TYR B C 1
ATOM 6074 O O . TYR B 1 366 ? -21.328 5.402 15.617 1 88.38 366 TYR B O 1
ATOM 6082 N N . TRP B 1 367 ? -19.562 4.598 16.781 1 87.25 367 TRP B N 1
ATOM 6083 C CA . TRP B 1 367 ? -20.422 3.918 17.734 1 87.25 367 TRP B CA 1
ATOM 6084 C C . TRP B 1 367 ? -20.328 4.555 19.109 1 87.25 367 TRP B C 1
ATOM 6086 O O . TRP B 1 367 ? -21.109 4.25 20 1 87.25 367 TRP B O 1
ATOM 6096 N N . GLY B 1 368 ? -19.406 5.418 19.297 1 87.62 368 GLY B N 1
ATOM 6097 C CA . GLY B 1 368 ? -19.188 6.039 20.594 1 87.62 368 GLY B CA 1
ATOM 6098 C C . GLY B 1 368 ? -18.484 5.129 21.578 1 87.62 368 GLY B C 1
ATOM 6099 O O . GLY B 1 368 ? -18.109 5.566 22.672 1 87.62 368 GLY B O 1
ATOM 6100 N N . GLU B 1 369 ? -18.328 3.889 21.156 1 89.38 369 GLU B N 1
ATOM 6101 C CA . GLU B 1 369 ? -17.641 2.902 21.984 1 89.38 369 GLU B CA 1
ATOM 6102 C C . GLU B 1 369 ? -17.016 1.808 21.125 1 89.38 369 GLU B C 1
ATOM 6104 O O . GLU B 1 369 ? -17.359 1.663 19.953 1 89.38 369 GLU B O 1
ATOM 6109 N N . GLU B 1 370 ? -16.109 1.18 21.781 1 89.19 370 GLU B N 1
ATOM 6110 C CA . GLU B 1 370 ? -15.477 0.077 21.062 1 89.19 370 GLU B CA 1
ATOM 6111 C C . GLU B 1 370 ? -16.422 -1.112 20.938 1 89.19 370 GLU B C 1
ATOM 6113 O O . GLU B 1 370 ? -17.156 -1.443 21.875 1 89.19 370 GLU B O 1
ATOM 6118 N N . VAL B 1 371 ? -16.484 -1.712 19.812 1 89.19 371 VAL B N 1
ATOM 6119 C CA . VAL B 1 371 ? -17.234 -2.951 19.594 1 89.19 371 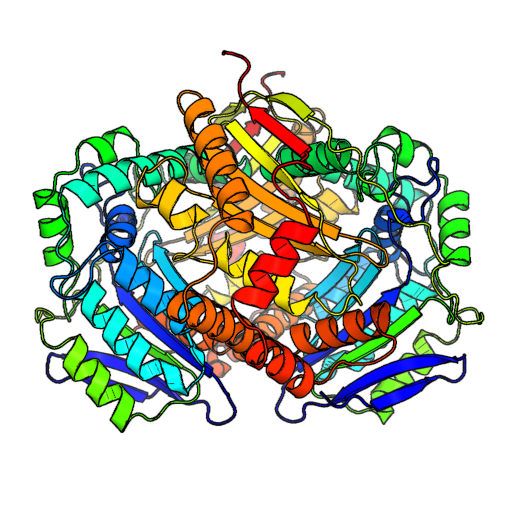VAL B CA 1
ATOM 6120 C C . VAL B 1 371 ? -16.312 -4.148 19.859 1 89.19 371 VAL B C 1
ATOM 6122 O O . VAL B 1 371 ? -15.32 -4.344 19.156 1 89.19 371 VAL B O 1
ATOM 6125 N N . PRO B 1 372 ? -16.672 -4.914 20.844 1 90.06 372 PRO B N 1
ATOM 6126 C CA . PRO B 1 372 ? -15.828 -6.062 21.188 1 90.06 372 PRO B CA 1
ATOM 6127 C C . PRO B 1 372 ? -15.688 -7.047 20.016 1 90.06 372 PRO B C 1
ATOM 6129 O O . PRO B 1 372 ? -16.641 -7.273 19.281 1 90.06 372 PRO B O 1
ATOM 6132 N N . VAL B 1 373 ? -14.516 -7.578 19.938 1 90.5 373 VAL B N 1
ATOM 6133 C CA . VAL B 1 373 ? -14.219 -8.539 18.875 1 90.5 373 VAL B CA 1
ATOM 6134 C C . VAL B 1 373 ? -15.18 -9.719 18.969 1 90.5 373 VAL B C 1
ATOM 6136 O O . VAL B 1 373 ? -15.641 -10.242 17.953 1 90.5 373 VAL B O 1
ATOM 6139 N N . GLU B 1 374 ? -15.516 -10.133 20.188 1 92.88 374 GLU B N 1
ATOM 6140 C CA . GLU B 1 374 ? -16.422 -11.258 20.406 1 92.88 374 GLU B CA 1
ATOM 6141 C C . GLU B 1 374 ? -17.797 -10.984 19.828 1 92.88 374 GLU B C 1
ATOM 6143 O O . GLU B 1 374 ? -18.469 -11.898 19.328 1 92.88 374 GLU B O 1
ATOM 6148 N N . THR B 1 375 ? -18.188 -9.773 19.953 1 93.06 375 THR B N 1
ATOM 6149 C CA . THR B 1 375 ? -19.469 -9.383 19.391 1 93.06 375 THR B CA 1
ATOM 6150 C C . THR B 1 375 ? -19.469 -9.492 17.875 1 93.06 375 THR B C 1
ATOM 6152 O O . THR B 1 375 ? -20.406 -10.008 17.281 1 93.06 375 THR B O 1
ATOM 6155 N N . ILE B 1 376 ? -18.422 -9.023 17.297 1 93.06 376 ILE B N 1
ATOM 6156 C CA . ILE B 1 376 ? -18.281 -9.094 15.844 1 93.06 376 ILE B CA 1
ATOM 6157 C C . ILE B 1 376 ? -18.25 -10.555 15.398 1 93.06 376 ILE B C 1
ATOM 6159 O O . ILE B 1 376 ? -18.953 -10.938 14.461 1 93.06 376 ILE B O 1
ATOM 6163 N N . GLU B 1 377 ? -17.5 -11.375 16.109 1 95.06 377 GLU B N 1
ATOM 6164 C CA . GLU B 1 377 ? -17.422 -12.797 15.789 1 95.06 377 GLU B CA 1
ATOM 6165 C C . GLU B 1 377 ? -18.781 -13.469 15.891 1 95.06 377 GLU B C 1
ATOM 6167 O O . GLU B 1 377 ? -19.141 -14.289 15.047 1 95.06 377 GLU B O 1
ATOM 6172 N N . ALA B 1 378 ? -19.516 -13.109 16.891 1 96.81 378 ALA B N 1
ATOM 6173 C CA . ALA B 1 378 ? -20.844 -13.695 17.094 1 96.81 378 ALA B CA 1
ATOM 6174 C C . ALA B 1 378 ? -21.781 -13.328 15.953 1 96.81 378 ALA B C 1
ATOM 6176 O O . ALA B 1 378 ? -22.562 -14.164 15.5 1 96.81 378 ALA B O 1
ATOM 6177 N N . ARG B 1 379 ? -21.688 -12.094 15.531 1 96.81 379 ARG B N 1
ATOM 6178 C CA . ARG B 1 379 ? -22.5 -11.648 14.406 1 96.81 379 ARG B CA 1
ATOM 6179 C C . ARG B 1 379 ? -22.156 -12.414 13.141 1 96.81 379 ARG B C 1
ATOM 6181 O O . ARG B 1 379 ? -23.031 -12.812 12.375 1 96.81 379 ARG B O 1
ATOM 6188 N N . ILE B 1 380 ? -20.875 -12.602 12.914 1 97.81 380 ILE B N 1
ATOM 6189 C CA . ILE B 1 380 ? -20.422 -13.359 11.758 1 97.81 380 ILE B CA 1
ATOM 6190 C C . ILE B 1 380 ? -20.938 -14.789 11.828 1 97.81 380 ILE B C 1
ATOM 6192 O O . ILE B 1 380 ? -21.5 -15.305 10.852 1 97.81 380 ILE B O 1
ATOM 6196 N N . ASP B 1 381 ? -20.875 -15.398 12.977 1 97.56 381 ASP B N 1
ATOM 6197 C CA . ASP B 1 381 ? -21.25 -16.797 13.164 1 97.56 381 ASP B CA 1
ATOM 6198 C C . ASP B 1 381 ? -22.75 -17 12.992 1 97.56 381 ASP B C 1
ATOM 6200 O O . ASP B 1 381 ? -23.203 -18.047 12.516 1 97.56 381 ASP B O 1
ATOM 6204 N N . SER B 1 382 ? -23.484 -16.047 13.32 1 97.75 382 SER B N 1
ATOM 6205 C CA . SER B 1 382 ? -24.938 -16.172 13.328 1 97.75 382 SER B CA 1
ATOM 6206 C C . SER B 1 382 ? -25.531 -15.93 11.938 1 97.75 382 SER B C 1
ATOM 6208 O O . SER B 1 382 ? -26.703 -16.234 11.688 1 97.75 382 SER B O 1
ATOM 6210 N N . ALA B 1 383 ? -24.75 -15.422 11.062 1 98.31 383 ALA B N 1
ATOM 6211 C CA . ALA B 1 383 ? -25.234 -15.094 9.719 1 98.31 383 ALA B CA 1
ATOM 6212 C C . ALA B 1 383 ? -25.625 -16.344 8.953 1 98.31 383 ALA B C 1
ATOM 6214 O O . ALA B 1 383 ? -24.938 -17.375 9.031 1 98.31 383 ALA B O 1
ATOM 6215 N N . THR B 1 384 ? -26.719 -16.312 8.18 1 98.25 384 THR B N 1
ATOM 6216 C CA . THR B 1 384 ? -27.188 -17.406 7.336 1 98.25 384 THR B CA 1
ATOM 6217 C C . THR B 1 384 ? -27.266 -16.969 5.875 1 98.25 384 THR B C 1
ATOM 6219 O O . THR B 1 384 ? -27.312 -15.773 5.582 1 98.25 384 THR B O 1
ATOM 6222 N N . PRO B 1 385 ? -27.234 -17.984 4.992 1 98.19 385 PRO B N 1
ATOM 6223 C CA . PRO B 1 385 ? -27.406 -17.625 3.582 1 98.19 385 PRO B CA 1
ATOM 6224 C C . PRO B 1 385 ? -28.703 -16.844 3.32 1 98.19 385 PRO B C 1
ATOM 6226 O O . PRO B 1 385 ? -28.703 -15.93 2.494 1 98.19 385 PRO B O 1
ATOM 6229 N N . GLU B 1 386 ? -29.734 -17.172 4.031 1 97.94 386 GLU B N 1
ATOM 6230 C CA . GLU B 1 386 ? -31.016 -16.484 3.873 1 97.94 386 GLU B CA 1
ATOM 6231 C C . GLU B 1 386 ? -30.906 -15.031 4.305 1 97.94 386 GLU B C 1
ATOM 6233 O O . GLU B 1 386 ? -31.531 -14.156 3.691 1 97.94 386 GLU B O 1
ATOM 6238 N N . ASP B 1 387 ? -30.141 -14.805 5.398 1 98.19 387 ASP B N 1
ATOM 6239 C CA . ASP B 1 387 ? -29.938 -13.43 5.848 1 98.19 387 ASP B CA 1
ATOM 6240 C C . ASP B 1 387 ? -29.266 -12.594 4.762 1 98.19 387 ASP B C 1
ATOM 6242 O O . ASP B 1 387 ? -29.656 -11.445 4.531 1 98.19 387 ASP B O 1
ATOM 6246 N N . ILE B 1 388 ? -28.312 -13.164 4.141 1 98.25 388 ILE B N 1
ATOM 6247 C CA . ILE B 1 388 ? -27.531 -12.461 3.129 1 98.25 388 ILE B CA 1
ATOM 6248 C C . ILE B 1 388 ? -28.391 -12.203 1.896 1 98.25 388 ILE B C 1
ATOM 6250 O O . ILE B 1 388 ? -28.359 -11.117 1.321 1 98.25 388 ILE B O 1
ATOM 6254 N N . LEU B 1 389 ? -29.141 -13.211 1.508 1 98.19 389 LEU B N 1
ATOM 6255 C CA . LEU B 1 389 ? -30.047 -13.047 0.374 1 98.19 389 LEU B CA 1
ATOM 6256 C C . LEU B 1 389 ? -31.078 -11.969 0.658 1 98.19 389 LEU B C 1
ATOM 6258 O O . LEU B 1 389 ? -31.391 -11.156 -0.213 1 98.19 389 LEU B O 1
ATOM 6262 N N . ARG B 1 390 ? -31.641 -12.016 1.837 1 98.06 390 ARG B N 1
ATOM 6263 C CA . ARG B 1 390 ? -32.594 -11 2.25 1 98.06 390 ARG B CA 1
ATOM 6264 C C . ARG B 1 390 ? -32 -9.602 2.131 1 98.06 390 ARG B C 1
ATOM 6266 O O . ARG B 1 390 ? -32.625 -8.688 1.605 1 98.06 390 ARG B O 1
ATOM 6273 N N . LEU B 1 391 ? -30.797 -9.445 2.625 1 98.12 391 LEU B N 1
ATOM 6274 C CA . LEU B 1 391 ? -30.125 -8.156 2.553 1 98.12 391 LEU B CA 1
ATOM 6275 C C . LEU B 1 391 ? -29.922 -7.727 1.103 1 98.12 391 LEU B C 1
ATOM 6277 O O . LEU B 1 391 ? -30.156 -6.566 0.755 1 98.12 391 LEU B O 1
ATOM 6281 N N . ALA B 1 392 ? -29.453 -8.633 0.27 1 97.88 392 ALA B N 1
ATOM 6282 C CA . ALA B 1 392 ? -29.203 -8.328 -1.137 1 97.88 392 ALA B CA 1
ATOM 6283 C C . ALA B 1 392 ? -30.484 -7.844 -1.824 1 97.88 392 ALA B C 1
ATOM 6285 O O . ALA B 1 392 ? -30.453 -6.863 -2.572 1 97.88 392 ALA B O 1
ATOM 6286 N N . ARG B 1 393 ? -31.578 -8.508 -1.54 1 97.56 393 ARG B N 1
ATOM 6287 C CA . ARG B 1 393 ? -32.875 -8.141 -2.125 1 97.56 393 ARG B CA 1
ATOM 6288 C C . ARG B 1 393 ? -33.344 -6.789 -1.601 1 97.56 393 ARG B C 1
ATOM 6290 O O . ARG B 1 393 ? -33.875 -5.969 -2.361 1 97.56 393 ARG B O 1
ATOM 6297 N N . ALA B 1 394 ? -33.125 -6.594 -0.366 1 96.62 394 ALA B N 1
ATOM 6298 C CA . ALA B 1 394 ? -33.5 -5.32 0.238 1 96.62 394 ALA B CA 1
ATOM 6299 C C . ALA B 1 394 ? -32.719 -4.16 -0.361 1 96.62 394 ALA B C 1
ATOM 6301 O O . ALA B 1 394 ? -33.25 -3.062 -0.531 1 96.62 394 ALA B O 1
ATOM 6302 N N . GLN B 1 395 ? -31.453 -4.391 -0.648 1 95.06 395 GLN B N 1
ATOM 6303 C CA . GLN B 1 395 ? -30.594 -3.354 -1.202 1 95.06 395 GLN B CA 1
ATOM 6304 C C . GLN B 1 395 ? -30.938 -3.07 -2.66 1 95.06 395 GLN B C 1
ATOM 6306 O O . GLN B 1 395 ? -30.75 -1.952 -3.145 1 95.06 395 GLN B O 1
ATOM 6311 N N . GLY B 1 396 ? -31.375 -4.055 -3.375 1 95.75 396 GLY B N 1
ATOM 6312 C CA . GLY B 1 396 ? -31.75 -3.885 -4.77 1 95.75 396 GLY B CA 1
ATOM 6313 C C . GLY B 1 396 ? -30.594 -3.434 -5.645 1 95.75 396 GLY B C 1
ATOM 6314 O O . GLY B 1 396 ? -30.703 -2.434 -6.355 1 95.75 396 GLY B O 1
ATOM 6315 N N . PHE B 1 397 ? -29.547 -4.199 -5.656 1 94.88 397 PHE B N 1
ATOM 6316 C CA . PHE B 1 397 ? -28.312 -3.838 -6.328 1 94.88 397 PHE B CA 1
ATOM 6317 C C . PHE B 1 397 ? -28.516 -3.693 -7.828 1 94.88 397 PHE B C 1
ATOM 6319 O O . PHE B 1 397 ? -27.938 -2.816 -8.461 1 94.88 397 PHE B O 1
ATOM 6326 N N . SER B 1 398 ? -29.328 -4.52 -8.398 1 94 398 SER B N 1
ATOM 6327 C CA . SER B 1 398 ? -29.547 -4.539 -9.844 1 94 398 SER B CA 1
ATOM 6328 C C . SER B 1 398 ? -30.266 -3.285 -10.312 1 94 398 SER B C 1
ATOM 6330 O O . SER B 1 398 ? -29.969 -2.75 -11.383 1 94 398 SER B O 1
ATOM 6332 N N . ALA B 1 399 ? -31.156 -2.809 -9.5 1 93.94 399 ALA B N 1
ATOM 6333 C CA . ALA B 1 399 ? -31.984 -1.668 -9.883 1 93.94 399 ALA B CA 1
ATOM 6334 C C . ALA B 1 399 ? -31.297 -0.351 -9.508 1 93.94 399 ALA B C 1
ATOM 6336 O O . ALA B 1 399 ? -31.578 0.687 -10.117 1 93.94 399 ALA B O 1
ATOM 6337 N N . SER B 1 400 ? -30.516 -0.403 -8.586 1 94.75 400 SER B N 1
ATOM 6338 C CA . SER B 1 400 ? -29.875 0.794 -8.047 1 94.75 400 SER B CA 1
ATOM 6339 C C . SER B 1 400 ? -28.359 0.742 -8.242 1 94.75 400 SER B C 1
ATOM 6341 O O . SER B 1 400 ? -27.641 0.319 -7.344 1 94.75 400 SER B O 1
ATOM 6343 N N . ARG B 1 401 ? -27.922 1.231 -9.344 1 95.94 401 ARG B N 1
ATOM 6344 C CA . ARG B 1 401 ? -26.5 1.183 -9.617 1 95.94 401 ARG B CA 1
ATOM 6345 C C . ARG B 1 401 ? -26.031 2.443 -10.344 1 95.94 401 ARG B C 1
ATOM 6347 O O . ARG B 1 401 ? -26.797 3.039 -11.109 1 95.94 401 ARG B O 1
ATOM 6354 N N . SER B 1 402 ? -24.875 2.861 -10.062 1 98.06 402 SER B N 1
ATOM 6355 C CA . SER B 1 402 ? -24.156 3.885 -10.805 1 98.06 402 SER B CA 1
ATOM 6356 C C . SER B 1 402 ? -23 3.275 -11.602 1 98.06 402 SER B C 1
ATOM 6358 O O . SER B 1 402 ? -22.562 2.162 -11.312 1 98.06 402 SER B O 1
ATOM 6360 N N . LEU B 1 403 ? -22.594 3.951 -12.656 1 98.19 403 LEU B N 1
ATOM 6361 C CA . LEU B 1 403 ? -21.547 3.426 -13.539 1 98.19 403 LEU B CA 1
ATOM 6362 C C . LEU B 1 403 ? -20.594 4.527 -13.961 1 98.19 403 LEU B C 1
ATOM 6364 O O . LEU B 1 403 ? -21.016 5.625 -14.328 1 98.19 403 LEU B O 1
ATOM 6368 N N . SER B 1 404 ? -19.328 4.27 -13.758 1 98.5 404 SER B N 1
ATOM 6369 C CA . SER B 1 404 ? -18.266 5.109 -14.297 1 98.5 404 SER B CA 1
ATOM 6370 C C . SER B 1 404 ? -17.359 4.312 -15.227 1 98.5 404 SER B C 1
ATOM 6372 O O . SER B 1 404 ? -16.797 3.281 -14.836 1 98.5 404 SER B O 1
ATOM 6374 N N . VAL B 1 405 ? -17.203 4.762 -16.453 1 98.12 405 VAL B N 1
ATOM 6375 C CA . VAL B 1 405 ? -16.328 4.148 -17.438 1 98.12 405 VAL B CA 1
ATOM 6376 C C . VAL B 1 405 ? -15.281 5.16 -17.906 1 98.12 405 VAL B C 1
ATOM 6378 O O . VAL B 1 405 ? -15.617 6.297 -18.25 1 98.12 405 VAL B O 1
ATOM 6381 N N . LEU B 1 406 ? -14.047 4.762 -17.797 1 97.81 406 LEU B N 1
ATOM 6382 C CA . LEU B 1 406 ? -12.914 5.582 -18.203 1 97.81 406 LEU B CA 1
ATOM 6383 C C . LEU B 1 406 ? -12.008 4.824 -19.172 1 97.81 406 LEU B C 1
ATOM 6385 O O . LEU B 1 406 ? -11.516 3.742 -18.859 1 97.81 406 LEU B O 1
ATOM 6389 N N . GLY B 1 407 ? -11.766 5.332 -20.328 1 95.44 407 GLY B N 1
ATOM 6390 C CA . GLY B 1 407 ? -10.898 4.637 -21.266 1 95.44 407 GLY B CA 1
ATOM 6391 C C . GLY B 1 407 ? -10.844 5.289 -22.641 1 95.44 407 GLY B C 1
ATOM 6392 O O . GLY B 1 407 ? -11.281 6.434 -22.797 1 95.44 407 GLY B O 1
ATOM 6393 N N . PRO B 1 408 ? -10.141 4.652 -23.594 1 91.19 408 PRO B N 1
ATOM 6394 C CA . PRO B 1 408 ? -9.977 5.25 -24.922 1 91.19 408 PRO B CA 1
ATOM 6395 C C . PRO B 1 408 ? -11.289 5.355 -25.688 1 91.19 408 PRO B C 1
ATOM 6397 O O . PRO B 1 408 ? -12.258 4.656 -25.375 1 91.19 408 PRO B O 1
ATOM 6400 N N . GLU B 1 409 ? -11.578 6.617 -26.594 1 64.88 409 GLU B N 1
ATOM 6401 C CA . GLU B 1 409 ? -12.781 6.988 -27.328 1 64.88 409 GLU B CA 1
ATOM 6402 C C . GLU B 1 409 ? -13.344 5.801 -28.109 1 64.88 409 GLU B C 1
ATOM 6404 O O . GLU B 1 409 ? -14.508 5.805 -28.5 1 64.88 409 GLU B O 1
ATOM 6409 N N . LYS B 1 410 ? -12.805 4.734 -28.562 1 55.41 410 LYS B N 1
ATOM 6410 C CA . LYS B 1 410 ? -13.414 4.273 -29.812 1 55.41 410 LYS B CA 1
ATOM 6411 C C . LYS B 1 410 ? -14.922 4.113 -29.656 1 55.41 410 LYS B C 1
ATOM 6413 O O . LYS B 1 410 ? -15.695 4.816 -30.312 1 55.41 410 LYS B O 1
ATOM 6418 N N . GLU B 1 411 ? -15.508 2.889 -29.797 1 42.09 411 GLU B N 1
ATOM 6419 C CA . GLU B 1 411 ? -16.891 2.504 -30.094 1 42.09 411 GLU B CA 1
ATOM 6420 C C . GLU B 1 411 ? -17.734 2.521 -28.828 1 42.09 411 GLU B C 1
ATOM 6422 O O . GLU B 1 411 ? -17.266 2.164 -27.75 1 42.09 411 GLU B O 1
#